Protein 4K3X (pdb70)

Structure (mmCIF, N/CA/C/O backbone):
data_4K3X
#
_entry.id   4K3X
#
_cell.length_a   238.884
_cell.length_b   238.884
_cell.length_c   160.785
_cell.angle_alpha   90.00
_cell.angle_beta   90.00
_cell.angle_gamma   90.00
#
_symmetry.space_group_name_H-M   'I 4 2 2'
#
loop_
_entity.id
_entity.type
_entity.pdbx_description
1 polymer 'Hemagglutinin HA1'
2 polymer 'Hemagglutinin HA2'
3 branched alpha-D-mannopyranose-(1-3)-[alpha-D-mannopyranose-(1-6)]beta-D-mannopyranose-(1-4)-2-acetamido-2-deoxy-beta-D-glucopyranose-(1-4)-[beta-L-fucopyranose-(1-3)][alpha-L-fucopyranose-(1-6)]2-acetamido-2-deoxy-beta-D-glucopyranose
4 branched beta-L-fucopyranose-(1-3)-[2-acetamido-2-deoxy-beta-D-glucopyranose-(1-4)][beta-L-fucopyranose-(1-6)]2-acetamido-2-deoxy-beta-D-glucopyranose
5 branched 2-acetamido-2-deoxy-beta-D-glucopyranose-(1-4)-2-acetamido-2-deoxy-beta-D-glucopyranose
6 branched beta-D-mannopyranose-(1-6)-beta-D-mannopyranose-(1-4)-2-acetamido-2-deoxy-beta-D-glucopyranose-(1-4)-[beta-L-fucopyranose-(1-6)]2-acetamido-2-deoxy-beta-D-glucopyranose
7 branched beta-L-fucopyranose-(1-3)-[2-acetamido-2-deoxy-beta-D-glucopyranose-(1-4)][alpha-L-fucopyranose-(1-6)]2-acetamido-2-deoxy-beta-D-glucopyranose
8 branched beta-L-fucopyranose-(1-3)-[2-acetamido-2-deoxy-beta-D-glucopyranose-(1-4)]2-acetamido-2-deoxy-beta-D-glucopyranose
9 non-polymer 1-ETHOXY-2-(2-ETHOXYETHOXY)ETHANE
10 non-polymer 2-acetamido-2-deoxy-beta-D-glucopyranose
11 water water
#
loop_
_atom_site.group_PDB
_atom_site.id
_atom_site.type_symbol
_atom_site.label_atom_id
_atom_site.label_alt_id
_atom_site.label_comp_id
_atom_site.label_asym_id
_atom_site.label_entity_id
_atom_site.label_seq_id
_atom_site.pdbx_PDB_ins_code
_atom_site.Cartn_x
_atom_site.Cartn_y
_atom_site.Cartn_z
_atom_site.occupancy
_atom_site.B_iso_or_equiv
_atom_site.auth_seq_id
_atom_site.auth_comp_id
_atom_site.auth_asym_id
_atom_site.auth_atom_id
_atom_site.pdbx_PDB_model_num
ATOM 1 N N . ASP A 1 5 ? 117.236 47.009 90.683 1.00 34.62 11 ASP A N 1
ATOM 2 C CA . ASP A 1 5 ? 116.640 45.764 90.179 1.00 38.92 11 ASP A CA 1
ATOM 3 C C . ASP A 1 5 ? 115.113 45.877 90.056 1.00 45.43 11 ASP A C 1
ATOM 4 O O . ASP A 1 5 ? 114.454 46.561 90.854 1.00 38.74 11 ASP A O 1
ATOM 9 N N . GLN A 1 6 ? 114.563 45.199 89.053 1.00 41.21 12 GLN A N 1
ATOM 10 C CA . GLN A 1 6 ? 113.151 45.346 88.699 1.00 40.53 12 GLN A CA 1
ATOM 11 C C . GLN A 1 6 ? 112.534 44.023 88.308 1.00 42.20 12 GLN A C 1
ATOM 12 O O . GLN A 1 6 ? 113.224 43.143 87.778 1.00 42.75 12 GLN A O 1
ATOM 18 N N . ILE A 1 7 ? 111.230 43.893 88.547 1.00 39.28 13 ILE A N 1
ATOM 19 C CA . ILE A 1 7 ? 110.449 42.823 87.950 1.00 34.56 13 ILE A CA 1
ATOM 20 C C . ILE A 1 7 ? 109.098 43.380 87.460 1.00 39.22 13 ILE A C 1
ATOM 21 O O . ILE A 1 7 ? 108.436 44.152 88.170 1.00 38.86 13 ILE A O 1
ATOM 26 N N . CYS A 1 8 ? 108.716 43.008 86.233 1.00 38.38 14 CYS A N 1
ATOM 27 C CA . CYS A 1 8 ? 107.461 43.462 85.616 1.00 38.55 14 CYS A CA 1
ATOM 28 C C . CYS A 1 8 ? 106.595 42.276 85.225 1.00 40.10 14 CYS A C 1
ATOM 29 O O . CYS A 1 8 ? 107.107 41.205 84.879 1.00 36.07 14 CYS A O 1
ATOM 32 N N . ILE A 1 9 ? 105.284 42.496 85.240 1.00 38.68 15 ILE A N 1
ATOM 33 C CA . ILE A 1 9 ? 104.320 41.513 84.774 1.00 37.29 15 ILE A CA 1
ATOM 34 C C . ILE A 1 9 ? 103.809 41.985 83.418 1.00 33.90 15 ILE A C 1
ATOM 35 O O . ILE A 1 9 ? 103.538 43.166 83.231 1.00 32.97 15 ILE A O 1
ATOM 40 N N . GLY A 1 10 ? 103.700 41.081 82.455 1.00 36.52 16 GLY A N 1
ATOM 41 C CA . GLY A 1 10 ? 103.253 41.484 81.130 1.00 34.53 16 GLY A CA 1
ATOM 42 C C . GLY A 1 10 ? 102.517 40.375 80.406 1.00 36.34 16 GLY A C 1
ATOM 43 O O . GLY A 1 10 ? 102.247 39.320 80.995 1.00 35.56 16 GLY A O 1
ATOM 44 N N . TYR A 1 11 ? 102.190 40.609 79.134 1.00 33.32 17 TYR A N 1
ATOM 45 C CA . TYR A 1 11 ? 101.467 39.616 78.344 1.00 30.57 17 TYR A CA 1
ATOM 46 C C . TYR A 1 11 ? 101.874 39.632 76.867 1.00 37.33 17 TYR A C 1
ATOM 47 O O . TYR A 1 11 ? 102.481 40.585 76.375 1.00 33.90 17 TYR A O 1
ATOM 56 N N . HIS A 1 12 ? 101.509 38.563 76.173 1.00 39.56 18 HIS A N 1
ATOM 57 C CA . HIS A 1 12 ? 101.846 38.339 74.768 1.00 38.73 18 HIS A CA 1
ATOM 58 C C . HIS A 1 12 ? 101.206 39.325 73.752 1.00 45.01 18 HIS A C 1
ATOM 59 O O . HIS A 1 12 ? 99.996 39.628 73.842 1.00 36.44 18 HIS A O 1
ATOM 66 N N . SER A 1 13 ? 102.036 39.835 72.825 1.00 33.89 19 SER A N 1
ATOM 67 C CA . SER A 1 13 ? 101.597 40.483 71.562 1.00 35.52 19 SER A CA 1
ATOM 68 C C . SER A 1 13 ? 102.201 39.724 70.358 1.00 41.63 19 SER A C 1
ATOM 69 O O . SER A 1 13 ? 103.155 38.978 70.532 1.00 36.36 19 SER A O 1
ATOM 72 N N . ASN A 1 14 ? 101.658 39.906 69.150 1.00 38.68 20 ASN A N 1
ATOM 73 C CA . ASN A 1 14 ? 102.213 39.280 67.927 1.00 35.98 20 ASN A CA 1
ATOM 74 C C . ASN A 1 14 ? 101.914 40.162 66.701 1.00 37.79 20 ASN A C 1
ATOM 75 O O . ASN A 1 14 ? 101.519 41.314 66.889 1.00 34.27 20 ASN A O 1
ATOM 80 N N . ASN A 1 15 ? 102.096 39.688 65.463 1.00 38.43 21 ASN A N 1
ATOM 81 C CA . ASN A 1 15 ? 101.687 40.561 64.338 1.00 52.36 21 ASN A CA 1
ATOM 82 C C . ASN A 1 15 ? 100.417 40.136 63.607 1.00 50.46 21 ASN A C 1
ATOM 83 O O . ASN A 1 15 ? 100.268 40.360 62.398 1.00 44.62 21 ASN A O 1
ATOM 88 N N . SER A 1 16 ? 99.503 39.534 64.362 1.00 44.69 22 SER A N 1
ATOM 89 C CA . SER A 1 16 ? 98.175 39.209 63.857 1.00 47.84 22 SER A CA 1
ATOM 90 C C . SER A 1 16 ? 97.460 40.471 63.391 1.00 40.84 22 SER A C 1
ATOM 91 O O . SER A 1 16 ? 97.502 41.509 64.064 1.00 44.16 22 SER A O 1
ATOM 94 N N . THR A 1 17 ? 96.809 40.387 62.237 1.00 47.94 23 THR A N 1
ATOM 95 C CA . THR A 1 17 ? 95.948 41.475 61.774 1.00 50.94 23 THR A CA 1
ATOM 96 C C . THR A 1 17 ? 94.465 41.170 62.062 1.00 49.01 23 THR A C 1
ATOM 97 O O . THR A 1 17 ? 93.572 41.860 61.565 1.00 50.45 23 THR A O 1
ATOM 101 N N . GLN A 1 18 ? 94.207 40.141 62.866 1.00 43.67 24 GLN A N 1
ATOM 102 C CA . GLN A 1 18 ? 92.825 39.771 63.207 1.00 47.25 24 GLN A CA 1
ATOM 103 C C . GLN A 1 18 ? 92.148 40.767 64.167 1.00 42.76 24 GLN A C 1
ATOM 104 O O . GLN A 1 18 ? 92.785 41.288 65.094 1.00 36.51 24 GLN A O 1
ATOM 110 N N . THR A 1 19 ? 90.870 41.050 63.913 1.00 34.76 25 THR A N 1
ATOM 111 C CA . THR A 1 19 ? 90.039 41.847 64.819 1.00 35.74 25 THR A CA 1
ATOM 112 C C . THR A 1 19 ? 88.744 41.102 65.185 1.00 37.58 25 THR A C 1
ATOM 113 O O . THR A 1 19 ? 88.311 40.199 64.466 1.00 37.48 25 THR A O 1
ATOM 117 N N . VAL A 1 20 ? 88.143 41.471 66.312 1.00 31.30 26 VAL A N 1
ATOM 118 C CA . VAL A 1 20 ? 86.831 40.948 66.687 1.00 37.13 26 VAL A CA 1
ATOM 119 C C . VAL A 1 20 ? 85.938 42.114 67.090 1.00 37.37 26 VAL A C 1
ATOM 120 O O . VAL A 1 20 ? 86.421 43.234 67.285 1.00 37.48 26 VAL A O 1
ATOM 124 N N . ASN A 1 21 ? 84.638 41.865 67.198 1.00 32.39 27 ASN A N 1
ATOM 125 C CA . ASN A 1 21 ? 83.749 42.845 67.797 1.00 29.75 27 ASN A CA 1
ATOM 126 C C . ASN A 1 21 ? 83.318 42.327 69.152 1.00 32.41 27 ASN A C 1
ATOM 127 O O . ASN A 1 21 ? 83.201 41.107 69.361 1.00 33.06 27 ASN A O 1
ATOM 132 N N . THR A 1 22 ? 83.103 43.242 70.085 1.00 29.61 28 THR A N 1
ATOM 133 C CA . THR A 1 22 ? 82.512 42.870 71.363 1.00 32.96 28 THR A CA 1
ATOM 134 C C . THR A 1 22 ? 81.269 43.723 71.580 1.00 35.84 28 THR A C 1
ATOM 135 O O . THR A 1 22 ? 80.980 44.641 70.797 1.00 32.03 28 THR A O 1
ATOM 139 N N . LEU A 1 23 ? 80.554 43.435 72.660 1.00 28.16 29 LEU A N 1
ATOM 140 C CA . LEU A 1 23 ? 79.367 44.195 73.014 1.00 29.53 29 LEU A CA 1
ATOM 141 C C . LEU A 1 23 ? 79.727 45.661 73.288 1.00 40.86 29 LEU A C 1
ATOM 142 O O . LEU A 1 23 ? 78.917 46.552 73.038 1.00 34.15 29 LEU A O 1
ATOM 147 N N . LEU A 1 24 ? 80.943 45.915 73.779 1.00 35.41 30 LEU A N 1
ATOM 148 C CA . LEU A 1 24 ? 81.339 47.285 74.123 1.00 38.67 30 LEU A CA 1
ATOM 149 C C . LEU A 1 24 ? 82.164 48.002 73.048 1.00 31.90 30 LEU A C 1
ATOM 150 O O . LEU A 1 24 ? 82.201 49.237 73.003 1.00 36.12 30 LEU A O 1
ATOM 155 N N . GLU A 1 25 ? 82.823 47.238 72.185 1.00 37.19 31 GLU A N 1
ATOM 156 C CA . GLU A 1 25 ? 83.812 47.806 71.264 1.00 36.28 31 GLU A CA 1
ATOM 157 C C . GLU A 1 25 ? 83.839 47.064 69.937 1.00 36.17 31 GLU A C 1
ATOM 158 O O . GLU A 1 25 ? 83.630 45.846 69.896 1.00 41.93 31 GLU A O 1
ATOM 164 N N . SER A 1 26 ? 84.169 47.791 68.873 1.00 38.99 32 SER A N 1
ATOM 165 C CA . SER A 1 26 ? 84.244 47.235 67.528 1.00 42.69 32 SER A CA 1
ATOM 166 C C . SER A 1 26 ? 85.675 47.197 66.993 1.00 40.74 32 SER A C 1
ATOM 167 O O . SER A 1 26 ? 86.497 48.052 67.330 1.00 41.98 32 SER A O 1
ATOM 170 N N . ASN A 1 27 ? 85.958 46.204 66.149 1.00 31.57 33 ASN A N 1
ATOM 171 C CA . ASN A 1 27 ? 87.267 46.058 65.499 1.00 41.64 33 ASN A CA 1
ATOM 172 C C . ASN A 1 27 ? 88.463 46.102 66.458 1.00 40.15 33 ASN A C 1
ATOM 173 O O . ASN A 1 27 ? 89.384 46.887 66.278 1.00 39.61 33 ASN A O 1
ATOM 178 N N . VAL A 1 28 ? 88.428 45.260 67.481 1.00 39.68 34 VAL A N 1
ATOM 179 C CA . VAL A 1 28 ? 89.520 45.154 68.435 1.00 39.64 34 VAL A CA 1
ATOM 180 C C . VAL A 1 28 ? 90.575 44.172 67.928 1.00 34.20 34 VAL A C 1
ATOM 181 O O . VAL A 1 28 ? 90.279 42.996 67.685 1.00 31.97 34 VAL A O 1
ATOM 185 N N . PRO A 1 29 ? 91.815 44.651 67.748 1.00 31.76 35 PRO A N 1
ATOM 186 C CA . PRO A 1 29 ? 92.898 43.744 67.339 1.00 31.79 35 PRO A CA 1
ATOM 187 C C . PRO A 1 29 ? 93.153 42.694 68.417 1.00 33.39 35 PRO A C 1
ATOM 188 O O . PRO A 1 29 ? 93.234 43.053 69.596 1.00 31.60 35 PRO A O 1
ATOM 192 N N . VAL A 1 30 ? 93.251 41.423 68.025 1.00 33.04 36 VAL A N 1
ATOM 193 C CA . VAL A 1 30 ? 93.567 40.349 68.966 1.00 35.63 36 VAL A CA 1
ATOM 194 C C . VAL A 1 30 ? 94.653 39.414 68.429 1.00 39.15 36 VAL A C 1
ATOM 195 O O . VAL A 1 30 ? 94.902 39.363 67.221 1.00 39.70 36 VAL A O 1
ATOM 199 N N . THR A 1 31 ? 95.288 38.664 69.327 1.00 36.17 37 THR A N 1
ATOM 200 C CA . THR A 1 31 ? 96.439 37.853 68.943 1.00 34.44 37 THR A CA 1
ATOM 201 C C . THR A 1 31 ? 96.027 36.547 68.271 1.00 36.93 37 THR A C 1
ATOM 202 O O . THR A 1 31 ? 96.811 35.951 67.527 1.00 30.02 37 THR A O 1
ATOM 206 N N . SER A 1 32 ? 94.802 36.101 68.541 1.00 32.75 38 SER A N 1
ATOM 207 C CA . SER A 1 32 ? 94.231 34.936 67.855 1.00 33.99 38 SER A CA 1
ATOM 208 C C . SER A 1 32 ? 92.701 34.952 67.964 1.00 37.59 38 SER A C 1
ATOM 209 O O . SER A 1 32 ? 92.144 35.642 68.827 1.00 36.45 38 SER A O 1
ATOM 212 N N . SER A 1 33 ? 92.031 34.195 67.099 1.00 36.09 39 SER A N 1
ATOM 213 C CA . SER A 1 33 ? 90.567 34.160 67.072 1.00 40.51 39 SER A CA 1
ATOM 214 C C . SER A 1 33 ? 90.128 32.894 66.362 1.00 42.87 39 SER A C 1
ATOM 215 O O . SER A 1 33 ? 90.961 32.188 65.795 1.00 40.08 39 SER A O 1
ATOM 218 N N . HIS A 1 34 ? 88.829 32.605 66.381 1.00 35.02 40 HIS A N 1
ATOM 219 C CA . HIS A 1 34 ? 88.315 31.370 65.786 1.00 34.15 40 HIS A CA 1
ATOM 220 C C . HIS A 1 34 ? 86.875 31.573 65.305 1.00 38.87 40 HIS A C 1
ATOM 221 O O . HIS A 1 34 ? 85.989 31.923 66.090 1.00 36.21 40 HIS A O 1
ATOM 228 N N . SER A 1 35 ? 86.657 31.384 64.007 1.00 37.35 41 SER A N 1
ATOM 229 C CA . SER A 1 35 ? 85.333 31.524 63.407 1.00 38.50 41 SER A CA 1
ATOM 230 C C . SER A 1 35 ? 84.411 30.374 63.813 1.00 35.16 41 SER A C 1
ATOM 231 O O . SER A 1 35 ? 84.830 29.219 63.819 1.00 35.83 41 SER A O 1
ATOM 234 N N . ILE A 1 36 ? 83.165 30.679 64.172 1.00 38.77 42 ILE A N 1
ATOM 235 C CA . ILE A 1 36 ? 82.180 29.618 64.376 1.00 34.42 42 ILE A CA 1
ATOM 236 C C . ILE A 1 36 ? 81.099 29.623 63.295 1.00 36.05 42 ILE A C 1
ATOM 237 O O . ILE A 1 36 ? 80.006 29.085 63.505 1.00 33.04 42 ILE A O 1
ATOM 242 N N . LEU A 1 37 ? 81.408 30.225 62.146 1.00 33.11 43 LEU A N 1
ATOM 243 C CA . LEU A 1 37 ? 80.452 30.337 61.043 1.00 33.96 43 LEU A CA 1
ATOM 244 C C . LEU A 1 37 ? 80.995 29.704 59.760 1.00 37.96 43 LEU A C 1
ATOM 245 O O . LEU A 1 37 ? 81.995 30.167 59.219 1.00 36.09 43 LEU A O 1
ATOM 250 N N . GLU A 1 38 ? 80.333 28.663 59.259 1.00 36.03 44 GLU A N 1
ATOM 251 C CA . GLU A 1 38 ? 80.770 28.016 58.010 1.00 33.47 44 GLU A CA 1
ATOM 252 C C . GLU A 1 38 ? 80.265 28.813 56.793 1.00 37.40 44 GLU A C 1
ATOM 253 O O . GLU A 1 38 ? 79.060 29.049 56.659 1.00 32.20 44 GLU A O 1
ATOM 259 N N . LYS A 1 39 ? 81.176 29.222 55.908 1.00 38.70 45 LYS A N 1
ATOM 260 C CA . LYS A 1 39 ? 80.831 30.129 54.807 1.00 35.23 45 LYS A CA 1
ATOM 261 C C . LYS A 1 39 ? 81.176 29.616 53.403 1.00 43.28 45 LYS A C 1
ATOM 262 O O . LYS A 1 39 ? 80.747 30.201 52.405 1.00 50.29 45 LYS A O 1
ATOM 268 N N . GLU A 1 40 ? 81.962 28.549 53.317 1.00 47.91 46 GLU A N 1
ATOM 269 C CA . GLU A 1 40 ? 82.547 28.142 52.035 1.00 58.80 46 GLU A CA 1
ATOM 270 C C . GLU A 1 40 ? 81.572 27.486 51.052 1.00 59.06 46 GLU A C 1
ATOM 271 O O . GLU A 1 40 ? 80.883 26.514 51.400 1.00 50.93 46 GLU A O 1
ATOM 277 N N . HIS A 1 41 ? 81.523 28.026 49.830 1.00 66.19 47 HIS A N 1
ATOM 278 C CA . HIS A 1 41 ? 80.785 27.412 48.723 1.00 72.36 47 HIS A CA 1
ATOM 279 C C . HIS A 1 41 ? 81.730 26.512 47.917 1.00 72.04 47 HIS A C 1
ATOM 280 O O . HIS A 1 41 ? 82.687 27.003 47.319 1.00 77.58 47 HIS A O 1
ATOM 287 N N . ASN A 1 42 ? 81.456 25.208 47.889 1.00 63.31 48 ASN A N 1
ATOM 288 C CA . ASN A 1 42 ? 82.252 24.268 47.096 1.00 58.24 48 ASN A CA 1
ATOM 289 C C . ASN A 1 42 ? 81.504 23.690 45.884 1.00 60.00 48 ASN A C 1
ATOM 290 O O . ASN A 1 42 ? 82.126 23.191 44.944 1.00 59.12 48 ASN A O 1
ATOM 295 N N . GLY A 1 43 ? 80.175 23.740 45.914 1.00 61.19 49 GLY A N 1
ATOM 296 C CA . GLY A 1 43 ? 79.368 23.335 44.773 1.00 47.79 49 GLY A CA 1
ATOM 297 C C . GLY A 1 43 ? 79.448 21.858 44.432 1.00 45.09 49 GLY A C 1
ATOM 298 O O . GLY A 1 43 ? 79.178 21.456 43.296 1.00 57.90 49 GLY A O 1
ATOM 299 N N . LEU A 1 44 ? 79.818 21.042 45.412 1.00 38.28 50 LEU A N 1
ATOM 300 C CA . LEU A 1 44 ? 79.835 19.592 45.219 1.00 39.76 50 LEU A CA 1
ATOM 301 C C . LEU A 1 44 ? 78.544 18.942 45.729 1.00 45.01 50 LEU A C 1
ATOM 302 O O . LEU A 1 44 ? 78.030 19.320 46.788 1.00 41.62 50 LEU A O 1
ATOM 307 N N . LEU A 1 45 ? 78.030 17.979 44.960 1.00 44.36 51 LEU A N 1
ATOM 308 C CA . LEU A 1 45 ? 76.967 17.074 45.396 1.00 45.17 51 LEU A CA 1
ATOM 309 C C . LEU A 1 45 ? 77.630 15.762 45.825 1.00 48.89 51 LEU A C 1
ATOM 310 O O . LEU A 1 45 ? 78.386 15.174 45.047 1.00 54.20 51 LEU A O 1
ATOM 315 N N . CYS A 1 46 ? 77.358 15.303 47.050 1.00 46.17 52 CYS A N 1
ATOM 316 C CA . CYS A 1 46 ? 78.106 14.179 47.638 1.00 42.74 52 CYS A CA 1
ATOM 317 C C . CYS A 1 46 ? 77.267 13.008 48.160 1.00 50.29 52 CYS A C 1
ATOM 318 O O . CYS A 1 46 ? 76.032 13.054 48.156 1.00 45.80 52 CYS A O 1
ATOM 321 N N . LYS A 1 47 ? 77.956 11.973 48.637 1.00 47.10 53 LYS A N 1
ATOM 322 C CA . LYS A 1 47 ? 77.336 10.977 49.504 1.00 45.97 53 LYS A CA 1
ATOM 323 C C . LYS A 1 47 ? 77.007 11.630 50.853 1.00 50.07 53 LYS A C 1
ATOM 324 O O . LYS A 1 47 ? 77.673 12.591 51.258 1.00 46.20 53 LYS A O 1
ATOM 330 N N . LEU A 1 48 A 75.992 11.119 51.547 1.00 43.88 53 LEU A N 1
ATOM 331 C CA . LEU A 1 48 A 75.608 11.681 52.842 1.00 42.62 53 LEU A CA 1
ATOM 332 C C . LEU A 1 48 A 75.855 10.664 53.944 1.00 41.82 53 LEU A C 1
ATOM 333 O O . LEU A 1 48 A 75.169 9.640 54.012 1.00 40.86 53 LEU A O 1
ATOM 338 N N . LYS A 1 49 ? 76.826 10.962 54.808 1.00 37.59 54 LYS A N 1
ATOM 339 C CA . LYS A 1 49 ? 77.283 10.013 55.818 1.00 46.10 54 LYS A CA 1
ATOM 340 C C . LYS A 1 49 ? 77.530 8.638 55.206 1.00 46.71 54 LYS A C 1
ATOM 341 O O . LYS A 1 49 ? 77.051 7.629 55.728 1.00 49.92 54 LYS A O 1
ATOM 347 N N . GLY A 1 50 ? 78.242 8.614 54.082 1.00 47.43 55 GLY A N 1
ATOM 348 C CA . GLY A 1 50 ? 78.620 7.368 53.434 1.00 45.67 55 GLY A CA 1
ATOM 349 C C . GLY A 1 50 ? 77.568 6.784 52.510 1.00 52.78 55 GLY A C 1
ATOM 350 O O . GLY A 1 50 ? 77.814 5.779 51.836 1.00 52.71 55 GLY A O 1
ATOM 351 N N . LYS A 1 51 ? 76.396 7.409 52.462 1.00 53.70 56 LYS A N 1
ATOM 352 C CA . LYS A 1 51 ? 75.290 6.863 51.680 1.00 46.54 56 LYS A CA 1
ATOM 353 C C . LYS A 1 51 ? 75.055 7.648 50.384 1.00 45.58 56 LYS A C 1
ATOM 354 O O . LYS A 1 51 ? 74.844 8.866 50.400 1.00 47.36 56 LYS A O 1
ATOM 360 N N . ALA A 1 52 ? 75.103 6.935 49.264 1.00 42.49 57 ALA A N 1
ATOM 361 C CA . ALA A 1 52 ? 74.932 7.527 47.937 1.00 43.93 57 ALA A CA 1
ATOM 362 C C . ALA A 1 52 ? 73.535 8.100 47.748 1.00 43.65 57 ALA A C 1
ATOM 363 O O . ALA A 1 52 ? 72.577 7.612 48.340 1.00 44.74 57 ALA A O 1
ATOM 365 N N . PRO A 1 53 ? 73.418 9.151 46.927 1.00 43.90 58 PRO A N 1
ATOM 366 C CA . PRO A 1 53 ? 72.106 9.685 46.550 1.00 40.47 58 PRO A CA 1
ATOM 367 C C . PRO A 1 53 ? 71.565 8.971 45.318 1.00 46.15 58 PRO A C 1
ATOM 368 O O . PRO A 1 53 ? 72.328 8.299 44.623 1.00 38.74 58 PRO A O 1
ATOM 372 N N . LEU A 1 54 ? 70.267 9.101 45.055 1.00 42.88 59 LEU A N 1
ATOM 373 C CA . LEU A 1 54 ? 69.707 8.611 43.801 1.00 43.27 59 LEU A CA 1
ATOM 374 C C . LEU A 1 54 ? 69.811 9.691 42.723 1.00 45.52 59 LEU A C 1
ATOM 375 O O . LEU A 1 54 ? 69.309 10.806 42.899 1.00 44.46 59 LEU A O 1
ATOM 380 N N . ASP A 1 55 ? 70.456 9.361 41.607 1.00 43.00 60 ASP A N 1
ATOM 381 C CA . ASP A 1 55 ? 70.642 10.329 40.531 1.00 44.45 60 ASP A CA 1
ATOM 382 C C . ASP A 1 55 ? 69.661 10.099 39.393 1.00 47.55 60 ASP A C 1
ATOM 383 O O . ASP A 1 55 ? 69.788 9.131 38.642 1.00 54.42 60 ASP A O 1
ATOM 388 N N . LEU A 1 56 ? 68.700 11.009 39.255 1.00 42.39 61 LEU A N 1
ATOM 389 C CA . LEU A 1 56 ? 67.650 10.881 38.248 1.00 43.41 61 LEU A CA 1
ATOM 390 C C . LEU A 1 56 ? 68.096 11.313 36.854 1.00 45.91 61 LEU A C 1
ATOM 391 O O . LEU A 1 56 ? 67.299 11.282 35.909 1.00 49.68 61 LEU A O 1
ATOM 396 N N . ILE A 1 57 ? 69.359 11.710 36.721 1.00 49.88 62 ILE A N 1
ATOM 397 C CA . ILE A 1 57 ? 69.871 12.222 35.450 1.00 51.43 62 ILE A CA 1
ATOM 398 C C . ILE A 1 57 ? 68.965 13.331 34.920 1.00 52.78 62 ILE A C 1
ATOM 399 O O . ILE A 1 57 ? 68.929 14.424 35.473 1.00 52.35 62 ILE A O 1
ATOM 404 N N . ASP A 1 58 ? 68.208 13.043 33.866 1.00 53.86 63 ASP A N 1
ATOM 405 C CA . ASP A 1 58 ? 67.323 14.052 33.277 1.00 59.21 63 ASP A CA 1
ATOM 406 C C . ASP A 1 58 ? 65.857 13.621 33.305 1.00 55.32 63 ASP A C 1
ATOM 407 O O . ASP A 1 58 ? 65.036 14.129 32.569 1.00 54.05 63 ASP A O 1
ATOM 412 N N . CYS A 1 59 ? 65.559 12.664 34.179 1.00 54.66 64 CYS A N 1
ATOM 413 C CA . CYS A 1 59 ? 64.187 12.223 34.438 1.00 46.07 64 CYS A CA 1
ATOM 414 C C . CYS A 1 59 ? 63.639 13.002 35.642 1.00 42.09 64 CYS A C 1
ATOM 415 O O . CYS A 1 59 ? 64.379 13.390 36.572 1.00 50.42 64 CYS A O 1
ATOM 418 N N . SER A 1 60 ? 62.340 13.248 35.630 1.00 42.47 65 SER A N 1
ATOM 419 C CA . SER A 1 60 ? 61.683 13.721 36.839 1.00 45.03 65 SER A CA 1
ATOM 420 C C . SER A 1 60 ? 61.371 12.510 37.732 1.00 46.24 65 SER A C 1
ATOM 421 O O . SER A 1 60 ? 61.327 11.378 37.259 1.00 41.50 65 SER A O 1
ATOM 424 N N . LEU A 1 61 ? 61.174 12.744 39.024 1.00 44.37 66 LEU A N 1
ATOM 425 C CA . LEU A 1 61 ? 60.870 11.644 39.951 1.00 40.21 66 LEU A CA 1
ATOM 426 C C . LEU A 1 61 ? 59.643 10.785 39.556 1.00 38.64 66 LEU A C 1
ATOM 427 O O . LEU A 1 61 ? 59.735 9.557 39.567 1.00 44.17 66 LEU A O 1
ATOM 432 N N . PRO A 1 62 ? 58.512 11.415 39.176 1.00 39.79 67 PRO A N 1
ATOM 433 C CA . PRO A 1 62 ? 57.393 10.571 38.725 1.00 44.30 67 PRO A CA 1
ATOM 434 C C . PRO A 1 62 ? 57.711 9.796 37.441 1.00 50.09 67 PRO A C 1
ATOM 435 O O . PRO A 1 62 ? 57.270 8.652 37.301 1.00 47.53 67 PRO A O 1
ATOM 439 N N . ALA A 1 63 ? 58.462 10.407 36.525 1.00 50.21 68 ALA A N 1
ATOM 440 C CA . ALA A 1 63 ? 58.843 9.740 35.280 1.00 49.65 68 ALA A CA 1
ATOM 441 C C . ALA A 1 63 ? 59.729 8.517 35.551 1.00 43.45 68 ALA A C 1
ATOM 442 O O . ALA A 1 63 ? 59.581 7.478 34.912 1.00 42.48 68 ALA A O 1
ATOM 444 N N . TRP A 1 64 ? 60.626 8.640 36.520 1.00 37.94 69 TRP A N 1
ATOM 445 C CA . TRP A 1 64 ? 61.485 7.531 36.916 1.00 37.08 69 TRP A CA 1
ATOM 446 C C . TRP A 1 64 ? 60.698 6.445 37.659 1.00 41.32 69 TRP A C 1
ATOM 447 O O . TRP A 1 64 ? 60.899 5.247 37.433 1.00 42.10 69 TRP A O 1
ATOM 458 N N . LEU A 1 65 ? 59.819 6.863 38.565 1.00 41.12 70 LEU A N 1
ATOM 459 C CA . LEU A 1 65 ? 59.052 5.912 39.362 1.00 37.95 70 LEU A CA 1
ATOM 460 C C . LEU A 1 65 ? 58.176 5.070 38.447 1.00 37.32 70 LEU A C 1
ATOM 461 O O . LEU A 1 65 ? 58.142 3.844 38.564 1.00 46.32 70 LEU A O 1
ATOM 466 N N . MET A 1 66 ? 57.496 5.735 37.517 1.00 36.29 71 MET A N 1
ATOM 467 C CA . MET A 1 66 ? 56.604 5.057 36.585 1.00 34.11 71 MET A CA 1
ATOM 468 C C . MET A 1 66 ? 57.349 4.292 35.483 1.00 46.16 71 MET A C 1
ATOM 469 O O . MET A 1 66 ? 56.814 3.326 34.923 1.00 51.88 71 MET A O 1
ATOM 474 N N . GLY A 1 67 ? 58.579 4.714 35.189 1.00 43.90 72 GLY A N 1
ATOM 475 C CA . GLY A 1 67 ? 59.371 4.098 34.137 1.00 42.87 72 GLY A CA 1
ATOM 476 C C . GLY A 1 67 ? 59.130 4.643 32.732 1.00 45.94 72 GLY A C 1
ATOM 477 O O . GLY A 1 67 ? 58.881 3.868 31.797 1.00 49.87 72 GLY A O 1
ATOM 478 N N . ASN A 1 68 ? 59.172 5.970 32.589 1.00 45.50 73 ASN A N 1
ATOM 479 C CA . ASN A 1 68 ? 59.262 6.616 31.273 1.00 48.72 73 ASN A CA 1
ATOM 480 C C . ASN A 1 68 ? 60.344 5.895 30.464 1.00 45.28 73 ASN A C 1
ATOM 481 O O . ASN A 1 68 ? 61.443 5.661 30.972 1.00 43.47 73 ASN A O 1
ATOM 486 N N . PRO A 1 69 ? 60.028 5.508 29.213 1.00 44.21 74 PRO A N 1
ATOM 487 C CA . PRO A 1 69 ? 60.972 4.688 28.442 1.00 50.43 74 PRO A CA 1
ATOM 488 C C . PRO A 1 69 ? 62.321 5.371 28.265 1.00 53.19 74 PRO A C 1
ATOM 489 O O . PRO A 1 69 ? 63.306 4.683 28.038 1.00 61.26 74 PRO A O 1
ATOM 493 N N . LYS A 1 70 ? 62.365 6.691 28.402 1.00 53.65 75 LYS A N 1
ATOM 494 C CA . LYS A 1 70 ? 63.594 7.438 28.236 1.00 58.61 75 LYS A CA 1
ATOM 495 C C . LYS A 1 70 ? 64.510 7.550 29.454 1.00 62.33 75 LYS A C 1
ATOM 496 O O . LYS A 1 70 ? 65.581 8.105 29.325 1.00 64.46 75 LYS A O 1
ATOM 502 N N . CYS A 1 71 ? 64.112 7.061 30.621 1.00 57.30 76 CYS A N 1
ATOM 503 C CA . CYS A 1 71 ? 65.074 6.943 31.714 1.00 53.08 76 CYS A CA 1
ATOM 504 C C . CYS A 1 71 ? 65.392 5.490 32.156 1.00 58.24 76 CYS A C 1
ATOM 505 O O . CYS A 1 71 ? 64.646 4.531 31.873 1.00 62.01 76 CYS A O 1
ATOM 508 N N . ASP A 1 72 ? 66.417 5.389 32.987 1.00 56.41 77 ASP A N 1
ATOM 509 C CA . ASP A 1 72 ? 66.991 4.114 33.310 1.00 62.10 77 ASP A CA 1
ATOM 510 C C . ASP A 1 72 ? 66.172 3.287 34.282 1.00 64.61 77 ASP A C 1
ATOM 511 O O . ASP A 1 72 ? 65.771 3.750 35.353 1.00 60.69 77 ASP A O 1
ATOM 516 N N . GLU A 1 73 ? 65.943 2.042 33.885 1.00 66.38 78 GLU A N 1
ATOM 517 C CA . GLU A 1 73 ? 65.242 1.072 34.711 1.00 60.92 78 GLU A CA 1
ATOM 518 C C . GLU A 1 73 ? 66.064 0.733 35.944 1.00 57.31 78 GLU A C 1
ATOM 519 O O . GLU A 1 73 ? 67.271 0.541 35.858 1.00 59.26 78 GLU A O 1
ATOM 525 N N . LEU A 1 74 ? 65.403 0.651 37.092 1.00 60.30 79 LEU A N 1
ATOM 526 C CA . LEU A 1 74 ? 66.032 0.122 38.295 1.00 56.50 79 LEU A CA 1
ATOM 527 C C . LEU A 1 74 ? 66.120 -1.395 38.166 1.00 61.46 79 LEU A C 1
ATOM 528 O O . LEU A 1 74 ? 65.096 -2.064 38.008 1.00 61.24 79 LEU A O 1
ATOM 533 N N . LEU A 1 75 ? 67.333 -1.943 38.220 1.00 66.40 80 LEU A N 1
ATOM 534 C CA . LEU A 1 75 ? 67.521 -3.388 38.048 1.00 66.06 80 LEU A CA 1
ATOM 535 C C . LEU A 1 75 ? 67.790 -4.102 39.361 1.00 71.40 80 LEU A C 1
ATOM 536 O O . LEU A 1 75 ? 67.285 -5.203 39.599 1.00 75.64 80 LEU A O 1
ATOM 541 N N . THR A 1 76 ? 68.606 -3.473 40.199 1.00 67.19 81 THR A N 1
ATOM 542 C CA . THR A 1 76 ? 69.094 -4.096 41.419 1.00 67.25 81 THR A CA 1
ATOM 543 C C . THR A 1 76 ? 68.335 -3.554 42.626 1.00 66.31 81 THR A C 1
ATOM 544 O O . THR A 1 76 ? 67.710 -2.496 42.544 1.00 66.32 81 THR A O 1
ATOM 548 N N . ALA A 1 77 A 68.377 -4.275 43.742 1.00 60.75 81 ALA A N 1
ATOM 549 C CA . ALA A 1 77 A 67.814 -3.734 44.967 1.00 54.38 81 ALA A CA 1
ATOM 550 C C . ALA A 1 77 A 68.764 -2.638 45.458 1.00 55.29 81 ALA A C 1
ATOM 551 O O . ALA A 1 77 A 69.976 -2.848 45.535 1.00 57.92 81 ALA A O 1
ATOM 553 N N . SER A 1 78 ? 68.233 -1.459 45.760 1.00 48.67 82 SER A N 1
ATOM 554 C CA . SER A 1 78 ? 69.102 -0.311 45.974 1.00 44.13 82 SER A CA 1
ATOM 555 C C . SER A 1 78 ? 68.728 0.497 47.227 1.00 49.67 82 SER A C 1
ATOM 556 O O . SER A 1 78 ? 67.748 0.192 47.925 1.00 44.70 82 SER A O 1
ATOM 559 N N . GLU A 1 79 ? 69.527 1.518 47.519 1.00 45.83 83 GLU A N 1
ATOM 560 C CA . GLU A 1 79 ? 69.252 2.405 48.640 1.00 39.32 83 GLU A CA 1
ATOM 561 C C . GLU A 1 79 ? 69.843 3.772 48.335 1.00 43.82 83 GLU A C 1
ATOM 562 O O . GLU A 1 79 ? 70.781 3.881 47.537 1.00 47.92 83 GLU A O 1
ATOM 568 N N . TRP A 1 80 ? 69.306 4.812 48.972 1.00 35.46 84 TRP A N 1
ATOM 569 C CA . TRP A 1 80 ? 69.838 6.162 48.801 1.00 35.18 84 TRP A CA 1
ATOM 570 C C . TRP A 1 80 ? 69.509 7.089 49.978 1.00 43.71 84 TRP A C 1
ATOM 571 O O . TRP A 1 80 ? 68.493 6.913 50.661 1.00 41.22 84 TRP A O 1
ATOM 582 N N . ALA A 1 81 ? 70.368 8.079 50.210 1.00 42.06 85 ALA A N 1
ATOM 583 C CA . ALA A 1 81 ? 70.171 8.995 51.332 1.00 38.98 85 ALA A CA 1
ATOM 584 C C . ALA A 1 81 ? 69.342 10.217 50.936 1.00 36.55 85 ALA A C 1
ATOM 585 O O . ALA A 1 81 ? 68.700 10.832 51.785 1.00 34.31 85 ALA A O 1
ATOM 587 N N . TYR A 1 82 ? 69.377 10.577 49.654 1.00 34.87 86 TYR A N 1
ATOM 588 C CA . TYR A 1 82 ? 68.501 11.621 49.130 1.00 34.38 86 TYR A CA 1
ATOM 589 C C . TYR A 1 82 ? 68.308 11.466 47.624 1.00 37.21 86 TYR A C 1
ATOM 590 O O . TYR A 1 82 ? 68.908 10.590 47.009 1.00 38.36 86 TYR A O 1
ATOM 599 N N . ILE A 1 83 ? 67.459 12.298 47.033 1.00 35.17 87 ILE A N 1
ATOM 600 C CA . ILE A 1 83 ? 67.212 12.213 45.598 1.00 39.18 87 ILE A CA 1
ATOM 601 C C . ILE A 1 83 ? 67.719 13.470 44.897 1.00 41.02 87 ILE A C 1
ATOM 602 O O . ILE A 1 83 ? 67.493 14.583 45.373 1.00 37.45 87 ILE A O 1
ATOM 607 N N . LYS A 1 84 ? 68.411 13.287 43.773 1.00 35.48 88 LYS A N 1
ATOM 608 C CA . LYS A 1 84 ? 68.969 14.408 43.032 1.00 39.86 88 LYS A CA 1
ATOM 609 C C . LYS A 1 84 ? 68.256 14.533 41.692 1.00 42.90 88 LYS A C 1
ATOM 610 O O . LYS A 1 84 ? 68.299 13.618 40.861 1.00 43.22 88 LYS A O 1
ATOM 616 N N . GLU A 1 85 ? 67.588 15.667 41.499 1.00 39.10 89 GLU A N 1
ATOM 617 C CA . GLU A 1 85 ? 66.764 15.894 40.317 1.00 45.14 89 GLU A CA 1
ATOM 618 C C . GLU A 1 85 ? 67.189 17.184 39.616 1.00 48.28 89 GLU A C 1
ATOM 619 O O . GLU A 1 85 ? 67.540 18.165 40.271 1.00 49.04 89 GLU A O 1
ATOM 625 N N . ASP A 1 86 ? 67.166 17.179 38.287 1.00 49.46 90 ASP A N 1
ATOM 626 C CA . ASP A 1 86 ? 67.389 18.404 37.522 1.00 57.45 90 ASP A CA 1
ATOM 627 C C . ASP A 1 86 ? 66.285 19.414 37.795 1.00 59.03 90 ASP A C 1
ATOM 628 O O . ASP A 1 86 ? 65.133 19.032 37.999 1.00 63.53 90 ASP A O 1
ATOM 633 N N . PRO A 1 87 ? 66.635 20.710 37.803 1.00 55.09 91 PRO A N 1
ATOM 634 C CA . PRO A 1 87 ? 65.652 21.790 37.953 1.00 53.43 91 PRO A CA 1
ATOM 635 C C . PRO A 1 87 ? 64.637 21.789 36.818 1.00 50.16 91 PRO A C 1
ATOM 636 O O . PRO A 1 87 ? 63.471 22.123 37.033 1.00 52.28 91 PRO A O 1
ATOM 640 N N . GLU A 1 88 ? 65.085 21.442 35.615 1.00 56.04 92 GLU A N 1
ATOM 641 C CA . GLU A 1 88 ? 64.188 21.333 34.466 1.00 61.43 92 GLU A CA 1
ATOM 642 C C . GLU A 1 88 ? 64.452 20.017 33.748 1.00 55.31 92 GLU A C 1
ATOM 643 O O . GLU A 1 88 ? 65.183 19.982 32.757 1.00 57.80 92 GLU A O 1
ATOM 649 N N . PRO A 1 89 ? 63.869 18.926 34.259 1.00 50.49 93 PRO A N 1
ATOM 650 C CA . PRO A 1 89 ? 64.093 17.606 33.665 1.00 48.60 93 PRO A CA 1
ATOM 651 C C . PRO A 1 89 ? 63.600 17.561 32.227 1.00 50.42 93 PRO A C 1
ATOM 652 O O . PRO A 1 89 ? 62.513 18.068 31.913 1.00 47.68 93 PRO A O 1
ATOM 656 N N . GLU A 1 90 ? 64.417 16.970 31.364 1.00 56.99 94 GLU A N 1
ATOM 657 C CA . GLU A 1 90 ? 64.060 16.740 29.975 1.00 65.29 94 GLU A CA 1
ATOM 658 C C . GLU A 1 90 ? 62.855 15.809 29.898 1.00 58.64 94 GLU A C 1
ATOM 659 O O . GLU A 1 90 ? 61.923 16.042 29.130 1.00 55.18 94 GLU A O 1
ATOM 665 N N . ASN A 1 91 ? 62.874 14.762 30.717 1.00 56.83 95 ASN A N 1
ATOM 666 C CA . ASN A 1 91 ? 61.856 13.720 30.644 1.00 54.70 95 ASN A CA 1
ATOM 667 C C . ASN A 1 91 ? 60.897 13.692 31.844 1.00 50.34 95 ASN A C 1
ATOM 668 O O . ASN A 1 91 ? 61.287 13.394 32.977 1.00 51.17 95 ASN A O 1
ATOM 673 N N . GLY A 1 92 ? 59.634 13.999 31.586 1.00 46.28 96 GLY A N 1
ATOM 674 C CA . GLY A 1 92 ? 58.645 14.038 32.647 1.00 50.62 96 GLY A CA 1
ATOM 675 C C . GLY A 1 92 ? 57.488 13.085 32.402 1.00 49.43 96 GLY A C 1
ATOM 676 O O . GLY A 1 92 ? 57.662 11.971 31.913 1.00 53.04 96 GLY A O 1
ATOM 677 N N . ILE A 1 93 A 56.295 13.540 32.752 1.00 51.62 96 ILE A N 1
ATOM 678 C CA . ILE A 1 93 A 55.078 12.784 32.547 1.00 51.19 96 ILE A CA 1
ATOM 679 C C . ILE A 1 93 A 54.645 12.940 31.094 1.00 53.14 96 ILE A C 1
ATOM 680 O O . ILE A 1 93 A 53.995 13.918 30.735 1.00 62.87 96 ILE A O 1
ATOM 685 N N . CYS A 1 94 ? 55.007 11.977 30.254 1.00 53.51 97 CYS A N 1
ATOM 686 C CA . CYS A 1 94 ? 54.812 12.121 28.807 1.00 58.03 97 CYS A CA 1
ATOM 687 C C . CYS A 1 94 ? 53.347 12.096 28.355 1.00 52.51 97 CYS A C 1
ATOM 688 O O . CYS A 1 94 ? 52.949 12.877 27.485 1.00 49.70 97 CYS A O 1
ATOM 691 N N . PHE A 1 95 ? 52.539 11.214 28.936 1.00 48.22 98 PHE A N 1
ATOM 692 C CA . PHE A 1 95 ? 51.110 11.236 28.631 1.00 43.65 98 PHE A CA 1
ATOM 693 C C . PHE A 1 95 ? 50.410 12.182 29.616 1.00 47.73 98 PHE A C 1
ATOM 694 O O . PHE A 1 95 ? 50.398 11.923 30.820 1.00 46.67 98 PHE A O 1
ATOM 702 N N . PRO A 1 96 ? 49.820 13.281 29.106 1.00 53.63 99 PRO A N 1
ATOM 703 C CA . PRO A 1 96 ? 49.367 14.373 29.979 1.00 49.23 99 PRO A CA 1
ATOM 704 C C . PRO A 1 96 ? 48.349 13.946 31.027 1.00 49.46 99 PRO A C 1
ATOM 705 O O . PRO A 1 96 ? 47.380 13.249 30.715 1.00 44.15 99 PRO A O 1
ATOM 709 N N . GLY A 1 97 ? 48.570 14.387 32.261 1.00 52.69 100 GLY A N 1
ATOM 710 C CA . GLY A 1 97 ? 47.654 14.122 33.355 1.00 42.41 100 GLY A CA 1
ATOM 711 C C . GLY A 1 97 ? 48.313 14.553 34.654 1.00 41.39 100 GLY A C 1
ATOM 712 O O . GLY A 1 97 ? 49.510 14.855 34.664 1.00 43.67 100 GLY A O 1
ATOM 713 N N . ASP A 1 98 ? 47.552 14.596 35.745 1.00 37.35 101 ASP A N 1
ATOM 714 C CA . ASP A 1 98 ? 48.125 14.986 37.032 1.00 41.99 101 ASP A CA 1
ATOM 715 C C . ASP A 1 98 ? 48.652 13.775 37.803 1.00 45.58 101 ASP A C 1
ATOM 716 O O . ASP A 1 98 ? 48.022 12.706 37.804 1.00 37.52 101 ASP A O 1
ATOM 721 N N . PHE A 1 99 ? 49.802 13.945 38.457 1.00 41.22 102 PHE A N 1
ATOM 722 C CA . PHE A 1 99 ? 50.309 12.949 39.393 1.00 43.61 102 PHE A CA 1
ATOM 723 C C . PHE A 1 99 ? 49.867 13.333 40.811 1.00 43.10 102 PHE A C 1
ATOM 724 O O . PHE A 1 99 ? 50.338 14.326 41.373 1.00 47.44 102 PHE A O 1
ATOM 732 N N . ASP A 1 100 ? 48.973 12.535 41.388 1.00 37.40 103 ASP A N 1
ATOM 733 C CA . ASP A 1 100 ? 48.389 12.823 42.700 1.00 36.03 103 ASP A CA 1
ATOM 734 C C . ASP A 1 100 ? 49.387 12.757 43.862 1.00 36.48 103 ASP A C 1
ATOM 735 O O . ASP A 1 100 ? 50.232 11.862 43.917 1.00 36.41 103 ASP A O 1
ATOM 740 N N . SER A 1 101 ? 49.273 13.705 44.791 1.00 35.83 104 SER A N 1
ATOM 741 C CA . SER A 1 101 ? 50.031 13.680 46.049 1.00 30.20 104 SER A CA 1
ATOM 742 C C . SER A 1 101 ? 51.535 13.401 45.916 1.00 32.63 104 SER A C 1
ATOM 743 O O . SER A 1 101 ? 52.069 12.538 46.633 1.00 31.31 104 SER A O 1
ATOM 746 N N . LEU A 1 102 ? 52.215 14.102 45.012 1.00 34.86 105 LEU A N 1
ATOM 747 C CA . LEU A 1 102 ? 53.667 13.947 44.887 1.00 32.73 105 LEU A CA 1
ATOM 748 C C . LEU A 1 102 ? 54.407 14.286 46.192 1.00 35.55 105 LEU A C 1
ATOM 749 O O . LEU A 1 102 ? 55.372 13.603 46.569 1.00 32.52 105 LEU A O 1
ATOM 754 N N . GLU A 1 103 ? 53.951 15.320 46.895 1.00 28.34 106 GLU A N 1
ATOM 755 C CA . GLU A 1 103 ? 54.697 15.812 48.063 1.00 26.56 106 GLU A CA 1
ATOM 756 C C . GLU A 1 103 ? 54.717 14.786 49.197 1.00 29.23 106 GLU A C 1
ATOM 757 O O . GLU A 1 103 ? 55.769 14.537 49.783 1.00 33.05 106 GLU A O 1
ATOM 763 N N . ASP A 1 104 ? 53.561 14.187 49.492 1.00 28.57 107 ASP A N 1
ATOM 764 C CA . ASP A 1 104 ? 53.484 13.084 50.447 1.00 33.83 107 ASP A CA 1
ATOM 765 C C . ASP A 1 104 ? 54.367 11.894 50.011 1.00 31.16 107 ASP A C 1
ATOM 766 O O . ASP A 1 104 ? 55.042 11.278 50.838 1.00 33.91 107 ASP A O 1
ATOM 771 N N . LEU A 1 105 ? 54.397 11.593 48.716 1.00 32.37 108 LEU A N 1
ATOM 772 C CA . LEU A 1 105 ? 55.206 10.470 48.231 1.00 31.06 108 LEU A CA 1
ATOM 773 C C . LEU A 1 105 ? 56.691 10.710 48.475 1.00 36.78 108 LEU A C 1
ATOM 774 O O . LEU A 1 105 ? 57.410 9.812 48.920 1.00 36.41 108 LEU A O 1
ATOM 779 N N . ILE A 1 106 ? 57.143 11.927 48.198 1.00 35.09 109 ILE A N 1
ATOM 780 C CA . ILE A 1 106 ? 58.528 12.310 48.458 1.00 34.76 109 ILE A CA 1
ATOM 781 C C . ILE A 1 106 ? 58.950 12.010 49.896 1.00 32.84 109 ILE A C 1
ATOM 782 O O . ILE A 1 106 ? 60.066 11.541 50.140 1.00 34.18 109 ILE A O 1
ATOM 787 N N . LEU A 1 107 ? 58.058 12.255 50.849 1.00 32.14 110 LEU A N 1
ATOM 788 C CA . LEU A 1 107 ? 58.360 11.954 52.250 1.00 33.86 110 LEU A CA 1
ATOM 789 C C . LEU A 1 107 ? 58.633 10.471 52.478 1.00 36.34 110 LEU A C 1
ATOM 790 O O . LEU A 1 107 ? 59.393 10.115 53.381 1.00 35.47 110 LEU A O 1
ATOM 795 N N . LEU A 1 108 ? 58.017 9.606 51.669 1.00 35.34 111 LEU A N 1
ATOM 796 C CA . LEU A 1 108 ? 58.218 8.159 51.816 1.00 30.69 111 LEU A CA 1
ATOM 797 C C . LEU A 1 108 ? 59.503 7.634 51.152 1.00 36.27 111 LEU A C 1
ATOM 798 O O . LEU A 1 108 ? 60.135 6.702 51.668 1.00 38.54 111 LEU A O 1
ATOM 803 N N . VAL A 1 109 ? 59.887 8.207 50.010 1.00 29.95 112 VAL A N 1
ATOM 804 C CA . VAL A 1 109 ? 60.966 7.607 49.212 1.00 27.85 112 VAL A CA 1
ATOM 805 C C . VAL A 1 109 ? 62.255 8.427 49.091 1.00 39.19 112 VAL A C 1
ATOM 806 O O . VAL A 1 109 ? 63.127 8.102 48.282 1.00 44.96 112 VAL A O 1
ATOM 810 N N . SER A 1 110 ? 62.397 9.471 49.898 1.00 34.76 113 SER A N 1
ATOM 811 C CA . SER A 1 110 ? 63.552 10.352 49.745 1.00 40.58 113 SER A CA 1
ATOM 812 C C . SER A 1 110 ? 64.798 9.694 50.320 1.00 34.31 113 SER A C 1
ATOM 813 O O . SER A 1 110 ? 65.908 9.887 49.818 1.00 40.63 113 SER A O 1
ATOM 816 N N . ASN A 1 111 ? 64.603 8.928 51.385 1.00 32.57 114 ASN A N 1
ATOM 817 C CA . ASN A 1 111 ? 65.686 8.235 52.065 1.00 37.74 114 ASN A CA 1
ATOM 818 C C . ASN A 1 111 ? 65.246 6.794 52.357 1.00 42.25 114 ASN A C 1
ATOM 819 O O . ASN A 1 111 ? 64.353 6.576 53.180 1.00 47.66 114 ASN A O 1
ATOM 824 N N . THR A 1 112 ? 65.847 5.820 51.676 1.00 37.11 115 THR A N 1
ATOM 825 C CA . THR A 1 112 ? 65.424 4.419 51.800 1.00 47.25 115 THR A CA 1
ATOM 826 C C . THR A 1 112 ? 66.597 3.491 52.089 1.00 48.26 115 THR A C 1
ATOM 827 O O . THR A 1 112 ? 67.697 3.714 51.581 1.00 47.03 115 THR A O 1
ATOM 831 N N . ASP A 1 113 ? 66.362 2.440 52.876 1.00 51.06 116 ASP A N 1
ATOM 832 C CA . ASP A 1 113 ? 67.421 1.475 53.197 1.00 57.17 116 ASP A CA 1
ATOM 833 C C . ASP A 1 113 ? 67.396 0.300 52.244 1.00 62.99 116 ASP A C 1
ATOM 834 O O . ASP A 1 113 ? 68.339 -0.493 52.185 1.00 71.72 116 ASP A O 1
ATOM 839 N N . HIS A 1 114 ? 66.308 0.194 51.497 1.00 60.55 117 HIS A N 1
ATOM 840 C CA . HIS A 1 114 ? 66.138 -0.892 50.548 1.00 57.79 117 HIS A CA 1
ATOM 841 C C . HIS A 1 114 ? 65.040 -0.502 49.572 1.00 58.67 117 HIS A C 1
ATOM 842 O O . HIS A 1 114 ? 64.025 0.080 49.976 1.00 58.86 117 HIS A O 1
ATOM 849 N N . PHE A 1 115 ? 65.235 -0.813 48.294 1.00 50.46 118 PHE A N 1
ATOM 850 C CA . PHE A 1 115 ? 64.294 -0.386 47.263 1.00 46.96 118 PHE A CA 1
ATOM 851 C C . PHE A 1 115 ? 64.417 -1.298 46.060 1.00 41.34 118 PHE A C 1
ATOM 852 O O . PHE A 1 115 ? 65.485 -1.406 45.461 1.00 47.12 118 PHE A O 1
ATOM 860 N N . ARG A 1 116 ? 63.316 -1.944 45.697 1.00 35.56 119 ARG A N 1
ATOM 861 C CA . ARG A 1 116 ? 63.388 -3.049 44.761 1.00 46.02 119 ARG A CA 1
ATOM 862 C C . ARG A 1 116 ? 62.106 -3.182 43.934 1.00 44.12 119 ARG A C 1
ATOM 863 O O . ARG A 1 116 ? 60.999 -3.301 44.481 1.00 43.72 119 ARG A O 1
ATOM 871 N N . LYS A 1 117 ? 62.260 -3.130 42.612 1.00 33.03 120 LYS A N 1
ATOM 872 C CA . LYS A 1 117 ? 61.129 -3.292 41.710 1.00 40.81 120 LYS A CA 1
ATOM 873 C C . LYS A 1 117 ? 60.790 -4.771 41.524 1.00 46.07 120 LYS A C 1
ATOM 874 O O . LYS A 1 117 ? 61.688 -5.604 41.371 1.00 47.03 120 LYS A O 1
ATOM 880 N N . GLU A 1 118 ? 59.498 -5.093 41.551 1.00 41.40 121 GLU A N 1
ATOM 881 C CA . GLU A 1 118 ? 59.034 -6.451 41.268 1.00 40.55 121 GLU A CA 1
ATOM 882 C C . GLU A 1 118 ? 57.808 -6.429 40.362 1.00 45.83 121 GLU A C 1
ATOM 883 O O . GLU A 1 118 ? 57.064 -5.449 40.329 1.00 44.87 121 GLU A O 1
ATOM 889 N N . LYS A 1 119 ? 57.595 -7.523 39.637 1.00 46.67 122 LYS A N 1
ATOM 890 C CA . LYS A 1 119 ? 56.345 -7.738 38.917 1.00 47.89 122 LYS A CA 1
ATOM 891 C C . LYS A 1 119 ? 55.249 -8.152 39.914 1.00 43.98 122 LYS A C 1
ATOM 892 O O . LYS A 1 119 ? 55.434 -9.085 40.710 1.00 50.31 122 LYS A O 1
ATOM 898 N N . ILE A 1 120 ? 54.122 -7.443 39.882 1.00 34.52 123 ILE A N 1
ATOM 899 C CA . ILE A 1 120 ? 53.048 -7.661 40.843 1.00 38.31 123 ILE A CA 1
ATOM 900 C C . ILE A 1 120 ? 51.848 -8.348 40.179 1.00 45.30 123 ILE A C 1
ATOM 901 O O . ILE A 1 120 ? 51.171 -9.177 40.792 1.00 45.96 123 ILE A O 1
ATOM 906 N N . ILE A 1 121 ? 51.595 -8.015 38.918 1.00 42.54 124 ILE A N 1
ATOM 907 C CA . ILE A 1 121 ? 50.444 -8.574 38.216 1.00 46.48 124 ILE A CA 1
ATOM 908 C C . ILE A 1 121 ? 50.860 -9.291 36.932 1.00 51.56 124 ILE A C 1
ATOM 909 O O . ILE A 1 121 ? 51.641 -8.759 36.136 1.00 46.30 124 ILE A O 1
ATOM 914 N N . ASP A 1 122 ? 50.350 -10.502 36.731 1.00 51.71 125 ASP A N 1
ATOM 915 C CA . ASP A 1 122 ? 50.527 -11.172 35.449 1.00 52.04 125 ASP A CA 1
ATOM 916 C C . ASP A 1 122 ? 49.393 -10.723 34.530 1.00 51.18 125 ASP A C 1
ATOM 917 O O . ASP A 1 122 ? 48.230 -11.109 34.703 1.00 49.33 125 ASP A O 1
ATOM 922 N N . MET A 1 123 A 49.740 -9.891 33.556 1.00 51.66 125 MET A N 1
ATOM 923 C CA . MET A 1 123 A 48.740 -9.273 32.695 1.00 49.32 125 MET A CA 1
ATOM 924 C C . MET A 1 123 A 48.228 -10.224 31.609 1.00 47.37 125 MET A C 1
ATOM 925 O O . MET A 1 123 A 47.186 -9.961 31.005 1.00 43.98 125 MET A O 1
ATOM 930 N N . THR A 1 124 B 48.951 -11.323 31.367 1.00 45.92 125 THR A N 1
ATOM 931 C CA . THR A 1 124 B 48.514 -12.325 30.386 1.00 52.81 125 THR A CA 1
ATOM 932 C C . THR A 1 124 B 47.283 -13.084 30.874 1.00 47.74 125 THR A C 1
ATOM 933 O O . THR A 1 124 B 46.684 -13.845 30.122 1.00 48.06 125 THR A O 1
ATOM 937 N N . ARG A 1 125 ? 46.916 -12.862 32.134 1.00 43.59 126 ARG A N 1
ATOM 938 C CA . ARG A 1 125 ? 45.790 -13.544 32.762 1.00 51.47 126 ARG A CA 1
ATOM 939 C C . ARG A 1 125 ? 44.437 -13.048 32.219 1.00 58.90 126 ARG A C 1
ATOM 940 O O . ARG A 1 125 ? 43.419 -13.734 32.350 1.00 57.01 126 ARG A O 1
ATOM 948 N N . PHE A 1 126 ? 44.419 -11.866 31.602 1.00 54.34 127 PHE A N 1
ATOM 949 C CA . PHE A 1 126 ? 43.153 -11.307 31.115 1.00 52.66 127 PHE A CA 1
ATOM 950 C C . PHE A 1 126 ? 42.878 -11.604 29.633 1.00 57.26 127 PHE A C 1
ATOM 951 O O . PHE A 1 126 ? 43.737 -11.401 28.771 1.00 60.26 127 PHE A O 1
ATOM 959 N N . SER A 1 127 ? 41.666 -12.078 29.350 1.00 57.11 128 SER A N 1
ATOM 960 C CA . SER A 1 127 ? 41.262 -12.443 27.994 1.00 56.89 128 SER A CA 1
ATOM 961 C C . SER A 1 127 ? 40.323 -11.390 27.397 1.00 54.34 128 SER A C 1
ATOM 962 O O . SER A 1 127 ? 39.734 -10.593 28.139 1.00 52.87 128 SER A O 1
ATOM 965 N N . ASP A 1 128 ? 40.193 -11.398 26.066 1.00 58.04 129 ASP A N 1
ATOM 966 C CA . ASP A 1 128 ? 39.291 -10.498 25.331 1.00 62.33 129 ASP A CA 1
ATOM 967 C C . ASP A 1 128 ? 39.645 -9.030 25.557 1.00 57.83 129 ASP A C 1
ATOM 968 O O . ASP A 1 128 ? 38.767 -8.186 25.764 1.00 53.48 129 ASP A O 1
ATOM 973 N N . VAL A 1 129 ? 40.937 -8.739 25.480 1.00 54.72 130 VAL A N 1
ATOM 974 C CA . VAL A 1 129 ? 41.459 -7.477 25.940 1.00 52.53 130 VAL A CA 1
ATOM 975 C C . VAL A 1 129 ? 42.837 -7.293 25.322 1.00 53.69 130 VAL A C 1
ATOM 976 O O . VAL A 1 129 ? 43.520 -8.282 25.043 1.00 62.76 130 VAL A O 1
ATOM 980 N N . THR A 1 130 ? 43.240 -6.047 25.073 1.00 45.90 131 THR A N 1
ATOM 981 C CA . THR A 1 130 ? 44.615 -5.794 24.651 1.00 47.05 131 THR A CA 1
ATOM 982 C C . THR A 1 130 ? 45.429 -5.226 25.819 1.00 40.03 131 THR A C 1
ATOM 983 O O . THR A 1 130 ? 44.924 -4.411 26.594 1.00 50.18 131 THR A O 1
ATOM 987 N N . THR A 1 131 ? 46.677 -5.672 25.953 1.00 39.71 132 THR A N 1
ATOM 988 C CA . THR A 1 131 ? 47.554 -5.202 27.027 1.00 42.89 132 THR A CA 1
ATOM 989 C C . THR A 1 131 ? 48.813 -4.563 26.439 1.00 48.15 132 THR A C 1
ATOM 990 O O . THR A 1 131 ? 49.034 -4.636 25.223 1.00 52.41 132 THR A O 1
ATOM 994 N N . ASN A 1 132 ? 49.639 -3.966 27.303 1.00 39.94 133 ASN A N 1
ATOM 995 C CA . ASN A 1 132 ? 50.896 -3.345 26.892 1.00 42.97 133 ASN A CA 1
ATOM 996 C C . ASN A 1 132 ? 50.716 -2.387 25.726 1.00 46.13 133 ASN A C 1
ATOM 997 O O . ASN A 1 132 ? 51.538 -2.353 24.802 1.00 43.09 133 ASN A O 1
ATOM 1002 N N . ASN A 1 133 ? 49.639 -1.613 25.770 1.00 43.85 134 ASN A N 1
ATOM 1003 C CA . ASN A 1 133 ? 49.414 -0.621 24.740 1.00 45.44 134 ASN A CA 1
ATOM 1004 C C . ASN A 1 133 ? 50.405 0.541 24.764 1.00 45.74 134 ASN A C 1
ATOM 1005 O O . ASN A 1 133 ? 51.144 0.753 25.745 1.00 43.01 134 ASN A O 1
ATOM 1010 N N . VAL A 1 134 ? 50.390 1.305 23.681 1.00 40.46 135 VAL A N 1
ATOM 1011 C CA . VAL A 1 134 ? 51.518 2.142 23.337 1.00 42.92 135 VAL A CA 1
ATOM 1012 C C . VAL A 1 134 ? 51.028 3.473 22.746 1.00 46.91 135 VAL A C 1
ATOM 1013 O O . VAL A 1 134 ? 49.903 3.540 22.240 1.00 51.77 135 VAL A O 1
ATOM 1017 N N . ASP A 1 135 ? 51.824 4.539 22.859 1.00 46.25 136 ASP A N 1
ATOM 1018 C CA . ASP A 1 135 ? 51.385 5.844 22.359 1.00 44.82 136 ASP A CA 1
ATOM 1019 C C . ASP A 1 135 ? 52.552 6.721 21.895 1.00 44.48 136 ASP A C 1
ATOM 1020 O O . ASP A 1 135 ? 53.639 6.702 22.489 1.00 42.03 136 ASP A O 1
ATOM 1025 N N . SER A 1 136 ? 52.329 7.502 20.840 1.00 44.74 137 SER A N 1
ATOM 1026 C CA . SER A 1 136 ? 53.418 8.288 20.262 1.00 57.44 137 SER A CA 1
ATOM 1027 C C . SER A 1 136 ? 53.881 9.416 21.184 1.00 57.73 137 SER A C 1
ATOM 1028 O O . SER A 1 136 ? 54.943 10.006 20.968 1.00 48.40 137 SER A O 1
ATOM 1031 N N . ALA A 1 137 ? 53.093 9.708 22.217 1.00 58.95 138 ALA A N 1
ATOM 1032 C CA . ALA A 1 137 ? 53.484 10.732 23.182 1.00 61.13 138 ALA A CA 1
ATOM 1033 C C . ALA A 1 137 ? 54.513 10.206 24.181 1.00 57.66 138 ALA A C 1
ATOM 1034 O O . ALA A 1 137 ? 55.187 10.987 24.856 1.00 53.37 138 ALA A O 1
ATOM 1036 N N . CYS A 1 138 ? 54.635 8.884 24.276 1.00 52.95 139 CYS A N 1
ATOM 1037 C CA . CYS A 1 138 ? 55.663 8.284 25.127 1.00 55.70 139 CYS A CA 1
ATOM 1038 C C . CYS A 1 138 ? 56.637 7.452 24.289 1.00 57.25 139 CYS A C 1
ATOM 1039 O O . CYS A 1 138 ? 56.570 6.225 24.292 1.00 52.01 139 CYS A O 1
ATOM 1042 N N . PRO A 1 139 ? 57.547 8.124 23.565 1.00 54.87 140 PRO A N 1
ATOM 1043 C CA . PRO A 1 139 ? 58.457 7.425 22.652 1.00 53.54 140 PRO A CA 1
ATOM 1044 C C . PRO A 1 139 ? 59.776 7.011 23.293 1.00 56.63 140 PRO A C 1
ATOM 1045 O O . PRO A 1 139 ? 60.107 7.463 24.394 1.00 56.62 140 PRO A O 1
ATOM 1049 N N . TYR A 1 140 ? 60.529 6.174 22.585 1.00 61.82 141 TYR A N 1
ATOM 1050 C CA . TYR A 1 140 ? 61.854 5.760 23.024 1.00 66.20 141 TYR A CA 1
ATOM 1051 C C . TYR A 1 140 ? 62.883 6.805 22.669 1.00 73.42 141 TYR A C 1
ATOM 1052 O O . TYR A 1 140 ? 62.545 7.878 22.168 1.00 73.63 141 TYR A O 1
ATOM 1061 N N . ASP A 1 141 ? 64.146 6.463 22.918 1.00 87.06 142 ASP A N 1
ATOM 1062 C CA . ASP A 1 141 ? 65.243 7.088 22.196 1.00 102.20 142 ASP A CA 1
ATOM 1063 C C . ASP A 1 141 ? 64.824 7.063 20.720 1.00 105.73 142 ASP A C 1
ATOM 1064 O O . ASP A 1 141 ? 64.764 6.018 20.058 1.00 102.71 142 ASP A O 1
ATOM 1069 N N . THR A 1 142 A 64.540 8.268 20.250 1.00 109.06 142 THR A N 1
ATOM 1070 C CA . THR A 1 142 A 63.535 8.589 19.240 1.00 111.25 142 THR A CA 1
ATOM 1071 C C . THR A 1 142 A 63.409 7.826 17.911 1.00 109.87 142 THR A C 1
ATOM 1072 O O . THR A 1 142 A 64.349 7.173 17.467 1.00 109.18 142 THR A O 1
ATOM 1076 N N . ASN A 1 143 ? 62.195 7.822 17.349 1.00 109.43 143 ASN A N 1
ATOM 1077 C CA . ASN A 1 143 ? 60.989 8.057 18.130 1.00 105.93 143 ASN A CA 1
ATOM 1078 C C . ASN A 1 143 ? 60.391 6.676 18.276 1.00 99.31 143 ASN A C 1
ATOM 1079 O O . ASN A 1 143 ? 60.996 5.768 18.867 1.00 99.54 143 ASN A O 1
ATOM 1084 N N . GLY A 1 144 ? 59.194 6.516 17.719 1.00 92.18 144 GLY A N 1
ATOM 1085 C CA . GLY A 1 144 ? 58.497 5.249 17.777 1.00 84.80 144 GLY A CA 1
ATOM 1086 C C . GLY A 1 144 ? 57.742 5.168 19.083 1.00 73.52 144 GLY A C 1
ATOM 1087 O O . GLY A 1 144 ? 58.261 5.518 20.141 1.00 74.04 144 GLY A O 1
ATOM 1088 N N . ALA A 1 145 ? 56.514 4.686 19.019 1.00 61.34 145 ALA A N 1
ATOM 1089 C CA . ALA A 1 145 ? 55.643 4.764 20.175 1.00 59.40 145 ALA A CA 1
ATOM 1090 C C . ALA A 1 145 ? 55.937 3.706 21.256 1.00 57.31 145 ALA A C 1
ATOM 1091 O O . ALA A 1 145 ? 56.342 2.583 20.951 1.00 58.89 145 ALA A O 1
ATOM 1093 N N . SER A 1 146 ? 55.773 4.103 22.519 1.00 52.77 146 SER A N 1
ATOM 1094 C CA . SER A 1 146 ? 55.978 3.214 23.667 1.00 53.80 146 SER A CA 1
ATOM 1095 C C . SER A 1 146 ? 55.089 3.618 24.857 1.00 52.42 146 SER A C 1
ATOM 1096 O O . SER A 1 146 ? 54.043 4.240 24.666 1.00 59.90 146 SER A O 1
ATOM 1099 N N . PHE A 1 147 ? 55.499 3.263 26.074 1.00 45.63 147 PHE A N 1
ATOM 1100 C CA . PHE A 1 147 ? 54.724 3.595 27.275 1.00 43.55 147 PHE A CA 1
ATOM 1101 C C . PHE A 1 147 ? 55.541 3.322 28.532 1.00 44.73 147 PHE A C 1
ATOM 1102 O O . PHE A 1 147 ? 56.585 2.668 28.462 1.00 46.94 147 PHE A O 1
ATOM 1110 N N . TYR A 1 148 ? 55.066 3.819 29.675 1.00 45.56 148 TYR A N 1
ATOM 1111 C CA . TYR A 1 148 ? 55.712 3.558 30.964 1.00 46.20 148 TYR A CA 1
ATOM 1112 C C . TYR A 1 148 ? 55.844 2.058 31.199 1.00 47.64 148 TYR A C 1
ATOM 1113 O O . TYR A 1 148 ? 54.882 1.314 31.023 1.00 50.90 148 TYR A O 1
ATOM 1122 N N . ARG A 1 149 ? 57.030 1.618 31.604 1.00 43.34 149 ARG A N 1
ATOM 1123 C CA . ARG A 1 149 ? 57.289 0.196 31.803 1.00 45.10 149 ARG A CA 1
ATOM 1124 C C . ARG A 1 149 ? 56.518 -0.408 32.976 1.00 49.98 149 ARG A C 1
ATOM 1125 O O . ARG A 1 149 ? 56.198 -1.598 32.961 1.00 50.00 149 ARG A O 1
ATOM 1133 N N . ASN A 1 150 ? 56.230 0.393 34.000 1.00 44.50 150 ASN A N 1
ATOM 1134 C CA . ASN A 1 150 ? 55.602 -0.156 35.208 1.00 43.14 150 ASN A CA 1
ATOM 1135 C C . ASN A 1 150 ? 54.093 -0.187 35.137 1.00 41.36 150 ASN A C 1
ATOM 1136 O O . ASN A 1 150 ? 53.432 -0.821 35.971 1.00 41.23 150 ASN A O 1
ATOM 1141 N N . LEU A 1 151 ? 53.556 0.504 34.135 1.00 40.53 151 LEU A N 1
ATOM 1142 C CA . LEU A 1 151 ? 52.130 0.761 34.047 1.00 44.94 151 LEU A CA 1
ATOM 1143 C C . LEU A 1 151 ? 51.582 0.173 32.757 1.00 47.86 151 LEU A C 1
ATOM 1144 O O . LEU A 1 151 ? 52.049 0.518 31.669 1.00 45.86 151 LEU A O 1
ATOM 1149 N N . ASN A 1 152 ? 50.593 -0.710 32.879 1.00 40.65 152 ASN A N 1
ATOM 1150 C CA . ASN A 1 152 ? 50.105 -1.451 31.725 1.00 42.89 152 ASN A CA 1
ATOM 1151 C C . ASN A 1 152 ? 48.750 -0.960 31.241 1.00 42.07 152 ASN A C 1
ATOM 1152 O O . ASN A 1 152 ? 47.723 -1.180 31.888 1.00 37.04 152 ASN A O 1
ATOM 1157 N N . TRP A 1 153 ? 48.749 -0.300 30.089 1.00 44.45 153 TRP A N 1
ATOM 1158 C CA . TRP A 1 153 ? 47.514 0.246 29.531 1.00 41.07 153 TRP A CA 1
ATOM 1159 C C . TRP A 1 153 ? 46.698 -0.836 28.822 1.00 39.73 153 TRP A C 1
ATOM 1160 O O . TRP A 1 153 ? 47.076 -1.308 27.744 1.00 39.98 153 TRP A O 1
ATOM 1171 N N . VAL A 1 154 ? 45.579 -1.203 29.443 1.00 37.84 154 VAL A N 1
ATOM 1172 C CA . VAL A 1 154 ? 44.654 -2.205 28.932 1.00 39.91 154 VAL A CA 1
ATOM 1173 C C . VAL A 1 154 ? 43.521 -1.561 28.133 1.00 44.15 154 VAL A C 1
ATOM 1174 O O . VAL A 1 154 ? 42.930 -0.576 28.580 1.00 46.13 154 VAL A O 1
ATOM 1178 N N . GLN A 1 155 ? 43.206 -2.121 26.963 1.00 39.79 155 GLN A N 1
ATOM 1179 C CA . GLN A 1 155 ? 42.165 -1.559 26.096 1.00 39.07 155 GLN A CA 1
ATOM 1180 C C . GLN A 1 155 ? 41.219 -2.635 25.560 1.00 44.68 155 GLN A C 1
ATOM 1181 O O . GLN A 1 155 ? 41.458 -3.836 25.742 1.00 47.01 155 GLN A O 1
ATOM 1187 N N . GLN A 1 156 ? 40.143 -2.191 24.911 1.00 42.20 156 GLN A N 1
ATOM 1188 C CA . GLN A 1 156 ? 39.137 -3.082 24.323 1.00 48.28 156 GLN A CA 1
ATOM 1189 C C . GLN A 1 156 ? 38.390 -3.931 25.351 1.00 51.92 156 GLN A C 1
ATOM 1190 O O . GLN A 1 156 ? 37.890 -5.012 25.024 1.00 50.06 156 GLN A O 1
ATOM 1196 N N . ASN A 1 157 ? 38.305 -3.428 26.581 1.00 44.76 159 ASN A N 1
ATOM 1197 C CA . ASN A 1 157 ? 37.468 -4.035 27.623 1.00 43.71 159 ASN A CA 1
ATOM 1198 C C . ASN A 1 157 ? 36.062 -4.407 27.168 1.00 47.80 159 ASN A C 1
ATOM 1199 O O . ASN A 1 157 ? 35.532 -5.454 27.553 1.00 50.14 159 ASN A O 1
ATOM 1204 N N . LYS A 1 158 ? 35.456 -3.527 26.371 1.00 50.26 160 LYS A N 1
ATOM 1205 C CA . LYS A 1 158 ? 34.077 -3.700 25.915 1.00 46.48 160 LYS A CA 1
ATOM 1206 C C . LYS A 1 158 ? 33.105 -3.935 27.066 1.00 51.90 160 LYS A C 1
ATOM 1207 O O . LYS A 1 158 ? 32.215 -4.786 26.976 1.00 51.18 160 LYS A O 1
ATOM 1213 N N . GLY A 1 159 ? 33.282 -3.183 28.152 1.00 50.57 161 GLY A N 1
ATOM 1214 C CA . GLY A 1 159 ? 32.363 -3.243 29.283 1.00 48.18 161 GLY A CA 1
ATOM 1215 C C . GLY A 1 159 ? 32.517 -4.478 30.157 1.00 48.25 161 GLY A C 1
ATOM 1216 O O . GLY A 1 159 ? 31.805 -4.634 31.151 1.00 49.42 161 GLY A O 1
ATOM 1217 N N . LYS A 1 160 ? 33.449 -5.352 29.791 1.00 45.02 162 LYS A N 1
ATOM 1218 C CA . LYS A 1 160 ? 33.692 -6.569 30.554 1.00 54.02 162 LYS A CA 1
ATOM 1219 C C . LYS A 1 160 ? 34.471 -6.254 31.837 1.00 51.13 162 LYS A C 1
ATOM 1220 O O . LYS A 1 160 ? 35.464 -5.523 31.804 1.00 50.35 162 LYS A O 1
ATOM 1226 N N . GLN A 1 161 ? 34.013 -6.811 32.956 1.00 43.52 163 GLN A N 1
ATOM 1227 C CA . GLN A 1 161 ? 34.652 -6.618 34.254 1.00 44.71 163 GLN A CA 1
ATOM 1228 C C . GLN A 1 161 ? 35.860 -7.539 34.481 1.00 47.34 163 GLN A C 1
ATOM 1229 O O . GLN A 1 161 ? 35.748 -8.763 34.375 1.00 53.59 163 GLN A O 1
ATOM 1235 N N . LEU A 1 162 ? 37.009 -6.943 34.800 1.00 42.49 164 LEU A N 1
ATOM 1236 C CA . LEU A 1 162 ? 38.209 -7.697 35.177 1.00 43.00 164 LEU A CA 1
ATOM 1237 C C . LEU A 1 162 ? 38.426 -7.624 36.695 1.00 46.43 164 LEU A C 1
ATOM 1238 O O . LEU A 1 162 ? 38.168 -6.586 37.320 1.00 43.80 164 LEU A O 1
ATOM 1243 N N . ILE A 1 163 ? 38.898 -8.718 37.289 1.00 45.35 165 ILE A N 1
ATOM 1244 C CA . ILE A 1 163 ? 39.058 -8.797 38.742 1.00 43.52 165 ILE A CA 1
ATOM 1245 C C . ILE A 1 163 ? 40.431 -9.336 39.125 1.00 45.86 165 ILE A C 1
ATOM 1246 O O . ILE A 1 163 ? 40.860 -10.385 38.636 1.00 48.50 165 ILE A O 1
ATOM 1251 N N . PHE A 1 164 ? 41.109 -8.622 40.016 1.00 34.84 166 PHE A N 1
ATOM 1252 C CA . PHE A 1 164 ? 42.431 -9.023 40.470 1.00 36.10 166 PHE A CA 1
ATOM 1253 C C . PHE A 1 164 ? 42.585 -8.863 41.987 1.00 41.72 166 PHE A C 1
ATOM 1254 O O . PHE A 1 164 ? 42.041 -7.933 42.587 1.00 43.56 166 PHE A O 1
ATOM 1262 N N . HIS A 1 165 ? 43.326 -9.776 42.604 1.00 35.05 167 HIS A N 1
ATOM 1263 C CA . HIS A 1 165 ? 43.583 -9.702 44.037 1.00 30.83 167 HIS A CA 1
ATOM 1264 C C . HIS A 1 165 ? 45.045 -10.012 44.277 1.00 39.86 167 HIS A C 1
ATOM 1265 O O . HIS A 1 165 ? 45.625 -10.859 43.588 1.00 37.29 167 HIS A O 1
ATOM 1272 N N . TYR A 1 166 ? 45.649 -9.329 45.244 1.00 38.97 168 TYR A N 1
ATOM 1273 C CA . TYR A 1 166 ? 47.063 -9.538 45.548 1.00 38.09 168 TYR A CA 1
ATOM 1274 C C . TYR A 1 166 ? 47.322 -9.448 47.048 1.00 42.28 168 TYR A C 1
ATOM 1275 O O . TYR A 1 166 ? 46.803 -8.563 47.725 1.00 44.97 168 TYR A O 1
ATOM 1284 N N . GLN A 1 167 ? 48.143 -10.357 47.561 1.00 40.48 169 GLN A N 1
ATOM 1285 C CA . GLN A 1 167 ? 48.480 -10.367 48.977 1.00 43.59 169 GLN A CA 1
ATOM 1286 C C . GLN A 1 167 ? 49.952 -10.020 49.127 1.00 42.73 169 GLN A C 1
ATOM 1287 O O . GLN A 1 167 ? 50.801 -10.636 48.476 1.00 37.44 169 GLN A O 1
ATOM 1293 N N . ASN A 1 168 ? 50.270 -9.029 49.961 1.00 37.48 170 ASN A N 1
ATOM 1294 C CA . ASN A 1 168 ? 51.675 -8.757 50.254 1.00 37.10 170 ASN A CA 1
ATOM 1295 C C . ASN A 1 168 ? 52.162 -9.689 51.364 1.00 42.22 170 ASN A C 1
ATOM 1296 O O . ASN A 1 168 ? 51.876 -9.471 52.547 1.00 46.36 170 ASN A O 1
ATOM 1301 N N . SER A 1 169 ? 52.906 -10.719 50.986 1.00 46.03 171 SER A N 1
ATOM 1302 C CA . SER A 1 169 ? 53.405 -11.689 51.960 1.00 56.27 171 SER A CA 1
ATOM 1303 C C . SER A 1 169 ? 54.857 -11.411 52.371 1.00 58.34 171 SER A C 1
ATOM 1304 O O . SER A 1 169 ? 55.430 -12.129 53.198 1.00 58.26 171 SER A O 1
ATOM 1307 N N . GLU A 1 170 ? 55.435 -10.356 51.800 1.00 52.07 172 GLU A N 1
ATOM 1308 C CA . GLU A 1 170 ? 56.790 -9.934 52.140 1.00 53.42 172 GLU A CA 1
ATOM 1309 C C . GLU A 1 170 ? 56.793 -9.118 53.423 1.00 53.80 172 GLU A C 1
ATOM 1310 O O . GLU A 1 170 ? 55.737 -8.700 53.903 1.00 57.37 172 GLU A O 1
ATOM 1316 N N . ASN A 1 171 ? 57.979 -8.884 53.978 1.00 54.13 173 ASN A N 1
ATOM 1317 C CA . ASN A 1 171 ? 58.078 -8.137 55.228 1.00 62.12 173 ASN A CA 1
ATOM 1318 C C . ASN A 1 171 ? 58.400 -6.659 55.012 1.00 55.61 173 ASN A C 1
ATOM 1319 O O . ASN A 1 171 ? 58.735 -5.953 55.968 1.00 53.04 173 ASN A O 1
ATOM 1324 N N . ASN A 1 172 ? 58.297 -6.202 53.764 1.00 50.95 174 ASN A N 1
ATOM 1325 C CA . ASN A 1 172 ? 58.425 -4.780 53.453 1.00 45.61 174 ASN A CA 1
ATOM 1326 C C . ASN A 1 172 ? 57.159 -4.239 52.795 1.00 47.04 174 ASN A C 1
ATOM 1327 O O . ASN A 1 172 ? 56.438 -4.980 52.106 1.00 38.12 174 ASN A O 1
ATOM 1332 N N . PRO A 1 173 ? 56.874 -2.941 52.995 1.00 42.62 175 PRO A N 1
ATOM 1333 C CA . PRO A 1 173 ? 55.692 -2.376 52.325 1.00 33.18 175 PRO A CA 1
ATOM 1334 C C . PRO A 1 173 ? 55.917 -2.263 50.812 1.00 40.19 175 PRO A C 1
ATOM 1335 O O . PRO A 1 173 ? 57.071 -2.180 50.359 1.00 35.90 175 PRO A O 1
ATOM 1339 N N . LEU A 1 174 ? 54.825 -2.262 50.049 1.00 38.19 176 LEU A N 1
ATOM 1340 C CA . LEU A 1 174 ? 54.882 -2.198 48.586 1.00 41.04 176 LEU A CA 1
ATOM 1341 C C . LEU A 1 174 ? 54.245 -0.917 48.017 1.00 37.97 176 LEU A C 1
ATOM 1342 O O . LEU A 1 174 ? 53.078 -0.627 48.297 1.00 32.84 176 LEU A O 1
ATOM 1347 N N . LEU A 1 175 ? 55.004 -0.171 47.211 1.00 34.79 177 LEU A N 1
ATOM 1348 C CA . LEU A 1 175 ? 54.476 1.010 46.507 1.00 35.75 177 LEU A CA 1
ATOM 1349 C C . LEU A 1 175 ? 53.951 0.645 45.111 1.00 34.05 177 LEU A C 1
ATOM 1350 O O . LEU A 1 175 ? 54.680 0.082 44.293 1.00 37.88 177 LEU A O 1
ATOM 1355 N N . ILE A 1 176 ? 52.693 0.959 44.836 1.00 29.23 178 ILE A N 1
ATOM 1356 C CA . ILE A 1 176 ? 52.148 0.774 43.492 1.00 29.17 178 ILE A CA 1
ATOM 1357 C C . ILE A 1 176 ? 51.565 2.075 42.948 1.00 35.85 178 ILE A C 1
ATOM 1358 O O . ILE A 1 176 ? 51.021 2.888 43.695 1.00 37.60 178 ILE A O 1
ATOM 1363 N N . ILE A 1 177 ? 51.659 2.241 41.634 1.00 37.74 179 ILE A N 1
ATOM 1364 C CA . ILE A 1 177 ? 51.189 3.432 40.959 1.00 36.73 179 ILE A CA 1
ATOM 1365 C C . ILE A 1 177 ? 50.329 2.987 39.782 1.00 36.29 179 ILE A C 1
ATOM 1366 O O . ILE A 1 177 ? 50.716 2.099 39.017 1.00 33.93 179 ILE A O 1
ATOM 1371 N N . TRP A 1 178 ? 49.159 3.597 39.650 1.00 28.39 180 TRP A N 1
ATOM 1372 C CA . TRP A 1 178 ? 48.234 3.253 38.584 1.00 37.62 180 TRP A CA 1
ATOM 1373 C C . TRP A 1 178 ? 47.750 4.504 37.869 1.00 38.27 180 TRP A C 1
ATOM 1374 O O . TRP A 1 178 ? 48.058 5.635 38.284 1.00 38.59 180 TRP A O 1
ATOM 1385 N N . GLY A 1 179 ? 47.000 4.307 36.790 1.00 36.74 181 GLY A N 1
ATOM 1386 C CA . GLY A 1 179 ? 46.472 5.433 36.041 1.00 34.57 181 GLY A CA 1
ATOM 1387 C C . GLY A 1 179 ? 45.011 5.255 35.685 1.00 36.89 181 GLY A C 1
ATOM 1388 O O . GLY A 1 179 ? 44.534 4.119 35.566 1.00 34.72 181 GLY A O 1
ATOM 1389 N N . VAL A 1 180 ? 44.292 6.369 35.521 1.00 31.79 182 VAL A N 1
ATOM 1390 C CA . VAL A 1 180 ? 42.916 6.296 35.028 1.00 35.09 182 VAL A CA 1
ATOM 1391 C C . VAL A 1 180 ? 42.602 7.244 33.863 1.00 43.66 182 VAL A C 1
ATOM 1392 O O . VAL A 1 180 ? 42.833 8.457 33.935 1.00 46.42 182 VAL A O 1
ATOM 1396 N N . HIS A 1 181 ? 42.108 6.645 32.777 1.00 40.16 183 HIS A N 1
ATOM 1397 C CA . HIS A 1 181 ? 41.949 7.316 31.492 1.00 38.45 183 HIS A CA 1
ATOM 1398 C C . HIS A 1 181 ? 40.658 8.129 31.410 1.00 42.00 183 HIS A C 1
ATOM 1399 O O . HIS A 1 181 ? 39.552 7.584 31.530 1.00 45.54 183 HIS A O 1
ATOM 1406 N N . GLN A 1 182 ? 40.809 9.435 31.212 1.00 39.55 184 GLN A N 1
ATOM 1407 C CA . GLN A 1 182 ? 39.679 10.313 30.916 1.00 41.24 184 GLN A CA 1
ATOM 1408 C C . GLN A 1 182 ? 39.621 10.502 29.394 1.00 34.60 184 GLN A C 1
ATOM 1409 O O . GLN A 1 182 ? 40.543 11.079 28.801 1.00 42.04 184 GLN A O 1
ATOM 1415 N N . THR A 1 183 ? 38.570 9.998 28.748 1.00 36.05 185 THR A N 1
ATOM 1416 C CA . THR A 1 183 ? 38.497 10.099 27.285 1.00 39.83 185 THR A CA 1
ATOM 1417 C C . THR A 1 183 ? 37.877 11.432 26.833 1.00 45.71 185 THR A C 1
ATOM 1418 O O . THR A 1 183 ? 37.169 12.086 27.603 1.00 46.33 185 THR A O 1
ATOM 1422 N N . SER A 1 184 ? 38.141 11.815 25.584 1.00 46.79 186 SER A N 1
ATOM 1423 C CA . SER A 1 184 ? 37.745 13.129 25.062 1.00 56.95 186 SER A CA 1
ATOM 1424 C C . SER A 1 184 ? 36.280 13.200 24.629 1.00 53.59 186 SER A C 1
ATOM 1425 O O . SER A 1 184 ? 35.594 14.191 24.899 1.00 52.32 186 SER A O 1
ATOM 1428 N N . ASN A 1 185 ? 35.819 12.163 23.935 1.00 49.67 187 ASN A N 1
ATOM 1429 C CA . ASN A 1 185 ? 34.434 12.080 23.467 1.00 50.82 187 ASN A CA 1
ATOM 1430 C C . ASN A 1 185 ? 33.994 10.624 23.351 1.00 53.53 187 ASN A C 1
ATOM 1431 O O . ASN A 1 185 ? 34.785 9.715 23.602 1.00 55.50 187 ASN A O 1
ATOM 1436 N N . ALA A 1 186 ? 32.739 10.404 22.970 1.00 50.31 188 ALA A N 1
ATOM 1437 C CA . ALA A 1 186 ? 32.195 9.053 22.886 1.00 55.93 188 ALA A CA 1
ATOM 1438 C C . ALA A 1 186 ? 32.862 8.251 21.773 1.00 57.63 188 ALA A C 1
ATOM 1439 O O . ALA A 1 186 ? 33.033 7.037 21.891 1.00 63.57 188 ALA A O 1
ATOM 1441 N N . ALA A 1 187 ? 33.229 8.933 20.693 1.00 50.19 189 ALA A N 1
ATOM 1442 C CA . ALA A 1 187 ? 33.858 8.275 19.557 1.00 53.03 189 ALA A CA 1
ATOM 1443 C C . ALA A 1 187 ? 35.231 7.745 19.950 1.00 57.98 189 ALA A C 1
ATOM 1444 O O . ALA A 1 187 ? 35.631 6.649 19.544 1.00 55.90 189 ALA A O 1
ATOM 1446 N N . GLU A 1 188 ? 35.950 8.534 20.742 1.00 57.61 190 GLU A N 1
ATOM 1447 C CA . GLU A 1 188 ? 37.244 8.124 21.259 1.00 54.76 190 GLU A CA 1
ATOM 1448 C C . GLU A 1 188 ? 37.083 6.987 22.270 1.00 48.85 190 GLU A C 1
ATOM 1449 O O . GLU A 1 188 ? 37.819 6.004 22.228 1.00 47.46 190 GLU A O 1
ATOM 1455 N N . GLN A 1 189 ? 36.115 7.133 23.172 1.00 46.00 191 GLN A N 1
ATOM 1456 C CA . GLN A 1 189 ? 35.813 6.119 24.180 1.00 46.80 191 GLN A CA 1
ATOM 1457 C C . GLN A 1 189 ? 35.520 4.768 23.521 1.00 54.00 191 GLN A C 1
ATOM 1458 O O . GLN A 1 189 ? 36.043 3.735 23.940 1.00 60.17 191 GLN A O 1
ATOM 1464 N N . ASN A 1 190 ? 34.692 4.787 22.480 1.00 51.24 192 ASN A N 1
ATOM 1465 C CA . ASN A 1 190 ? 34.421 3.597 21.680 1.00 52.33 192 ASN A CA 1
ATOM 1466 C C . ASN A 1 190 ? 35.660 3.042 20.959 1.00 52.18 192 ASN A C 1
ATOM 1467 O O . ASN A 1 190 ? 35.860 1.832 20.873 1.00 55.09 192 ASN A O 1
ATOM 1472 N N . THR A 1 191 ? 36.497 3.932 20.445 1.00 48.84 193 THR A N 1
ATOM 1473 C CA . THR A 1 191 ? 37.683 3.513 19.718 1.00 55.04 193 THR A CA 1
ATOM 1474 C C . THR A 1 191 ? 38.669 2.755 20.622 1.00 59.31 193 THR A C 1
ATOM 1475 O O . THR A 1 191 ? 39.280 1.771 20.195 1.00 51.49 193 THR A O 1
ATOM 1479 N N . TYR A 1 192 ? 38.804 3.203 21.870 1.00 56.00 194 TYR A N 1
ATOM 1480 C CA . TYR A 1 192 ? 39.739 2.589 22.813 1.00 53.62 194 TYR A CA 1
ATOM 1481 C C . TYR A 1 192 ? 39.158 1.386 23.565 1.00 53.62 194 TYR A C 1
ATOM 1482 O O . TYR A 1 192 ? 39.864 0.400 23.801 1.00 51.45 194 TYR A O 1
ATOM 1491 N N . TYR A 1 193 ? 37.886 1.469 23.950 1.00 44.72 195 TYR A N 1
ATOM 1492 C CA . TYR A 1 193 ? 37.301 0.461 24.840 1.00 46.27 195 TYR A CA 1
ATOM 1493 C C . TYR A 1 193 ? 36.117 -0.317 24.240 1.00 52.35 195 TYR A C 1
ATOM 1494 O O . TYR A 1 193 ? 35.721 -1.363 24.759 1.00 51.50 195 TYR A O 1
ATOM 1503 N N . GLY A 1 194 ? 35.574 0.183 23.134 1.00 48.49 196 GLY A N 1
ATOM 1504 C CA . GLY A 1 194 ? 34.511 -0.510 22.429 1.00 56.09 196 GLY A CA 1
ATOM 1505 C C . GLY A 1 194 ? 33.186 -0.468 23.153 1.00 60.33 196 GLY A C 1
ATOM 1506 O O . GLY A 1 194 ? 32.281 -1.243 22.844 1.00 64.29 196 GLY A O 1
ATOM 1507 N N . SER A 1 195 ? 33.068 0.445 24.113 1.00 56.85 197 SER A N 1
ATOM 1508 C CA . SER A 1 195 ? 31.860 0.554 24.927 1.00 48.83 197 SER A CA 1
ATOM 1509 C C . SER A 1 195 ? 31.852 1.860 25.706 1.00 50.81 197 SER A C 1
ATOM 1510 O O . SER A 1 195 ? 32.908 2.438 25.970 1.00 57.75 197 SER A O 1
ATOM 1513 N N . GLN A 1 196 ? 30.663 2.318 26.084 1.00 47.40 198 GLN A N 1
ATOM 1514 C CA . GLN A 1 196 ? 30.536 3.573 26.815 1.00 50.13 198 GLN A CA 1
ATOM 1515 C C . GLN A 1 196 ? 30.479 3.339 28.323 1.00 52.74 198 GLN A C 1
ATOM 1516 O O . GLN A 1 196 ? 29.724 3.996 29.044 1.00 52.90 198 GLN A O 1
ATOM 1522 N N . THR A 1 197 ? 31.277 2.381 28.785 1.00 54.82 199 THR A N 1
ATOM 1523 C CA . THR A 1 197 ? 31.506 2.174 30.209 1.00 46.84 199 THR A CA 1
ATOM 1524 C C . THR A 1 197 ? 33.007 2.021 30.408 1.00 48.41 199 THR A C 1
ATOM 1525 O O . THR A 1 197 ? 33.745 1.786 29.444 1.00 53.35 199 THR A O 1
ATOM 1529 N N . GLY A 1 198 ? 33.466 2.150 31.648 1.00 43.40 200 GLY A N 1
ATOM 1530 C CA . GLY A 1 198 ? 34.883 2.017 31.942 1.00 37.54 200 GLY A CA 1
ATOM 1531 C C . GLY A 1 198 ? 35.184 2.617 33.300 1.00 44.08 200 GLY A C 1
ATOM 1532 O O . GLY A 1 198 ? 35.676 3.744 33.405 1.00 48.98 200 GLY A O 1
ATOM 1533 N N . SER A 1 199 ? 34.876 1.859 34.347 1.00 35.86 201 SER A N 1
ATOM 1534 C CA . SER A 1 199 ? 35.002 2.352 35.711 1.00 43.24 201 SER A CA 1
ATOM 1535 C C . SER A 1 199 ? 35.866 1.401 36.544 1.00 42.34 201 SER A C 1
ATOM 1536 O O . SER A 1 199 ? 35.928 0.202 36.269 1.00 36.39 201 SER A O 1
ATOM 1539 N N . THR A 1 200 ? 36.551 1.932 37.551 1.00 37.55 202 THR A N 1
ATOM 1540 C CA . THR A 1 200 ? 37.487 1.108 38.305 1.00 40.35 202 THR A CA 1
ATOM 1541 C C . THR A 1 200 ? 37.449 1.399 39.801 1.00 40.22 202 THR A C 1
ATOM 1542 O O . THR A 1 200 ? 37.300 2.548 40.223 1.00 40.26 202 THR A O 1
ATOM 1546 N N . THR A 1 201 ? 37.572 0.342 40.595 1.00 35.44 203 THR A N 1
ATOM 1547 C CA . THR A 1 201 ? 37.720 0.467 42.038 1.00 36.67 203 THR A CA 1
ATOM 1548 C C . THR A 1 201 ? 38.966 -0.301 42.470 1.00 38.00 203 THR A C 1
ATOM 1549 O O . THR A 1 201 ? 39.138 -1.480 42.133 1.00 35.63 203 THR A O 1
ATOM 1553 N N . ILE A 1 202 ? 39.860 0.373 43.179 1.00 36.22 204 ILE A N 1
ATOM 1554 C CA . ILE A 1 202 ? 41.019 -0.315 43.717 1.00 38.52 204 ILE A CA 1
ATOM 1555 C C . ILE A 1 202 ? 40.996 -0.171 45.227 1.00 38.25 204 ILE A C 1
ATOM 1556 O O . ILE A 1 202 ? 40.860 0.929 45.757 1.00 35.55 204 ILE A O 1
ATOM 1561 N N . THR A 1 203 ? 41.088 -1.305 45.911 1.00 34.09 205 THR A N 1
ATOM 1562 C CA . THR A 1 203 ? 41.023 -1.332 47.358 1.00 36.90 205 THR A CA 1
ATOM 1563 C C . THR A 1 203 ? 42.401 -1.650 47.892 1.00 39.21 205 THR A C 1
ATOM 1564 O O . THR A 1 203 ? 43.053 -2.563 47.409 1.00 41.18 205 THR A O 1
ATOM 1568 N N . ILE A 1 204 ? 42.850 -0.889 48.881 1.00 39.08 206 ILE A N 1
ATOM 1569 C CA . ILE A 1 204 ? 44.118 -1.175 49.543 1.00 38.81 206 ILE A CA 1
ATOM 1570 C C . ILE A 1 204 ? 43.849 -1.210 51.033 1.00 39.78 206 ILE A C 1
ATOM 1571 O O . ILE A 1 204 ? 43.435 -0.199 51.621 1.00 44.92 206 ILE A O 1
ATOM 1576 N N . GLY A 1 205 ? 44.075 -2.365 51.650 1.00 38.36 207 GLY A N 1
ATOM 1577 C CA . GLY A 1 205 ? 43.692 -2.552 53.037 1.00 38.69 207 GLY A CA 1
ATOM 1578 C C . GLY A 1 205 ? 42.201 -2.309 53.162 1.00 43.68 207 GLY A C 1
ATOM 1579 O O . GLY A 1 205 ? 41.421 -2.902 52.420 1.00 49.64 207 GLY A O 1
ATOM 1580 N N . GLU A 1 206 ? 41.808 -1.413 54.066 1.00 46.65 208 GLU A N 1
ATOM 1581 C CA . GLU A 1 206 ? 40.400 -1.078 54.258 1.00 49.72 208 GLU A CA 1
ATOM 1582 C C . GLU A 1 206 ? 40.006 0.196 53.514 1.00 53.12 208 GLU A C 1
ATOM 1583 O O . GLU A 1 206 ? 38.907 0.728 53.704 1.00 52.49 208 GLU A O 1
ATOM 1589 N N . GLU A 1 207 ? 40.899 0.689 52.666 1.00 44.57 209 GLU A N 1
ATOM 1590 C CA . GLU A 1 207 ? 40.608 1.908 51.927 1.00 39.07 209 GLU A CA 1
ATOM 1591 C C . GLU A 1 207 ? 40.130 1.565 50.520 1.00 35.57 209 GLU A C 1
ATOM 1592 O O . GLU A 1 207 ? 40.728 0.733 49.833 1.00 40.92 209 GLU A O 1
ATOM 1598 N N . THR A 1 208 ? 39.051 2.217 50.104 1.00 35.47 210 THR A N 1
ATOM 1599 C CA . THR A 1 208 ? 38.460 2.006 48.790 1.00 37.24 210 THR A CA 1
ATOM 1600 C C . THR A 1 208 ? 38.696 3.245 47.935 1.00 43.50 210 THR A C 1
ATOM 1601 O O . THR A 1 208 ? 38.456 4.360 48.386 1.00 41.21 210 THR A O 1
ATOM 1605 N N . ASN A 1 209 ? 39.174 3.057 46.709 1.00 41.31 211 ASN A N 1
ATOM 1606 C CA . ASN A 1 209 ? 39.331 4.178 45.783 1.00 38.57 211 ASN A CA 1
ATOM 1607 C C . ASN A 1 209 ? 38.546 3.919 44.505 1.00 38.22 211 ASN A C 1
ATOM 1608 O O . ASN A 1 209 ? 38.834 2.978 43.761 1.00 39.91 211 ASN A O 1
ATOM 1613 N N . THR A 1 210 ? 37.537 4.738 44.251 1.00 34.37 212 THR A N 1
ATOM 1614 C CA . THR A 1 210 ? 36.643 4.487 43.125 1.00 41.23 212 THR A CA 1
ATOM 1615 C C . THR A 1 210 ? 36.762 5.560 42.040 1.00 46.06 212 THR A C 1
ATOM 1616 O O . THR A 1 210 ? 36.673 6.758 42.320 1.00 45.48 212 THR A O 1
ATOM 1620 N N . TYR A 1 211 ? 36.957 5.115 40.804 1.00 38.56 213 TYR A N 1
ATOM 1621 C CA . TYR A 1 211 ? 37.143 6.013 39.677 1.00 39.10 213 TYR A CA 1
ATOM 1622 C C . TYR A 1 211 ? 36.093 5.765 38.598 1.00 44.26 213 TYR A C 1
ATOM 1623 O O . TYR A 1 211 ? 36.315 4.979 37.673 1.00 51.45 213 TYR A O 1
ATOM 1632 N N . PRO A 1 212 ? 34.941 6.442 38.712 1.00 43.07 214 PRO A N 1
ATOM 1633 C CA . PRO A 1 212 ? 33.879 6.322 37.705 1.00 45.25 214 PRO A CA 1
ATOM 1634 C C . PRO A 1 212 ? 34.320 6.915 36.365 1.00 45.91 214 PRO A C 1
ATOM 1635 O O . PRO A 1 212 ? 35.179 7.806 36.331 1.00 41.53 214 PRO A O 1
ATOM 1639 N N . LEU A 1 213 ? 33.739 6.418 35.276 1.00 44.89 215 LEU A N 1
ATOM 1640 C CA . LEU A 1 213 ? 34.104 6.872 33.940 1.00 46.93 215 LEU A CA 1
ATOM 1641 C C . LEU A 1 213 ? 33.864 8.362 33.770 1.00 49.96 215 LEU A C 1
ATOM 1642 O O . LEU A 1 213 ? 32.784 8.863 34.085 1.00 43.50 215 LEU A O 1
ATOM 1647 N N . VAL A 1 214 ? 34.879 9.065 33.278 1.00 46.44 216 VAL A N 1
ATOM 1648 C CA . VAL A 1 214 ? 34.726 10.471 32.939 1.00 46.25 216 VAL A CA 1
ATOM 1649 C C . VAL A 1 214 ? 35.051 10.706 31.468 1.00 48.50 216 VAL A C 1
ATOM 1650 O O . VAL A 1 214 ? 36.176 10.457 31.025 1.00 48.72 216 VAL A O 1
ATOM 1654 N N . ILE A 1 215 ? 34.056 11.166 30.713 1.00 45.46 217 ILE A N 1
ATOM 1655 C CA . ILE A 1 215 ? 34.276 11.594 29.339 1.00 47.67 217 ILE A CA 1
ATOM 1656 C C . ILE A 1 215 ? 34.125 13.116 29.261 1.00 55.69 217 ILE A C 1
ATOM 1657 O O . ILE A 1 215 ? 33.031 13.649 29.476 1.00 57.72 217 ILE A O 1
ATOM 1662 N N . SER A 1 216 ? 35.222 13.807 28.961 1.00 51.28 218 SER A N 1
ATOM 1663 C CA . SER A 1 216 ? 35.219 15.263 28.891 1.00 47.19 218 SER A CA 1
ATOM 1664 C C . SER A 1 216 ? 36.473 15.753 28.184 1.00 50.37 218 SER A C 1
ATOM 1665 O O . SER A 1 216 ? 37.591 15.372 28.538 1.00 55.74 218 SER A O 1
ATOM 1668 N N . GLU A 1 217 ? 36.290 16.610 27.189 1.00 51.42 219 GLU A N 1
ATOM 1669 C CA . GLU A 1 217 ? 37.409 17.071 26.381 1.00 55.94 219 GLU A CA 1
ATOM 1670 C C . GLU A 1 217 ? 38.259 18.085 27.140 1.00 50.81 219 GLU A C 1
ATOM 1671 O O . GLU A 1 217 ? 37.747 18.831 27.978 1.00 54.22 219 GLU A O 1
ATOM 1677 N N . SER A 1 218 ? 39.557 18.097 26.847 1.00 43.06 220 SER A N 1
ATOM 1678 C CA . SER A 1 218 ? 40.463 19.112 27.370 1.00 43.95 220 SER A CA 1
ATOM 1679 C C . SER A 1 218 ? 41.262 19.717 26.223 1.00 52.71 220 SER A C 1
ATOM 1680 O O . SER A 1 218 ? 41.093 19.333 25.065 1.00 61.08 220 SER A O 1
ATOM 1683 N N . SER A 1 219 ? 42.131 20.668 26.547 1.00 60.18 221 SER A N 1
ATOM 1684 C CA . SER A 1 219 ? 43.018 21.264 25.551 1.00 60.75 221 SER A CA 1
ATOM 1685 C C . SER A 1 219 ? 44.011 20.224 25.046 1.00 60.90 221 SER A C 1
ATOM 1686 O O . SER A 1 219 ? 44.377 19.295 25.781 1.00 59.36 221 SER A O 1
ATOM 1689 N N . ILE A 1 220 ? 44.433 20.365 23.793 1.00 57.53 222 ILE A N 1
ATOM 1690 C CA . ILE A 1 220 ? 45.420 19.451 23.238 1.00 56.51 222 ILE A CA 1
ATOM 1691 C C . ILE A 1 220 ? 46.782 19.676 23.903 1.00 56.09 222 ILE A C 1
ATOM 1692 O O . ILE A 1 220 ? 47.293 20.798 23.938 1.00 60.70 222 ILE A O 1
ATOM 1697 N N . LEU A 1 221 ? 47.356 18.600 24.435 1.00 53.93 223 LEU A N 1
ATOM 1698 C CA . LEU A 1 221 ? 48.632 18.665 25.137 1.00 61.56 223 LEU A CA 1
ATOM 1699 C C . LEU A 1 221 ? 49.468 17.463 24.722 1.00 59.59 223 LEU A C 1
ATOM 1700 O O . LEU A 1 221 ? 49.085 16.324 24.989 1.00 58.90 223 LEU A O 1
ATOM 1705 N N . ASN A 1 222 ? 50.600 17.719 24.071 1.00 58.14 224 ASN A N 1
ATOM 1706 C CA . ASN A 1 222 ? 51.395 16.659 23.448 1.00 60.02 224 ASN A CA 1
ATOM 1707 C C . ASN A 1 222 ? 50.556 15.746 22.551 1.00 62.09 224 ASN A C 1
ATOM 1708 O O . ASN A 1 222 ? 50.618 14.521 22.657 1.00 63.38 224 ASN A O 1
ATOM 1713 N N . GLY A 1 223 ? 49.756 16.352 21.681 1.00 59.33 225 GLY A N 1
ATOM 1714 C CA . GLY A 1 223 ? 48.905 15.599 20.776 1.00 58.92 225 GLY A CA 1
ATOM 1715 C C . GLY A 1 223 ? 47.667 14.965 21.390 1.00 59.75 225 GLY A C 1
ATOM 1716 O O . GLY A 1 223 ? 46.959 14.220 20.713 1.00 61.01 225 GLY A O 1
ATOM 1717 N N . HIS A 1 224 ? 47.383 15.264 22.657 1.00 56.12 226 HIS A N 1
ATOM 1718 C CA . HIS A 1 224 ? 46.249 14.632 23.336 1.00 49.32 226 HIS A CA 1
ATOM 1719 C C . HIS A 1 224 ? 45.242 15.607 23.945 1.00 49.13 226 HIS A C 1
ATOM 1720 O O . HIS A 1 224 ? 45.609 16.505 24.713 1.00 52.55 226 HIS A O 1
ATOM 1727 N N . SER A 1 225 ? 43.972 15.425 23.600 1.00 47.33 227 SER A N 1
ATOM 1728 C CA . SER A 1 225 ? 42.898 16.188 24.229 1.00 48.12 227 SER A CA 1
ATOM 1729 C C . SER A 1 225 ? 42.318 15.401 25.400 1.00 47.70 227 SER A C 1
ATOM 1730 O O . SER A 1 225 ? 41.595 15.955 26.240 1.00 47.15 227 SER A O 1
ATOM 1733 N N . ASP A 1 226 ? 42.642 14.109 25.447 1.00 40.10 228 ASP A N 1
ATOM 1734 C CA . ASP A 1 226 ? 42.307 13.261 26.592 1.00 41.37 228 ASP A CA 1
ATOM 1735 C C . ASP A 1 226 ? 43.398 13.335 27.664 1.00 42.83 228 ASP A C 1
ATOM 1736 O O . ASP A 1 226 ? 44.428 13.990 27.467 1.00 41.67 228 ASP A O 1
ATOM 1741 N N . ARG A 1 227 ? 43.163 12.682 28.803 1.00 42.47 229 ARG A N 1
ATOM 1742 C CA . ARG A 1 227 ? 44.133 12.685 29.902 1.00 42.77 229 ARG A CA 1
ATOM 1743 C C . ARG A 1 227 ? 44.234 11.328 30.611 1.00 39.58 229 ARG A C 1
ATOM 1744 O O . ARG A 1 227 ? 43.260 10.572 30.666 1.00 41.69 229 ARG A O 1
ATOM 1752 N N . ILE A 1 228 ? 45.411 11.020 31.150 1.00 40.01 230 ILE A N 1
ATOM 1753 C CA . ILE A 1 228 ? 45.537 9.902 32.080 1.00 41.24 230 ILE A CA 1
ATOM 1754 C C . ILE A 1 228 ? 46.065 10.411 33.419 1.00 36.90 230 ILE A C 1
ATOM 1755 O O . ILE A 1 228 ? 47.177 10.901 33.496 1.00 39.69 230 ILE A O 1
ATOM 1760 N N . ASN A 1 229 ? 45.266 10.298 34.473 1.00 40.96 231 ASN A N 1
ATOM 1761 C CA . ASN A 1 229 ? 45.669 10.818 35.780 1.00 31.31 231 ASN A CA 1
ATOM 1762 C C . ASN A 1 229 ? 46.230 9.704 36.641 1.00 41.49 231 ASN A C 1
ATOM 1763 O O . ASN A 1 229 ? 45.708 8.584 36.632 1.00 44.97 231 ASN A O 1
ATOM 1768 N N . TYR A 1 230 ? 47.303 10.002 37.368 1.00 37.01 232 TYR A N 1
ATOM 1769 C CA . TYR A 1 230 ? 48.053 8.967 38.077 1.00 34.21 232 TYR A CA 1
ATOM 1770 C C . TYR A 1 230 ? 47.835 9.055 39.582 1.00 38.83 232 TYR A C 1
ATOM 1771 O O . TYR A 1 230 ? 47.757 10.154 40.153 1.00 38.25 232 TYR A O 1
ATOM 1780 N N . PHE A 1 231 ? 47.748 7.884 40.210 1.00 34.92 233 PHE A N 1
ATOM 1781 C CA . PHE A 1 231 ? 47.558 7.758 41.649 1.00 28.81 233 PHE A CA 1
ATOM 1782 C C . PHE A 1 231 ? 48.496 6.679 42.199 1.00 34.37 233 PHE A C 1
ATOM 1783 O O . PHE A 1 231 ? 49.041 5.869 41.443 1.00 37.80 233 PHE A O 1
ATOM 1791 N N . TRP A 1 232 ? 48.684 6.657 43.513 1.00 24.85 234 TRP A N 1
ATOM 1792 C CA . TRP A 1 232 ? 49.603 5.691 44.113 1.00 30.26 234 TRP A CA 1
ATOM 1793 C C . TRP A 1 232 ? 49.106 5.321 45.495 1.00 35.45 234 TRP A C 1
ATOM 1794 O O . TRP A 1 232 ? 48.245 6.008 46.058 1.00 32.26 234 TRP A O 1
ATOM 1805 N N . GLY A 1 233 ? 49.636 4.227 46.031 1.00 29.12 235 GLY A N 1
ATOM 1806 C CA . GLY A 1 233 ? 49.243 3.765 47.351 1.00 28.97 235 GLY A CA 1
ATOM 1807 C C . GLY A 1 233 ? 50.252 2.777 47.902 1.00 33.19 235 GLY A C 1
ATOM 1808 O O . GLY A 1 233 ? 51.121 2.288 47.168 1.00 34.82 235 GLY A O 1
ATOM 1809 N N . VAL A 1 234 ? 50.164 2.489 49.197 1.00 31.23 236 VAL A N 1
ATOM 1810 C CA . VAL A 1 234 ? 51.139 1.607 49.823 1.00 31.06 236 VAL A CA 1
ATOM 1811 C C . VAL A 1 234 ? 50.450 0.392 50.436 1.00 40.85 236 VAL A C 1
ATOM 1812 O O . VAL A 1 234 ? 49.501 0.527 51.210 1.00 36.66 236 VAL A O 1
ATOM 1816 N N . VAL A 1 235 ? 50.914 -0.794 50.063 1.00 39.76 237 VAL A N 1
ATOM 1817 C CA . VAL A 1 235 ? 50.358 -2.029 50.603 1.00 36.00 237 VAL A CA 1
ATOM 1818 C C . VAL A 1 235 ? 51.304 -2.587 51.662 1.00 37.40 237 VAL A C 1
ATOM 1819 O O . VAL A 1 235 ? 52.387 -3.094 51.347 1.00 36.54 237 VAL A O 1
ATOM 1823 N N . ASN A 1 236 ? 50.901 -2.457 52.924 1.00 31.81 238 ASN A N 1
ATOM 1824 C CA . ASN A 1 236 ? 51.726 -2.907 54.047 1.00 38.15 238 ASN A CA 1
ATOM 1825 C C . ASN A 1 236 ? 51.952 -4.423 54.057 1.00 42.58 238 ASN A C 1
ATOM 1826 O O . ASN A 1 236 ? 51.234 -5.156 53.367 1.00 40.21 238 ASN A O 1
ATOM 1831 N N . PRO A 1 237 ? 52.975 -4.893 54.803 1.00 41.37 239 PRO A N 1
ATOM 1832 C CA . PRO A 1 237 ? 53.179 -6.337 54.967 1.00 45.43 239 PRO A CA 1
ATOM 1833 C C . PRO A 1 237 ? 51.915 -6.983 55.513 1.00 43.08 239 PRO A C 1
ATOM 1834 O O . PRO A 1 237 ? 51.276 -6.384 56.381 1.00 45.51 239 PRO A O 1
ATOM 1838 N N . ASN A 1 238 ? 51.555 -8.159 55.003 1.00 51.89 240 ASN A N 1
ATOM 1839 C CA . ASN A 1 238 ? 50.378 -8.884 55.477 1.00 52.59 240 ASN A CA 1
ATOM 1840 C C . ASN A 1 238 ? 49.086 -8.126 55.181 1.00 57.72 240 ASN A C 1
ATOM 1841 O O . ASN A 1 238 ? 48.081 -8.298 55.871 1.00 67.45 240 ASN A O 1
ATOM 1846 N N . GLN A 1 239 ? 49.122 -7.268 54.165 1.00 48.01 241 GLN A N 1
ATOM 1847 C CA . GLN A 1 239 ? 47.909 -6.615 53.684 1.00 40.74 241 GLN A CA 1
ATOM 1848 C C . GLN A 1 239 ? 47.665 -6.927 52.223 1.00 35.40 241 GLN A C 1
ATOM 1849 O O . GLN A 1 239 ? 48.581 -7.351 51.503 1.00 35.03 241 GLN A O 1
ATOM 1855 N N . ASN A 1 240 ? 46.428 -6.710 51.789 1.00 34.47 242 ASN A N 1
ATOM 1856 C CA . ASN A 1 240 ? 46.038 -7.020 50.422 1.00 42.00 242 ASN A CA 1
ATOM 1857 C C . ASN A 1 240 ? 45.614 -5.801 49.637 1.00 37.94 242 ASN A C 1
ATOM 1858 O O . ASN A 1 240 ? 45.235 -4.777 50.215 1.00 39.98 242 ASN A O 1
ATOM 1863 N N . PHE A 1 241 ? 45.659 -5.919 48.313 1.00 32.29 243 PHE A N 1
ATOM 1864 C CA . PHE A 1 241 ? 44.942 -4.965 47.469 1.00 36.86 243 PHE A CA 1
ATOM 1865 C C . PHE A 1 241 ? 44.174 -5.694 46.369 1.00 38.11 243 PHE A C 1
ATOM 1866 O O . PHE A 1 241 ? 44.542 -6.806 45.980 1.00 35.58 243 PHE A O 1
ATOM 1874 N N . SER A 1 242 ? 43.094 -5.087 45.888 1.00 34.11 244 SER A N 1
ATOM 1875 C CA . SER A 1 242 ? 42.329 -5.682 44.794 1.00 38.45 244 SER A CA 1
ATOM 1876 C C . SER A 1 242 ? 41.879 -4.628 43.781 1.00 39.81 244 SER A C 1
ATOM 1877 O O . SER A 1 242 ? 41.853 -3.433 44.082 1.00 36.98 244 SER A O 1
ATOM 1880 N N . ILE A 1 243 ? 41.551 -5.075 42.574 1.00 37.84 245 ILE A N 1
ATOM 1881 C CA . ILE A 1 243 ? 41.104 -4.177 41.515 1.00 41.00 245 ILE A CA 1
ATOM 1882 C C . ILE A 1 243 ? 39.897 -4.765 40.789 1.00 45.46 245 ILE A C 1
ATOM 1883 O O . ILE A 1 243 ? 39.919 -5.932 40.393 1.00 44.90 245 ILE A O 1
ATOM 1888 N N . VAL A 1 244 ? 38.843 -3.966 40.633 1.00 41.58 246 VAL A N 1
ATOM 1889 C CA . VAL A 1 244 ? 37.720 -4.319 39.770 1.00 39.43 246 VAL A CA 1
ATOM 1890 C C . VAL A 1 244 ? 37.570 -3.231 38.709 1.00 46.50 246 VAL A C 1
ATOM 1891 O O . VAL A 1 244 ? 37.295 -2.067 39.039 1.00 44.31 246 VAL A O 1
ATOM 1895 N N . SER A 1 245 ? 37.753 -3.590 37.441 1.00 40.85 247 SER A N 1
ATOM 1896 C CA . SER A 1 245 ? 37.708 -2.589 36.377 1.00 41.25 247 SER A CA 1
ATOM 1897 C C . SER A 1 245 ? 36.926 -3.038 35.144 1.00 43.59 247 SER A C 1
ATOM 1898 O O . SER A 1 245 ? 37.100 -4.154 34.652 1.00 43.10 247 SER A O 1
ATOM 1901 N N . THR A 1 246 ? 36.080 -2.149 34.636 1.00 41.55 248 THR A N 1
ATOM 1902 C CA . THR A 1 246 ? 35.362 -2.401 33.393 1.00 43.26 248 THR A CA 1
ATOM 1903 C C . THR A 1 246 ? 35.967 -1.626 32.223 1.00 45.55 248 THR A C 1
ATOM 1904 O O . THR A 1 246 ? 35.415 -1.637 31.121 1.00 47.26 248 THR A O 1
ATOM 1908 N N . GLY A 1 247 ? 37.085 -0.941 32.464 1.00 37.12 249 GLY A N 1
ATOM 1909 C CA . GLY A 1 247 ? 37.770 -0.210 31.408 1.00 41.55 249 GLY A CA 1
ATOM 1910 C C . GLY A 1 247 ? 38.437 1.079 31.868 1.00 42.97 249 GLY A C 1
ATOM 1911 O O . GLY A 1 247 ? 38.340 1.443 33.045 1.00 43.99 249 GLY A O 1
ATOM 1912 N N . ASN A 1 248 ? 39.123 1.754 30.940 1.00 43.17 250 ASN A N 1
ATOM 1913 C CA . ASN A 1 248 ? 39.738 3.063 31.188 1.00 40.46 250 ASN A CA 1
ATOM 1914 C C . ASN A 1 248 ? 40.767 3.023 32.308 1.00 45.78 250 ASN A C 1
ATOM 1915 O O . ASN A 1 248 ? 40.979 4.014 33.017 1.00 41.74 250 ASN A O 1
ATOM 1920 N N . PHE A 1 249 ? 41.414 1.875 32.464 1.00 40.27 251 PHE A N 1
ATOM 1921 C CA . PHE A 1 249 ? 42.378 1.716 33.540 1.00 36.70 251 PHE A CA 1
ATOM 1922 C C . PHE A 1 249 ? 43.777 1.375 33.040 1.00 40.92 251 PHE A C 1
ATOM 1923 O O . PHE A 1 249 ? 43.955 0.577 32.108 1.00 46.04 251 PHE A O 1
ATOM 1931 N N . ILE A 1 250 ? 44.769 2.000 33.666 1.00 41.37 252 ILE A N 1
ATOM 1932 C CA . ILE A 1 250 ? 46.171 1.716 33.398 1.00 39.23 252 ILE A CA 1
ATOM 1933 C C . ILE A 1 250 ? 46.679 1.008 34.651 1.00 45.26 252 ILE A C 1
ATOM 1934 O O . ILE A 1 250 ? 46.716 1.621 35.726 1.00 36.65 252 ILE A O 1
ATOM 1939 N N . TRP A 1 251 ? 47.059 -0.269 34.518 1.00 36.50 253 TRP A N 1
ATOM 1940 C CA . TRP A 1 251 ? 47.285 -1.139 35.684 1.00 33.04 253 TRP A CA 1
ATOM 1941 C C . TRP A 1 251 ? 48.685 -1.051 36.261 1.00 33.48 253 TRP A C 1
ATOM 1942 O O . TRP A 1 251 ? 49.672 -0.899 35.522 1.00 32.81 253 TRP A O 1
ATOM 1953 N N . PRO A 1 252 ? 48.786 -1.219 37.590 1.00 37.07 254 PRO A N 1
ATOM 1954 C CA . PRO A 1 252 ? 50.079 -1.205 38.276 1.00 34.32 254 PRO A CA 1
ATOM 1955 C C . PRO A 1 252 ? 50.777 -2.555 38.147 1.00 40.61 254 PRO A C 1
ATOM 1956 O O . PRO A 1 252 ? 50.890 -3.295 39.132 1.00 37.37 254 PRO A O 1
ATOM 1960 N N . GLU A 1 253 ? 51.244 -2.869 36.941 1.00 40.70 255 GLU A N 1
ATOM 1961 C CA . GLU A 1 253 ? 51.853 -4.168 36.679 1.00 35.68 255 GLU A CA 1
ATOM 1962 C C . GLU A 1 253 ? 53.098 -4.421 37.535 1.00 44.00 255 GLU A C 1
ATOM 1963 O O . GLU A 1 253 ? 53.313 -5.535 38.021 1.00 48.84 255 GLU A O 1
ATOM 1969 N N . TYR A 1 254 ? 53.911 -3.384 37.716 1.00 44.44 256 TYR A N 1
ATOM 1970 C CA . TYR A 1 254 ? 55.107 -3.473 38.548 1.00 40.67 256 TYR A CA 1
ATOM 1971 C C . TYR A 1 254 ? 54.973 -2.544 39.748 1.00 40.96 256 TYR A C 1
ATOM 1972 O O . TYR A 1 254 ? 54.243 -1.559 39.693 1.00 36.89 256 TYR A O 1
ATOM 1981 N N . GLY A 1 255 ? 55.702 -2.846 40.818 1.00 41.70 257 GLY A N 1
ATOM 1982 C CA . GLY A 1 255 ? 55.703 -2.000 41.996 1.00 42.69 257 GLY A CA 1
ATOM 1983 C C . GLY A 1 255 ? 57.074 -1.984 42.631 1.00 43.91 257 GLY A C 1
ATOM 1984 O O . GLY A 1 255 ? 57.999 -2.591 42.104 1.00 42.38 257 GLY A O 1
ATOM 1985 N N . TYR A 1 256 ? 57.214 -1.295 43.758 1.00 34.57 258 TYR A N 1
ATOM 1986 C CA . TYR A 1 256 ? 58.489 -1.282 44.460 1.00 34.28 258 TYR A CA 1
ATOM 1987 C C . TYR A 1 256 ? 58.304 -1.679 45.921 1.00 40.74 258 TYR A C 1
ATOM 1988 O O . TYR A 1 256 ? 57.441 -1.136 46.618 1.00 43.77 258 TYR A O 1
ATOM 1997 N N . PHE A 1 257 ? 59.104 -2.642 46.374 1.00 36.91 259 PHE A N 1
ATOM 1998 C CA . PHE A 1 257 ? 59.172 -2.969 47.790 1.00 38.80 259 PHE A CA 1
ATOM 1999 C C . PHE A 1 257 ? 60.236 -2.051 48.381 1.00 39.48 259 PHE A C 1
ATOM 2000 O O . PHE A 1 257 ? 61.273 -1.825 47.764 1.00 39.78 259 PHE A O 1
ATOM 2008 N N . PHE A 1 258 ? 59.976 -1.490 49.553 1.00 40.82 260 PHE A N 1
ATOM 2009 C CA . PHE A 1 258 ? 60.944 -0.584 50.146 1.00 43.30 260 PHE A CA 1
ATOM 2010 C C . PHE A 1 258 ? 60.976 -0.686 51.661 1.00 47.91 260 PHE A C 1
ATOM 2011 O O . PHE A 1 258 ? 60.080 -1.254 52.279 1.00 50.13 260 PHE A O 1
ATOM 2019 N N . GLN A 1 259 ? 62.031 -0.144 52.254 1.00 46.38 261 GLN A N 1
ATOM 2020 C CA . GLN A 1 259 ? 62.138 -0.096 53.699 1.00 49.12 261 GLN A CA 1
ATOM 2021 C C . GLN A 1 259 ? 62.285 1.356 54.098 1.00 51.09 261 GLN A C 1
ATOM 2022 O O . GLN A 1 259 ? 63.206 2.043 53.647 1.00 54.66 261 GLN A O 1
ATOM 2028 N N . LYS A 1 260 ? 61.367 1.825 54.931 1.00 54.87 262 LYS A N 1
ATOM 2029 C CA . LYS A 1 260 ? 61.388 3.209 55.377 1.00 61.52 262 LYS A CA 1
ATOM 2030 C C . LYS A 1 260 ? 62.521 3.467 56.362 1.00 57.88 262 LYS A C 1
ATOM 2031 O O . LYS A 1 260 ? 62.960 2.557 57.075 1.00 61.52 262 LYS A O 1
ATOM 2037 N N . THR A 1 261 ? 62.992 4.710 56.385 1.00 52.46 263 THR A N 1
ATOM 2038 C CA . THR A 1 261 ? 63.962 5.153 57.379 1.00 56.50 263 THR A CA 1
ATOM 2039 C C . THR A 1 261 ? 63.350 6.252 58.243 1.00 50.05 263 THR A C 1
ATOM 2040 O O . THR A 1 261 ? 62.339 6.861 57.875 1.00 50.00 263 THR A O 1
ATOM 2044 N N . THR A 1 262 A 63.973 6.511 59.386 1.00 46.60 263 THR A N 1
ATOM 2045 C CA . THR A 1 262 A 63.476 7.525 60.304 1.00 53.90 263 THR A CA 1
ATOM 2046 C C . THR A 1 262 A 63.790 8.953 59.850 1.00 51.01 263 THR A C 1
ATOM 2047 O O . THR A 1 262 A 63.073 9.886 60.201 1.00 57.64 263 THR A O 1
ATOM 2051 N N . ASN A 1 263 ? 64.854 9.133 59.073 1.00 42.53 264 ASN A N 1
ATOM 2052 C CA . ASN A 1 263 ? 65.289 10.488 58.720 1.00 46.54 264 ASN A CA 1
ATOM 2053 C C . ASN A 1 263 ? 64.860 10.930 57.324 1.00 45.04 264 ASN A C 1
ATOM 2054 O O . ASN A 1 263 ? 65.415 10.484 56.321 1.00 46.88 264 ASN A O 1
ATOM 2059 N N . ILE A 1 264 A 63.874 11.814 57.266 1.00 39.36 264 ILE A N 1
ATOM 2060 C CA . ILE A 1 264 A 63.363 12.324 55.993 1.00 39.47 264 ILE A CA 1
ATOM 2061 C C . ILE A 1 264 A 64.319 13.370 55.418 1.00 40.11 264 ILE A C 1
ATOM 2062 O O . ILE A 1 264 A 64.675 14.327 56.105 1.00 40.93 264 ILE A O 1
ATOM 2067 N N . SER A 1 265 ? 64.771 13.189 54.179 1.00 37.88 265 SER A N 1
ATOM 2068 C CA . SER A 1 265 ? 65.704 14.167 53.597 1.00 35.97 265 SER A CA 1
ATOM 2069 C C . SER A 1 265 ? 64.997 15.061 52.586 1.00 35.10 265 SER A C 1
ATOM 2070 O O . SER A 1 265 ? 64.519 16.143 52.934 1.00 42.00 265 SER A O 1
ATOM 2073 N N . GLY A 1 266 ? 64.911 14.603 51.342 1.00 38.45 266 GLY A N 1
ATOM 2074 C CA . GLY A 1 266 ? 64.141 15.305 50.331 1.00 33.30 266 GLY A CA 1
ATOM 2075 C C . GLY A 1 266 ? 64.839 15.287 48.985 1.00 37.76 266 GLY A C 1
ATOM 2076 O O . GLY A 1 266 ? 65.707 14.453 48.741 1.00 32.37 266 GLY A O 1
ATOM 2077 N N . ILE A 1 267 ? 64.461 16.210 48.111 1.00 36.06 267 ILE A N 1
ATOM 2078 C CA . ILE A 1 267 ? 65.008 16.255 46.764 1.00 38.09 267 ILE A CA 1
ATOM 2079 C C . ILE A 1 267 ? 65.975 17.416 46.610 1.00 38.57 267 ILE A C 1
ATOM 2080 O O . ILE A 1 267 ? 65.616 18.566 46.841 1.00 41.40 267 ILE A O 1
ATOM 2085 N N . ILE A 1 268 ? 67.202 17.111 46.220 1.00 37.65 268 ILE A N 1
ATOM 2086 C CA . ILE A 1 268 ? 68.185 18.149 45.897 1.00 38.54 268 ILE A CA 1
ATOM 2087 C C . ILE A 1 268 ? 68.054 18.509 44.408 1.00 38.83 268 ILE A C 1
ATOM 2088 O O . ILE A 1 268 ? 68.238 17.655 43.537 1.00 46.87 268 ILE A O 1
ATOM 2093 N N . LYS A 1 269 ? 67.693 19.757 44.117 1.00 39.23 269 LYS A N 1
ATOM 2094 C CA . LYS A 1 269 ? 67.524 20.194 42.730 1.00 41.22 269 LYS A CA 1
ATOM 2095 C C . LYS A 1 269 ? 68.790 20.895 42.209 1.00 45.99 269 LYS A C 1
ATOM 2096 O O . LYS A 1 269 ? 69.162 21.970 42.695 1.00 43.46 269 LYS A O 1
ATOM 2102 N N . SER A 1 270 ? 69.445 20.284 41.224 1.00 43.09 270 SER A N 1
ATOM 2103 C CA . SER A 1 270 ? 70.675 20.834 40.662 1.00 48.93 270 SER A CA 1
ATOM 2104 C C . SER A 1 270 ? 70.969 20.242 39.285 1.00 58.71 270 SER A C 1
ATOM 2105 O O . SER A 1 270 ? 70.530 19.135 38.975 1.00 59.58 270 SER A O 1
ATOM 2108 N N . SER A 1 271 ? 71.713 20.973 38.458 1.00 60.02 271 SER A N 1
ATOM 2109 C CA . SER A 1 271 ? 72.148 20.440 37.165 1.00 63.47 271 SER A CA 1
ATOM 2110 C C . SER A 1 271 ? 73.475 19.684 37.280 1.00 62.36 271 SER A C 1
ATOM 2111 O O . SER A 1 271 ? 73.790 18.840 36.438 1.00 64.22 271 SER A O 1
ATOM 2114 N N . GLU A 1 272 ? 74.232 19.980 38.337 1.00 60.06 272 GLU A N 1
ATOM 2115 C CA . GLU A 1 272 ? 75.506 19.310 38.621 1.00 57.03 272 GLU A CA 1
ATOM 2116 C C . GLU A 1 272 ? 75.366 17.799 38.706 1.00 58.03 272 GLU A C 1
ATOM 2117 O O . GLU A 1 272 ? 74.284 17.288 38.988 1.00 54.44 272 GLU A O 1
ATOM 2123 N N . LYS A 1 273 ? 76.471 17.092 38.473 1.00 56.16 273 LYS A N 1
ATOM 2124 C CA . LYS A 1 273 ? 76.519 15.646 38.655 1.00 57.74 273 LYS A CA 1
ATOM 2125 C C . LYS A 1 273 ? 77.067 15.301 40.041 1.00 57.66 273 LYS A C 1
ATOM 2126 O O . LYS A 1 273 ? 77.663 16.144 40.710 1.00 61.02 273 LYS A O 1
ATOM 2132 N N . ILE A 1 274 ? 76.860 14.063 40.475 1.00 47.15 274 ILE A N 1
ATOM 2133 C CA . ILE A 1 274 ? 77.349 13.636 41.780 1.00 48.30 274 ILE A CA 1
ATOM 2134 C C . ILE A 1 274 ? 78.870 13.417 41.751 1.00 54.60 274 ILE A C 1
ATOM 2135 O O . ILE A 1 274 ? 79.389 12.772 40.841 1.00 60.21 274 ILE A O 1
ATOM 2140 N N . SER A 1 275 ? 79.577 13.957 42.743 1.00 45.18 275 SER A N 1
ATOM 2141 C CA . SER A 1 275 ? 81.025 13.778 42.841 1.00 53.63 275 SER A CA 1
ATOM 2142 C C . SER A 1 275 ? 81.407 12.670 43.816 1.00 57.37 275 SER A C 1
ATOM 2143 O O . SER A 1 275 ? 80.637 12.326 44.709 1.00 59.24 275 SER A O 1
ATOM 2146 N N . ASP A 1 276 ? 82.608 12.127 43.648 1.00 57.88 276 ASP A N 1
ATOM 2147 C CA . ASP A 1 276 ? 83.135 11.117 44.563 1.00 63.69 276 ASP A CA 1
ATOM 2148 C C . ASP A 1 276 ? 83.609 11.776 45.864 1.00 62.02 276 ASP A C 1
ATOM 2149 O O . ASP A 1 276 ? 84.808 11.848 46.142 1.00 63.07 276 ASP A O 1
ATOM 2154 N N . CYS A 1 277 ? 82.652 12.259 46.652 1.00 63.41 277 CYS A N 1
ATOM 2155 C CA . CYS A 1 277 ? 82.940 12.949 47.907 1.00 56.38 277 CYS A CA 1
ATOM 2156 C C . CYS A 1 277 ? 81.905 12.570 48.972 1.00 52.65 277 CYS A C 1
ATOM 2157 O O . CYS A 1 277 ? 80.872 11.956 48.661 1.00 51.81 277 CYS A O 1
ATOM 2160 N N . ASP A 1 278 ? 82.177 12.926 50.223 1.00 44.96 278 ASP A N 1
ATOM 2161 C CA . ASP A 1 278 ? 81.316 12.504 51.312 1.00 46.61 278 ASP A CA 1
ATOM 2162 C C . ASP A 1 278 ? 81.177 13.618 52.338 1.00 47.90 278 ASP A C 1
ATOM 2163 O O . ASP A 1 278 ? 82.171 14.199 52.777 1.00 44.01 278 ASP A O 1
ATOM 2168 N N . THR A 1 279 ? 79.935 13.905 52.719 1.00 43.55 279 THR A N 1
ATOM 2169 C CA . THR A 1 279 ? 79.646 15.012 53.622 1.00 41.59 279 THR A CA 1
ATOM 2170 C C . THR A 1 279 ? 78.604 14.618 54.659 1.00 41.85 279 THR A C 1
ATOM 2171 O O . THR A 1 279 ? 77.852 13.653 54.470 1.00 43.78 279 THR A O 1
ATOM 2175 N N . ILE A 1 280 ? 78.564 15.355 55.762 1.00 37.17 280 ILE A N 1
ATOM 2176 C CA . ILE A 1 280 ? 77.556 15.099 56.780 1.00 40.76 280 ILE A CA 1
ATOM 2177 C C . ILE A 1 280 ? 76.333 15.973 56.551 1.00 35.27 280 ILE A C 1
ATOM 2178 O O . ILE A 1 280 ? 75.283 15.716 57.127 1.00 43.26 280 ILE A O 1
ATOM 2183 N N . CYS A 1 281 ? 76.476 16.999 55.712 1.00 32.71 281 CYS A N 1
ATOM 2184 C CA . CYS A 1 281 ? 75.388 17.944 55.427 1.00 32.86 281 CYS A CA 1
ATOM 2185 C C . CYS A 1 281 ? 75.445 18.397 53.974 1.00 39.77 281 CYS A C 1
ATOM 2186 O O . CYS A 1 281 ? 76.500 18.842 53.500 1.00 41.04 281 CYS A O 1
ATOM 2189 N N . GLN A 1 282 ? 74.318 18.308 53.270 1.00 31.74 282 GLN A N 1
ATOM 2190 C CA . GLN A 1 282 ? 74.286 18.638 51.842 1.00 33.54 282 GLN A CA 1
ATOM 2191 C C . GLN A 1 282 ? 73.253 19.717 51.509 1.00 37.19 282 GLN A C 1
ATOM 2192 O O . GLN A 1 282 ? 72.114 19.650 51.982 1.00 36.85 282 GLN A O 1
ATOM 2198 N N . THR A 1 283 ? 73.640 20.712 50.704 1.00 32.80 283 THR A N 1
ATOM 2199 C CA . THR A 1 283 ? 72.664 21.660 50.157 1.00 35.43 283 THR A CA 1
ATOM 2200 C C . THR A 1 283 ? 72.699 21.569 48.637 1.00 33.20 283 THR A C 1
ATOM 2201 O O . THR A 1 283 ? 73.612 20.977 48.080 1.00 37.53 283 THR A O 1
ATOM 2205 N N . LYS A 1 284 ? 71.733 22.179 47.961 1.00 32.37 284 LYS A N 1
ATOM 2206 C CA . LYS A 1 284 ? 71.699 22.100 46.509 1.00 41.77 284 LYS A CA 1
ATOM 2207 C C . LYS A 1 284 ? 72.756 22.966 45.803 1.00 46.97 284 LYS A C 1
ATOM 2208 O O . LYS A 1 284 ? 72.917 22.868 44.587 1.00 46.63 284 LYS A O 1
ATOM 2214 N N . ILE A 1 285 ? 73.469 23.809 46.548 1.00 43.82 285 ILE A N 1
ATOM 2215 C CA . ILE A 1 285 ? 74.563 24.568 45.947 1.00 49.72 285 ILE A CA 1
ATOM 2216 C C . ILE A 1 285 ? 75.934 24.131 46.458 1.00 49.80 285 ILE A C 1
ATOM 2217 O O . ILE A 1 285 ? 76.932 24.809 46.216 1.00 54.17 285 ILE A O 1
ATOM 2222 N N . GLY A 1 286 ? 75.989 23.006 47.164 1.00 42.86 286 GLY A N 1
ATOM 2223 C CA . GLY A 1 286 ? 77.262 22.503 47.645 1.00 46.99 286 GLY A CA 1
ATOM 2224 C C . GLY A 1 286 ? 77.160 21.844 49.001 1.00 46.22 286 GLY A C 1
ATOM 2225 O O . GLY A 1 286 ? 76.142 21.965 49.684 1.00 48.30 286 GLY A O 1
ATOM 2226 N N . ALA A 1 287 ? 78.214 21.136 49.391 1.00 34.18 287 ALA A N 1
ATOM 2227 C CA . ALA A 1 287 ? 78.232 20.448 50.675 1.00 41.15 287 ALA A CA 1
ATOM 2228 C C . ALA A 1 287 ? 78.676 21.386 51.796 1.00 43.68 287 ALA A C 1
ATOM 2229 O O . ALA A 1 287 ? 79.432 22.326 51.566 1.00 42.89 287 ALA A O 1
ATOM 2231 N N . ILE A 1 288 ? 78.164 21.139 52.998 1.00 45.12 288 ILE A N 1
ATOM 2232 C CA . ILE A 1 288 ? 78.545 21.874 54.197 1.00 40.98 288 ILE A CA 1
ATOM 2233 C C . ILE A 1 288 ? 79.155 20.851 55.150 1.00 46.31 288 ILE A C 1
ATOM 2234 O O . ILE A 1 288 ? 78.526 20.406 56.109 1.00 45.25 288 ILE A O 1
ATOM 2239 N N . ASN A 1 289 ? 80.390 20.467 54.865 1.00 49.36 289 ASN A N 1
ATOM 2240 C CA . ASN A 1 289 ? 81.056 19.402 55.594 1.00 51.26 289 ASN A CA 1
ATOM 2241 C C . ASN A 1 289 ? 81.760 19.932 56.851 1.00 50.61 289 ASN A C 1
ATOM 2242 O O . ASN A 1 289 ? 82.994 19.934 56.929 1.00 51.42 289 ASN A O 1
ATOM 2247 N N . SER A 1 290 ? 80.973 20.372 57.834 1.00 45.43 290 SER A N 1
ATOM 2248 C CA . SER A 1 290 ? 81.510 21.084 58.999 1.00 42.45 290 SER A CA 1
ATOM 2249 C C . SER A 1 290 ? 80.692 20.885 60.275 1.00 42.52 290 SER A C 1
ATOM 2250 O O . SER A 1 290 ? 79.461 20.785 60.224 1.00 43.20 290 SER A O 1
ATOM 2253 N N . THR A 1 291 ? 81.378 20.860 61.420 1.00 35.22 291 THR A N 1
ATOM 2254 C CA . THR A 1 291 ? 80.713 20.775 62.730 1.00 37.70 291 THR A CA 1
ATOM 2255 C C . THR A 1 291 ? 80.568 22.141 63.413 1.00 35.35 291 THR A C 1
ATOM 2256 O O . THR A 1 291 ? 80.136 22.234 64.569 1.00 37.74 291 THR A O 1
ATOM 2260 N N . LEU A 1 292 ? 80.922 23.204 62.706 1.00 30.20 292 LEU A N 1
ATOM 2261 C CA . LEU A 1 292 ? 80.621 24.542 63.213 1.00 33.75 292 LEU A CA 1
ATOM 2262 C C . LEU A 1 292 ? 79.107 24.649 63.491 1.00 30.01 292 LEU A C 1
ATOM 2263 O O . LEU A 1 292 ? 78.294 23.976 62.850 1.00 33.65 292 LEU A O 1
ATOM 2268 N N . PRO A 1 293 ? 78.733 25.443 64.501 1.00 31.13 293 PRO A N 1
ATOM 2269 C CA . PRO A 1 293 ? 77.330 25.596 64.908 1.00 27.79 293 PRO A CA 1
ATOM 2270 C C . PRO A 1 293 ? 76.441 26.367 63.914 1.00 37.21 293 PRO A C 1
ATOM 2271 O O . PRO A 1 293 ? 75.223 26.114 63.871 1.00 30.53 293 PRO A O 1
ATOM 2275 N N . PHE A 1 294 ? 77.019 27.295 63.153 1.00 31.78 294 PHE A N 1
ATOM 2276 C CA . PHE A 1 294 ? 76.216 28.133 62.263 1.00 26.92 294 PHE A CA 1
ATOM 2277 C C . PHE A 1 294 ? 76.745 28.120 60.826 1.00 32.85 294 PHE A C 1
ATOM 2278 O O . PHE A 1 294 ? 77.917 27.842 60.608 1.00 29.91 294 PHE A O 1
ATOM 2286 N N . GLN A 1 295 ? 75.869 28.389 59.855 1.00 32.37 295 GLN A N 1
ATOM 2287 C CA . GLN A 1 295 ? 76.269 28.501 58.447 1.00 30.46 295 GLN A CA 1
ATOM 2288 C C . GLN A 1 295 ? 75.420 29.568 57.765 1.00 34.59 295 GLN A C 1
ATOM 2289 O O . GLN A 1 295 ? 74.283 29.816 58.177 1.00 28.33 295 GLN A O 1
ATOM 2295 N N . ASN A 1 296 ? 75.969 30.223 56.745 1.00 32.82 296 ASN A N 1
ATOM 2296 C CA . ASN A 1 296 ? 75.208 31.251 56.041 1.00 29.19 296 ASN A CA 1
ATOM 2297 C C . ASN A 1 296 ? 75.142 30.948 54.561 1.00 29.70 296 ASN A C 1
ATOM 2298 O O . ASN A 1 296 ? 75.015 31.856 53.749 1.00 33.50 296 ASN A O 1
ATOM 2303 N N . ILE A 1 297 ? 75.237 29.664 54.222 1.00 33.77 297 ILE A N 1
ATOM 2304 C CA . ILE A 1 297 ? 75.341 29.241 52.831 1.00 38.89 297 ILE A CA 1
ATOM 2305 C C . ILE A 1 297 ? 73.970 29.026 52.168 1.00 42.23 297 ILE A C 1
ATOM 2306 O O . ILE A 1 297 ? 73.719 29.528 51.066 1.00 41.67 297 ILE A O 1
ATOM 2311 N N . HIS A 1 298 ? 73.080 28.296 52.833 1.00 36.60 298 HIS A N 1
ATOM 2312 C CA . HIS A 1 298 ? 71.744 28.097 52.268 1.00 38.61 298 HIS A CA 1
ATOM 2313 C C . HIS A 1 298 ? 70.690 27.771 53.327 1.00 36.31 298 HIS A C 1
ATOM 2314 O O . HIS A 1 298 ? 70.963 27.044 54.292 1.00 34.56 298 HIS A O 1
ATOM 2321 N N . GLN A 1 299 ? 69.486 28.307 53.128 1.00 32.46 299 GLN A N 1
ATOM 2322 C CA . GLN A 1 299 ? 68.370 28.105 54.052 1.00 36.74 299 GLN A CA 1
ATOM 2323 C C . GLN A 1 299 ? 67.988 26.635 54.139 1.00 37.54 299 GLN A C 1
ATOM 2324 O O . GLN A 1 299 ? 67.650 26.131 55.213 1.00 39.94 299 GLN A O 1
ATOM 2330 N N . ASN A 1 300 ? 68.032 25.949 53.003 1.00 29.98 300 ASN A N 1
ATOM 2331 C CA . ASN A 1 300 ? 67.570 24.562 52.946 1.00 33.27 300 ASN A CA 1
ATOM 2332 C C . ASN A 1 300 ? 68.710 23.568 52.891 1.00 34.95 300 ASN A C 1
ATOM 2333 O O . ASN A 1 300 ? 69.591 23.668 52.040 1.00 40.22 300 ASN A O 1
ATOM 2338 N N . ALA A 1 301 ? 68.692 22.605 53.799 1.00 34.20 301 ALA A N 1
ATOM 2339 C CA . ALA A 1 301 ? 69.748 21.606 53.832 1.00 35.24 301 ALA A CA 1
ATOM 2340 C C . ALA A 1 301 ? 69.235 20.236 54.270 1.00 33.63 301 ALA A C 1
ATOM 2341 O O . ALA A 1 301 ? 68.073 20.078 54.676 1.00 33.93 301 ALA A O 1
ATOM 2343 N N . ILE A 1 302 ? 70.126 19.256 54.199 1.00 31.45 302 ILE A N 1
ATOM 2344 C CA . ILE A 1 302 ? 69.814 17.883 54.557 1.00 35.82 302 ILE A CA 1
ATOM 2345 C C . ILE A 1 302 ? 70.933 17.305 55.407 1.00 37.42 302 ILE A C 1
ATOM 2346 O O . ILE A 1 302 ? 72.109 17.468 55.076 1.00 31.69 302 ILE A O 1
ATOM 2351 N N . GLY A 1 303 ? 70.582 16.625 56.495 1.00 34.85 303 GLY A N 1
ATOM 2352 C CA . GLY A 1 303 ? 71.573 15.867 57.244 1.00 33.49 303 GLY A CA 1
ATOM 2353 C C . GLY A 1 303 ? 71.832 16.430 58.629 1.00 40.15 303 GLY A C 1
ATOM 2354 O O . GLY A 1 303 ? 70.911 16.930 59.278 1.00 37.54 303 GLY A O 1
ATOM 2355 N N . ASP A 1 304 ? 73.084 16.346 59.078 1.00 38.66 304 ASP A N 1
ATOM 2356 C CA . ASP A 1 304 ? 73.499 16.869 60.376 1.00 37.72 304 ASP A CA 1
ATOM 2357 C C . ASP A 1 304 ? 74.147 18.239 60.160 1.00 38.22 304 ASP A C 1
ATOM 2358 O O . ASP A 1 304 ? 75.351 18.343 59.912 1.00 36.35 304 ASP A O 1
ATOM 2363 N N . CYS A 1 305 ? 73.348 19.290 60.275 1.00 35.39 305 CYS A N 1
ATOM 2364 C CA . CYS A 1 305 ? 73.721 20.586 59.724 1.00 36.03 305 CYS A CA 1
ATOM 2365 C C . CYS A 1 305 ? 73.885 21.678 60.785 1.00 36.36 305 CYS A C 1
ATOM 2366 O O . CYS A 1 305 ? 73.290 21.599 61.857 1.00 39.45 305 CYS A O 1
ATOM 2369 N N . PRO A 1 306 ? 74.713 22.701 60.496 1.00 36.03 306 PRO A N 1
ATOM 2370 C CA . PRO A 1 306 ? 74.745 23.875 61.384 1.00 29.18 306 PRO A CA 1
ATOM 2371 C C . PRO A 1 306 ? 73.457 24.659 61.176 1.00 35.96 306 PRO A C 1
ATOM 2372 O O . PRO A 1 306 ? 72.779 24.407 60.186 1.00 33.56 306 PRO A O 1
ATOM 2376 N N . LYS A 1 307 ? 73.136 25.596 62.062 1.00 32.00 307 LYS A N 1
ATOM 2377 C CA . LYS A 1 307 ? 71.936 26.402 61.889 1.00 33.30 307 LYS A CA 1
ATOM 2378 C C . LYS A 1 307 ? 72.153 27.502 60.856 1.00 37.86 307 LYS A C 1
ATOM 2379 O O . LYS A 1 307 ? 73.227 28.106 60.801 1.00 37.01 307 LYS A O 1
ATOM 2385 N N . TYR A 1 308 ? 71.142 27.747 60.025 1.00 34.95 308 TYR A N 1
ATOM 2386 C CA . TYR A 1 308 ? 71.222 28.819 59.038 1.00 28.10 308 TYR A CA 1
ATOM 2387 C C . TYR A 1 308 ? 71.077 30.176 59.720 1.00 29.89 308 TYR A C 1
ATOM 2388 O O . TYR A 1 308 ? 70.149 30.374 60.512 1.00 26.01 308 TYR A O 1
ATOM 2397 N N . VAL A 1 309 ? 72.022 31.085 59.460 1.00 26.64 309 VAL A N 1
ATOM 2398 C CA . VAL A 1 309 ? 71.940 32.468 59.950 1.00 29.99 309 VAL A CA 1
ATOM 2399 C C . VAL A 1 309 ? 72.254 33.471 58.830 1.00 30.50 309 VAL A C 1
ATOM 2400 O O . VAL A 1 309 ? 72.776 33.093 57.785 1.00 35.73 309 VAL A O 1
ATOM 2404 N N . LYS A 1 310 ? 71.930 34.740 59.060 1.00 32.25 310 LYS A N 1
ATOM 2405 C CA . LYS A 1 310 ? 72.124 35.807 58.072 1.00 37.40 310 LYS A CA 1
ATOM 2406 C C . LYS A 1 310 ? 73.466 36.544 58.236 1.00 37.52 310 LYS A C 1
ATOM 2407 O O . LYS A 1 310 ? 73.844 37.363 57.390 1.00 43.10 310 LYS A O 1
ATOM 2413 N N . ALA A 1 311 ? 74.168 36.280 59.335 1.00 33.53 311 ALA A N 1
ATOM 2414 C CA . ALA A 1 311 ? 75.457 36.934 59.609 1.00 41.83 311 ALA A CA 1
ATOM 2415 C C . ALA A 1 311 ? 76.492 36.745 58.489 1.00 34.82 311 ALA A C 1
ATOM 2416 O O . ALA A 1 311 ? 76.522 35.713 57.808 1.00 34.62 311 ALA A O 1
ATOM 2418 N N . GLN A 1 312 ? 77.344 37.745 58.306 1.00 38.65 312 GLN A N 1
ATOM 2419 C CA . GLN A 1 312 ? 78.460 37.628 57.375 1.00 40.50 312 GLN A CA 1
ATOM 2420 C C . GLN A 1 312 ? 79.666 37.029 58.072 1.00 34.08 312 GLN A C 1
ATOM 2421 O O . GLN A 1 312 ? 80.556 36.478 57.421 1.00 37.35 312 GLN A O 1
ATOM 2427 N N . GLU A 1 313 ? 79.684 37.145 59.397 1.00 35.46 313 GLU A N 1
ATOM 2428 C CA . GLU A 1 313 ? 80.816 36.712 60.210 1.00 38.82 313 GLU A CA 1
ATOM 2429 C C . GLU A 1 313 ? 80.404 36.398 61.646 1.00 35.59 313 GLU A C 1
ATOM 2430 O O . GLU A 1 313 ? 79.586 37.112 62.233 1.00 45.85 313 GLU A O 1
ATOM 2436 N N . LEU A 1 314 ? 80.995 35.353 62.220 1.00 36.70 314 LEU A N 1
ATOM 2437 C CA . LEU A 1 314 ? 80.882 35.084 63.656 1.00 32.14 314 LEU A CA 1
ATOM 2438 C C . LEU A 1 314 ? 82.260 34.619 64.169 1.00 37.40 314 LEU A C 1
ATOM 2439 O O . LEU A 1 314 ? 82.608 33.429 64.078 1.00 34.30 314 LEU A O 1
ATOM 2444 N N . VAL A 1 315 ? 83.044 35.559 64.695 1.00 30.63 315 VAL A N 1
ATOM 2445 C CA . VAL A 1 315 ? 84.424 35.270 65.088 1.00 36.83 315 VAL A CA 1
ATOM 2446 C C . VAL A 1 315 ? 84.620 35.452 66.593 1.00 31.38 315 VAL A C 1
ATOM 2447 O O . VAL A 1 315 ? 84.467 36.561 67.110 1.00 35.92 315 VAL A O 1
ATOM 2451 N N . LEU A 1 316 ? 84.946 34.360 67.285 1.00 29.48 316 LEU A N 1
ATOM 2452 C CA . LEU A 1 316 ? 85.197 34.399 68.725 1.00 29.19 316 LEU A CA 1
ATOM 2453 C C . LEU A 1 316 ? 86.648 34.803 68.994 1.00 37.84 316 LEU A C 1
ATOM 2454 O O . LEU A 1 316 ? 87.570 34.290 68.354 1.00 34.04 316 LEU A O 1
ATOM 2459 N N . ALA A 1 317 ? 86.863 35.719 69.931 1.00 32.85 317 ALA A N 1
ATOM 2460 C CA . ALA A 1 317 ? 88.224 35.991 70.365 1.00 34.61 317 ALA A CA 1
ATOM 2461 C C . ALA A 1 317 ? 88.701 34.807 71.188 1.00 36.47 317 ALA A C 1
ATOM 2462 O O . ALA A 1 317 ? 87.941 34.252 71.988 1.00 33.37 317 ALA A O 1
ATOM 2464 N N . THR A 1 318 ? 89.947 34.400 70.979 1.00 32.82 318 THR A N 1
ATOM 2465 C CA . THR A 1 318 ? 90.568 33.414 71.859 1.00 32.60 318 THR A CA 1
ATOM 2466 C C . THR A 1 318 ? 91.765 34.046 72.567 1.00 38.52 318 THR A C 1
ATOM 2467 O O . THR A 1 318 ? 91.989 33.826 73.763 1.00 40.87 318 THR A O 1
ATOM 2471 N N . GLY A 1 319 ? 92.516 34.856 71.827 1.00 36.27 319 GLY A N 1
ATOM 2472 C CA . GLY A 1 319 ? 93.735 35.453 72.350 1.00 39.40 319 GLY A CA 1
ATOM 2473 C C . GLY A 1 319 ? 93.506 36.760 73.091 1.00 43.10 319 GLY A C 1
ATOM 2474 O O . GLY A 1 319 ? 92.388 37.061 73.537 1.00 37.13 319 GLY A O 1
ATOM 2475 N N . LEU A 1 320 ? 94.572 37.543 73.208 1.00 40.40 320 LEU A N 1
ATOM 2476 C CA . LEU A 1 320 ? 94.543 38.793 73.954 1.00 36.32 320 LEU A CA 1
ATOM 2477 C C . LEU A 1 320 ? 94.376 40.013 73.048 1.00 35.85 320 LEU A C 1
ATOM 2478 O O . LEU A 1 320 ? 94.643 39.946 71.838 1.00 31.85 320 LEU A O 1
ATOM 2483 N N . ARG A 1 321 ? 93.952 41.130 73.643 1.00 29.50 321 ARG A N 1
ATOM 2484 C CA . ARG A 1 321 ? 94.040 42.432 72.995 1.00 35.04 321 ARG A CA 1
ATOM 2485 C C . ARG A 1 321 ? 95.433 42.617 72.430 1.00 35.93 321 ARG A C 1
ATOM 2486 O O . ARG A 1 321 ? 96.416 42.558 73.180 1.00 38.31 321 ARG A O 1
ATOM 2494 N N . ASN A 1 322 ? 95.529 42.851 71.125 1.00 39.79 322 ASN A N 1
ATOM 2495 C CA . ASN A 1 322 ? 96.840 42.943 70.488 1.00 38.76 322 ASN A CA 1
ATOM 2496 C C . ASN A 1 322 ? 97.312 44.385 70.398 1.00 42.83 322 ASN A C 1
ATOM 2497 O O . ASN A 1 322 ? 97.268 45.005 69.329 1.00 36.70 322 ASN A O 1
ATOM 2502 N N . ASN A 1 323 ? 97.757 44.910 71.537 1.00 39.92 323 ASN A N 1
ATOM 2503 C CA . ASN A 1 323 ? 98.190 46.297 71.647 1.00 40.53 323 ASN A CA 1
ATOM 2504 C C . ASN A 1 323 ? 99.633 46.402 72.172 1.00 40.04 323 ASN A C 1
ATOM 2505 O O . ASN A 1 323 ? 99.866 46.820 73.305 1.00 38.25 323 ASN A O 1
ATOM 2510 N N . PRO A 1 324 ? 100.610 46.025 71.339 1.00 41.33 324 PRO A N 1
ATOM 2511 C CA . PRO A 1 324 ? 101.999 46.026 71.802 1.00 46.26 324 PRO A CA 1
ATOM 2512 C C . PRO A 1 324 ? 102.470 47.422 72.194 1.00 50.31 324 PRO A C 1
ATOM 2513 O O . PRO A 1 324 ? 102.071 48.423 71.588 1.00 53.08 324 PRO A O 1
ATOM 2517 N N . ILE A 1 325 ? 103.298 47.475 73.228 1.00 46.65 325 ILE A N 1
ATOM 2518 C CA . ILE A 1 325 ? 103.989 48.700 73.606 1.00 55.18 325 ILE A CA 1
ATOM 2519 C C . ILE A 1 325 ? 104.858 49.172 72.435 1.00 56.97 325 ILE A C 1
ATOM 2520 O O . ILE A 1 325 ? 105.629 48.387 71.875 1.00 59.65 325 ILE A O 1
ATOM 2525 N N . LYS A 1 326 ? 104.712 50.446 72.068 1.00 72.95 326 LYS A N 1
ATOM 2526 C CA . LYS A 1 326 ? 105.492 51.084 70.995 1.00 92.54 326 LYS A CA 1
ATOM 2527 C C . LYS A 1 326 ? 107.004 50.811 71.053 1.00 100.92 326 LYS A C 1
ATOM 2528 O O . LYS A 1 326 ? 107.631 50.866 72.114 1.00 102.60 326 LYS A O 1
ATOM 2534 N N . ASP B 1 5 ? 99.237 38.017 117.161 1.00 53.77 11 ASP C N 1
ATOM 2535 C CA . ASP B 1 5 ? 97.824 38.305 116.888 1.00 49.54 11 ASP C CA 1
ATOM 2536 C C . ASP B 1 5 ? 97.531 38.297 115.388 1.00 47.08 11 ASP C C 1
ATOM 2537 O O . ASP B 1 5 ? 98.241 38.946 114.602 1.00 39.18 11 ASP C O 1
ATOM 2542 N N . GLN B 1 6 ? 96.490 37.558 115.003 1.00 40.76 12 GLN C N 1
ATOM 2543 C CA . GLN B 1 6 ? 96.158 37.353 113.591 1.00 46.27 12 GLN C CA 1
ATOM 2544 C C . GLN B 1 6 ? 94.663 37.432 113.275 1.00 45.36 12 GLN C C 1
ATOM 2545 O O . GLN B 1 6 ? 93.830 37.027 114.082 1.00 50.94 12 GLN C O 1
ATOM 2551 N N . ILE B 1 7 ? 94.335 37.935 112.087 1.00 41.37 13 ILE C N 1
ATOM 2552 C CA . ILE B 1 7 ? 92.980 37.849 111.567 1.00 37.89 13 ILE C CA 1
ATOM 2553 C C . ILE B 1 7 ? 93.010 37.427 110.094 1.00 40.33 13 ILE C C 1
ATOM 2554 O O . ILE B 1 7 ? 93.828 37.923 109.315 1.00 41.77 13 ILE C O 1
ATOM 2559 N N . CYS B 1 8 ? 92.135 36.488 109.732 1.00 39.61 14 CYS C N 1
ATOM 2560 C CA . CYS B 1 8 ? 92.116 35.895 108.390 1.00 38.87 14 CYS C CA 1
ATOM 2561 C C . CYS B 1 8 ? 90.753 36.061 107.737 1.00 40.28 14 CYS C C 1
ATOM 2562 O O . CYS B 1 8 ? 89.733 36.057 108.422 1.00 44.38 14 CYS C O 1
ATOM 2565 N N . ILE B 1 9 ? 90.733 36.174 106.412 1.00 33.12 15 ILE C N 1
ATOM 2566 C CA . ILE B 1 9 ? 89.470 36.185 105.670 1.00 39.17 15 ILE C CA 1
ATOM 2567 C C . ILE B 1 9 ? 89.376 34.836 104.986 1.00 35.52 15 ILE C C 1
ATOM 2568 O O . ILE B 1 9 ? 90.388 34.306 104.512 1.00 36.82 15 ILE C O 1
ATOM 2573 N N . GLY B 1 10 ? 88.184 34.255 104.964 1.00 39.35 16 GLY C N 1
ATOM 2574 C CA . GLY B 1 10 ? 88.017 32.929 104.402 1.00 40.15 16 GLY C CA 1
ATOM 2575 C C . GLY B 1 10 ? 86.579 32.622 104.032 1.00 38.84 16 GLY C C 1
ATOM 2576 O O . GLY B 1 10 ? 85.692 33.480 104.144 1.00 36.55 16 GLY C O 1
ATOM 2577 N N . TYR B 1 11 ? 86.347 31.394 103.581 1.00 34.32 17 TYR C N 1
ATOM 2578 C CA . TYR B 1 11 ? 85.020 31.006 103.137 1.00 33.02 17 TYR C CA 1
ATOM 2579 C C . TYR B 1 11 ? 84.702 29.543 103.443 1.00 35.56 17 TYR C C 1
ATOM 2580 O O . TYR B 1 11 ? 85.578 28.755 103.833 1.00 40.62 17 TYR C O 1
ATOM 2589 N N . HIS B 1 12 ? 83.434 29.202 103.238 1.00 37.84 18 HIS C N 1
ATOM 2590 C CA . HIS B 1 12 ? 82.832 27.955 103.695 1.00 39.89 18 HIS C CA 1
ATOM 2591 C C . HIS B 1 12 ? 83.145 26.752 102.802 1.00 40.25 18 HIS C C 1
ATOM 2592 O O . HIS B 1 12 ? 83.006 26.834 101.575 1.00 38.32 18 HIS C O 1
ATOM 2599 N N . SER B 1 13 ? 83.581 25.651 103.418 1.00 35.63 19 SER C N 1
ATOM 2600 C CA . SER B 1 13 ? 83.650 24.347 102.744 1.00 38.90 19 SER C CA 1
ATOM 2601 C C . SER B 1 13 ? 82.769 23.348 103.483 1.00 43.83 19 SER C C 1
ATOM 2602 O O . SER B 1 13 ? 82.489 23.524 104.670 1.00 40.37 19 SER C O 1
ATOM 2605 N N . ASN B 1 14 ? 82.344 22.290 102.794 1.00 42.80 20 ASN C N 1
ATOM 2606 C CA . ASN B 1 14 ? 81.594 21.221 103.448 1.00 36.17 20 ASN C CA 1
ATOM 2607 C C . ASN B 1 14 ? 81.889 19.849 102.828 1.00 42.02 20 ASN C C 1
ATOM 2608 O O . ASN B 1 14 ? 82.846 19.703 102.064 1.00 46.03 20 ASN C O 1
ATOM 2613 N N . ASN B 1 15 ? 81.070 18.849 103.138 1.00 48.01 21 ASN C N 1
ATOM 2614 C CA . ASN B 1 15 ? 81.331 17.491 102.644 1.00 60.15 21 ASN C CA 1
ATOM 2615 C C . ASN B 1 15 ? 80.561 17.131 101.364 1.00 53.65 21 ASN C C 1
ATOM 2616 O O . ASN B 1 15 ? 80.532 15.971 100.950 1.00 51.49 21 ASN C O 1
ATOM 2621 N N . SER B 1 16 ? 79.951 18.132 100.736 1.00 53.09 22 SER C N 1
ATOM 2622 C CA . SER B 1 16 ? 79.188 17.919 99.508 1.00 50.65 22 SER C CA 1
ATOM 2623 C C . SER B 1 16 ? 80.016 17.295 98.386 1.00 49.91 22 SER C C 1
ATOM 2624 O O . SER B 1 16 ? 81.183 17.630 98.207 1.00 46.42 22 SER C O 1
ATOM 2627 N N . THR B 1 17 ? 79.390 16.399 97.624 1.00 52.49 23 THR C N 1
ATOM 2628 C CA . THR B 1 17 ? 80.038 15.763 96.480 1.00 47.48 23 THR C CA 1
ATOM 2629 C C . THR B 1 17 ? 79.494 16.283 95.145 1.00 45.10 23 THR C C 1
ATOM 2630 O O . THR B 1 17 ? 79.889 15.815 94.078 1.00 44.92 23 THR C O 1
ATOM 2634 N N . GLN B 1 18 ? 78.580 17.245 95.206 1.00 44.01 24 GLN C N 1
ATOM 2635 C CA . GLN B 1 18 ? 78.004 17.825 93.993 1.00 49.14 24 GLN C CA 1
ATOM 2636 C C . GLN B 1 18 ? 79.064 18.527 93.148 1.00 42.09 24 GLN C C 1
ATOM 2637 O O . GLN B 1 18 ? 79.994 19.143 93.694 1.00 39.92 24 GLN C O 1
ATOM 2643 N N . THR B 1 19 ? 78.926 18.428 91.824 1.00 33.85 25 THR C N 1
ATOM 2644 C CA . THR B 1 19 ? 79.790 19.173 90.901 1.00 43.35 25 THR C CA 1
ATOM 2645 C C . THR B 1 19 ? 78.929 19.913 89.890 1.00 45.05 25 THR C C 1
ATOM 2646 O O . THR B 1 19 ? 77.766 19.554 89.681 1.00 38.40 25 THR C O 1
ATOM 2650 N N . VAL B 1 20 ? 79.499 20.939 89.261 1.00 33.50 26 VAL C N 1
ATOM 2651 C CA . VAL B 1 20 ? 78.816 21.619 88.165 1.00 30.89 26 VAL C CA 1
ATOM 2652 C C . VAL B 1 20 ? 79.771 21.796 87.002 1.00 34.70 26 VAL C C 1
ATOM 2653 O O . VAL B 1 20 ? 80.996 21.666 87.158 1.00 29.77 26 VAL C O 1
ATOM 2657 N N . ASN B 1 21 ? 79.211 22.096 85.838 1.00 27.85 27 ASN C N 1
ATOM 2658 C CA . ASN B 1 21 ? 80.015 22.487 84.690 1.00 28.39 27 ASN C CA 1
ATOM 2659 C C . ASN B 1 21 ? 79.893 23.971 84.484 1.00 27.33 27 ASN C C 1
ATOM 2660 O O . ASN B 1 21 ? 78.814 24.536 84.690 1.00 32.62 27 ASN C O 1
ATOM 2665 N N . THR B 1 22 ? 80.987 24.606 84.075 1.00 31.32 28 THR C N 1
ATOM 2666 C CA . THR B 1 22 ? 80.931 25.996 83.637 1.00 32.33 28 THR C CA 1
ATOM 2667 C C . THR B 1 22 ? 81.438 26.095 82.209 1.00 26.29 28 THR C C 1
ATOM 2668 O O . THR B 1 22 ? 81.947 25.126 81.644 1.00 31.45 28 THR C O 1
ATOM 2672 N N . LEU B 1 23 ? 81.321 27.284 81.635 1.00 28.81 29 LEU C N 1
ATOM 2673 C CA . LEU B 1 23 ? 81.767 27.519 80.272 1.00 34.46 29 LEU C CA 1
ATOM 2674 C C . LEU B 1 23 ? 83.268 27.254 80.164 1.00 35.48 29 LEU C C 1
ATOM 2675 O O . LEU B 1 23 ? 83.743 26.819 79.114 1.00 33.87 29 LEU C O 1
ATOM 2680 N N . LEU B 1 24 ? 83.994 27.485 81.266 1.00 28.60 30 LEU C N 1
ATOM 2681 C CA . LEU B 1 24 ? 85.463 27.417 81.294 1.00 29.41 30 LEU C CA 1
ATOM 2682 C C . LEU B 1 24 ? 86.021 26.127 81.896 1.00 33.98 30 LEU C C 1
ATOM 2683 O O . LEU B 1 24 ? 87.130 25.720 81.552 1.00 36.54 30 LEU C O 1
ATOM 2688 N N . GLU B 1 25 ? 85.272 25.508 82.812 1.00 34.97 31 GLU C N 1
ATOM 2689 C CA . GLU B 1 25 ? 85.739 24.307 83.511 1.00 38.37 31 GLU C CA 1
ATOM 2690 C C . GLU B 1 25 ? 84.648 23.232 83.568 1.00 37.56 31 GLU C C 1
ATOM 2691 O O . GLU B 1 25 ? 83.456 23.533 83.555 1.00 36.60 31 GLU C O 1
ATOM 2697 N N . SER B 1 26 ? 85.058 21.976 83.658 1.00 32.79 32 SER C N 1
ATOM 2698 C CA . SER B 1 26 ? 84.110 20.886 83.787 1.00 41.55 32 SER C CA 1
ATOM 2699 C C . SER B 1 26 ? 84.237 20.210 85.150 1.00 40.04 32 SER C C 1
ATOM 2700 O O . SER B 1 26 ? 85.331 20.122 85.705 1.00 41.65 32 SER C O 1
ATOM 2703 N N . ASN B 1 27 ? 83.114 19.737 85.681 1.00 38.15 33 ASN C N 1
ATOM 2704 C CA . ASN B 1 27 ? 83.123 18.916 86.894 1.00 41.15 33 ASN C CA 1
ATOM 2705 C C . ASN B 1 27 ? 83.760 19.621 88.087 1.00 38.19 33 ASN C C 1
ATOM 2706 O O . ASN B 1 27 ? 84.679 19.094 88.698 1.00 40.02 33 ASN C O 1
ATOM 2711 N N . VAL B 1 28 ? 83.282 20.821 88.398 1.00 37.90 34 VAL C N 1
ATOM 2712 C CA . VAL B 1 28 ? 83.813 21.599 89.513 1.00 36.06 34 VAL C CA 1
ATOM 2713 C C . VAL B 1 28 ? 83.002 21.340 90.779 1.00 33.03 34 VAL C C 1
ATOM 2714 O O . VAL B 1 28 ? 81.789 21.537 90.786 1.00 38.66 34 VAL C O 1
ATOM 2718 N N . PRO B 1 29 ? 83.675 20.908 91.860 1.00 33.83 35 PRO C N 1
ATOM 2719 C CA . PRO B 1 29 ? 82.963 20.610 93.111 1.00 36.94 35 PRO C CA 1
ATOM 2720 C C . PRO B 1 29 ? 82.435 21.889 93.747 1.00 38.11 35 PRO C C 1
ATOM 2721 O O . PRO B 1 29 ? 83.164 22.891 93.787 1.00 34.07 35 PRO C O 1
ATOM 2725 N N . VAL B 1 30 ? 81.188 21.864 94.219 1.00 33.43 36 VAL C N 1
ATOM 2726 C CA . VAL B 1 30 ? 80.597 23.024 94.877 1.00 34.88 36 VAL C CA 1
ATOM 2727 C C . VAL B 1 30 ? 79.895 22.630 96.173 1.00 38.51 36 VAL C C 1
ATOM 2728 O O . VAL B 1 30 ? 79.592 21.455 96.390 1.00 34.98 36 VAL C O 1
ATOM 2732 N N . THR B 1 31 ? 79.625 23.618 97.024 1.00 37.44 37 THR C N 1
ATOM 2733 C CA . THR B 1 31 ? 79.076 23.354 98.357 1.00 30.17 37 THR C CA 1
ATOM 2734 C C . THR B 1 31 ? 77.568 23.126 98.332 1.00 40.04 37 THR C C 1
ATOM 2735 O O . THR B 1 31 ? 77.020 22.496 99.236 1.00 46.56 37 THR C O 1
ATOM 2739 N N . SER B 1 32 ? 76.908 23.659 97.305 1.00 32.01 38 SER C N 1
ATOM 2740 C CA . SER B 1 32 ? 75.494 23.404 97.059 1.00 35.27 38 SER C CA 1
ATOM 2741 C C . SER B 1 32 ? 75.171 23.777 95.611 1.00 36.63 38 SER C C 1
ATOM 2742 O O . SER B 1 32 ? 75.903 24.550 94.982 1.00 32.26 38 SER C O 1
ATOM 2745 N N . SER B 1 33 ? 74.080 23.231 95.089 1.00 34.18 39 SER C N 1
ATOM 2746 C CA . SER B 1 33 ? 73.666 23.501 93.718 1.00 32.87 39 SER C CA 1
ATOM 2747 C C . SER B 1 33 ? 72.185 23.182 93.568 1.00 37.62 39 SER C C 1
ATOM 2748 O O . SER B 1 33 ? 71.570 22.611 94.481 1.00 38.58 39 SER C O 1
ATOM 2751 N N . HIS B 1 34 ? 71.617 23.531 92.415 1.00 32.85 40 HIS C N 1
ATOM 2752 C CA . HIS B 1 34 ? 70.175 23.450 92.237 1.00 34.33 40 HIS C CA 1
ATOM 2753 C C . HIS B 1 34 ? 69.810 23.112 90.792 1.00 40.47 40 HIS C C 1
ATOM 2754 O O . HIS B 1 34 ? 70.187 23.834 89.866 1.00 36.51 40 HIS C O 1
ATOM 2761 N N . SER B 1 35 ? 69.067 22.026 90.590 1.00 36.61 41 SER C N 1
ATOM 2762 C CA . SER B 1 35 ? 68.688 21.634 89.233 1.00 34.02 41 SER C CA 1
ATOM 2763 C C . SER B 1 35 ? 67.518 22.461 88.724 1.00 32.86 41 SER C C 1
ATOM 2764 O O . SER B 1 35 ? 66.586 22.774 89.484 1.00 29.22 41 SER C O 1
ATOM 2767 N N . ILE B 1 36 ? 67.565 22.832 87.444 1.00 33.00 42 ILE C N 1
ATOM 2768 C CA . ILE B 1 36 ? 66.423 23.512 86.822 1.00 32.88 42 ILE C CA 1
ATOM 2769 C C . ILE B 1 36 ? 65.826 22.666 85.703 1.00 37.68 42 ILE C C 1
ATOM 2770 O O . ILE B 1 36 ? 65.155 23.188 84.806 1.00 32.48 42 ILE C O 1
ATOM 2775 N N . LEU B 1 37 ? 66.085 21.361 85.756 1.00 35.36 43 LEU C N 1
ATOM 2776 C CA . LEU B 1 37 ? 65.584 20.437 84.750 1.00 36.20 43 LEU C CA 1
ATOM 2777 C C . LEU B 1 37 ? 64.721 19.382 85.418 1.00 38.86 43 LEU C C 1
ATOM 2778 O O . LEU B 1 37 ? 65.225 18.597 86.229 1.00 34.88 43 LEU C O 1
ATOM 2783 N N . GLU B 1 38 ? 63.432 19.350 85.084 1.00 29.67 44 GLU C N 1
ATOM 2784 C CA . GLU B 1 38 ? 62.549 18.313 85.614 1.00 31.73 44 GLU C CA 1
ATOM 2785 C C . GLU B 1 38 ? 62.779 16.988 84.889 1.00 31.84 44 GLU C C 1
ATOM 2786 O O . GLU B 1 38 ? 62.656 16.922 83.660 1.00 34.97 44 GLU C O 1
ATOM 2792 N N . LYS B 1 39 ? 63.088 15.932 85.644 1.00 32.52 45 LYS C N 1
ATOM 2793 C CA . LYS B 1 39 ? 63.493 14.655 85.047 1.00 41.25 45 LYS C CA 1
ATOM 2794 C C . LYS B 1 39 ? 62.624 13.463 85.451 1.00 42.09 45 LYS C C 1
ATOM 2795 O O . LYS B 1 39 ? 62.737 12.385 84.861 1.00 38.42 45 LYS C O 1
ATOM 2801 N N . GLU B 1 40 ? 61.771 13.646 86.456 1.00 45.38 46 GLU C N 1
ATOM 2802 C CA . GLU B 1 40 ? 61.129 12.510 87.125 1.00 46.95 46 GLU C CA 1
ATOM 2803 C C . GLU B 1 40 ? 59.988 11.858 86.350 1.00 53.52 46 GLU C C 1
ATOM 2804 O O . GLU B 1 40 ? 59.077 12.547 85.863 1.00 44.80 46 GLU C O 1
ATOM 2810 N N . HIS B 1 41 ? 60.040 10.526 86.264 1.00 53.82 47 HIS C N 1
ATOM 2811 C CA . HIS B 1 41 ? 58.951 9.738 85.696 1.00 64.73 47 HIS C CA 1
ATOM 2812 C C . HIS B 1 41 ? 58.049 9.146 86.791 1.00 65.09 47 HIS C C 1
ATOM 2813 O O . HIS B 1 41 ? 58.515 8.394 87.658 1.00 65.64 47 HIS C O 1
ATOM 2820 N N . ASN B 1 42 ? 56.756 9.461 86.739 1.00 54.04 48 ASN C N 1
ATOM 2821 C CA . ASN B 1 42 ? 55.808 8.905 87.708 1.00 53.76 48 ASN C CA 1
ATOM 2822 C C . ASN B 1 42 ? 54.701 8.049 87.077 1.00 48.91 48 ASN C C 1
ATOM 2823 O O . ASN B 1 42 ? 54.040 7.266 87.769 1.00 52.02 48 ASN C O 1
ATOM 2828 N N . GLY B 1 43 ? 54.494 8.208 85.772 1.00 46.81 49 GLY C N 1
ATOM 2829 C CA . GLY B 1 43 ? 53.512 7.414 85.054 1.00 42.82 49 GLY C CA 1
ATOM 2830 C C . GLY B 1 43 ? 52.065 7.621 85.477 1.00 41.59 49 GLY C C 1
ATOM 2831 O O . GLY B 1 43 ? 51.214 6.788 85.171 1.00 46.61 49 GLY C O 1
ATOM 2832 N N . LEU B 1 44 ? 51.769 8.721 86.168 1.00 35.05 50 LEU C N 1
ATOM 2833 C CA . LEU B 1 44 ? 50.390 8.970 86.593 1.00 37.75 50 LEU C CA 1
ATOM 2834 C C . LEU B 1 44 ? 49.621 9.844 85.598 1.00 40.40 50 LEU C C 1
ATOM 2835 O O . LEU B 1 44 ? 50.178 10.783 85.025 1.00 33.89 50 LEU C O 1
ATOM 2840 N N . LEU B 1 45 ? 48.340 9.537 85.402 1.00 33.10 51 LEU C N 1
ATOM 2841 C CA . LEU B 1 45 ? 47.452 10.417 84.660 1.00 33.34 51 LEU C CA 1
ATOM 2842 C C . LEU B 1 45 ? 46.587 11.121 85.699 1.00 41.81 51 LEU C C 1
ATOM 2843 O O . LEU B 1 45 ? 45.940 10.463 86.527 1.00 40.58 51 LEU C O 1
ATOM 2848 N N . CYS B 1 46 ? 46.596 12.452 85.676 1.00 32.46 52 CYS C N 1
ATOM 2849 C CA . CYS B 1 46 ? 45.980 13.239 86.743 1.00 32.52 52 CYS C CA 1
ATOM 2850 C C . CYS B 1 46 ? 44.943 14.257 86.254 1.00 35.72 52 CYS C C 1
ATOM 2851 O O . CYS B 1 46 ? 44.800 14.505 85.046 1.00 29.31 52 CYS C O 1
ATOM 2854 N N . LYS B 1 47 ? 44.216 14.831 87.210 1.00 29.90 53 LYS C N 1
ATOM 2855 C CA . LYS B 1 47 ? 43.418 16.020 86.952 1.00 33.46 53 LYS C CA 1
ATOM 2856 C C . LYS B 1 47 ? 44.401 17.104 86.528 1.00 27.12 53 LYS C C 1
ATOM 2857 O O . LYS B 1 47 ? 45.529 17.142 87.021 1.00 29.01 53 LYS C O 1
ATOM 2863 N N . LEU B 1 48 A 43.986 17.972 85.614 1.00 28.52 53 LEU C N 1
ATOM 2864 C CA . LEU B 1 48 A 44.828 19.096 85.207 1.00 30.90 53 LEU C CA 1
ATOM 2865 C C . LEU B 1 48 A 44.291 20.348 85.881 1.00 36.43 53 LEU C C 1
ATOM 2866 O O . LEU B 1 48 A 43.199 20.808 85.551 1.00 33.06 53 LEU C O 1
ATOM 2871 N N . LYS B 1 49 ? 45.049 20.873 86.840 1.00 40.86 54 LYS C N 1
ATOM 2872 C CA . LYS B 1 49 ? 44.683 22.103 87.531 1.00 46.93 54 LYS C CA 1
ATOM 2873 C C . LYS B 1 49 ? 43.326 21.947 88.186 1.00 45.44 54 LYS C C 1
ATOM 2874 O O . LYS B 1 49 ? 42.457 22.815 88.032 1.00 36.99 54 LYS C O 1
ATOM 2880 N N . GLY B 1 50 ? 43.135 20.827 88.881 1.00 34.96 55 GLY C N 1
ATOM 2881 C CA . GLY B 1 50 ? 41.898 20.582 89.604 1.00 38.36 55 GLY C CA 1
ATOM 2882 C C . GLY B 1 50 ? 40.745 20.079 88.751 1.00 46.02 55 GLY C C 1
ATOM 2883 O O . GLY B 1 50 ? 39.659 19.791 89.265 1.00 50.53 55 GLY C O 1
ATOM 2884 N N . LYS B 1 51 ? 40.977 19.956 87.448 1.00 41.84 56 LYS C N 1
ATOM 2885 C CA . LYS B 1 51 ? 39.918 19.565 86.525 1.00 40.13 56 LYS C CA 1
ATOM 2886 C C . LYS B 1 51 ? 40.188 18.187 85.930 1.00 34.72 56 LYS C C 1
ATOM 2887 O O . LYS B 1 51 ? 41.225 17.965 85.301 1.00 32.72 56 LYS C O 1
ATOM 2893 N N . ALA B 1 52 ? 39.240 17.274 86.123 1.00 33.34 57 ALA C N 1
ATOM 2894 C CA . ALA B 1 52 ? 39.374 15.886 85.691 1.00 30.99 57 ALA C CA 1
ATOM 2895 C C . ALA B 1 52 ? 39.281 15.723 84.177 1.00 30.71 57 ALA C C 1
ATOM 2896 O O . ALA B 1 52 ? 38.567 16.465 83.509 1.00 34.39 57 ALA C O 1
ATOM 2898 N N . PRO B 1 53 ? 39.982 14.719 83.631 1.00 35.82 58 PRO C N 1
ATOM 2899 C CA . PRO B 1 53 ? 39.853 14.401 82.202 1.00 28.55 58 PRO C CA 1
ATOM 2900 C C . PRO B 1 53 ? 38.593 13.580 81.925 1.00 26.40 58 PRO C C 1
ATOM 2901 O O . PRO B 1 53 ? 37.970 13.086 82.855 1.00 24.64 58 PRO C O 1
ATOM 2905 N N . LEU B 1 54 ? 38.222 13.460 80.653 1.00 25.95 59 LEU C N 1
ATOM 2906 C CA . LEU B 1 54 ? 37.141 12.587 80.229 1.00 33.91 59 LEU C CA 1
ATOM 2907 C C . LEU B 1 54 ? 37.741 11.208 80.010 1.00 31.78 59 LEU C C 1
ATOM 2908 O O . LEU B 1 54 ? 38.617 11.048 79.164 1.00 25.46 59 LEU C O 1
ATOM 2913 N N . ASP B 1 55 ? 37.287 10.212 80.759 1.00 29.77 60 ASP C N 1
ATOM 2914 C CA . ASP B 1 55 ? 37.814 8.863 80.561 1.00 30.82 60 ASP C CA 1
ATOM 2915 C C . ASP B 1 55 ? 36.954 8.136 79.546 1.00 25.30 60 ASP C C 1
ATOM 2916 O O . ASP B 1 55 ? 35.811 7.802 79.843 1.00 27.09 60 ASP C O 1
ATOM 2921 N N . LEU B 1 56 ? 37.490 7.858 78.360 1.00 26.92 61 LEU C N 1
ATOM 2922 C CA . LEU B 1 56 ? 36.691 7.142 77.359 1.00 28.80 61 LEU C CA 1
ATOM 2923 C C . LEU B 1 56 ? 36.616 5.625 77.608 1.00 34.96 61 LEU C C 1
ATOM 2924 O O . LEU B 1 56 ? 36.027 4.885 76.803 1.00 31.59 61 LEU C O 1
ATOM 2929 N N . ILE B 1 57 ? 37.191 5.171 78.722 1.00 34.41 62 ILE C N 1
ATOM 2930 C CA . ILE B 1 57 ? 37.226 3.736 79.042 1.00 37.81 62 ILE C CA 1
ATOM 2931 C C . ILE B 1 57 ? 37.908 2.994 77.883 1.00 28.19 62 ILE C C 1
ATOM 2932 O O . ILE B 1 57 ? 39.086 3.220 77.625 1.00 30.79 62 ILE C O 1
ATOM 2937 N N . ASP B 1 58 ? 37.157 2.158 77.155 1.00 29.02 63 ASP C N 1
ATOM 2938 C CA . ASP B 1 58 ? 37.709 1.406 76.022 1.00 34.54 63 ASP C CA 1
ATOM 2939 C C . ASP B 1 58 ? 37.077 1.777 74.675 1.00 30.63 63 ASP C C 1
ATOM 2940 O O . ASP B 1 58 ? 37.104 0.987 73.723 1.00 29.24 63 ASP C O 1
ATOM 2945 N N . CYS B 1 59 ? 36.542 2.996 74.585 1.00 23.29 64 CYS C N 1
ATOM 2946 C CA . CYS B 1 59 ? 35.943 3.480 73.337 1.00 28.23 64 CYS C CA 1
ATOM 2947 C C . CYS B 1 59 ? 36.791 4.552 72.667 1.00 24.66 64 CYS C C 1
ATOM 2948 O O . CYS B 1 59 ? 37.552 5.273 73.335 1.00 27.82 64 CYS C O 1
ATOM 2951 N N . SER B 1 60 ? 36.658 4.679 71.350 1.00 26.22 65 SER C N 1
ATOM 2952 C CA . SER B 1 60 ? 37.264 5.829 70.660 1.00 29.08 65 SER C CA 1
ATOM 2953 C C . SER B 1 60 ? 36.338 7.055 70.790 1.00 32.90 65 SER C C 1
ATOM 2954 O O . SER B 1 60 ? 35.141 6.911 71.088 1.00 28.09 65 SER C O 1
ATOM 2957 N N . LEU B 1 61 ? 36.890 8.251 70.578 1.00 27.89 66 LEU C N 1
ATOM 2958 C CA . LEU B 1 61 ? 36.110 9.482 70.659 1.00 24.64 66 LEU C CA 1
ATOM 2959 C C . LEU B 1 61 ? 34.883 9.475 69.737 1.00 22.97 66 LEU C C 1
ATOM 2960 O O . LEU B 1 61 ? 33.774 9.785 70.186 1.00 27.22 66 LEU C O 1
ATOM 2965 N N . PRO B 1 62 ? 35.060 9.117 68.455 1.00 28.43 67 PRO C N 1
ATOM 2966 C CA . PRO B 1 62 ? 33.839 9.055 67.637 1.00 30.44 67 PRO C CA 1
ATOM 2967 C C . PRO B 1 62 ? 32.817 8.029 68.134 1.00 34.70 67 PRO C C 1
ATOM 2968 O O . PRO B 1 62 ? 31.613 8.295 68.073 1.00 32.73 67 PRO C O 1
ATOM 2972 N N . ALA B 1 63 ? 33.266 6.880 68.620 1.00 28.09 68 ALA C N 1
ATOM 2973 C CA . ALA B 1 63 ? 32.303 5.892 69.125 1.00 28.33 68 ALA C CA 1
ATOM 2974 C C . ALA B 1 63 ? 31.559 6.450 70.341 1.00 32.78 68 ALA C C 1
ATOM 2975 O O . ALA B 1 63 ? 30.342 6.295 70.470 1.00 26.99 68 ALA C O 1
ATOM 2977 N N . TRP B 1 64 ? 32.284 7.118 71.230 1.00 28.69 69 TRP C N 1
ATOM 2978 C CA . TRP B 1 64 ? 31.633 7.672 72.415 1.00 32.65 69 TRP C CA 1
ATOM 2979 C C . TRP B 1 64 ? 30.656 8.810 72.045 1.00 34.50 69 TRP C C 1
ATOM 2980 O O . TRP B 1 64 ? 29.521 8.833 72.527 1.00 28.33 69 TRP C O 1
ATOM 2991 N N . LEU B 1 65 ? 31.085 9.726 71.174 1.00 28.09 70 LEU C N 1
ATOM 2992 C CA . LEU B 1 65 ? 30.236 10.846 70.755 1.00 31.81 70 LEU C CA 1
ATOM 2993 C C . LEU B 1 65 ? 28.953 10.353 70.094 1.00 36.62 70 LEU C C 1
ATOM 2994 O O . LEU B 1 65 ? 27.862 10.810 70.424 1.00 31.28 70 LEU C O 1
ATOM 2999 N N . MET B 1 66 ? 29.085 9.411 69.167 1.00 27.68 71 MET C N 1
ATOM 3000 C CA . MET B 1 66 ? 27.933 8.938 68.407 1.00 24.16 71 MET C CA 1
ATOM 3001 C C . MET B 1 66 ? 27.065 7.968 69.192 1.00 28.87 71 MET C C 1
ATOM 3002 O O . MET B 1 66 ? 25.914 7.739 68.832 1.00 30.52 71 MET C O 1
ATOM 3007 N N . GLY B 1 67 ? 27.611 7.394 70.258 1.00 24.89 72 GLY C N 1
ATOM 3008 C CA . GLY B 1 67 ? 26.820 6.560 71.142 1.00 29.36 72 GLY C CA 1
ATOM 3009 C C . GLY B 1 67 ? 26.774 5.081 70.776 1.00 32.89 72 GLY C C 1
ATOM 3010 O O . GLY B 1 67 ? 25.730 4.439 70.911 1.00 32.09 72 GLY C O 1
ATOM 3011 N N . ASN B 1 68 ? 27.896 4.549 70.292 1.00 36.42 73 ASN C N 1
ATOM 3012 C CA . ASN B 1 68 ? 28.075 3.102 70.151 1.00 32.79 73 ASN C CA 1
ATOM 3013 C C . ASN B 1 68 ? 27.523 2.437 71.406 1.00 30.16 73 ASN C C 1
ATOM 3014 O O . ASN B 1 68 ? 27.873 2.815 72.530 1.00 29.52 73 ASN C O 1
ATOM 3019 N N . PRO B 1 69 ? 26.628 1.459 71.220 1.00 26.95 74 PRO C N 1
ATOM 3020 C CA . PRO B 1 69 ? 25.888 0.897 72.356 1.00 35.29 74 PRO C CA 1
ATOM 3021 C C . PRO B 1 69 ? 26.771 0.218 73.392 1.00 36.46 74 PRO C C 1
ATOM 3022 O O . PRO B 1 69 ? 26.343 0.062 74.540 1.00 37.44 74 PRO C O 1
ATOM 3026 N N . LYS B 1 70 ? 27.987 -0.155 73.008 1.00 33.03 75 LYS C N 1
ATOM 3027 C CA . LYS B 1 70 ? 28.928 -0.720 73.965 1.00 34.56 75 LYS C CA 1
ATOM 3028 C C . LYS B 1 70 ? 29.658 0.332 74.809 1.00 41.29 75 LYS C C 1
ATOM 3029 O O . LYS B 1 70 ? 30.337 -0.016 75.777 1.00 46.49 75 LYS C O 1
ATOM 3035 N N . CYS B 1 71 ? 29.513 1.613 74.457 1.00 32.06 76 CYS C N 1
ATOM 3036 C CA . CYS B 1 71 ? 30.125 2.694 75.246 1.00 30.57 76 CYS C CA 1
ATOM 3037 C C . CYS B 1 71 ? 29.126 3.329 76.217 1.00 35.31 76 CYS C C 1
ATOM 3038 O O . CYS B 1 71 ? 27.936 3.409 75.929 1.00 37.92 76 CYS C O 1
ATOM 3041 N N . ASP B 1 72 ? 29.626 3.794 77.358 1.00 38.10 77 ASP C N 1
ATOM 3042 C CA . ASP B 1 72 ? 28.798 4.462 78.355 1.00 47.60 77 ASP C CA 1
ATOM 3043 C C . ASP B 1 72 ? 28.153 5.742 77.824 1.00 45.76 77 ASP C C 1
ATOM 3044 O O . ASP B 1 72 ? 28.777 6.516 77.104 1.00 43.40 77 ASP C O 1
ATOM 3049 N N . GLU B 1 73 ? 26.898 5.958 78.191 1.00 42.41 78 GLU C N 1
ATOM 3050 C CA . GLU B 1 73 ? 26.170 7.149 77.777 1.00 41.11 78 GLU C CA 1
ATOM 3051 C C . GLU B 1 73 ? 26.459 8.299 78.732 1.00 42.11 78 GLU C C 1
ATOM 3052 O O . GLU B 1 73 ? 26.613 8.087 79.938 1.00 39.02 78 GLU C O 1
ATOM 3058 N N . LEU B 1 74 ? 26.539 9.516 78.202 1.00 36.78 79 LEU C N 1
ATOM 3059 C CA . LEU B 1 74 ? 26.663 10.694 79.057 1.00 39.31 79 LEU C CA 1
ATOM 3060 C C . LEU B 1 74 ? 25.290 11.063 79.643 1.00 42.12 79 LEU C C 1
ATOM 3061 O O . LEU B 1 74 ? 24.454 11.648 78.953 1.00 39.36 79 LEU C O 1
ATOM 3066 N N . LEU B 1 75 ? 25.062 10.730 80.912 1.00 37.10 80 LEU C N 1
ATOM 3067 C CA . LEU B 1 75 ? 23.743 10.925 81.519 1.00 43.44 80 LEU C CA 1
ATOM 3068 C C . LEU B 1 75 ? 23.511 12.345 82.053 1.00 51.35 80 LEU C C 1
ATOM 3069 O O . LEU B 1 75 ? 22.392 12.862 82.012 1.00 54.29 80 LEU C O 1
ATOM 3074 N N . THR B 1 76 ? 24.568 12.972 82.549 1.00 45.16 81 THR C N 1
ATOM 3075 C CA . THR B 1 76 ? 24.442 14.295 83.137 1.00 49.62 81 THR C CA 1
ATOM 3076 C C . THR B 1 76 ? 25.431 15.261 82.490 1.00 44.14 81 THR C C 1
ATOM 3077 O O . THR B 1 76 ? 26.416 14.830 81.888 1.00 41.00 81 THR C O 1
ATOM 3081 N N . ALA B 1 77 A 25.159 16.560 82.604 1.00 38.34 81 ALA C N 1
ATOM 3082 C CA . ALA B 1 77 A 26.067 17.579 82.087 1.00 34.67 81 ALA C CA 1
ATOM 3083 C C . ALA B 1 77 A 27.414 17.432 82.769 1.00 37.69 81 ALA C C 1
ATOM 3084 O O . ALA B 1 77 A 27.484 17.123 83.964 1.00 42.69 81 ALA C O 1
ATOM 3086 N N . SER B 1 78 ? 28.486 17.646 82.019 1.00 41.63 82 SER C N 1
ATOM 3087 C CA . SER B 1 78 ? 29.819 17.490 82.586 1.00 38.38 82 SER C CA 1
ATOM 3088 C C . SER B 1 78 ? 30.789 18.485 81.976 1.00 38.16 82 SER C C 1
ATOM 3089 O O . SER B 1 78 ? 30.375 19.461 81.335 1.00 33.69 82 SER C O 1
ATOM 3092 N N . GLU B 1 79 ? 32.078 18.229 82.195 1.00 34.24 83 GLU C N 1
ATOM 3093 C CA . GLU B 1 79 ? 33.145 19.055 81.666 1.00 33.93 83 GLU C CA 1
ATOM 3094 C C . GLU B 1 79 ? 34.442 18.284 81.838 1.00 33.50 83 GLU C C 1
ATOM 3095 O O . GLU B 1 79 ? 34.487 17.303 82.586 1.00 32.44 83 GLU C O 1
ATOM 3101 N N . TRP B 1 80 ? 35.500 18.727 81.167 1.00 29.35 84 TRP C N 1
ATOM 3102 C CA . TRP B 1 80 ? 36.788 18.059 81.305 1.00 31.09 84 TRP C CA 1
ATOM 3103 C C . TRP B 1 80 ? 37.952 18.885 80.752 1.00 32.95 84 TRP C C 1
ATOM 3104 O O . TRP B 1 80 ? 37.762 19.781 79.911 1.00 28.98 84 TRP C O 1
ATOM 3115 N N . ALA B 1 81 ? 39.158 18.565 81.215 1.00 32.76 85 ALA C N 1
ATOM 3116 C CA . ALA B 1 81 ? 40.344 19.335 80.854 1.00 31.98 85 ALA C CA 1
ATOM 3117 C C . ALA B 1 81 ? 41.054 18.715 79.661 1.00 31.42 85 ALA C C 1
ATOM 3118 O O . ALA B 1 81 ? 41.727 19.412 78.903 1.00 27.37 85 ALA C O 1
ATOM 3120 N N . TYR B 1 82 ? 40.922 17.399 79.506 1.00 23.96 86 TYR C N 1
ATOM 3121 C CA . TYR B 1 82 ? 41.486 16.713 78.348 1.00 23.14 86 TYR C CA 1
ATOM 3122 C C . TYR B 1 82 ? 40.770 15.389 78.167 1.00 23.34 86 TYR C C 1
ATOM 3123 O O . TYR B 1 82 ? 39.932 15.006 78.996 1.00 28.03 86 TYR C O 1
ATOM 3132 N N . ILE B 1 83 ? 41.074 14.701 77.073 1.00 26.27 87 ILE C N 1
ATOM 3133 C CA . ILE B 1 83 ? 40.414 13.427 76.776 1.00 27.07 87 ILE C CA 1
ATOM 3134 C C . ILE B 1 83 ? 41.443 12.306 76.898 1.00 35.50 87 ILE C C 1
ATOM 3135 O O . ILE B 1 83 ? 42.571 12.431 76.381 1.00 33.79 87 ILE C O 1
ATOM 3140 N N . LYS B 1 84 ? 41.085 11.237 77.615 1.00 31.50 88 LYS C N 1
ATOM 3141 C CA . LYS B 1 84 ? 41.993 10.092 77.761 1.00 27.34 88 LYS C CA 1
ATOM 3142 C C . LYS B 1 84 ? 41.441 8.914 76.948 1.00 27.93 88 LYS C C 1
ATOM 3143 O O . LYS B 1 84 ? 40.335 8.425 77.214 1.00 28.24 88 LYS C O 1
ATOM 3149 N N . GLU B 1 85 ? 42.202 8.475 75.952 1.00 21.85 89 GLU C N 1
ATOM 3150 C CA . GLU B 1 85 ? 41.778 7.403 75.053 1.00 27.55 89 GLU C CA 1
ATOM 3151 C C . GLU B 1 85 ? 42.836 6.295 75.080 1.00 31.30 89 GLU C C 1
ATOM 3152 O O . GLU B 1 85 ? 44.031 6.597 75.175 1.00 29.04 89 GLU C O 1
ATOM 3158 N N . ASP B 1 86 ? 42.405 5.031 75.035 1.00 30.85 90 ASP C N 1
ATOM 3159 C CA . ASP B 1 86 ? 43.329 3.901 74.902 1.00 32.25 90 ASP C CA 1
ATOM 3160 C C . ASP B 1 86 ? 44.064 4.020 73.560 1.00 31.56 90 ASP C C 1
ATOM 3161 O O . ASP B 1 86 ? 43.523 4.597 72.606 1.00 31.81 90 ASP C O 1
ATOM 3166 N N . PRO B 1 87 ? 45.282 3.455 73.461 1.00 33.01 91 PRO C N 1
ATOM 3167 C CA . PRO B 1 87 ? 46.032 3.596 72.201 1.00 31.88 91 PRO C CA 1
ATOM 3168 C C . PRO B 1 87 ? 45.318 2.924 71.040 1.00 28.10 91 PRO C C 1
ATOM 3169 O O . PRO B 1 87 ? 45.349 3.431 69.914 1.00 31.93 91 PRO C O 1
ATOM 3173 N N . GLU B 1 88 ? 44.657 1.805 71.319 1.00 25.16 92 GLU C N 1
ATOM 3174 C CA . GLU B 1 88 ? 43.884 1.086 70.300 1.00 36.09 92 GLU C CA 1
ATOM 3175 C C . GLU B 1 88 ? 42.533 0.660 70.849 1.00 41.59 92 GLU C C 1
ATOM 3176 O O . GLU B 1 88 ? 42.377 -0.476 71.317 1.00 40.60 92 GLU C O 1
ATOM 3182 N N . PRO B 1 89 ? 41.545 1.571 70.795 1.00 34.76 93 PRO C N 1
ATOM 3183 C CA . PRO B 1 89 ? 40.280 1.308 71.493 1.00 30.97 93 PRO C CA 1
ATOM 3184 C C . PRO B 1 89 ? 39.573 0.046 70.999 1.00 29.26 93 PRO C C 1
ATOM 3185 O O . PRO B 1 89 ? 39.482 -0.191 69.802 1.00 35.73 93 PRO C O 1
ATOM 3189 N N . GLU B 1 90 ? 39.066 -0.744 71.938 1.00 30.92 94 GLU C N 1
ATOM 3190 C CA . GLU B 1 90 ? 38.278 -1.925 71.627 1.00 34.05 94 GLU C CA 1
ATOM 3191 C C . GLU B 1 90 ? 37.033 -1.544 70.821 1.00 40.51 94 GLU C C 1
ATOM 3192 O O . GLU B 1 90 ? 36.682 -2.225 69.849 1.00 36.02 94 GLU C O 1
ATOM 3198 N N . ASN B 1 91 ? 36.374 -0.452 71.224 1.00 30.29 95 ASN C N 1
ATOM 3199 C CA . ASN B 1 91 ? 35.121 -0.042 70.591 1.00 33.73 95 ASN C CA 1
ATOM 3200 C C . ASN B 1 91 ? 35.262 1.229 69.766 1.00 29.97 95 ASN C C 1
ATOM 3201 O O . ASN B 1 91 ? 35.451 2.323 70.305 1.00 31.42 95 ASN C O 1
ATOM 3206 N N . GLY B 1 92 ? 35.158 1.088 68.455 1.00 32.45 96 GLY C N 1
ATOM 3207 C CA . GLY B 1 92 ? 35.261 2.237 67.575 1.00 34.64 96 GLY C CA 1
ATOM 3208 C C . GLY B 1 92 ? 34.031 2.320 66.692 1.00 35.95 96 GLY C C 1
ATOM 3209 O O . GLY B 1 92 ? 32.929 1.990 67.116 1.00 33.37 96 GLY C O 1
ATOM 3210 N N . ILE B 1 93 A 34.227 2.764 65.457 1.00 34.09 96 ILE C N 1
ATOM 3211 C CA . ILE B 1 93 A 33.136 2.895 64.509 1.00 38.99 96 ILE C CA 1
ATOM 3212 C C . ILE B 1 93 A 32.648 1.505 64.116 1.00 40.30 96 ILE C C 1
ATOM 3213 O O . ILE B 1 93 A 33.418 0.717 63.565 1.00 41.31 96 ILE C O 1
ATOM 3218 N N . CYS B 1 94 ? 31.385 1.186 64.399 1.00 34.71 97 CYS C N 1
ATOM 3219 C CA . CYS B 1 94 ? 30.907 -0.181 64.137 1.00 39.22 97 CYS C CA 1
ATOM 3220 C C . CYS B 1 94 ? 30.305 -0.377 62.734 1.00 36.67 97 CYS C C 1
ATOM 3221 O O . CYS B 1 94 ? 30.639 -1.334 62.043 1.00 37.86 97 CYS C O 1
ATOM 3224 N N . PHE B 1 95 ? 29.443 0.528 62.291 1.00 35.95 98 PHE C N 1
ATOM 3225 C CA . PHE B 1 95 ? 29.027 0.477 60.893 1.00 31.58 98 PHE C CA 1
ATOM 3226 C C . PHE B 1 95 ? 30.115 1.156 60.054 1.00 36.64 98 PHE C C 1
ATOM 3227 O O . PHE B 1 95 ? 30.360 2.358 60.206 1.00 31.16 98 PHE C O 1
ATOM 3235 N N . PRO B 1 96 ? 30.783 0.391 59.173 1.00 34.93 99 PRO C N 1
ATOM 3236 C CA . PRO B 1 96 ? 31.939 0.921 58.439 1.00 31.99 99 PRO C CA 1
ATOM 3237 C C . PRO B 1 96 ? 31.626 2.160 57.612 1.00 28.47 99 PRO C C 1
ATOM 3238 O O . PRO B 1 96 ? 30.560 2.257 56.980 1.00 32.61 99 PRO C O 1
ATOM 3242 N N . GLY B 1 97 ? 32.578 3.090 57.633 1.00 27.00 100 GLY C N 1
ATOM 3243 C CA . GLY B 1 97 ? 32.504 4.347 56.917 1.00 31.20 100 GLY C CA 1
ATOM 3244 C C . GLY B 1 97 ? 33.543 5.264 57.538 1.00 37.90 100 GLY C C 1
ATOM 3245 O O . GL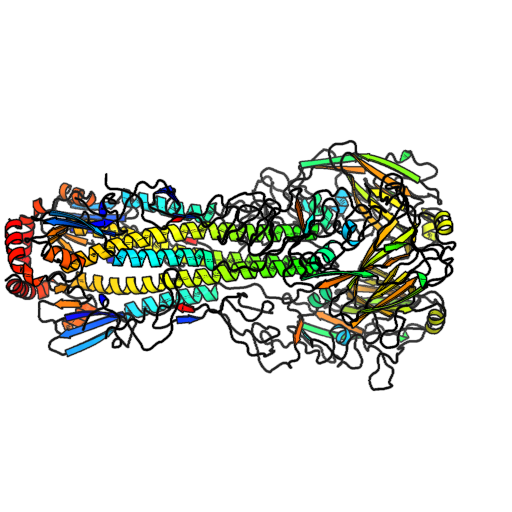Y B 1 97 ? 34.122 4.923 58.578 1.00 37.38 100 GLY C O 1
ATOM 3246 N N . ASP B 1 98 ? 33.788 6.416 56.920 1.00 25.53 101 ASP C N 1
ATOM 3247 C CA . ASP B 1 98 ? 34.791 7.352 57.431 1.00 29.51 101 ASP C CA 1
ATOM 3248 C C . ASP B 1 98 ? 34.120 8.397 58.306 1.00 32.54 101 ASP C C 1
ATOM 3249 O O . ASP B 1 98 ? 32.987 8.815 58.031 1.00 32.95 101 ASP C O 1
ATOM 3254 N N . PHE B 1 99 ? 34.816 8.811 59.357 1.00 29.50 102 PHE C N 1
ATOM 3255 C CA . PHE B 1 99 ? 34.333 9.892 60.195 1.00 30.57 102 PHE C CA 1
ATOM 3256 C C . PHE B 1 99 ? 35.055 11.147 59.731 1.00 34.53 102 PHE C C 1
ATOM 3257 O O . PHE B 1 99 ? 36.271 11.248 59.869 1.00 35.87 102 PHE C O 1
ATOM 3265 N N . ASP B 1 100 ? 34.309 12.091 59.164 1.00 31.87 103 ASP C N 1
ATOM 3266 C CA . ASP B 1 100 ? 34.909 13.263 58.518 1.00 33.82 103 ASP C CA 1
ATOM 3267 C C . ASP B 1 100 ? 35.520 14.266 59.518 1.00 33.20 103 ASP C C 1
ATOM 3268 O O . ASP B 1 100 ? 34.918 14.580 60.550 1.00 29.72 103 ASP C O 1
ATOM 3273 N N . SER B 1 101 ? 36.714 14.757 59.202 1.00 36.19 104 SER C N 1
ATOM 3274 C CA . SER B 1 101 ? 37.346 15.858 59.942 1.00 34.92 104 SER C CA 1
ATOM 3275 C C . SER B 1 101 ? 37.471 15.657 61.444 1.00 29.14 104 SER C C 1
ATOM 3276 O O . SER B 1 101 ? 37.117 16.556 62.208 1.00 29.62 104 SER C O 1
ATOM 3279 N N . LEU B 1 102 ? 37.950 14.496 61.876 1.00 27.95 105 LEU C N 1
ATOM 3280 C CA . LEU B 1 102 ? 38.084 14.231 63.308 1.00 28.83 105 LEU C CA 1
ATOM 3281 C C . LEU B 1 102 ? 39.102 15.180 63.960 1.00 30.44 105 LEU C C 1
ATOM 3282 O O . LEU B 1 102 ? 38.921 15.615 65.111 1.00 24.71 105 LEU C O 1
ATOM 3287 N N . GLU B 1 103 ? 40.162 15.513 63.226 1.00 18.14 106 GLU C N 1
ATOM 3288 C CA . GLU B 1 103 ? 41.192 16.390 63.783 1.00 23.39 106 GLU C CA 1
ATOM 3289 C C . GLU B 1 103 ? 40.638 17.782 64.128 1.00 30.37 106 GLU C C 1
ATOM 3290 O O . GLU B 1 103 ? 40.951 18.329 65.194 1.00 26.61 106 GLU C O 1
ATOM 3296 N N . ASP B 1 104 ? 39.818 18.354 63.247 1.00 26.31 107 ASP C N 1
ATOM 3297 C CA . ASP B 1 104 ? 39.201 19.641 63.559 1.00 27.70 107 ASP C CA 1
ATOM 3298 C C . ASP B 1 104 ? 38.243 19.514 64.748 1.00 26.68 107 ASP C C 1
ATOM 3299 O O . ASP B 1 104 ? 38.102 20.448 65.526 1.00 26.73 107 ASP C O 1
ATOM 3304 N N . LEU B 1 105 ? 37.587 18.367 64.910 1.00 27.81 108 LEU C N 1
ATOM 3305 C CA . LEU B 1 105 ? 36.612 18.229 66.016 1.00 27.94 108 LEU C CA 1
ATOM 3306 C C . LEU B 1 105 ? 37.309 18.207 67.379 1.00 29.63 108 LEU C C 1
ATOM 3307 O O . LEU B 1 105 ? 36.811 18.773 68.353 1.00 28.14 108 LEU C O 1
ATOM 3312 N N . ILE B 1 106 ? 38.484 17.584 67.430 1.00 31.10 109 ILE C N 1
ATOM 3313 C CA . ILE B 1 106 ? 39.256 17.497 68.666 1.00 26.46 109 ILE C CA 1
ATOM 3314 C C . ILE B 1 106 ? 39.617 18.879 69.219 1.00 25.26 109 ILE C C 1
ATOM 3315 O O . ILE B 1 106 ? 39.583 19.098 70.436 1.00 30.02 109 ILE C O 1
ATOM 3320 N N . LEU B 1 107 ? 39.954 19.812 68.332 1.00 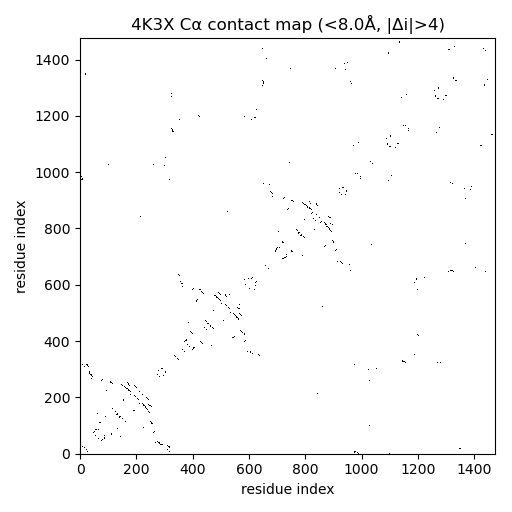24.20 110 LEU C N 1
ATOM 3321 C CA . LEU B 1 107 ? 40.273 21.173 68.760 1.00 32.65 110 LEU C CA 1
ATOM 3322 C C . LEU B 1 107 ? 39.088 21.786 69.506 1.00 31.04 110 LEU C C 1
ATOM 3323 O O . LEU B 1 107 ? 39.272 22.542 70.454 1.00 30.45 110 LEU C O 1
ATOM 3328 N N . LEU B 1 108 ? 37.872 21.431 69.099 1.00 29.10 111 LEU C N 1
ATOM 3329 C CA . LEU B 1 108 ? 36.662 22.007 69.708 1.00 36.20 111 LEU C CA 1
ATOM 3330 C C . LEU B 1 108 ? 36.261 21.371 71.038 1.00 34.04 111 LEU C C 1
ATOM 3331 O O . LEU B 1 108 ? 35.758 22.063 71.920 1.00 31.63 111 LEU C O 1
ATOM 3336 N N . VAL B 1 109 ? 36.460 20.058 71.183 1.00 28.53 112 VAL C N 1
ATOM 3337 C CA . VAL B 1 109 ? 35.917 19.365 72.358 1.00 32.87 112 VAL C CA 1
ATOM 3338 C C . VAL B 1 109 ? 36.931 18.772 73.345 1.00 31.88 112 VAL C C 1
ATOM 3339 O O . VAL B 1 109 ? 36.536 18.084 74.275 1.00 30.50 112 VAL C O 1
ATOM 3343 N N . SER B 1 110 ? 38.218 19.060 73.186 1.00 32.54 113 SER C N 1
ATOM 3344 C CA . SER B 1 110 ? 39.214 18.420 74.047 1.00 32.99 113 SER C CA 1
ATOM 3345 C C . SER B 1 110 ? 39.257 19.044 75.451 1.00 28.40 113 SER C C 1
ATOM 3346 O O . SER B 1 110 ? 39.627 18.385 76.428 1.00 33.66 113 SER C O 1
ATOM 3349 N N . ASN B 1 111 ? 38.894 20.322 75.544 1.00 24.70 114 ASN C N 1
ATOM 3350 C CA . ASN B 1 111 ? 38.850 21.026 76.828 1.00 23.87 114 ASN C CA 1
ATOM 3351 C C . ASN B 1 111 ? 37.546 21.828 76.889 1.00 34.77 114 ASN C C 1
ATOM 3352 O O . ASN B 1 111 ? 37.403 22.845 76.203 1.00 37.88 114 ASN C O 1
ATOM 3357 N N . THR B 1 112 ? 36.595 21.365 77.696 1.00 30.07 115 THR C N 1
ATOM 3358 C CA . THR B 1 112 ? 35.268 21.979 77.746 1.00 29.73 115 THR C CA 1
ATOM 3359 C C . THR B 1 112 ? 34.871 22.383 79.160 1.00 32.19 115 THR C C 1
ATOM 3360 O O . THR B 1 112 ? 35.225 21.707 80.131 1.00 32.89 115 THR C O 1
ATOM 3364 N N . ASP B 1 113 ? 34.118 23.475 79.269 1.00 36.96 116 ASP C N 1
ATOM 3365 C CA . ASP B 1 113 ? 33.560 23.897 80.553 1.00 41.85 116 ASP C CA 1
ATOM 3366 C C . ASP B 1 113 ? 32.143 23.384 80.728 1.00 38.19 116 ASP C C 1
ATOM 3367 O O . ASP B 1 113 ? 31.582 23.471 81.820 1.00 36.39 116 ASP C O 1
ATOM 3372 N N . HIS B 1 114 ? 31.558 22.857 79.659 1.00 28.77 117 HIS C N 1
ATOM 3373 C CA . HIS B 1 114 ? 30.221 22.287 79.757 1.00 30.47 117 HIS C CA 1
ATOM 3374 C C . HIS B 1 114 ? 29.992 21.335 78.596 1.00 31.40 117 HIS C C 1
ATOM 3375 O O . HIS B 1 114 ? 30.441 21.601 77.478 1.00 36.97 117 HIS C O 1
ATOM 3382 N N . PHE B 1 115 ? 29.304 20.228 78.860 1.00 26.20 118 PHE C N 1
ATOM 3383 C CA . PHE B 1 115 ? 29.009 19.251 77.817 1.00 31.98 118 PHE C CA 1
ATOM 3384 C C . PHE B 1 115 ? 27.772 18.485 78.261 1.00 31.39 118 PHE C C 1
ATOM 3385 O O . PHE B 1 115 ? 27.775 17.834 79.314 1.00 35.66 118 PHE C O 1
ATOM 3393 N N . ARG B 1 116 ? 26.713 18.572 77.460 1.00 29.92 119 ARG C N 1
ATOM 3394 C CA . ARG B 1 116 ? 25.418 18.042 77.848 1.00 26.65 119 ARG C CA 1
ATOM 3395 C C . ARG B 1 116 ? 24.675 17.517 76.622 1.00 31.39 119 ARG C C 1
ATOM 3396 O O . ARG B 1 116 ? 24.489 18.238 75.628 1.00 33.56 119 ARG C O 1
ATOM 3404 N N . LYS B 1 117 ? 24.244 16.265 76.701 1.00 26.67 120 LYS C N 1
ATOM 3405 C CA . LYS B 1 117 ? 23.500 15.639 75.624 1.00 33.12 120 LYS C CA 1
ATOM 3406 C C . LYS B 1 117 ? 22.029 16.023 75.749 1.00 37.75 120 LYS C C 1
ATOM 3407 O O . LYS B 1 117 ? 21.504 16.108 76.860 1.00 38.74 120 LYS C O 1
ATOM 3413 N N . GLU B 1 118 ? 21.377 16.277 74.616 1.00 33.11 121 GLU C N 1
ATOM 3414 C CA . GLU B 1 118 ? 19.953 16.598 74.591 1.00 33.28 121 GLU C CA 1
ATOM 3415 C C . GLU B 1 118 ? 19.366 16.079 73.300 1.00 37.11 121 GLU C C 1
ATOM 3416 O O . GLU B 1 118 ? 20.033 16.088 72.251 1.00 34.03 121 GLU C O 1
ATOM 3422 N N . LYS B 1 119 ? 18.120 15.620 73.381 1.00 31.10 122 LYS C N 1
ATOM 3423 C CA . LYS B 1 119 ? 17.376 15.177 72.208 1.00 39.31 122 LYS C CA 1
ATOM 3424 C C . LYS B 1 119 ? 16.996 16.391 71.352 1.00 39.52 122 LYS C C 1
ATOM 3425 O O . LYS B 1 119 ? 16.379 17.331 71.847 1.00 41.79 122 LYS C O 1
ATOM 3431 N N . ILE B 1 120 ? 17.380 16.366 70.077 1.00 39.89 123 ILE C N 1
ATOM 3432 C CA . ILE B 1 120 ? 17.197 17.508 69.188 1.00 42.95 123 ILE C CA 1
ATOM 3433 C C . ILE B 1 120 ? 15.971 17.333 68.287 1.00 45.33 123 ILE C C 1
ATOM 3434 O O . ILE B 1 120 ? 15.252 18.295 68.002 1.00 44.20 123 ILE C O 1
ATOM 3439 N N . ILE B 1 121 ? 15.728 16.098 67.857 1.00 39.64 124 ILE C N 1
ATOM 3440 C CA . ILE B 1 121 ? 14.668 15.815 66.892 1.00 35.52 124 ILE C CA 1
ATOM 3441 C C . ILE B 1 121 ? 13.657 14.774 67.384 1.00 39.61 124 ILE C C 1
ATOM 3442 O O . ILE B 1 121 ? 14.030 13.663 67.794 1.00 35.54 124 ILE C O 1
ATOM 3447 N N . ASP B 1 122 ? 12.376 15.121 67.317 1.00 38.08 125 ASP C N 1
ATOM 3448 C CA . ASP B 1 122 ? 11.307 14.154 67.571 1.00 39.66 125 ASP C CA 1
ATOM 3449 C C . ASP B 1 122 ? 11.050 13.352 66.293 1.00 41.54 125 ASP C C 1
ATOM 3450 O O . ASP B 1 122 ? 10.313 13.802 65.402 1.00 45.24 125 ASP C O 1
ATOM 3455 N N . MET B 1 123 A 11.648 12.164 66.214 1.00 39.73 125 MET C N 1
ATOM 3456 C CA . MET B 1 123 A 11.549 11.309 65.028 1.00 43.19 125 MET C CA 1
ATOM 3457 C C . MET B 1 123 A 10.130 10.744 64.763 1.00 44.79 125 MET C C 1
ATOM 3458 O O . MET B 1 123 A 9.895 10.127 63.719 1.00 43.31 125 MET C O 1
ATOM 3463 N N . THR B 1 124 B 9.195 10.948 65.691 1.00 51.07 125 THR C N 1
ATOM 3464 C CA . THR B 1 124 B 7.792 10.556 65.455 1.00 52.00 125 THR C CA 1
ATOM 3465 C C . THR B 1 124 B 7.081 11.517 64.496 1.00 55.57 125 THR C C 1
ATOM 3466 O O . THR B 1 124 B 6.048 11.189 63.920 1.00 61.51 125 THR C O 1
ATOM 3470 N N . ARG B 1 125 ? 7.643 12.707 64.333 1.00 58.88 126 ARG C N 1
ATOM 3471 C CA . ARG B 1 125 ? 7.107 13.706 63.415 1.00 60.74 126 ARG C CA 1
ATOM 3472 C C . ARG B 1 125 ? 7.087 13.271 61.942 1.00 58.90 126 ARG C C 1
ATOM 3473 O O . ARG B 1 125 ? 6.466 13.927 61.110 1.00 63.45 126 ARG C O 1
ATOM 3481 N N . PHE B 1 126 ? 7.796 12.202 61.604 1.00 52.28 127 PHE C N 1
ATOM 3482 C CA . PHE B 1 126 ? 7.872 11.784 60.210 1.00 49.73 127 PHE C CA 1
ATOM 3483 C C . PHE B 1 126 ? 6.892 10.648 59.961 1.00 48.72 127 PHE C C 1
ATOM 3484 O O . PHE B 1 126 ? 6.681 9.810 60.836 1.00 55.87 127 PHE C O 1
ATOM 3492 N N . SER B 1 127 ? 6.276 10.631 58.783 1.00 43.60 128 SER C N 1
ATOM 3493 C CA . SER B 1 127 ? 5.309 9.578 58.458 1.00 55.01 128 SER C CA 1
ATOM 3494 C C . SER B 1 127 ? 5.705 8.808 57.205 1.00 51.65 128 SER C C 1
ATOM 3495 O O . SER B 1 127 ? 6.479 9.310 56.377 1.00 50.95 128 SER C O 1
ATOM 3498 N N . ASP B 1 128 ? 5.165 7.596 57.078 1.00 50.40 129 ASP C N 1
ATOM 3499 C CA . ASP B 1 128 ? 5.404 6.737 55.919 1.00 52.13 129 ASP C CA 1
ATOM 3500 C C . ASP B 1 128 ? 6.867 6.347 55.829 1.00 52.26 129 ASP C C 1
ATOM 3501 O O . ASP B 1 128 ? 7.438 6.289 54.741 1.00 48.49 129 ASP C O 1
ATOM 3506 N N . VAL B 1 129 ? 7.460 6.058 56.979 1.00 50.05 130 VAL C N 1
ATOM 3507 C CA . VAL B 1 129 ? 8.890 5.860 57.064 1.00 48.63 130 VAL C CA 1
ATOM 3508 C C . VAL B 1 129 ? 9.170 5.058 58.331 1.00 50.02 130 VAL C C 1
ATOM 3509 O O . VAL B 1 129 ? 8.378 5.114 59.280 1.00 48.96 130 VAL C O 1
ATOM 3513 N N . THR B 1 130 ? 10.254 4.282 58.346 1.00 46.36 131 THR C N 1
ATOM 3514 C CA . THR B 1 130 ? 10.656 3.604 59.580 1.00 41.69 131 THR C CA 1
ATOM 3515 C C . THR B 1 130 ? 11.857 4.302 60.232 1.00 41.31 131 THR C C 1
ATOM 3516 O O . THR B 1 130 ? 12.729 4.839 59.536 1.00 40.88 131 THR C O 1
ATOM 3520 N N . THR B 1 131 ? 11.889 4.297 61.565 1.00 38.61 132 THR C N 1
ATOM 3521 C CA . THR B 1 131 ? 12.956 4.958 62.322 1.00 41.61 132 THR C CA 1
ATOM 3522 C C . THR B 1 131 ? 13.569 3.992 63.323 1.00 41.72 132 THR C C 1
ATOM 3523 O O . THR B 1 131 ? 13.039 2.902 63.528 1.00 42.10 132 THR C O 1
ATOM 3527 N N . ASN B 1 132 ? 14.665 4.406 63.960 1.00 33.04 133 ASN C N 1
ATOM 3528 C CA . ASN B 1 132 ? 15.328 3.588 64.968 1.00 30.68 133 ASN C CA 1
ATOM 3529 C C . ASN B 1 132 ? 15.786 2.259 64.395 1.00 36.76 133 ASN C C 1
ATOM 3530 O O . ASN B 1 132 ? 15.782 1.236 65.091 1.00 39.20 133 ASN C O 1
ATOM 3535 N N . ASN B 1 133 ? 16.159 2.269 63.120 1.00 31.43 134 ASN C N 1
ATOM 3536 C CA . ASN B 1 133 ? 16.634 1.047 62.484 1.00 37.93 134 ASN C CA 1
ATOM 3537 C C . ASN B 1 133 ? 17.950 0.561 63.059 1.00 44.56 134 ASN C C 1
ATOM 3538 O O . ASN B 1 133 ? 18.699 1.318 63.695 1.00 40.79 134 ASN C O 1
ATOM 3543 N N . VAL B 1 134 ? 18.243 -0.702 62.800 1.00 39.28 135 VAL C N 1
ATOM 3544 C CA . VAL B 1 134 ? 19.209 -1.413 63.604 1.00 36.01 135 VAL C CA 1
ATOM 3545 C C . VAL B 1 134 ? 20.100 -2.293 62.710 1.00 38.47 135 VAL C C 1
ATOM 3546 O O . VAL B 1 134 ? 19.735 -2.555 61.559 1.00 35.29 135 VAL C O 1
ATOM 3550 N N . ASP B 1 135 ? 21.277 -2.698 63.199 1.00 33.57 136 ASP C N 1
ATOM 3551 C CA . ASP B 1 135 ? 22.176 -3.506 62.374 1.00 31.52 136 ASP C CA 1
ATOM 3552 C C . ASP B 1 135 ? 23.062 -4.436 63.187 1.00 33.94 136 ASP C C 1
ATOM 3553 O O . ASP B 1 135 ? 23.535 -4.082 64.274 1.00 32.61 136 ASP C O 1
ATOM 3558 N N . SER B 1 136 ? 23.322 -5.618 62.637 1.00 28.27 137 SER C N 1
ATOM 3559 C CA . SER B 1 136 ? 24.067 -6.629 63.375 1.00 37.72 137 SER C CA 1
ATOM 3560 C C . SER B 1 136 ? 25.527 -6.247 63.579 1.00 35.33 137 SER C C 1
ATOM 3561 O O . SER B 1 136 ? 26.203 -6.820 64.438 1.00 39.83 137 SER C O 1
ATOM 3564 N N . ALA B 1 137 ? 26.015 -5.271 62.810 1.00 32.56 138 ALA C N 1
ATOM 3565 C CA . ALA B 1 137 ? 27.386 -4.804 62.990 1.00 39.63 138 ALA C CA 1
ATOM 3566 C C . ALA B 1 137 ? 27.538 -3.862 64.190 1.00 39.70 138 ALA C C 1
ATOM 3567 O O . ALA B 1 137 ? 28.656 -3.540 64.586 1.00 43.62 138 ALA C O 1
ATOM 3569 N N . CYS B 1 138 ? 26.425 -3.420 64.770 1.00 31.28 139 CYS C N 1
ATOM 3570 C CA . CYS B 1 138 ? 26.475 -2.559 65.960 1.00 32.19 139 CYS C CA 1
ATOM 3571 C C . CYS B 1 138 ? 25.687 -3.163 67.121 1.00 31.72 139 CYS C C 1
ATOM 3572 O O . CYS B 1 138 ? 24.648 -2.629 67.511 1.00 39.03 139 CYS C O 1
ATOM 3575 N N . PRO B 1 139 ? 26.187 -4.267 67.694 1.00 37.85 140 PRO C N 1
ATOM 3576 C CA . PRO B 1 139 ? 25.397 -4.943 68.729 1.00 39.92 140 PRO C CA 1
ATOM 3577 C C . PRO B 1 139 ? 25.543 -4.298 70.104 1.00 33.47 140 PRO C C 1
ATOM 3578 O O . PRO B 1 139 ? 26.543 -3.629 70.364 1.00 32.63 140 PRO C O 1
ATOM 3582 N N . TYR B 1 140 ? 24.559 -4.492 70.978 1.00 31.60 141 TYR C N 1
ATOM 3583 C CA . TYR B 1 140 ? 24.741 -4.106 72.370 1.00 42.52 141 TYR C CA 1
ATOM 3584 C C . TYR B 1 140 ? 25.408 -5.270 73.096 1.00 52.65 141 TYR C C 1
ATOM 3585 O O . TYR B 1 140 ? 26.082 -5.083 74.112 1.00 59.17 141 TYR C O 1
ATOM 3594 N N . ASP B 1 141 ? 25.209 -6.470 72.561 1.00 51.79 142 ASP C N 1
ATOM 3595 C CA . ASP B 1 141 ? 26.015 -7.636 72.925 1.00 59.30 142 ASP C CA 1
ATOM 3596 C C . ASP B 1 141 ? 25.816 -8.708 71.863 1.00 55.14 142 ASP C C 1
ATOM 3597 O O . ASP B 1 141 ? 25.025 -8.514 70.938 1.00 52.18 142 ASP C O 1
ATOM 3602 N N . THR B 1 142 A 26.538 -9.821 71.989 1.00 55.28 142 THR C N 1
ATOM 3603 C CA . THR B 1 142 A 26.644 -10.811 70.919 1.00 51.58 142 THR C CA 1
ATOM 3604 C C . THR B 1 142 A 25.262 -11.202 70.406 1.00 46.68 142 THR C C 1
ATOM 3605 O O . THR B 1 142 A 24.397 -11.601 71.193 1.00 52.71 142 THR C O 1
ATOM 3609 N N . ASN B 1 143 ? 25.059 -11.051 69.098 1.00 35.82 143 ASN C N 1
ATOM 3610 C CA . ASN B 1 143 ? 23.782 -11.371 68.442 1.00 44.97 143 ASN C CA 1
ATOM 3611 C C . ASN B 1 143 ? 22.669 -10.362 68.682 1.00 48.09 143 ASN C C 1
ATOM 3612 O O . ASN B 1 143 ? 21.573 -10.504 68.149 1.00 59.16 143 ASN C O 1
ATOM 3617 N N . GLY B 1 144 ? 22.943 -9.348 69.488 1.00 45.23 144 GLY C N 1
ATOM 3618 C CA . GLY B 1 144 ? 21.927 -8.359 69.789 1.00 44.58 144 GLY C CA 1
ATOM 3619 C C . GLY B 1 144 ? 22.047 -7.114 68.933 1.00 45.13 144 GLY C C 1
ATOM 3620 O O . GLY B 1 144 ? 22.679 -6.148 69.351 1.00 43.40 144 GLY C O 1
ATOM 3621 N N . ALA B 1 145 ? 21.433 -7.138 67.749 1.00 37.87 145 ALA C N 1
ATOM 3622 C CA . ALA B 1 145 ? 21.470 -6.014 66.804 1.00 43.06 145 ALA C CA 1
ATOM 3623 C C . ALA B 1 145 ? 20.975 -4.689 67.393 1.00 45.72 145 ALA C C 1
ATOM 3624 O O . ALA B 1 145 ? 19.905 -4.636 68.014 1.00 43.82 145 ALA C O 1
ATOM 3626 N N . SER B 1 146 ? 21.742 -3.618 67.181 1.00 43.60 146 SER C N 1
ATOM 3627 C CA . SER B 1 146 ? 21.378 -2.300 67.703 1.00 27.57 146 SER C CA 1
ATOM 3628 C C . SER B 1 146 ? 21.963 -1.189 66.811 1.00 36.38 146 SER C C 1
ATOM 3629 O O . SER B 1 146 ? 22.234 -1.428 65.630 1.00 40.28 146 SER C O 1
ATOM 3632 N N . PHE B 1 147 ? 22.142 0.016 67.357 1.00 24.49 147 PHE C N 1
ATOM 3633 C CA . PHE B 1 147 ? 22.665 1.144 66.577 1.00 29.74 147 PHE C CA 1
ATOM 3634 C C . PHE B 1 147 ? 23.145 2.259 67.496 1.00 35.57 147 PHE C C 1
ATOM 3635 O O . PHE B 1 147 ? 22.870 2.235 68.702 1.00 35.78 147 PHE C O 1
ATOM 3643 N N . TYR B 1 148 ? 23.866 3.227 66.928 1.00 29.56 148 TYR C N 1
ATOM 3644 C CA . TYR B 1 148 ? 24.342 4.376 67.694 1.00 33.64 148 TYR C CA 1
ATOM 3645 C C . TYR B 1 148 ? 23.166 5.012 68.427 1.00 32.59 148 TYR C C 1
ATOM 3646 O O . TYR B 1 148 ? 22.108 5.210 67.830 1.00 39.49 148 TYR C O 1
ATOM 3655 N N . ARG B 1 149 ? 23.341 5.327 69.710 1.00 31.63 149 ARG C N 1
ATOM 3656 C CA . ARG B 1 149 ? 22.251 5.915 70.486 1.00 37.26 149 ARG C CA 1
ATOM 3657 C C . ARG B 1 149 ? 21.840 7.274 69.940 1.00 36.90 149 ARG C C 1
ATOM 3658 O O . ARG B 1 149 ? 20.664 7.621 69.982 1.00 35.55 149 ARG C O 1
ATOM 3666 N N . ASN B 1 150 ? 22.800 8.048 69.433 1.00 32.84 150 ASN C N 1
ATOM 3667 C CA . ASN B 1 150 ? 22.527 9.451 69.079 1.00 31.51 150 ASN C CA 1
ATOM 3668 C C . ASN B 1 150 ? 22.061 9.658 67.644 1.00 36.71 150 ASN C C 1
ATOM 3669 O O . ASN B 1 150 ? 21.536 10.717 67.294 1.00 39.88 150 ASN C O 1
ATOM 3674 N N . LEU B 1 151 ? 22.284 8.653 66.810 1.00 35.74 151 LEU C N 1
ATOM 3675 C CA . LEU B 1 151 ? 22.038 8.773 65.379 1.00 32.98 151 LEU C CA 1
ATOM 3676 C C . LEU B 1 151 ? 20.875 7.863 64.989 1.00 39.64 151 LEU C C 1
ATOM 3677 O O . LEU B 1 151 ? 20.882 6.678 65.313 1.00 45.05 151 LEU C O 1
ATOM 3682 N N . ASN B 1 152 ? 19.876 8.412 64.297 1.00 35.37 152 ASN C N 1
ATOM 3683 C CA . ASN B 1 152 ? 18.665 7.652 63.998 1.00 33.98 152 ASN C CA 1
ATOM 3684 C C . ASN B 1 152 ? 18.567 7.289 62.515 1.00 28.87 152 ASN C C 1
ATOM 3685 O O . ASN B 1 152 ? 18.410 8.170 61.650 1.00 32.97 152 ASN C O 1
ATOM 3690 N N . TRP B 1 153 ? 18.671 5.992 62.230 1.00 27.43 153 TRP C N 1
ATOM 3691 C CA . TRP B 1 153 ? 18.687 5.496 60.852 1.00 32.69 153 TRP C CA 1
ATOM 3692 C C . TRP B 1 153 ? 17.259 5.379 60.301 1.00 36.21 153 TRP C C 1
ATOM 3693 O O . TRP B 1 153 ? 16.473 4.548 60.765 1.00 37.82 153 TRP C O 1
ATOM 3704 N N . VAL B 1 154 ? 16.940 6.214 59.312 1.00 35.13 154 VAL C N 1
ATOM 3705 C CA . VAL B 1 154 ? 15.607 6.250 58.704 1.00 35.84 154 VAL C CA 1
ATOM 3706 C C . VAL B 1 154 ? 15.596 5.496 57.375 1.00 39.73 154 VAL C C 1
ATOM 3707 O O . VAL B 1 154 ? 16.454 5.724 56.515 1.00 38.05 154 VAL C O 1
ATOM 3711 N N . GLN B 1 155 ? 14.619 4.606 57.206 1.00 38.78 155 GLN C N 1
ATOM 3712 C CA . GLN B 1 155 ? 14.523 3.794 55.989 1.00 41.54 155 GLN C CA 1
ATOM 3713 C C . GLN B 1 155 ? 13.123 3.869 55.373 1.00 42.55 155 GLN C C 1
ATOM 3714 O O . GLN B 1 155 ? 12.209 4.430 55.974 1.00 33.96 155 GLN C O 1
ATOM 3720 N N . GLN B 1 156 ? 12.972 3.298 54.179 1.00 42.26 156 GLN C N 1
ATOM 3721 C CA . GLN B 1 156 ? 11.690 3.253 53.471 1.00 45.83 156 GLN C CA 1
ATOM 3722 C C . GLN B 1 156 ? 11.116 4.617 53.084 1.00 48.23 156 GLN C C 1
ATOM 3723 O O . GLN B 1 156 ? 9.899 4.807 53.097 1.00 43.56 156 GLN C O 1
ATOM 3729 N N . ASN B 1 157 ? 11.989 5.558 52.730 1.00 43.74 159 ASN C N 1
ATOM 3730 C CA . ASN B 1 157 ? 11.550 6.862 52.238 1.00 42.01 159 ASN C CA 1
ATOM 3731 C C . ASN B 1 157 ? 10.677 6.771 50.982 1.00 47.69 159 ASN C C 1
ATOM 3732 O O . ASN B 1 157 ? 9.742 7.564 50.810 1.00 46.31 159 ASN C O 1
ATOM 3737 N N . LYS B 1 158 ? 11.005 5.819 50.105 1.00 44.02 160 LYS C N 1
ATOM 3738 C CA . LYS B 1 158 ? 10.328 5.675 48.815 1.00 53.00 160 LYS C CA 1
ATOM 3739 C C . LYS B 1 158 ? 10.376 6.966 47.987 1.00 53.61 160 LYS C C 1
ATOM 3740 O O . LYS B 1 158 ? 9.478 7.248 47.185 1.00 49.96 160 LYS C O 1
ATOM 3746 N N . GLY B 1 159 ? 11.437 7.743 48.186 1.00 49.85 161 GLY C N 1
ATOM 3747 C CA . GLY B 1 159 ? 11.646 8.960 47.422 1.00 46.61 161 GLY C CA 1
ATOM 3748 C C . GLY B 1 159 ? 10.977 10.171 48.037 1.00 47.99 161 GLY C C 1
ATOM 3749 O O . GLY B 1 159 ? 11.119 11.282 47.530 1.00 50.46 161 GLY C O 1
ATOM 3750 N N . LYS B 1 160 ? 10.243 9.958 49.126 1.00 45.87 162 LYS C N 1
ATOM 3751 C CA . LYS B 1 160 ? 9.540 11.048 49.787 1.00 46.34 162 LYS C CA 1
ATOM 3752 C C . LYS B 1 160 ? 10.516 11.991 50.483 1.00 49.62 162 LYS C C 1
ATOM 3753 O O . LYS B 1 160 ? 11.488 11.563 51.104 1.00 49.05 162 LYS C O 1
ATOM 3759 N N . GLN B 1 161 ? 10.242 13.282 50.379 1.00 52.60 163 GLN C N 1
ATOM 3760 C CA . GLN B 1 161 ? 11.108 14.301 50.947 1.00 52.21 163 GLN C CA 1
ATOM 3761 C C . GLN B 1 161 ? 10.735 14.627 52.396 1.00 50.80 163 GLN C C 1
ATOM 3762 O O . GLN B 1 161 ? 9.623 15.065 52.665 1.00 46.17 163 GLN C O 1
ATOM 3768 N N . LEU B 1 162 ? 11.662 14.398 53.324 1.00 43.21 164 LEU C N 1
ATOM 3769 C CA . LEU B 1 162 ? 11.443 14.756 54.723 1.00 40.41 164 LEU C CA 1
ATOM 3770 C C . LEU B 1 162 ? 12.064 16.123 54.995 1.00 44.45 164 LEU C C 1
ATOM 3771 O O . LEU B 1 162 ? 13.133 16.445 54.452 1.00 43.34 164 LEU C O 1
ATOM 3776 N N . ILE B 1 163 ? 11.397 16.930 55.821 1.00 45.02 165 ILE C N 1
ATOM 3777 C CA . ILE B 1 163 ? 11.841 18.300 56.087 1.00 43.58 165 ILE C CA 1
ATOM 3778 C C . ILE B 1 163 ? 11.896 18.592 57.583 1.00 47.56 165 ILE C C 1
ATOM 3779 O O . ILE B 1 163 ? 10.968 18.250 58.313 1.00 52.57 165 ILE C O 1
ATOM 3784 N N . PHE B 1 164 ? 12.983 19.212 58.043 1.00 44.19 166 PHE C N 1
ATOM 3785 C CA . PHE B 1 164 ? 13.133 19.505 59.474 1.00 39.86 166 PHE C CA 1
ATOM 3786 C C . PHE B 1 164 ? 13.867 20.818 59.718 1.00 39.36 166 PHE C C 1
ATOM 3787 O O . PHE B 1 164 ? 14.784 21.167 58.978 1.00 38.42 166 PHE C O 1
ATOM 3795 N N . HIS B 1 165 ? 13.468 21.537 60.765 1.00 39.98 167 HIS C N 1
ATOM 3796 C CA . HIS B 1 165 ? 14.113 22.798 61.113 1.00 43.12 167 HIS C CA 1
ATOM 3797 C C . HIS B 1 165 ? 14.312 22.909 62.625 1.00 45.06 167 HIS C C 1
ATOM 3798 O O . HIS B 1 165 ? 13.473 22.433 63.405 1.00 38.45 167 HIS C O 1
ATOM 3805 N N . TYR B 1 166 ? 15.419 23.537 63.031 1.00 37.85 168 TYR C N 1
ATOM 3806 C CA . TYR B 1 166 ? 15.749 23.667 64.447 1.00 31.82 168 TYR C CA 1
ATOM 3807 C C . TYR B 1 166 ? 16.425 24.997 64.727 1.00 37.16 168 TYR C C 1
ATOM 3808 O O .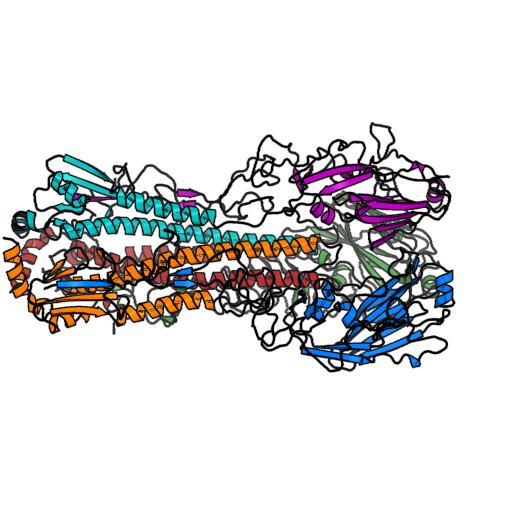 TYR B 1 166 ? 17.232 25.477 63.935 1.00 36.33 168 TYR C O 1
ATOM 3817 N N . GLN B 1 167 ? 16.109 25.586 65.870 1.00 39.71 169 GLN C N 1
ATOM 3818 C CA . GLN B 1 167 ? 16.693 26.860 66.228 1.00 39.33 169 GLN C CA 1
ATOM 3819 C C . GLN B 1 167 ? 17.458 26.734 67.537 1.00 40.09 169 GLN C C 1
ATOM 3820 O O . GLN B 1 167 ? 16.885 26.344 68.561 1.00 42.28 169 GLN C O 1
ATOM 3826 N N . ASN B 1 168 ? 18.743 27.072 67.521 1.00 32.42 170 ASN C N 1
ATOM 3827 C CA . ASN B 1 168 ? 19.511 26.989 68.751 1.00 36.98 170 ASN C CA 1
ATOM 3828 C C . ASN B 1 168 ? 19.233 28.193 69.641 1.00 34.92 170 ASN C C 1
ATOM 3829 O O . ASN B 1 168 ? 19.786 29.272 69.430 1.00 37.67 170 ASN C O 1
ATOM 3834 N N . SER B 1 169 ? 18.395 27.989 70.653 1.00 37.81 171 SER C N 1
ATOM 3835 C CA . SER B 1 169 ? 18.002 29.077 71.541 1.00 49.17 171 SER C CA 1
ATOM 3836 C C . SER B 1 169 ? 18.826 29.159 72.837 1.00 51.94 171 SER C C 1
ATOM 3837 O O . SER B 1 169 ? 18.512 29.950 73.730 1.00 42.15 171 SER C O 1
ATOM 3840 N N . GLU B 1 170 ? 19.881 28.353 72.944 1.00 48.37 172 GLU C N 1
ATOM 3841 C CA . GLU B 1 170 ? 20.760 28.442 74.107 1.00 44.59 172 GLU C CA 1
ATOM 3842 C C . GLU B 1 170 ? 21.911 29.400 73.851 1.00 44.97 172 GLU C C 1
ATOM 3843 O O . GLU B 1 170 ? 22.131 29.853 72.723 1.00 53.98 172 GLU C O 1
ATOM 3849 N N . ASN B 1 171 ? 22.671 29.678 74.902 1.00 36.82 173 ASN C N 1
ATOM 3850 C CA . ASN B 1 171 ? 23.898 30.442 74.759 1.00 44.09 173 ASN C CA 1
ATOM 3851 C C . ASN B 1 171 ? 25.122 29.562 74.479 1.00 37.26 173 ASN C C 1
ATOM 3852 O O . ASN B 1 171 ? 26.246 30.065 74.420 1.00 38.48 173 ASN C O 1
ATOM 3857 N N . ASN B 1 172 ? 24.899 28.261 74.285 1.00 36.82 174 ASN C N 1
ATOM 3858 C CA . ASN B 1 172 ? 25.981 27.308 73.995 1.00 40.28 174 ASN C CA 1
ATOM 3859 C C . ASN B 1 172 ? 25.907 26.778 72.570 1.00 33.14 174 ASN C C 1
ATOM 3860 O O . ASN B 1 172 ? 24.827 26.475 72.066 1.00 29.16 174 ASN C O 1
ATOM 3865 N N . PRO B 1 173 ? 27.055 26.668 71.902 1.00 27.28 175 PRO C N 1
ATOM 3866 C CA . PRO B 1 173 ? 27.023 26.006 70.592 1.00 25.73 175 PRO C CA 1
ATOM 3867 C C . PRO B 1 173 ? 26.509 24.574 70.705 1.00 30.29 175 PRO C C 1
ATOM 3868 O O . PRO B 1 173 ? 26.609 23.944 71.768 1.00 33.77 175 PRO C O 1
ATOM 3872 N N . LEU B 1 174 ? 25.937 24.071 69.618 1.00 29.54 176 LEU C N 1
ATOM 3873 C CA . LEU B 1 174 ? 25.361 22.736 69.592 1.00 29.59 176 LEU C CA 1
ATOM 3874 C C . LEU B 1 174 ? 26.106 21.876 68.574 1.00 29.61 176 LEU C C 1
ATOM 3875 O O . LEU B 1 174 ? 26.157 22.216 67.381 1.00 27.24 176 LEU C O 1
ATOM 3880 N N . LEU B 1 175 ? 26.713 20.783 69.038 1.00 29.17 177 LEU C N 1
ATOM 3881 C CA . LEU B 1 175 ? 27.345 19.820 68.121 1.00 28.51 177 LEU C CA 1
ATOM 3882 C C . LEU B 1 175 ? 26.345 18.759 67.647 1.00 28.32 177 LEU C C 1
ATOM 3883 O O . LEU B 1 175 ? 25.723 18.078 68.467 1.00 27.18 177 LEU C O 1
ATOM 3888 N N . ILE B 1 176 ? 26.190 18.630 66.328 1.00 28.54 178 ILE C N 1
ATOM 3889 C CA . ILE B 1 176 ? 25.408 17.531 65.751 1.00 32.88 178 ILE C CA 1
ATOM 3890 C C . ILE B 1 176 ? 26.219 16.673 64.781 1.00 29.45 178 ILE C C 1
ATOM 3891 O O . ILE B 1 176 ? 27.054 17.184 64.029 1.00 31.97 178 ILE C O 1
ATOM 3896 N N . ILE B 1 177 ? 25.937 15.373 64.786 1.00 26.30 179 ILE C N 1
ATOM 3897 C CA . ILE B 1 177 ? 26.658 14.393 63.964 1.00 25.04 179 ILE C CA 1
ATOM 3898 C C . ILE B 1 177 ? 25.626 13.564 63.223 1.00 33.21 179 ILE C C 1
ATOM 3899 O O . ILE B 1 177 ? 24.649 13.089 63.834 1.00 27.00 179 ILE C O 1
ATOM 3904 N N . TRP B 1 178 ? 25.827 13.399 61.916 1.00 27.71 180 TRP C N 1
ATOM 3905 C CA . TRP B 1 178 ? 24.890 12.634 61.085 1.00 27.89 180 TRP C CA 1
ATOM 3906 C C . TRP B 1 178 ? 25.622 11.645 60.174 1.00 25.46 180 TRP C C 1
ATOM 3907 O O . TRP B 1 178 ? 26.863 11.635 60.124 1.00 28.59 180 TRP C O 1
ATOM 3918 N N . GLY B 1 179 ? 24.864 10.835 59.435 1.00 28.81 181 GLY C N 1
ATOM 3919 C CA . GLY B 1 179 ? 25.458 9.835 58.554 1.00 26.46 181 GLY C CA 1
ATOM 3920 C C . GLY B 1 179 ? 24.802 9.786 57.181 1.00 33.37 181 GLY C C 1
ATOM 3921 O O . GLY B 1 179 ? 23.602 10.060 57.054 1.00 30.20 181 GLY C O 1
ATOM 3922 N N . VAL B 1 180 ? 25.574 9.466 56.140 1.00 29.93 182 VAL C N 1
ATOM 3923 C CA . VAL B 1 180 ? 24.956 9.227 54.839 1.00 35.02 182 VAL C CA 1
ATOM 3924 C C . VAL B 1 180 ? 25.295 7.873 54.202 1.00 33.83 182 VAL C C 1
ATOM 3925 O O . VAL B 1 180 ? 26.455 7.467 54.105 1.00 31.17 182 VAL C O 1
ATOM 3929 N N . HIS B 1 181 ? 24.238 7.173 53.811 1.00 35.99 183 HIS C N 1
ATOM 3930 C CA . HIS B 1 181 ? 24.334 5.787 53.377 1.00 32.40 183 HIS C CA 1
ATOM 3931 C C . HIS B 1 181 ? 24.689 5.699 51.898 1.00 32.24 183 HIS C C 1
ATOM 3932 O O . HIS B 1 181 ? 23.928 6.166 51.037 1.00 39.27 183 HIS C O 1
ATOM 3939 N N . GLN B 1 182 ? 25.868 5.146 51.624 1.00 30.44 184 GLN C N 1
ATOM 3940 C CA . GLN B 1 182 ? 26.262 4.742 50.275 1.00 33.80 184 GLN C CA 1
ATOM 3941 C C . GLN B 1 182 ? 25.921 3.251 50.077 1.00 31.53 184 GLN C C 1
ATOM 3942 O O . GLN B 1 182 ? 26.594 2.364 50.615 1.00 35.62 184 GLN C O 1
ATOM 3948 N N . THR B 1 183 ? 24.866 2.973 49.323 1.00 35.45 185 THR C N 1
ATOM 3949 C CA . THR B 1 183 ? 24.468 1.591 49.075 1.00 34.26 185 THR C CA 1
ATOM 3950 C C . THR B 1 183 ? 25.352 0.912 48.015 1.00 41.13 185 THR C C 1
ATOM 3951 O O . THR B 1 183 ? 26.011 1.586 47.217 1.00 39.40 185 THR C O 1
ATOM 3955 N N . SER B 1 184 ? 25.355 -0.421 48.015 1.00 44.77 186 SER C N 1
ATOM 3956 C CA . SER B 1 184 ? 26.251 -1.210 47.163 1.00 50.27 186 SER C CA 1
ATOM 3957 C C . SER B 1 184 ? 25.778 -1.346 45.711 1.00 46.99 186 SER C C 1
ATOM 3958 O O . SER B 1 184 ? 26.589 -1.357 44.779 1.00 42.71 186 SER C O 1
ATOM 3961 N N . ASN B 1 185 ? 24.468 -1.481 45.534 1.00 46.75 187 ASN C N 1
ATOM 3962 C CA . ASN B 1 185 ? 23.866 -1.719 44.221 1.00 43.70 187 ASN C CA 1
ATOM 3963 C C . ASN B 1 185 ? 22.388 -1.359 44.256 1.00 44.43 187 ASN C C 1
ATOM 3964 O O . ASN B 1 185 ? 21.827 -1.156 45.335 1.00 44.67 187 ASN C O 1
ATOM 3969 N N . ALA B 1 186 ? 21.762 -1.288 43.081 1.00 46.27 188 ALA C N 1
ATOM 3970 C CA . ALA B 1 186 ? 20.355 -0.896 42.964 1.00 44.84 188 ALA C CA 1
ATOM 3971 C C . ALA B 1 186 ? 19.424 -1.769 43.795 1.00 46.29 188 ALA C C 1
ATOM 3972 O O . ALA B 1 186 ? 18.453 -1.279 44.367 1.00 54.78 188 ALA C O 1
ATOM 3974 N N . ALA B 1 187 ? 19.718 -3.062 43.857 1.00 40.89 189 ALA C N 1
ATOM 3975 C CA . ALA B 1 187 ? 18.894 -3.988 44.622 1.00 47.99 189 ALA C CA 1
ATOM 3976 C C . ALA B 1 187 ? 18.920 -3.644 46.111 1.00 48.12 189 ALA C C 1
ATOM 3977 O O . ALA B 1 187 ? 17.867 -3.598 46.746 1.00 42.61 189 ALA C O 1
ATOM 3979 N N . GLU B 1 188 ? 20.114 -3.398 46.660 1.00 39.06 190 GLU C N 1
ATOM 3980 C CA . GLU B 1 188 ? 20.238 -2.949 48.054 1.00 42.69 190 GLU C CA 1
ATOM 3981 C C . GLU B 1 188 ? 19.543 -1.609 48.275 1.00 44.76 190 GLU C C 1
ATOM 3982 O O . GLU B 1 188 ? 18.891 -1.393 49.306 1.00 43.27 190 GLU C O 1
ATOM 3988 N N . GLN B 1 189 ? 19.685 -0.708 47.305 1.00 38.56 191 GLN C N 1
ATOM 3989 C CA . GLN B 1 189 ? 19.012 0.587 47.376 1.00 42.09 191 GLN C CA 1
ATOM 3990 C C . GLN B 1 189 ? 17.496 0.393 47.471 1.00 49.63 191 GLN C C 1
ATOM 3991 O O . GLN B 1 189 ? 16.790 1.148 48.152 1.00 44.50 191 GLN C O 1
ATOM 3997 N N . ASN B 1 190 ? 17.011 -0.644 46.800 1.00 51.56 192 ASN C N 1
ATOM 3998 C CA . ASN B 1 190 ? 15.595 -0.954 46.801 1.00 43.96 192 ASN C CA 1
ATOM 3999 C C . ASN B 1 190 ? 15.084 -1.469 48.143 1.00 46.86 192 ASN C C 1
ATOM 4000 O O . ASN B 1 190 ? 14.090 -0.945 48.667 1.00 41.13 192 ASN C O 1
ATOM 4005 N N . THR B 1 191 ? 15.759 -2.470 48.715 1.00 43.21 193 THR C N 1
ATOM 4006 C CA . THR B 1 191 ? 15.263 -3.060 49.965 1.00 46.43 193 THR C CA 1
ATOM 4007 C C . THR B 1 191 ? 15.312 -2.084 51.140 1.00 43.84 193 THR C C 1
ATOM 4008 O O . THR B 1 191 ? 14.458 -2.143 52.031 1.00 52.23 193 THR C O 1
ATOM 4012 N N . TYR B 1 192 ? 16.291 -1.185 51.141 1.00 43.86 194 TYR C N 1
ATOM 4013 C CA . TYR B 1 192 ? 16.376 -0.202 52.214 1.00 38.11 194 TYR C CA 1
ATOM 4014 C C . TYR B 1 192 ? 15.438 0.997 52.025 1.00 40.05 194 TYR C C 1
ATOM 4015 O O . TYR B 1 192 ? 14.837 1.477 52.984 1.00 44.79 194 TYR C O 1
ATOM 4024 N N . TYR B 1 193 ? 15.314 1.498 50.801 1.00 42.70 195 TYR C N 1
ATOM 4025 C CA . TYR B 1 193 ? 14.626 2.781 50.607 1.00 42.19 195 TYR C CA 1
ATOM 4026 C C . TYR B 1 193 ? 13.383 2.734 49.697 1.00 43.33 195 TYR C C 1
ATOM 4027 O O . TYR B 1 193 ? 12.482 3.574 49.821 1.00 46.71 195 TYR C O 1
ATOM 4036 N N . GLY B 1 194 ? 13.319 1.737 48.816 1.00 44.96 196 GLY C N 1
ATOM 4037 C CA . GLY B 1 194 ? 12.149 1.539 47.975 1.00 46.19 196 GLY C CA 1
ATOM 4038 C C . GLY B 1 194 ? 12.112 2.487 46.793 1.00 53.15 196 GLY C C 1
ATOM 4039 O O . GLY B 1 194 ? 11.068 2.671 46.161 1.00 58.56 196 GLY C O 1
ATOM 4040 N N . SER B 1 195 ? 13.258 3.092 46.495 1.00 48.98 197 SER C N 1
ATOM 4041 C CA . SER B 1 195 ? 13.366 4.039 45.389 1.00 47.46 197 SER C CA 1
ATOM 4042 C C . SER B 1 195 ? 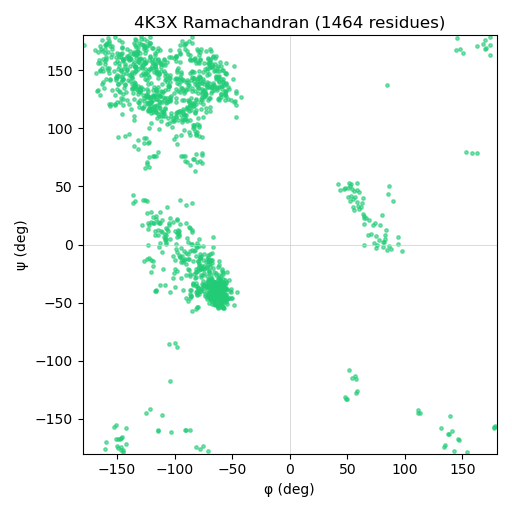14.823 4.265 44.996 1.00 52.80 197 SER C C 1
ATOM 4043 O O . SER B 1 195 ? 15.721 4.154 45.834 1.00 57.12 197 SER C O 1
ATOM 4046 N N . GLN B 1 196 ? 15.056 4.592 43.726 1.00 48.10 198 GLN C N 1
ATOM 4047 C CA . GLN B 1 196 ? 16.416 4.823 43.245 1.00 46.84 198 GLN C CA 1
ATOM 4048 C C . GLN B 1 196 ? 16.820 6.286 43.390 1.00 43.06 198 GLN C C 1
ATOM 4049 O O . GLN B 1 196 ? 17.558 6.841 42.571 1.00 47.10 198 GLN C O 1
ATOM 4055 N N . THR B 1 197 ? 16.313 6.899 44.450 1.00 40.11 199 THR C N 1
ATOM 4056 C CA . THR B 1 197 ? 16.689 8.241 44.833 1.00 43.31 199 THR C CA 1
ATOM 4057 C C . THR B 1 197 ? 16.978 8.187 46.322 1.00 43.68 199 THR C C 1
ATOM 4058 O O . THR B 1 197 ? 16.618 7.221 46.980 1.00 42.62 199 THR C O 1
ATOM 4062 N N . GLY B 1 198 ? 17.612 9.222 46.860 1.00 39.21 200 GLY C N 1
ATOM 4063 C CA . GLY B 1 198 ? 17.982 9.223 48.263 1.00 42.26 200 GLY C CA 1
ATOM 4064 C C . GLY B 1 198 ? 19.114 10.207 48.480 1.00 44.42 200 GLY C C 1
ATOM 4065 O O . GLY B 1 198 ? 20.289 9.832 48.588 1.00 41.21 200 GLY C O 1
ATOM 4066 N N . SER B 1 199 ? 18.749 11.481 48.536 1.00 41.95 201 SER C N 1
ATOM 4067 C CA . SER B 1 199 ? 19.727 12.547 48.610 1.00 41.95 201 SER C CA 1
ATOM 4068 C C . SER B 1 199 ? 19.365 13.458 49.781 1.00 44.39 201 SER C C 1
ATOM 4069 O O . SER B 1 199 ? 18.189 13.550 50.158 1.00 42.09 201 SER C O 1
ATOM 4072 N N . THR B 1 200 ? 20.366 14.106 50.376 1.00 40.26 202 THR C N 1
ATOM 4073 C CA . THR B 1 200 ? 20.115 14.955 51.543 1.00 37.33 202 THR C CA 1
ATOM 4074 C C . THR B 1 200 ? 20.885 16.270 51.479 1.00 39.92 202 THR C C 1
ATOM 4075 O O . THR B 1 200 ? 22.043 16.305 51.059 1.00 39.37 202 THR C O 1
ATOM 4079 N N . THR B 1 201 ? 20.216 17.355 51.865 1.00 39.00 203 THR C N 1
ATOM 4080 C CA . THR B 1 201 ? 20.869 18.642 52.023 1.00 36.31 203 THR C CA 1
ATOM 4081 C C . THR B 1 201 ? 20.722 19.070 53.473 1.00 32.47 203 THR C C 1
ATOM 4082 O O . THR B 1 201 ? 19.623 19.073 54.023 1.00 34.90 203 THR C O 1
ATOM 4086 N N . ILE B 1 202 ? 21.832 19.406 54.108 1.00 34.39 204 ILE C N 1
ATOM 4087 C CA . ILE B 1 202 ? 21.751 19.898 55.464 1.00 33.20 204 ILE C CA 1
ATOM 4088 C C . ILE B 1 202 ? 22.404 21.263 55.552 1.00 40.01 204 ILE C C 1
ATOM 4089 O O . ILE B 1 202 ? 23.535 21.482 55.097 1.00 44.53 204 ILE C O 1
ATOM 4094 N N . THR B 1 203 ? 21.652 22.197 56.111 1.00 34.05 205 THR C N 1
ATOM 4095 C CA . THR B 1 203 ? 22.076 23.576 56.122 1.00 40.64 205 THR C CA 1
ATOM 4096 C C . THR B 1 203 ? 22.291 23.998 57.559 1.00 45.32 205 THR C C 1
ATOM 4097 O O . THR B 1 203 ? 21.463 23.724 58.421 1.00 39.88 205 THR C O 1
ATOM 4101 N N . ILE B 1 204 ? 23.426 24.632 57.819 1.00 43.73 206 ILE C N 1
ATOM 4102 C CA . ILE B 1 204 ? 23.720 25.120 59.148 1.00 46.41 206 ILE C CA 1
ATOM 4103 C C . ILE B 1 204 ? 24.156 26.555 58.991 1.00 46.33 206 ILE C C 1
ATOM 4104 O O . ILE B 1 204 ? 25.163 26.834 58.334 1.00 41.01 206 ILE C O 1
ATOM 4109 N N . GLY B 1 205 ? 23.403 27.470 59.588 1.00 44.99 207 GLY C N 1
ATOM 4110 C CA . GLY B 1 205 ? 23.636 28.885 59.357 1.00 41.43 207 GLY C CA 1
ATOM 4111 C C . GLY B 1 205 ? 23.525 29.200 57.870 1.00 44.26 207 GLY C C 1
ATOM 4112 O O . GLY B 1 205 ? 22.541 28.834 57.222 1.00 42.03 207 GLY C O 1
ATOM 4113 N N . GLU B 1 206 ? 24.546 29.862 57.336 1.00 42.56 208 GLU C N 1
ATOM 4114 C CA . GLU B 1 206 ? 24.630 30.201 55.916 1.00 51.42 208 GLU C CA 1
ATOM 4115 C C . GLU B 1 206 ? 25.176 29.052 55.064 1.00 43.23 208 GLU C C 1
ATOM 4116 O O . GLU B 1 206 ? 25.227 29.164 53.838 1.00 49.56 208 GLU C O 1
ATOM 4122 N N . GLU B 1 207 ? 25.598 27.962 55.701 1.00 38.76 209 GLU C N 1
ATOM 4123 C CA . GLU B 1 207 ? 26.336 26.904 55.001 1.00 38.63 209 GLU C CA 1
ATOM 4124 C C . GLU B 1 207 ? 25.467 25.726 54.560 1.00 41.07 209 GLU C C 1
ATOM 4125 O O . GLU B 1 207 ? 24.698 25.166 55.359 1.00 41.73 209 GLU C O 1
ATOM 4131 N N . THR B 1 208 ? 25.635 25.325 53.302 1.00 34.78 210 THR C N 1
ATOM 4132 C CA . THR B 1 208 ? 24.868 24.224 52.721 1.00 37.62 210 THR C CA 1
ATOM 4133 C C . THR B 1 208 ? 25.734 22.987 52.477 1.00 34.73 210 THR C C 1
ATOM 4134 O O . THR B 1 208 ? 26.761 23.073 51.809 1.00 42.12 210 THR C O 1
ATOM 4138 N N . ASN B 1 209 ? 25.314 21.833 52.992 1.00 40.36 211 ASN C N 1
ATOM 4139 C CA . ASN B 1 209 ? 26.003 20.584 52.668 1.00 43.31 211 ASN C CA 1
ATOM 4140 C C . ASN B 1 209 ? 25.074 19.623 51.934 1.00 43.55 211 ASN C C 1
ATOM 4141 O O . ASN B 1 209 ? 24.044 19.207 52.472 1.00 41.94 211 ASN C O 1
ATOM 4146 N N . THR B 1 210 ? 25.442 19.266 50.708 1.00 38.82 212 THR C N 1
ATOM 4147 C CA . THR B 1 210 ? 24.598 18.398 49.892 1.00 45.77 212 THR C CA 1
ATOM 4148 C C . THR B 1 210 ? 25.222 17.021 49.685 1.00 38.32 212 THR C C 1
ATOM 4149 O O . THR B 1 210 ? 26.396 16.907 49.337 1.00 38.82 212 THR C O 1
ATOM 4153 N N . TYR B 1 211 ? 24.424 15.982 49.914 1.00 38.03 213 TYR C N 1
ATOM 4154 C CA . TYR B 1 211 ? 24.887 14.610 49.789 1.00 38.84 213 TYR C CA 1
ATOM 4155 C C . TYR B 1 211 ? 24.007 13.856 48.793 1.00 39.42 213 TYR C C 1
ATOM 4156 O O . TYR B 1 211 ? 23.013 13.228 49.177 1.00 40.53 213 TYR C O 1
ATOM 4165 N N . PRO B 1 212 ? 24.360 13.931 47.499 1.00 39.65 214 PRO C N 1
ATOM 4166 C CA . PRO B 1 212 ? 23.623 13.187 46.471 1.00 44.39 214 PRO C CA 1
ATOM 4167 C C . PRO B 1 212 ? 23.745 11.676 46.636 1.00 40.60 214 PRO C C 1
ATOM 4168 O O . PRO B 1 212 ? 24.724 11.178 47.210 1.00 38.80 214 PRO C O 1
ATOM 4172 N N . LEU B 1 213 ? 22.753 10.959 46.119 1.00 38.46 215 LEU C N 1
ATOM 4173 C CA . LEU B 1 213 ? 22.778 9.497 46.106 1.00 45.15 215 LEU C CA 1
ATOM 4174 C C . LEU B 1 213 ? 24.013 8.933 45.409 1.00 42.99 215 LEU C C 1
ATOM 4175 O O . LEU B 1 213 ? 24.293 9.249 44.249 1.00 48.71 215 LEU C O 1
ATOM 4180 N N . VAL B 1 214 ? 24.746 8.095 46.132 1.00 38.03 216 VAL C N 1
ATOM 4181 C CA . VAL B 1 214 ? 25.879 7.367 45.577 1.00 34.46 216 VAL C CA 1
ATOM 4182 C C . VAL B 1 214 ? 25.659 5.867 45.756 1.00 43.70 216 VAL C C 1
ATOM 4183 O O . VAL B 1 214 ? 25.570 5.367 46.882 1.00 44.09 216 VAL C O 1
ATOM 4187 N N . ILE B 1 215 ? 25.539 5.166 44.634 1.00 46.56 217 ILE C N 1
ATOM 4188 C CA . ILE B 1 215 ? 25.403 3.719 44.625 1.00 38.89 217 ILE C CA 1
ATOM 4189 C C . ILE B 1 215 ? 26.669 3.130 44.019 1.00 44.13 217 ILE C C 1
ATOM 4190 O O . ILE B 1 215 ? 26.954 3.339 42.832 1.00 49.15 217 ILE C O 1
ATOM 4195 N N . SER B 1 216 ? 27.435 2.410 44.835 1.00 44.14 218 SER C N 1
ATOM 4196 C CA . SER B 1 216 ? 28.741 1.902 44.410 1.00 48.61 218 SER C CA 1
ATOM 4197 C C . SER B 1 216 ? 29.261 0.863 45.398 1.00 45.51 218 SER C C 1
ATOM 4198 O O . SER B 1 216 ? 29.255 1.089 46.612 1.00 45.46 218 SER C O 1
ATOM 4201 N N . GLU B 1 217 ? 29.724 -0.263 44.865 1.00 38.13 219 GLU C N 1
ATOM 4202 C CA . GLU B 1 217 ? 30.182 -1.386 45.670 1.00 44.71 219 GLU C CA 1
ATOM 4203 C C . GLU B 1 217 ? 31.563 -1.118 46.285 1.00 43.16 219 GLU C C 1
ATOM 4204 O O . GLU B 1 217 ? 32.437 -0.537 45.638 1.00 37.13 219 GLU C O 1
ATOM 4210 N N . SER B 1 218 ? 31.757 -1.540 47.532 1.00 39.26 220 SER C N 1
ATOM 4211 C CA . SER B 1 218 ? 33.079 -1.497 48.146 1.00 41.61 220 SER C CA 1
ATOM 4212 C C . SER B 1 218 ? 33.415 -2.884 48.680 1.00 45.31 220 SER C C 1
ATOM 4213 O O . SER B 1 218 ? 32.547 -3.757 48.733 1.00 45.76 220 SER C O 1
ATOM 4216 N N . SER B 1 219 ? 34.668 -3.079 49.080 1.00 39.71 221 SER C N 1
ATOM 4217 C CA . SER B 1 219 ? 35.084 -4.321 49.728 1.00 43.27 221 SER C CA 1
ATOM 4218 C C . SER B 1 219 ? 34.258 -4.551 50.990 1.00 45.77 221 SER C C 1
ATOM 4219 O O . SER B 1 219 ? 33.812 -3.594 51.636 1.00 38.00 221 SER C O 1
ATOM 4222 N N . ILE B 1 220 ? 34.047 -5.815 51.338 1.00 46.05 222 ILE C N 1
ATOM 4223 C CA . ILE B 1 220 ? 33.284 -6.152 52.533 1.00 49.02 222 ILE C CA 1
ATOM 4224 C C . ILE B 1 220 ? 34.110 -5.867 53.783 1.00 45.15 222 ILE C C 1
ATOM 4225 O O . ILE B 1 220 ? 35.256 -6.292 53.886 1.00 49.39 222 ILE C O 1
ATOM 4230 N N . LEU B 1 221 ? 33.530 -5.121 54.719 1.00 38.24 223 LEU C N 1
ATOM 4231 C CA . LEU B 1 221 ? 34.165 -4.841 56.007 1.00 42.48 223 LEU C CA 1
ATOM 4232 C C . LEU B 1 221 ? 33.140 -5.137 57.096 1.00 43.36 223 LEU C C 1
ATOM 4233 O O . LEU B 1 221 ? 32.064 -4.545 57.103 1.00 34.73 223 LEU C O 1
ATOM 4238 N N . ASN B 1 222 ? 33.478 -6.051 58.003 1.00 50.11 224 ASN C N 1
ATOM 4239 C CA . ASN B 1 222 ? 32.540 -6.536 59.017 1.00 47.07 224 ASN C CA 1
ATOM 4240 C C . ASN B 1 222 ? 31.131 -6.778 58.466 1.00 38.12 224 ASN C C 1
ATOM 4241 O O . ASN B 1 222 ? 30.150 -6.243 58.985 1.00 43.65 224 ASN C O 1
ATOM 4246 N N . GLY B 1 223 ? 31.043 -7.548 57.385 1.00 34.12 225 GLY C N 1
ATOM 4247 C CA . GLY B 1 223 ? 29.757 -7.953 56.841 1.00 34.24 225 GLY C CA 1
ATOM 4248 C C . GLY B 1 223 ? 29.140 -6.962 55.874 1.00 38.37 225 GLY C C 1
ATOM 4249 O O . GLY B 1 223 ? 28.074 -7.221 55.316 1.00 41.32 2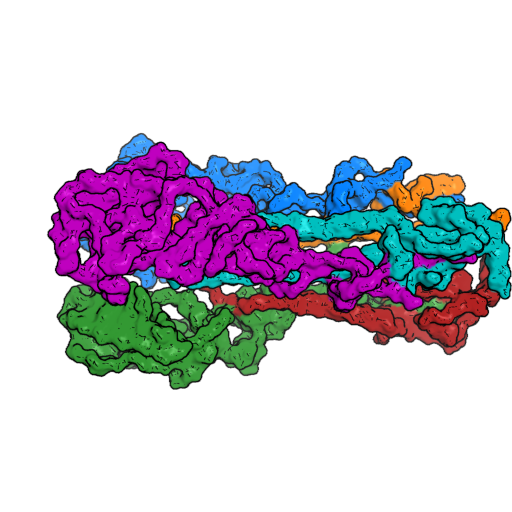25 GLY C O 1
ATOM 4250 N N . HIS B 1 224 ? 29.805 -5.830 55.651 1.00 34.17 226 HIS C N 1
ATOM 4251 C CA . HIS B 1 224 ? 29.201 -4.770 54.857 1.00 37.20 226 HIS C CA 1
ATOM 4252 C C . HIS B 1 224 ? 30.004 -4.355 53.618 1.00 40.38 226 HIS C C 1
ATOM 4253 O O . HIS B 1 224 ? 31.191 -4.024 53.710 1.00 40.54 226 HIS C O 1
ATOM 4260 N N . SER B 1 225 ? 29.344 -4.359 52.464 1.00 36.56 227 SER C N 1
ATOM 4261 C CA . SER B 1 225 ? 29.947 -3.830 51.245 1.00 40.25 227 SER C CA 1
ATOM 4262 C C . SER B 1 225 ? 29.437 -2.413 51.001 1.00 37.97 227 SER C C 1
ATOM 4263 O O . SER B 1 225 ? 29.987 -1.669 50.170 1.00 37.86 227 SER C O 1
ATOM 4266 N N . ASP B 1 226 ? 28.379 -2.045 51.727 1.00 31.71 228 ASP C N 1
ATOM 4267 C CA . ASP B 1 226 ? 27.920 -0.652 51.777 1.00 28.57 228 ASP C CA 1
ATOM 4268 C C . ASP B 1 226 ? 28.680 0.159 52.838 1.00 33.52 228 ASP C C 1
ATOM 4269 O O . ASP B 1 226 ? 29.482 -0.395 53.584 1.00 39.68 228 ASP C O 1
ATOM 4274 N N . ARG B 1 227 ? 28.444 1.472 52.885 1.00 30.65 229 ARG C N 1
ATOM 4275 C CA . ARG B 1 227 ? 29.091 2.348 53.865 1.00 30.92 229 ARG C CA 1
ATOM 4276 C C . ARG B 1 227 ? 28.112 3.398 54.423 1.00 33.70 229 ARG C C 1
ATOM 4277 O O . ARG B 1 227 ? 27.217 3.879 53.719 1.00 32.99 229 ARG C O 1
ATOM 4285 N N . ILE B 1 228 ? 28.281 3.746 55.693 1.00 30.52 230 ILE C N 1
ATOM 4286 C CA . ILE B 1 228 ? 27.657 4.948 56.225 1.00 27.47 230 ILE C CA 1
ATOM 4287 C C . ILE B 1 228 ? 28.796 5.877 56.608 1.00 33.53 230 ILE C C 1
ATOM 4288 O O . ILE B 1 228 ? 29.533 5.606 57.552 1.00 35.83 230 ILE C O 1
ATOM 4293 N N . ASN B 1 229 ? 28.967 6.948 55.840 1.00 31.32 231 ASN C N 1
ATOM 4294 C CA . ASN B 1 229 ? 29.989 7.940 56.136 1.00 29.66 231 ASN C CA 1
ATOM 4295 C C . ASN B 1 229 ? 29.447 9.009 57.073 1.00 35.33 231 ASN C C 1
ATOM 4296 O O . ASN B 1 229 ? 28.288 9.418 56.956 1.00 31.27 231 ASN C O 1
ATOM 4301 N N . TYR B 1 230 ? 30.273 9.434 58.023 1.00 29.55 232 TYR C N 1
ATOM 4302 C CA . TYR B 1 230 ? 29.806 10.336 59.072 1.00 34.88 232 TYR C CA 1
ATOM 4303 C C . TYR B 1 230 ? 30.322 11.751 58.891 1.00 35.96 232 TYR C C 1
ATOM 4304 O O . TYR B 1 230 ? 31.443 11.961 58.410 1.00 27.44 232 TYR C O 1
ATOM 4313 N N . PHE B 1 231 ? 29.493 12.714 59.280 1.00 35.48 233 PHE C N 1
ATOM 4314 C CA . PHE B 1 231 ? 29.837 14.131 59.179 1.00 34.14 233 PHE C CA 1
ATOM 4315 C C . PHE B 1 231 ? 29.319 14.865 60.412 1.00 27.11 233 PHE C C 1
ATOM 4316 O O . PHE B 1 231 ? 28.461 14.358 61.130 1.00 32.59 233 PHE C O 1
ATOM 4324 N N . TRP B 1 232 ? 29.846 16.055 60.667 1.00 31.03 234 TRP C N 1
ATOM 4325 C CA . TRP B 1 232 ? 29.430 16.804 61.844 1.00 34.53 234 TRP C CA 1
ATOM 4326 C C . TRP B 1 232 ? 29.420 18.302 61.559 1.00 35.05 234 TRP C C 1
ATOM 4327 O O . TRP B 1 232 ? 30.059 18.759 60.610 1.00 30.10 234 TRP C O 1
ATOM 4338 N N . GLY B 1 233 ? 28.679 19.055 62.372 1.00 27.78 235 GLY C N 1
ATOM 4339 C CA . GLY B 1 233 ? 28.671 20.500 62.279 1.00 29.85 235 GLY C CA 1
ATOM 4340 C C . GLY B 1 233 ? 28.301 21.129 63.615 1.00 29.00 235 GLY C C 1
ATOM 4341 O O . GLY B 1 233 ? 27.845 20.450 64.540 1.00 29.62 235 GLY C O 1
ATOM 4342 N N . VAL B 1 234 ? 28.493 22.437 63.709 1.00 28.67 236 VAL C N 1
ATOM 4343 C CA . VAL B 1 234 ? 28.233 23.166 64.935 1.00 32.63 236 VAL C CA 1
ATOM 4344 C C . VAL B 1 234 ? 27.220 24.276 64.656 1.00 35.12 236 VAL C C 1
ATOM 4345 O O . VAL B 1 234 ? 27.459 25.163 63.812 1.00 27.80 236 VAL C O 1
ATOM 4349 N N . VAL B 1 235 ? 26.092 24.215 65.357 1.00 31.82 237 VAL C N 1
ATOM 4350 C CA . VAL B 1 235 ? 25.073 25.245 65.262 1.00 32.53 237 VAL C CA 1
ATOM 4351 C C . VAL B 1 235 ? 25.325 26.296 66.362 1.00 33.96 237 VAL C C 1
ATOM 4352 O O . VAL B 1 235 ? 25.110 26.037 67.556 1.00 27.50 237 VAL C O 1
ATOM 4356 N N . ASN B 1 236 ? 25.800 27.476 65.974 1.00 26.99 238 ASN C N 1
ATOM 4357 C CA . ASN B 1 236 ? 26.111 28.511 66.971 1.00 35.78 238 ASN C CA 1
ATOM 4358 C C . ASN B 1 236 ? 24.863 29.001 67.705 1.00 32.70 238 ASN C C 1
ATOM 4359 O O . ASN B 1 236 ? 23.754 28.754 67.241 1.00 32.64 238 ASN C O 1
ATOM 4364 N N . PRO B 1 237 ? 25.038 29.628 68.886 1.00 37.59 239 PRO C N 1
ATOM 4365 C CA . PRO B 1 237 ? 23.909 30.248 69.590 1.00 40.19 239 PRO C CA 1
ATOM 4366 C C . PRO B 1 237 ? 23.179 31.211 68.658 1.00 39.12 239 PRO C C 1
ATOM 4367 O O . PRO B 1 237 ? 23.852 31.966 67.947 1.00 38.53 239 PRO C O 1
ATOM 4371 N N . ASN B 1 238 ? 21.847 31.160 68.657 1.00 44.09 240 ASN C N 1
ATOM 4372 C CA . ASN B 1 238 ? 21.004 31.970 67.768 1.00 56.43 240 ASN C CA 1
ATOM 4373 C C . ASN B 1 238 ? 21.147 31.671 66.276 1.00 53.09 240 ASN C C 1
ATOM 4374 O O . ASN B 1 238 ? 20.832 32.515 65.441 1.00 61.68 240 ASN C O 1
ATOM 4379 N N . GLN B 1 239 ? 21.607 30.462 65.958 1.00 46.06 241 GLN C N 1
ATOM 4380 C CA . GLN B 1 239 ? 21.711 29.985 64.580 1.00 33.64 241 GLN C CA 1
ATOM 4381 C C . GLN B 1 239 ? 20.743 28.829 64.394 1.00 30.31 241 GLN C C 1
ATOM 4382 O O . GLN B 1 239 ? 20.329 28.201 65.373 1.00 32.89 241 GLN C O 1
ATOM 4388 N N . ASN B 1 240 ? 20.379 28.540 63.144 1.00 28.92 242 ASN C N 1
ATOM 4389 C CA . ASN B 1 240 ? 19.452 27.455 62.859 1.00 34.20 242 ASN C CA 1
ATOM 4390 C C . ASN B 1 240 ? 20.118 26.415 61.978 1.00 40.17 242 ASN C C 1
ATOM 4391 O O . ASN B 1 240 ? 21.107 26.702 61.280 1.00 33.81 242 ASN C O 1
ATOM 4396 N N . PHE B 1 241 ? 19.565 25.211 61.995 1.00 33.82 243 PHE C N 1
ATOM 4397 C CA . PHE B 1 241 ? 19.928 24.231 60.992 1.00 36.55 243 PHE C CA 1
ATOM 4398 C C . PHE B 1 241 ? 18.669 23.621 60.408 1.00 35.49 243 PHE C C 1
ATOM 4399 O O . PHE B 1 241 ? 17.596 23.686 61.023 1.00 34.90 243 PHE C O 1
ATOM 4407 N N . SER B 1 242 ? 18.782 23.068 59.204 1.00 31.61 244 SER C N 1
ATOM 4408 C CA . SER B 1 242 ? 17.636 22.424 58.587 1.00 38.00 244 SER C CA 1
ATOM 4409 C C . SER B 1 242 ? 18.097 21.281 57.706 1.00 41.31 244 SER C C 1
ATOM 4410 O O . SER B 1 242 ? 19.238 21.259 57.235 1.00 38.46 244 SER C O 1
ATOM 4413 N N . ILE B 1 243 ? 17.193 20.339 57.484 1.00 41.73 245 ILE C N 1
ATOM 4414 C CA . ILE B 1 243 ? 17.503 19.127 56.756 1.00 36.92 245 ILE C CA 1
ATOM 4415 C C . ILE B 1 243 ? 16.408 18.874 55.732 1.00 37.80 245 ILE C C 1
ATOM 4416 O O . ILE B 1 243 ? 15.218 18.988 56.041 1.00 36.12 245 ILE C O 1
ATOM 4421 N N . VAL B 1 244 ? 16.808 18.560 54.506 1.00 40.01 246 VAL C N 1
ATOM 4422 C CA . VAL B 1 244 ? 15.862 18.088 53.505 1.00 38.28 246 VAL C CA 1
ATOM 4423 C C . VAL B 1 244 ? 16.407 16.782 52.933 1.00 36.52 246 VAL C C 1
ATOM 4424 O O . VAL B 1 244 ? 17.493 16.750 52.345 1.00 42.30 246 VAL C O 1
ATOM 4428 N N . SER B 1 245 ? 15.666 15.698 53.127 1.00 39.62 247 SER C N 1
ATOM 4429 C CA . SER B 1 245 ? 16.148 14.379 52.733 1.00 39.10 247 SER C CA 1
ATOM 4430 C C . SER B 1 245 ? 15.103 13.569 51.989 1.00 43.52 247 SER C C 1
ATOM 4431 O O . SER B 1 245 ? 13.937 13.527 52.393 1.00 46.52 247 SER C O 1
ATOM 4434 N N . THR B 1 246 ? 15.526 12.908 50.915 1.00 39.22 248 THR C N 1
ATOM 4435 C CA . THR B 1 246 ? 14.658 11.967 50.213 1.00 41.38 248 THR C CA 1
ATOM 4436 C C . THR B 1 246 ? 15.074 10.520 50.461 1.00 44.51 248 THR C C 1
ATOM 4437 O O . THR B 1 246 ? 14.460 9.600 49.917 1.00 48.86 248 THR C O 1
ATOM 4441 N N . GLY B 1 247 ? 16.123 10.322 51.262 1.00 40.40 249 GLY C N 1
ATOM 4442 C CA . GLY B 1 247 ? 16.553 8.982 51.626 1.00 44.20 249 GLY C CA 1
ATOM 4443 C C . GLY B 1 247 ? 18.028 8.871 51.978 1.00 44.17 249 GLY C C 1
ATOM 4444 O O . GLY B 1 247 ? 18.757 9.873 51.980 1.00 36.67 249 GLY C O 1
ATOM 4445 N N . ASN B 1 248 ? 18.459 7.647 52.291 1.00 41.34 250 ASN C N 1
ATOM 4446 C CA . ASN B 1 248 ? 19.869 7.344 52.541 1.00 39.59 250 ASN C CA 1
ATOM 4447 C C . ASN B 1 248 ? 20.484 8.221 53.629 1.00 37.96 250 ASN C C 1
ATOM 4448 O O . ASN B 1 248 ? 21.636 8.645 53.516 1.00 36.13 250 ASN C O 1
ATOM 4453 N N . PHE B 1 249 ? 19.720 8.496 54.682 1.00 35.18 251 PHE C N 1
ATOM 4454 C CA . PHE B 1 249 ? 20.184 9.438 55.697 1.00 35.57 251 PHE C CA 1
ATOM 4455 C C . PHE B 1 249 ? 19.992 8.970 57.139 1.00 39.34 251 PHE C C 1
ATOM 4456 O O . PHE B 1 249 ? 18.945 8.412 57.503 1.00 39.46 251 PHE C O 1
ATOM 4464 N N . ILE B 1 250 ? 21.028 9.208 57.944 1.00 31.99 252 ILE C N 1
ATOM 4465 C CA . ILE B 1 250 ? 2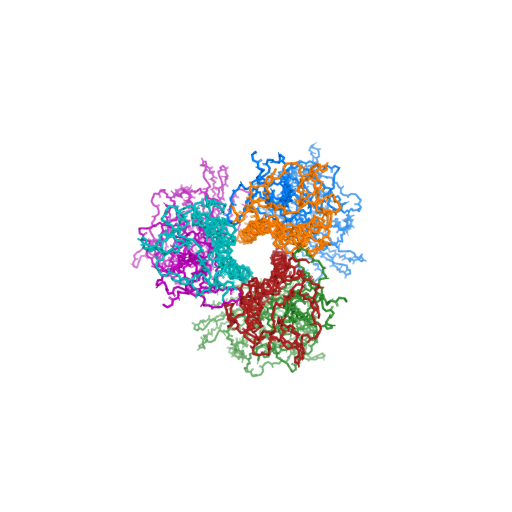1.061 8.817 59.345 1.00 32.59 252 ILE C CA 1
ATOM 4466 C C . ILE B 1 250 ? 21.026 10.133 60.122 1.00 34.02 252 ILE C C 1
ATOM 4467 O O . ILE B 1 250 ? 21.986 10.908 60.078 1.00 29.42 252 ILE C O 1
ATOM 4472 N N . TRP B 1 251 ? 19.908 10.389 60.805 1.00 33.52 253 TRP C N 1
ATOM 4473 C CA . TRP B 1 251 ? 19.592 11.708 61.364 1.00 34.71 253 TRP C CA 1
ATOM 4474 C C . TRP B 1 251 ? 20.206 11.982 62.733 1.00 31.78 253 TRP C C 1
ATOM 4475 O O . TRP B 1 251 ? 20.347 11.068 63.549 1.00 34.22 253 TRP C O 1
ATOM 4486 N N . PRO B 1 252 ? 20.532 13.260 63.008 1.00 28.28 254 PRO C N 1
ATOM 4487 C CA . PRO B 1 252 ? 21.117 13.644 64.301 1.00 30.44 254 PRO C CA 1
ATOM 4488 C C . PRO B 1 252 ? 20.049 13.850 65.388 1.00 34.05 254 PRO C C 1
ATOM 4489 O O . PRO B 1 252 ? 19.780 14.993 65.787 1.00 36.66 254 PRO C O 1
ATOM 4493 N N . GLU B 1 253 ? 19.477 12.752 65.881 1.00 31.62 255 GLU C N 1
ATOM 4494 C CA . GLU B 1 253 ? 18.366 12.814 66.836 1.00 35.84 255 GLU C CA 1
ATOM 4495 C C . GLU B 1 253 ? 18.763 13.446 68.164 1.00 36.50 255 GLU C C 1
ATOM 4496 O O . GLU B 1 253 ? 17.964 14.164 68.793 1.00 32.34 255 GLU C O 1
ATOM 4502 N N . TYR B 1 254 ? 19.995 13.172 68.583 1.00 27.22 256 TYR C N 1
ATOM 4503 C CA . TYR B 1 254 ? 20.547 13.747 69.798 1.00 28.33 256 TYR C CA 1
ATOM 4504 C C . TYR B 1 254 ? 21.795 14.538 69.414 1.00 31.47 256 TYR C C 1
ATOM 4505 O O . TYR B 1 254 ? 22.454 14.227 68.413 1.00 34.65 256 TYR C O 1
ATOM 4514 N N . GLY B 1 255 ? 22.113 15.561 70.204 1.00 31.58 257 GLY C N 1
ATOM 4515 C CA . GLY B 1 255 ? 23.349 16.314 70.040 1.00 33.59 257 GLY C CA 1
ATOM 4516 C C . GLY B 1 255 ? 23.914 16.760 71.383 1.00 32.41 257 GLY C C 1
ATOM 4517 O O . GLY B 1 255 ? 23.341 16.456 72.434 1.00 32.13 257 GLY C O 1
ATOM 4518 N N . TYR B 1 256 ? 25.030 17.487 71.353 1.00 28.22 258 TYR C N 1
ATOM 4519 C CA . TYR B 1 256 ? 25.633 17.990 72.580 1.00 27.32 258 TYR C CA 1
ATOM 4520 C C . TYR B 1 256 ? 25.762 19.516 72.591 1.00 32.46 258 TYR C C 1
ATOM 4521 O O . TYR B 1 256 ? 26.418 20.101 71.725 1.00 27.63 258 TYR C O 1
ATOM 4530 N N . PHE B 1 257 ? 25.163 20.160 73.587 1.00 29.53 259 PHE C N 1
ATOM 4531 C CA . PHE B 1 257 ? 25.485 21.550 73.846 1.00 28.93 259 PHE C CA 1
ATOM 4532 C C . PHE B 1 257 ? 26.793 21.577 74.607 1.00 27.85 259 PHE C C 1
ATOM 4533 O O . PHE B 1 257 ? 26.987 20.817 75.566 1.00 30.48 259 PHE C O 1
ATOM 4541 N N . PHE B 1 258 ? 27.693 22.458 74.193 1.00 26.44 260 PHE C N 1
ATOM 4542 C CA . PHE B 1 258 ? 28.999 22.509 74.819 1.00 29.07 260 PHE C CA 1
ATOM 4543 C C . PHE B 1 258 ? 29.505 23.932 74.934 1.00 40.10 260 PHE C C 1
ATOM 4544 O O . PHE B 1 258 ? 29.096 24.827 74.179 1.00 40.46 260 PHE C O 1
ATOM 4552 N N . GLN B 1 259 ? 30.388 24.140 75.898 1.00 29.64 261 GLN C N 1
ATOM 4553 C CA . GLN B 1 259 ? 30.957 25.453 76.092 1.00 38.40 261 GLN C CA 1
ATOM 4554 C C . GLN B 1 259 ? 32.430 25.334 75.804 1.00 39.65 261 GLN C C 1
ATOM 4555 O O . GLN B 1 259 ? 33.132 24.553 76.455 1.00 43.74 261 GLN C O 1
ATOM 4561 N N . LYS B 1 260 ? 32.893 26.087 74.813 1.00 43.49 262 LYS C N 1
ATOM 4562 C CA . LYS B 1 260 ? 34.302 26.060 74.436 1.00 49.05 262 LYS C CA 1
ATOM 4563 C C . LYS B 1 260 ? 35.162 26.728 75.504 1.00 51.95 262 LYS C C 1
ATOM 4564 O O . LYS B 1 260 ? 34.661 27.499 76.327 1.00 48.71 262 LYS C O 1
ATOM 4570 N N . THR B 1 261 ? 36.453 26.418 75.496 1.00 55.25 263 THR C N 1
ATOM 4571 C CA . THR B 1 261 ? 37.412 27.125 76.331 1.00 45.93 263 THR C CA 1
ATOM 4572 C C . THR B 1 261 ? 38.475 27.706 75.416 1.00 44.48 263 THR C C 1
ATOM 4573 O O . THR B 1 261 ? 38.510 27.400 74.216 1.00 39.65 263 THR C O 1
ATOM 4577 N N . THR B 1 262 A 39.351 28.528 75.980 1.00 35.78 263 THR C N 1
ATOM 4578 C CA . THR B 1 262 A 40.420 29.136 75.194 1.00 41.84 263 THR C CA 1
ATOM 4579 C C . THR B 1 262 A 41.603 28.195 75.035 1.00 43.75 263 THR C C 1
ATOM 4580 O O . THR B 1 262 A 42.343 28.280 74.049 1.00 50.78 263 THR C O 1
ATOM 4584 N N . ASN B 1 263 ? 41.792 27.310 76.013 1.00 33.90 264 ASN C N 1
ATOM 4585 C CA . ASN B 1 263 ? 43.006 26.490 76.065 1.00 33.72 264 ASN C CA 1
ATOM 4586 C C . ASN B 1 263 ? 42.808 25.103 75.460 1.00 40.78 264 ASN C C 1
ATOM 4587 O O . ASN B 1 263 ? 42.143 24.244 76.042 1.00 41.06 264 ASN C O 1
ATOM 4592 N N . ILE B 1 264 A 43.387 24.889 74.286 1.00 31.01 264 ILE C N 1
ATOM 4593 C CA . ILE B 1 264 A 43.224 23.623 73.591 1.00 23.96 264 ILE C CA 1
ATOM 4594 C C . ILE B 1 264 A 44.218 22.602 74.133 1.00 31.37 264 ILE C C 1
ATOM 4595 O O . ILE B 1 264 A 45.428 22.829 74.133 1.00 29.53 264 ILE C O 1
ATOM 4600 N N . SER B 1 265 ? 43.712 21.483 74.630 1.00 27.52 265 SER C N 1
ATOM 4601 C CA . SER B 1 265 ? 44.604 20.481 75.199 1.00 29.00 265 SER C CA 1
ATOM 4602 C C . SER B 1 265 ? 44.831 19.376 74.173 1.00 29.68 265 SER C C 1
ATOM 4603 O O . SER B 1 265 ? 45.806 19.413 73.431 1.00 30.25 265 SER C O 1
ATOM 4606 N N . GLY B 1 266 ? 43.921 18.400 74.127 1.00 28.15 266 GLY C N 1
ATOM 4607 C CA . GLY B 1 266 ? 43.997 17.347 73.132 1.00 28.56 266 GLY C CA 1
ATOM 4608 C C . GLY B 1 266 ? 43.690 15.986 73.724 1.00 31.19 266 GLY C C 1
ATOM 4609 O O . GLY B 1 266 ? 43.124 15.876 74.819 1.00 28.13 266 GLY C O 1
ATOM 4610 N N . ILE B 1 267 ? 44.075 14.939 73.005 1.00 26.06 267 ILE C N 1
ATOM 4611 C CA . ILE B 1 267 ? 43.838 13.581 73.477 1.00 24.43 267 ILE C CA 1
ATOM 4612 C C . ILE B 1 267 ? 45.128 12.954 74.003 1.00 31.04 267 ILE C C 1
ATOM 4613 O O . ILE B 1 267 ? 46.156 12.912 73.309 1.00 26.78 267 ILE C O 1
ATOM 4618 N N . ILE B 1 268 ? 45.077 12.478 75.241 1.00 28.38 268 ILE C N 1
ATOM 4619 C CA . ILE B 1 268 ? 46.202 11.755 75.824 1.00 25.91 268 ILE C CA 1
ATOM 4620 C C . ILE B 1 268 ? 45.998 10.247 75.573 1.00 34.69 268 ILE C C 1
ATOM 4621 O O . ILE B 1 268 ? 45.042 9.659 76.092 1.00 32.85 268 ILE C O 1
ATOM 4626 N N . LYS B 1 269 ? 46.872 9.623 74.777 1.00 29.07 269 LYS C N 1
ATOM 4627 C CA . LYS B 1 269 ? 46.711 8.203 74.425 1.00 32.93 269 LYS C CA 1
ATOM 4628 C C . LYS B 1 269 ? 47.493 7.322 75.404 1.00 36.48 269 LYS C C 1
ATOM 4629 O O . LYS B 1 269 ? 48.725 7.359 75.436 1.00 35.81 269 LYS C O 1
ATOM 4635 N N . SER B 1 270 ? 46.773 6.535 76.201 1.00 32.84 270 SER C N 1
ATOM 4636 C CA . SER B 1 270 ? 47.390 5.706 77.243 1.00 33.02 270 SER C CA 1
ATOM 4637 C C . SER B 1 270 ? 46.431 4.630 77.769 1.00 34.99 270 SER C C 1
ATOM 4638 O O . SER B 1 270 ? 45.219 4.854 77.805 1.00 32.34 270 SER C O 1
ATOM 4641 N N . SER B 1 271 ? 46.973 3.486 78.201 1.00 28.97 271 SER C N 1
ATOM 4642 C CA . SER B 1 271 ? 46.155 2.422 78.807 1.00 31.08 271 SER C CA 1
ATOM 4643 C C . SER B 1 271 ? 45.978 2.584 80.308 1.00 33.19 271 SER C C 1
ATOM 4644 O O . SER B 1 271 ? 45.196 1.843 80.921 1.00 35.88 271 SER C O 1
ATOM 4647 N N . GLU B 1 272 ? 46.697 3.533 80.907 1.00 34.21 272 GLU C N 1
ATOM 4648 C CA . GLU B 1 272 ? 46.637 3.713 82.360 1.00 30.85 272 GLU C CA 1
ATOM 4649 C C . GLU B 1 272 ? 45.288 4.263 82.840 1.00 35.21 272 GLU C C 1
ATOM 4650 O O . GLU B 1 272 ? 44.535 4.860 82.063 1.00 36.17 272 GLU C O 1
ATOM 4656 N N . LYS B 1 273 ? 44.973 4.012 84.111 1.00 26.89 273 LYS C N 1
ATOM 4657 C CA . LYS B 1 273 ? 43.771 4.548 84.731 1.00 36.45 273 LYS C CA 1
ATOM 4658 C C . LYS B 1 273 ? 44.052 6.002 85.099 1.00 41.34 273 LYS C C 1
ATOM 4659 O O . LYS B 1 273 ? 45.206 6.418 85.161 1.00 36.12 273 LYS C O 1
ATOM 4665 N N . ILE B 1 274 ? 43.000 6.771 85.353 1.00 31.24 274 ILE C N 1
ATOM 4666 C CA . ILE B 1 274 ? 43.164 8.098 85.923 1.00 34.12 274 ILE C CA 1
ATOM 4667 C C . ILE B 1 274 ? 43.278 7.996 87.442 1.00 35.53 274 ILE C C 1
ATOM 4668 O O . ILE B 1 274 ? 42.378 7.478 88.095 1.00 40.29 274 ILE C O 1
ATOM 4673 N N . SER B 1 275 ? 44.394 8.476 87.994 1.00 36.57 275 SER C N 1
ATOM 4674 C CA . SER B 1 275 ? 44.664 8.369 89.432 1.00 37.43 275 SER C CA 1
ATOM 4675 C C . SER B 1 275 ? 44.127 9.562 90.218 1.00 45.26 275 SER C C 1
ATOM 4676 O O . SER B 1 275 ? 43.768 10.597 89.636 1.00 42.81 275 SER C O 1
ATOM 4679 N N . ASP B 1 276 ? 44.082 9.407 91.540 1.00 43.67 276 ASP C N 1
ATOM 4680 C CA . ASP B 1 276 ? 43.652 10.472 92.441 1.00 52.43 276 ASP C CA 1
ATOM 4681 C C . ASP B 1 276 ? 44.813 11.426 92.686 1.00 49.42 276 ASP C C 1
ATOM 4682 O O . ASP B 1 276 ? 45.467 11.380 93.733 1.00 44.63 276 ASP C O 1
ATOM 4687 N N . CYS B 1 277 ? 45.066 12.286 91.707 1.00 46.11 277 CYS C N 1
ATOM 4688 C CA . CYS B 1 277 ? 46.171 13.233 91.774 1.00 42.09 277 CYS C CA 1
ATOM 4689 C C . CYS B 1 277 ? 45.866 14.459 90.902 1.00 38.17 277 CYS C C 1
ATOM 4690 O O . CYS B 1 277 ? 44.977 14.417 90.043 1.00 39.69 277 CYS C O 1
ATOM 4693 N N . ASP B 1 278 ? 46.619 15.534 91.128 1.00 39.78 278 ASP C N 1
ATOM 4694 C CA . ASP B 1 278 ? 46.425 16.818 90.463 1.00 36.15 278 ASP C CA 1
ATOM 4695 C C . ASP B 1 278 ? 47.794 17.336 90.001 1.00 37.66 278 ASP C C 1
ATOM 4696 O O . ASP B 1 278 ? 48.791 17.207 90.721 1.00 38.41 278 ASP C O 1
ATOM 4701 N N . THR B 1 279 ? 47.848 17.909 88.800 1.00 33.42 279 THR C N 1
ATOM 4702 C CA . THR B 1 279 ? 49.111 18.378 88.219 1.00 38.08 279 THR C CA 1
ATOM 4703 C C . THR B 1 279 ? 48.890 19.648 87.385 1.00 33.98 279 THR C C 1
ATOM 4704 O O . THR B 1 279 ? 47.769 19.912 86.950 1.00 34.84 279 THR C O 1
ATOM 4708 N N . ILE B 1 280 ? 49.936 20.441 87.165 1.00 30.78 280 ILE C N 1
ATOM 4709 C CA . ILE B 1 280 ? 49.785 21.626 86.314 1.00 26.62 280 ILE C CA 1
ATOM 4710 C C . ILE B 1 280 ? 50.117 21.311 84.849 1.00 31.74 280 ILE C C 1
ATOM 4711 O O . ILE B 1 280 ? 49.836 22.106 83.949 1.00 26.23 280 ILE C O 1
ATOM 4716 N N . CYS B 1 281 ? 50.735 20.159 84.615 1.00 26.34 281 CYS C N 1
ATOM 4717 C CA . CYS B 1 281 ? 51.176 19.769 83.272 1.00 26.40 281 CYS C CA 1
ATOM 4718 C C . CYS B 1 281 ? 51.082 18.240 83.152 1.00 26.90 281 CYS C C 1
ATOM 4719 O O . CYS B 1 281 ? 51.546 17.516 84.041 1.00 32.42 281 CYS C O 1
ATOM 4722 N N . GLN B 1 282 ? 50.465 17.752 82.077 1.00 27.84 282 GLN C N 1
ATOM 4723 C CA . GLN B 1 282 ? 50.270 16.302 81.878 1.00 26.11 282 GLN C CA 1
ATOM 4724 C C . GLN B 1 282 ? 50.872 15.793 80.556 1.00 28.70 282 GLN C C 1
ATOM 4725 O O . GLN B 1 282 ? 50.729 16.448 79.523 1.00 26.23 282 GLN C O 1
ATOM 4731 N N . THR B 1 283 ? 51.532 14.632 80.582 1.00 28.80 283 THR C N 1
ATOM 4732 C CA . THR B 1 283 ? 51.931 13.953 79.341 1.00 28.99 283 THR C CA 1
ATOM 4733 C C . THR B 1 283 ? 51.378 12.527 79.335 1.00 29.13 283 THR C C 1
ATOM 4734 O O . THR B 1 283 ? 50.925 12.015 80.360 1.00 29.42 283 THR C O 1
ATOM 4738 N N . LYS B 1 284 ? 51.434 11.882 78.180 1.00 21.95 284 LYS C N 1
ATOM 4739 C CA . LYS B 1 284 ? 50.867 10.548 78.039 1.00 32.32 284 LYS C CA 1
ATOM 4740 C C . LYS B 1 284 ? 51.694 9.480 78.766 1.00 33.51 284 LYS C C 1
ATOM 4741 O O . LYS B 1 284 ? 51.233 8.357 78.951 1.00 33.53 284 LYS C O 1
ATOM 4747 N N . ILE B 1 285 ? 52.907 9.828 79.189 1.00 28.75 285 ILE C N 1
ATOM 4748 C CA . ILE B 1 285 ? 53.685 8.911 80.023 1.00 35.16 285 ILE C CA 1
ATOM 4749 C C . ILE B 1 285 ? 53.797 9.362 81.484 1.00 42.71 285 ILE C C 1
ATOM 4750 O O . ILE B 1 285 ? 54.495 8.730 82.284 1.00 38.31 285 ILE C O 1
ATOM 4755 N N . GLY B 1 286 ? 53.128 10.456 81.839 1.00 34.96 286 GLY C N 1
ATOM 4756 C CA . GLY B 1 286 ? 53.110 10.863 83.231 1.00 31.84 286 GLY C CA 1
ATOM 4757 C C . GLY B 1 286 ? 53.043 12.356 83.465 1.00 29.75 286 GLY C C 1
ATOM 4758 O O . GLY B 1 286 ? 53.215 13.160 82.545 1.00 32.02 286 GLY C O 1
ATOM 4759 N N . ALA B 1 287 ? 52.782 12.726 84.711 1.00 30.98 287 ALA C N 1
ATOM 4760 C CA . ALA B 1 287 ? 52.589 14.123 85.060 1.00 34.44 287 ALA C CA 1
ATOM 4761 C C . ALA B 1 287 ? 53.935 14.787 85.272 1.00 40.21 287 ALA C C 1
ATOM 4762 O O . ALA B 1 287 ? 54.862 14.162 85.788 1.00 33.32 287 ALA C O 1
ATOM 4764 N N . ILE B 1 288 ? 54.028 16.049 84.857 1.00 38.18 288 ILE C N 1
ATOM 4765 C CA . ILE B 1 288 ? 55.191 16.892 85.111 1.00 31.75 288 ILE C CA 1
ATOM 4766 C C . ILE B 1 288 ? 54.672 17.996 86.028 1.00 34.20 288 ILE C C 1
ATOM 4767 O O . ILE B 1 288 ? 54.324 19.093 85.589 1.00 32.82 288 ILE C O 1
ATOM 4772 N N . ASN B 1 289 ? 54.553 17.677 87.307 1.00 37.08 289 ASN C N 1
ATOM 4773 C CA . ASN B 1 289 ? 54.002 18.620 88.261 1.00 34.99 289 ASN C CA 1
ATOM 4774 C C . ASN B 1 289 ? 55.144 19.469 88.807 1.00 37.71 289 ASN C C 1
ATOM 4775 O O . ASN B 1 289 ? 55.524 19.341 89.969 1.00 37.92 289 ASN C O 1
ATOM 4780 N N . SER B 1 290 ? 55.674 20.345 87.954 1.00 33.67 290 SER C N 1
ATOM 4781 C CA . SER B 1 290 ? 56.877 21.106 88.264 1.00 40.87 290 SER C CA 1
ATOM 4782 C C . SER B 1 290 ? 56.832 22.506 87.663 1.00 37.85 290 SER C C 1
ATOM 4783 O O . SER B 1 290 ? 56.363 22.682 86.532 1.00 35.29 290 SER C O 1
ATOM 4786 N N . THR B 1 291 ? 57.337 23.488 88.407 1.00 36.46 291 THR C N 1
ATOM 4787 C CA . THR B 1 291 ? 57.541 24.831 87.854 1.00 37.52 291 THR C CA 1
ATOM 4788 C C . THR B 1 291 ? 58.970 25.075 87.374 1.00 37.41 291 THR C C 1
ATOM 4789 O O . THR B 1 291 ? 59.330 26.217 87.069 1.00 36.71 291 THR C O 1
ATOM 4793 N N . LEU B 1 292 ? 59.792 24.030 87.313 1.00 31.60 292 LEU C N 1
ATOM 4794 C CA . LEU B 1 292 ? 61.119 24.182 86.715 1.00 30.18 292 LEU C CA 1
ATOM 4795 C C . LEU B 1 292 ? 60.951 24.557 85.242 1.00 31.41 292 LEU C C 1
ATOM 4796 O O . LEU B 1 292 ? 59.965 24.174 84.604 1.00 32.06 292 LEU C O 1
ATOM 4801 N N . PRO B 1 293 ? 61.901 25.329 84.699 1.00 29.55 293 PRO C N 1
ATOM 4802 C CA . PRO B 1 293 ? 61.694 25.903 83.360 1.00 28.50 293 PRO C CA 1
ATOM 4803 C C . PRO B 1 293 ? 61.880 24.911 82.206 1.00 30.53 293 PRO C C 1
ATOM 4804 O O . PRO B 1 293 ? 61.357 25.162 81.103 1.00 28.03 293 PRO C O 1
ATOM 4808 N N . PHE B 1 294 ? 62.593 23.810 82.450 1.00 22.12 294 PHE C N 1
ATOM 4809 C CA . PHE B 1 294 ? 62.822 22.800 81.410 1.00 28.12 294 PHE C CA 1
ATOM 4810 C C . PHE B 1 294 ? 62.505 21.368 81.866 1.00 27.48 294 PHE C C 1
ATOM 4811 O O . PHE B 1 294 ? 62.533 21.073 83.067 1.00 28.84 294 PHE C O 1
ATOM 4819 N N . GLN B 1 295 ? 62.211 20.490 80.901 1.00 30.00 295 GLN C N 1
ATOM 4820 C CA . GLN B 1 295 ? 61.942 19.078 81.179 1.00 28.65 295 GLN C CA 1
ATOM 4821 C C . GLN B 1 295 ? 62.482 18.236 80.023 1.00 29.58 295 GLN C C 1
ATOM 4822 O O . GLN B 1 295 ? 62.477 18.682 78.873 1.00 26.41 295 GLN C O 1
ATOM 4828 N N . ASN B 1 296 ? 62.959 17.029 80.312 1.00 28.05 296 ASN C N 1
ATOM 4829 C CA . ASN B 1 296 ? 63.450 16.174 79.235 1.00 32.68 296 ASN C CA 1
ATOM 4830 C C . ASN B 1 296 ? 62.646 14.884 79.144 1.00 33.78 296 ASN C C 1
ATOM 4831 O O . ASN B 1 296 ? 63.127 13.872 78.636 1.00 34.65 296 ASN C O 1
ATOM 4836 N N . ILE B 1 297 ? 61.421 14.938 79.647 1.00 31.67 297 ILE C N 1
ATOM 4837 C CA . ILE B 1 297 ? 60.572 13.764 79.778 1.00 31.78 297 ILE C CA 1
ATOM 4838 C C . ILE B 1 297 ? 59.774 13.431 78.507 1.00 31.31 297 ILE C C 1
ATOM 4839 O O . ILE B 1 297 ? 59.708 12.271 78.105 1.00 32.89 297 ILE C O 1
ATOM 4844 N N . HIS B 1 298 ? 59.172 14.433 77.867 1.00 30.99 298 HIS C N 1
ATOM 4845 C CA . HIS B 1 298 ? 58.376 14.147 76.671 1.00 30.67 298 HIS C CA 1
ATOM 4846 C C . HIS B 1 298 ? 58.112 15.361 75.766 1.00 30.23 298 HIS C C 1
ATOM 4847 O O . HIS B 1 298 ? 57.742 16.439 76.243 1.00 30.44 298 HIS C O 1
ATOM 4854 N N . GLN B 1 299 ? 58.291 15.169 74.458 1.00 29.71 299 GLN C N 1
ATOM 4855 C CA . GLN B 1 299 ? 58.060 16.228 73.465 1.00 32.27 299 GLN C CA 1
ATOM 4856 C C . GLN B 1 299 ? 56.637 16.814 73.505 1.00 37.71 299 GLN C C 1
ATOM 4857 O O . GLN B 1 299 ? 56.467 18.021 73.371 1.00 34.95 299 GLN C O 1
ATOM 4863 N N . ASN B 1 300 ? 55.619 15.968 73.681 1.00 30.51 300 ASN C N 1
ATOM 4864 C CA . ASN B 1 300 ? 54.231 16.444 73.688 1.00 25.92 300 ASN C CA 1
ATOM 4865 C C . ASN B 1 300 ? 53.628 16.497 75.084 1.00 27.65 300 ASN C C 1
ATOM 4866 O O . ASN B 1 300 ? 53.767 15.560 75.865 1.00 32.15 300 ASN C O 1
ATOM 4871 N N . ALA B 1 301 ? 52.924 17.580 75.389 1.00 22.40 301 ALA C N 1
ATOM 4872 C CA . ALA B 1 301 ? 52.379 17.764 76.737 1.00 26.78 301 ALA C CA 1
ATOM 4873 C C . ALA B 1 301 ? 51.208 18.704 76.686 1.00 28.34 301 ALA C C 1
ATOM 4874 O O . ALA B 1 301 ? 50.905 19.288 75.641 1.00 29.09 301 ALA C O 1
ATOM 4876 N N . ILE B 1 302 ? 50.539 18.848 77.824 1.00 25.79 302 ILE C N 1
ATOM 4877 C CA . ILE B 1 302 ? 49.431 19.777 77.916 1.00 24.42 302 ILE C CA 1
ATOM 4878 C C . ILE B 1 302 ? 49.455 20.532 79.235 1.00 28.06 302 ILE C C 1
ATOM 4879 O O . ILE B 1 302 ? 49.781 19.963 80.298 1.00 25.86 302 ILE C O 1
ATOM 4884 N N . GLY B 1 303 ? 49.120 21.819 79.154 1.00 26.07 303 GLY C N 1
ATOM 4885 C CA . GLY B 1 303 ? 48.968 22.643 80.337 1.00 33.73 303 GLY C CA 1
ATOM 4886 C C . GLY B 1 303 ? 50.034 23.717 80.477 1.00 31.42 303 GLY C C 1
ATOM 4887 O O . GLY B 1 303 ? 50.453 24.336 79.484 1.00 31.36 303 GLY C O 1
ATOM 4888 N N . ASP B 1 304 ? 50.455 23.948 81.720 1.00 35.49 304 ASP C N 1
ATOM 4889 C CA . ASP B 1 304 ? 51.452 24.970 82.053 1.00 31.70 304 ASP C CA 1
ATOM 4890 C C . ASP B 1 304 ? 52.777 24.241 82.244 1.00 30.84 304 ASP C C 1
ATOM 4891 O O . ASP B 1 304 ? 53.106 23.768 83.347 1.00 31.30 304 ASP C O 1
ATOM 4896 N N . CYS B 1 305 ? 53.531 24.115 81.161 1.00 27.09 305 CYS C N 1
ATOM 4897 C CA . CYS B 1 305 ? 54.615 23.138 81.124 1.00 29.62 305 CYS C CA 1
ATOM 4898 C C . CYS B 1 305 ? 55.997 23.774 80.970 1.00 28.23 305 CYS C C 1
ATOM 4899 O O . CYS B 1 305 ? 56.121 24.860 80.419 1.00 30.17 305 CYS C O 1
ATOM 4902 N N . PRO B 1 306 ? 57.040 23.087 81.463 1.00 27.05 306 PRO C N 1
ATOM 4903 C CA . PRO B 1 306 ? 58.423 23.496 81.181 1.00 26.31 306 PRO C CA 1
ATOM 4904 C C . PRO B 1 306 ? 58.704 23.244 79.706 1.00 36.20 306 PRO C C 1
ATOM 4905 O O . PRO B 1 306 ? 57.994 22.445 79.112 1.00 32.98 306 PRO C O 1
ATOM 4909 N N . LYS B 1 307 ? 59.709 23.886 79.121 1.00 29.22 307 LYS C N 1
ATOM 4910 C CA . LYS B 1 307 ? 60.043 23.625 77.723 1.00 26.43 307 LYS C CA 1
ATOM 4911 C C . LYS B 1 307 ? 60.795 22.292 77.566 1.00 29.22 307 LYS C C 1
ATOM 4912 O O . LYS B 1 307 ? 61.666 21.954 78.386 1.00 28.33 307 LYS C O 1
ATOM 4918 N N . TYR B 1 308 ? 60.460 21.538 76.519 1.00 29.64 308 TYR C N 1
ATOM 4919 C CA . TYR B 1 308 ? 61.121 20.255 76.281 1.00 32.47 308 TYR C CA 1
ATOM 4920 C C . TYR B 1 308 ? 62.536 20.480 75.758 1.00 34.04 308 TYR C C 1
ATOM 4921 O O . TYR B 1 308 ? 62.729 21.266 74.818 1.00 30.12 308 TYR C O 1
ATOM 4930 N N . VAL B 1 309 ? 63.524 19.813 76.360 1.00 25.88 309 VAL C N 1
ATOM 4931 C CA . VAL B 1 309 ? 64.898 19.908 75.874 1.00 24.73 309 VAL C CA 1
ATOM 4932 C C . VAL B 1 309 ? 65.560 18.531 75.830 1.00 28.62 309 VAL C C 1
ATOM 4933 O O . VAL B 1 309 ? 65.057 17.584 76.431 1.00 31.28 309 VAL C O 1
ATOM 4937 N N . LYS B 1 310 ? 66.697 18.426 75.147 1.00 30.38 310 LYS C N 1
ATOM 4938 C CA . LYS B 1 310 ? 67.408 17.147 75.030 1.00 35.18 310 LYS C CA 1
ATOM 4939 C C . LYS B 1 310 ? 68.435 16.927 76.145 1.00 40.10 310 LYS C C 1
ATOM 4940 O O . LYS B 1 310 ? 69.025 15.852 76.228 1.00 39.27 310 LYS C O 1
ATOM 4946 N N . ALA B 1 311 ? 68.673 17.940 76.979 1.00 34.97 311 ALA C N 1
ATOM 4947 C CA . ALA B 1 311 ? 69.688 17.836 78.042 1.00 34.93 311 ALA C CA 1
ATOM 4948 C C . ALA B 1 311 ? 69.492 16.644 79.001 1.00 34.19 311 ALA C C 1
ATOM 4949 O O . ALA B 1 311 ? 68.367 16.259 79.304 1.00 36.84 311 ALA C O 1
ATOM 4951 N N . GLN B 1 312 ? 70.599 16.083 79.480 1.00 31.29 312 GLN C N 1
ATOM 4952 C CA . GLN B 1 312 ? 70.589 15.033 80.496 1.00 34.41 312 GLN C CA 1
ATOM 4953 C C . GLN B 1 312 ? 70.566 15.642 81.883 1.00 32.74 312 GLN C C 1
ATOM 4954 O O . GLN B 1 312 ? 70.125 15.010 82.846 1.00 37.72 312 GLN C O 1
ATOM 4960 N N . GLU B 1 313 ? 71.097 16.853 81.998 1.00 35.19 313 GLU C N 1
ATOM 4961 C CA . GLU B 1 313 ? 71.031 17.586 83.258 1.00 39.12 313 GLU C CA 1
ATOM 4962 C C . GLU B 1 313 ? 71.256 19.063 83.015 1.00 34.45 313 GLU C C 1
ATOM 4963 O O . GLU B 1 313 ? 71.845 19.459 82.008 1.00 36.58 313 GLU C O 1
ATOM 4969 N N . LEU B 1 314 ? 70.781 19.873 83.951 1.00 34.52 314 LEU C N 1
ATOM 4970 C CA . LEU B 1 314 ? 70.979 21.314 83.916 1.00 33.43 314 LEU C CA 1
ATOM 4971 C C . LEU B 1 314 ? 71.033 21.761 85.372 1.00 34.24 314 LEU C C 1
ATOM 4972 O O . LEU B 1 314 ? 69.999 22.013 86.002 1.00 37.14 314 LEU C O 1
ATOM 4977 N N . VAL B 1 315 ? 72.242 21.823 85.915 1.00 30.18 315 VAL C N 1
ATOM 4978 C CA . VAL B 1 315 ? 72.432 22.151 87.319 1.00 33.17 315 VAL C CA 1
ATOM 4979 C C . VAL B 1 315 ? 73.174 23.484 87.513 1.00 36.46 315 VAL C C 1
ATOM 4980 O O . VAL B 1 315 ? 74.278 23.697 86.971 1.00 31.28 315 VAL C O 1
ATOM 4984 N N . LEU B 1 316 ? 72.554 24.373 88.284 1.00 31.79 316 LEU C N 1
ATOM 4985 C CA . LEU B 1 316 ? 73.147 25.665 88.611 1.00 35.49 316 LEU C CA 1
ATOM 4986 C C . LEU B 1 316 ? 73.924 25.569 89.921 1.00 38.02 316 LEU C C 1
ATOM 4987 O O . LEU B 1 316 ? 73.423 25.025 90.906 1.00 35.97 316 LEU C O 1
ATOM 4992 N N . ALA B 1 317 ? 75.147 26.096 89.933 1.00 35.94 317 ALA C N 1
ATOM 4993 C CA . ALA B 1 317 ? 75.861 26.315 91.186 1.00 33.51 317 ALA C CA 1
ATOM 4994 C C . ALA B 1 317 ? 75.107 27.366 91.977 1.00 40.16 317 ALA C C 1
ATOM 4995 O O . ALA B 1 317 ? 74.646 28.362 91.404 1.00 38.60 317 ALA C O 1
ATOM 4997 N N . THR B 1 318 ? 74.961 27.145 93.282 1.00 32.61 318 THR C N 1
ATOM 4998 C CA . THR B 1 318 ? 74.481 28.208 94.153 1.00 32.20 318 THR C CA 1
ATOM 4999 C C . THR B 1 318 ? 75.587 28.547 95.147 1.00 37.82 318 THR C C 1
ATOM 5000 O O . THR B 1 318 ? 75.823 29.716 95.454 1.00 34.71 318 THR C O 1
ATOM 5004 N N . GLY B 1 319 ? 76.282 27.520 95.624 1.00 34.06 319 GLY C N 1
ATOM 5005 C CA . GLY B 1 319 ? 77.331 27.718 96.608 1.00 38.24 319 GLY C CA 1
ATOM 5006 C C . GLY B 1 319 ? 78.729 27.937 96.048 1.00 43.72 319 GLY C C 1
ATOM 5007 O O . GLY B 1 319 ? 78.908 28.307 94.878 1.00 37.60 319 GLY C O 1
ATOM 5008 N N . LEU B 1 320 ? 79.726 27.698 96.898 1.00 42.52 320 LEU C N 1
ATOM 5009 C CA . LEU B 1 320 ? 81.116 27.974 96.575 1.00 43.43 320 LEU C CA 1
ATOM 5010 C C . LEU B 1 320 ? 81.840 26.751 96.037 1.00 42.88 320 LEU C C 1
ATOM 5011 O O . LEU B 1 320 ? 81.436 25.610 96.297 1.00 38.09 320 LEU C O 1
ATOM 5016 N N . ARG B 1 321 ? 82.910 27.004 95.289 1.00 41.76 321 ARG C N 1
ATOM 5017 C CA . ARG B 1 321 ? 83.916 25.988 95.018 1.00 43.73 321 ARG C CA 1
ATOM 5018 C C . ARG B 1 321 ? 84.263 25.294 96.324 1.00 40.81 321 ARG C C 1
ATOM 5019 O O . ARG B 1 321 ? 84.733 25.945 97.270 1.00 35.74 321 ARG C O 1
ATOM 5027 N N . ASN B 1 322 ? 84.041 23.983 96.370 1.00 35.45 322 ASN C N 1
ATOM 5028 C CA . ASN B 1 322 ? 84.309 23.201 97.563 1.00 38.28 322 ASN C CA 1
ATOM 5029 C C . ASN B 1 322 ? 85.727 22.675 97.512 1.00 42.48 322 ASN C C 1
ATOM 5030 O O . ASN B 1 322 ? 85.956 21.503 97.222 1.00 49.23 322 ASN C O 1
ATOM 5035 N N . ASN B 1 323 ? 86.679 23.560 97.782 1.00 43.67 323 ASN C N 1
ATOM 5036 C CA . ASN B 1 323 ? 88.096 23.204 97.760 1.00 47.46 323 ASN C CA 1
ATOM 5037 C C . ASN B 1 323 ? 88.747 23.494 99.115 1.00 43.15 323 ASN C C 1
ATOM 5038 O O . ASN B 1 323 ? 89.486 24.460 99.267 1.00 48.22 323 ASN C O 1
ATOM 5043 N N . PRO B 1 324 ? 88.474 22.637 100.106 1.00 49.56 324 PRO C N 1
ATOM 5044 C CA . PRO B 1 324 ? 88.970 22.829 101.473 1.00 51.96 324 PRO C CA 1
ATOM 5045 C C . PRO B 1 324 ? 90.492 22.815 101.545 1.00 50.73 324 PRO C C 1
ATOM 5046 O O . PRO B 1 324 ? 91.139 22.071 100.798 1.00 49.79 324 PRO C O 1
ATOM 5050 N N . ILE B 1 325 ? 91.045 23.638 102.435 1.00 50.45 325 ILE C N 1
ATOM 5051 C CA . ILE B 1 325 ? 92.485 23.685 102.682 1.00 50.82 325 ILE C CA 1
ATOM 5052 C C . ILE B 1 325 ? 93.034 22.306 103.051 1.00 56.85 325 ILE C C 1
ATOM 5053 O O . ILE B 1 325 ? 92.509 21.650 103.953 1.00 57.10 325 ILE C O 1
ATOM 5058 N N . LYS B 1 326 ? 94.079 21.869 102.349 1.00 70.41 326 LYS C N 1
ATOM 5059 C CA . LYS B 1 326 ? 94.691 20.568 102.616 1.00 87.20 326 LYS C CA 1
ATOM 5060 C C . LYS B 1 326 ? 95.356 20.539 103.997 1.00 92.61 326 LYS C C 1
ATOM 5061 O O . LYS B 1 326 ? 96.399 21.168 104.208 1.00 91.15 326 LYS C O 1
ATOM 5067 N N . ASP C 1 5 ? 95.250 68.231 103.158 1.00 45.68 11 ASP E N 1
ATOM 5068 C CA . ASP C 1 5 ? 94.753 68.172 101.783 1.00 44.91 11 ASP E CA 1
ATOM 5069 C C . ASP C 1 5 ? 94.253 66.771 101.410 1.00 47.07 11 ASP E C 1
ATOM 5070 O O . ASP C 1 5 ? 94.858 65.756 101.789 1.00 42.64 11 ASP E O 1
ATOM 5075 N N . GLN C 1 6 ? 93.143 66.719 100.676 1.00 39.12 12 GLN E N 1
ATOM 5076 C CA . GLN C 1 6 ? 92.560 65.450 100.266 1.00 41.91 12 GLN E CA 1
ATOM 5077 C C . GLN C 1 6 ? 92.171 65.417 98.794 1.00 42.83 12 GLN E C 1
ATOM 5078 O O . GLN C 1 6 ? 91.795 66.449 98.207 1.00 38.25 12 GLN E O 1
ATOM 5084 N N . ILE C 1 7 ? 92.245 64.218 98.212 1.00 36.20 13 ILE E N 1
ATOM 5085 C CA . ILE C 1 7 ? 91.612 63.952 96.923 1.00 42.41 13 ILE E CA 1
ATOM 5086 C C . ILE C 1 7 ? 90.758 62.680 96.995 1.00 42.84 13 ILE E C 1
ATOM 5087 O O . ILE C 1 7 ? 91.201 61.656 97.526 1.00 41.24 13 ILE E O 1
ATOM 5092 N N . CYS C 1 8 ? 89.532 62.765 96.475 1.00 35.82 14 CYS E N 1
ATOM 5093 C CA . CYS C 1 8 ? 88.572 61.664 96.522 1.00 37.53 14 CYS E CA 1
ATOM 5094 C C . CYS C 1 8 ? 88.193 61.175 95.127 1.00 41.05 14 CYS E C 1
ATOM 5095 O O . CYS C 1 8 ? 88.148 61.957 94.172 1.00 43.96 14 CYS E O 1
ATOM 5098 N N . ILE C 1 9 ? 87.904 59.882 95.016 1.00 37.99 15 ILE E N 1
ATOM 5099 C CA . ILE C 1 9 ? 87.400 59.316 93.770 1.00 29.79 15 ILE E CA 1
ATOM 5100 C C . ILE C 1 9 ? 85.907 59.030 93.936 1.00 35.23 15 ILE E C 1
ATOM 5101 O O . ILE C 1 9 ? 85.474 58.514 94.973 1.00 37.31 15 ILE E O 1
ATOM 5106 N N . GLY C 1 10 ? 85.107 59.375 92.931 1.00 36.43 16 GLY E N 1
ATOM 5107 C CA . GLY C 1 10 ? 83.667 59.230 93.061 1.00 30.80 16 GLY E CA 1
ATOM 5108 C C . GLY C 1 10 ? 82.930 59.190 91.740 1.00 36.26 16 GLY E C 1
ATOM 5109 O O . GLY C 1 10 ? 83.558 59.088 90.680 1.00 40.14 16 GLY E O 1
ATOM 5110 N N . TYR C 1 11 ? 81.598 59.260 91.802 1.00 33.98 17 TYR E N 1
ATOM 5111 C CA . TYR C 1 11 ? 80.776 59.079 90.610 1.00 31.78 17 TYR E CA 1
ATOM 5112 C C . TYR C 1 11 ? 79.456 59.848 90.656 1.00 38.94 17 TYR E C 1
ATOM 5113 O O . TYR C 1 11 ? 79.010 60.311 91.714 1.00 37.58 17 TYR E O 1
ATOM 5122 N N . HIS C 1 12 ? 78.833 59.967 89.490 1.00 33.24 18 HIS E N 1
ATOM 5123 C CA . HIS C 1 12 ? 77.670 60.834 89.305 1.00 36.11 18 HIS E CA 1
ATOM 5124 C C . HIS C 1 12 ? 76.396 60.324 89.994 1.00 39.96 18 HIS E C 1
ATOM 5125 O O . HIS C 1 12 ? 76.092 59.130 89.941 1.00 37.00 18 HIS E O 1
ATOM 5132 N N . SER C 1 13 ? 75.684 61.231 90.669 1.00 42.73 19 SER E N 1
ATOM 5133 C CA . SER C 1 13 ? 74.310 60.985 91.119 1.00 44.09 19 SER E CA 1
ATOM 5134 C C . SER C 1 13 ? 73.410 62.092 90.599 1.00 45.24 19 SER E C 1
ATOM 5135 O O . SER C 1 13 ? 73.877 63.203 90.313 1.00 40.79 19 SER E O 1
ATOM 5138 N N . ASN C 1 14 ? 72.117 61.795 90.489 1.00 41.05 20 ASN E N 1
ATOM 5139 C CA . ASN C 1 14 ? 71.139 62.810 90.104 1.00 45.18 20 ASN E CA 1
ATOM 5140 C C . ASN C 1 14 ? 69.791 62.564 90.774 1.00 45.08 20 ASN E C 1
ATOM 5141 O O . ASN C 1 14 ? 69.692 61.739 91.694 1.00 44.35 20 ASN E O 1
ATOM 5146 N N . ASN C 1 15 ? 68.760 63.261 90.295 1.00 41.77 21 ASN E N 1
ATOM 5147 C CA . ASN C 1 15 ? 67.417 63.164 90.870 1.00 42.98 21 ASN E CA 1
ATOM 5148 C C . ASN C 1 15 ? 66.498 62.215 90.103 1.00 50.25 21 ASN E C 1
ATOM 5149 O O . ASN C 1 15 ? 65.275 62.314 90.192 1.00 52.03 21 ASN E O 1
ATOM 5154 N N . SER C 1 16 ? 67.080 61.307 89.336 1.00 49.34 22 SER E N 1
ATOM 5155 C CA . SER C 1 16 ? 66.288 60.331 88.607 1.00 42.96 22 SER E CA 1
ATOM 5156 C C . SER C 1 16 ? 65.542 59.432 89.590 1.00 39.82 22 SER E C 1
ATOM 5157 O O . SER C 1 16 ? 66.055 59.121 90.671 1.00 41.20 22 SER E O 1
ATOM 5160 N N . THR C 1 17 ? 64.322 59.045 89.222 1.00 41.00 23 THR E N 1
ATOM 5161 C CA . THR C 1 17 ? 63.549 58.057 89.975 1.00 46.76 23 THR E CA 1
ATOM 5162 C C . THR C 1 17 ? 63.479 56.729 89.214 1.00 46.51 23 THR E C 1
ATOM 5163 O O . THR C 1 17 ? 62.764 55.799 89.622 1.00 43.20 23 THR E O 1
ATOM 5167 N N . GLN C 1 18 ? 64.187 56.644 88.091 1.00 43.48 24 GLN E N 1
ATOM 5168 C CA . GLN C 1 18 ? 64.188 55.407 87.306 1.00 40.91 24 GLN E CA 1
ATOM 5169 C C . GLN C 1 18 ? 64.807 54.254 88.102 1.00 41.29 24 GLN E C 1
ATOM 5170 O O . GLN C 1 18 ? 65.776 54.455 88.844 1.00 35.73 24 GLN E O 1
ATOM 5176 N N . THR C 1 19 ? 64.243 53.055 87.951 1.00 36.52 25 THR E N 1
ATOM 5177 C CA . THR C 1 19 ? 64.829 51.847 88.524 1.00 37.71 25 THR E CA 1
ATOM 5178 C C . THR C 1 19 ? 64.912 50.756 87.458 1.00 43.72 25 THR E C 1
ATOM 5179 O O . THR C 1 19 ? 64.209 50.816 86.443 1.00 42.05 25 THR E O 1
ATOM 5183 N N . VAL C 1 20 ? 65.784 49.774 87.682 1.00 33.57 26 VAL E N 1
ATOM 5184 C CA . VAL C 1 20 ? 65.902 48.627 86.785 1.00 29.40 26 VAL E CA 1
ATOM 5185 C C . VAL C 1 20 ? 65.990 47.336 87.597 1.00 37.87 26 VAL E C 1
ATOM 5186 O O . VAL C 1 20 ? 66.242 47.377 88.805 1.00 32.27 26 VAL E O 1
ATOM 5190 N N . ASN C 1 21 ? 65.769 46.191 86.952 1.00 31.28 27 ASN E N 1
ATOM 5191 C CA . ASN C 1 21 ? 65.947 44.925 87.636 1.00 31.62 27 ASN E CA 1
ATOM 5192 C C . ASN C 1 21 ? 67.194 44.275 87.084 1.00 37.09 27 ASN E C 1
ATOM 5193 O O . ASN C 1 21 ? 67.511 44.433 85.898 1.00 37.87 27 ASN E O 1
ATOM 5198 N N . THR C 1 22 ? 67.933 43.575 87.934 1.00 33.15 28 THR E N 1
ATOM 5199 C CA . THR C 1 22 ? 69.054 42.786 87.425 1.00 30.49 28 THR E CA 1
ATOM 5200 C C . THR C 1 22 ? 68.854 41.354 87.873 1.00 33.50 28 THR E C 1
ATOM 5201 O O . THR C 1 22 ? 67.963 41.066 88.672 1.00 32.80 28 THR E O 1
ATOM 5205 N N . LEU C 1 23 ? 69.679 40.461 87.350 1.00 33.58 29 LEU E N 1
ATOM 5206 C CA . LEU C 1 23 ? 69.622 39.048 87.706 1.00 33.45 29 LEU E CA 1
ATOM 5207 C C . LEU C 1 23 ? 69.770 38.851 89.224 1.00 35.95 29 LEU E C 1
ATOM 5208 O O . LEU C 1 23 ? 69.197 37.929 89.787 1.00 41.23 29 LEU E O 1
ATOM 5213 N N . LEU C 1 24 ? 70.501 39.748 89.888 1.00 32.42 30 LEU E N 1
ATOM 5214 C CA . LEU C 1 24 ? 70.804 39.596 91.315 1.00 31.23 30 LEU E CA 1
ATOM 5215 C C . LEU C 1 24 ? 69.930 40.448 92.230 1.00 37.22 30 LEU E C 1
ATOM 5216 O O . LEU C 1 24 ? 69.770 40.119 93.415 1.00 36.90 30 LEU E O 1
ATOM 5221 N N . GLU C 1 25 ? 69.390 41.546 91.693 1.00 35.18 31 GLU E N 1
ATOM 5222 C CA . GLU C 1 25 ? 68.694 42.549 92.508 1.00 36.45 31 GLU E CA 1
ATOM 5223 C C . GLU C 1 25 ? 67.486 43.111 91.790 1.00 36.93 31 GLU E C 1
ATOM 5224 O O . GLU C 1 25 ? 67.483 43.245 90.554 1.00 39.31 31 GLU E O 1
ATOM 5230 N N . SER C 1 26 ? 66.467 43.465 92.563 1.00 34.43 32 SER E N 1
ATOM 5231 C CA . SER C 1 26 ? 65.279 44.080 91.992 1.00 36.96 32 SER E CA 1
ATOM 5232 C C . SER C 1 26 ? 65.176 45.553 92.368 1.00 35.31 32 SER E C 1
ATOM 5233 O O . SER C 1 26 ? 65.638 45.962 93.438 1.00 41.21 32 SER E O 1
ATOM 5236 N N . ASN C 1 27 ? 64.571 46.332 91.469 1.00 37.16 33 ASN E N 1
ATOM 5237 C CA . ASN C 1 27 ? 64.246 47.740 91.701 1.00 40.33 33 ASN E CA 1
ATOM 5238 C C . ASN C 1 27 ? 65.449 48.571 92.146 1.00 44.26 33 ASN E C 1
ATOM 5239 O O . ASN C 1 27 ? 65.383 49.281 93.157 1.00 38.13 33 ASN E O 1
ATOM 5244 N N . VAL C 1 28 ? 66.538 48.485 91.386 1.00 38.63 34 VAL E N 1
ATOM 5245 C CA . VAL C 1 28 ? 67.732 49.269 91.674 1.00 38.20 34 VAL E CA 1
ATOM 5246 C C . VAL C 1 28 ? 67.627 50.662 91.047 1.00 32.18 34 VAL E C 1
ATOM 5247 O O . VAL C 1 28 ? 67.459 50.787 89.836 1.00 31.11 34 VAL E O 1
ATOM 5251 N N . PRO C 1 29 ? 67.724 51.714 91.870 1.00 34.79 35 PRO E N 1
ATOM 5252 C CA . PRO C 1 29 ? 67.685 53.083 91.326 1.00 36.91 35 PRO E CA 1
ATOM 5253 C C . PRO C 1 29 ? 68.939 53.373 90.495 1.00 31.36 35 PRO E C 1
ATOM 5254 O O . PRO C 1 29 ? 70.047 53.022 90.908 1.00 36.51 35 PRO E O 1
ATOM 5258 N N . VAL C 1 30 ? 68.756 53.982 89.327 1.00 33.26 36 VAL E N 1
ATOM 5259 C CA . VAL C 1 30 ? 69.858 54.259 88.408 1.00 33.25 36 VAL E CA 1
ATOM 5260 C C . VAL C 1 30 ? 69.749 55.692 87.874 1.00 38.76 36 VAL E C 1
ATOM 5261 O O . VAL C 1 30 ? 68.654 56.278 87.880 1.00 31.96 36 VAL E O 1
ATOM 5265 N N . THR C 1 31 ? 70.868 56.261 87.419 1.00 29.45 37 THR E N 1
ATOM 5266 C CA . THR C 1 31 ? 70.871 57.667 87.004 1.00 35.19 37 THR E CA 1
ATOM 5267 C C . THR C 1 31 ? 70.296 57.835 85.600 1.00 37.41 37 THR E C 1
ATOM 5268 O O . THR C 1 31 ? 69.904 58.934 85.210 1.00 36.29 37 THR E O 1
ATOM 5272 N N . SER C 1 32 ? 70.278 56.751 84.834 1.00 34.26 38 SER E N 1
ATOM 5273 C CA . SER C 1 32 ? 69.670 56.770 83.503 1.00 35.83 38 SER E CA 1
ATOM 5274 C C . SER C 1 32 ? 69.455 55.345 83.003 1.00 34.87 38 SER E C 1
ATOM 5275 O O . SER C 1 32 ? 70.133 54.411 83.441 1.00 33.08 38 SER E O 1
ATOM 5278 N N . SER C 1 33 ? 68.506 55.183 82.090 1.00 31.28 39 SER E N 1
ATOM 5279 C CA . SER C 1 33 ? 68.188 53.877 81.544 1.00 27.64 39 SER E CA 1
ATOM 5280 C C . SER C 1 33 ? 67.536 54.079 80.182 1.00 35.67 39 SER E C 1
ATOM 5281 O O . SER C 1 33 ? 67.206 55.206 79.810 1.00 34.57 39 SER E O 1
ATOM 5284 N N . HIS C 1 34 ? 67.352 52.992 79.440 1.00 37.88 40 HIS E N 1
ATOM 5285 C CA . HIS C 1 34 ? 66.840 53.077 78.078 1.00 35.58 40 HIS E CA 1
ATOM 5286 C C . HIS C 1 34 ? 65.943 51.876 77.780 1.00 36.71 40 HIS E C 1
ATOM 5287 O O . HIS C 1 34 ? 66.361 50.722 77.930 1.00 33.71 40 HIS E O 1
ATOM 5294 N N . SER C 1 35 ? 64.712 52.141 77.353 1.00 30.13 41 SER E N 1
ATOM 5295 C CA . SER C 1 35 ? 63.768 51.062 77.092 1.00 34.54 41 SER E CA 1
ATOM 5296 C C . SER C 1 35 ? 64.051 50.415 75.741 1.00 33.98 41 SER E C 1
ATOM 5297 O O . SER C 1 35 ? 64.326 51.116 74.775 1.00 32.44 41 SER E O 1
ATOM 5300 N N . ILE C 1 36 ? 63.983 49.086 75.661 1.00 31.74 42 ILE E N 1
ATOM 5301 C CA . ILE C 1 36 ? 64.089 48.427 74.351 1.00 34.15 42 ILE E CA 1
ATOM 5302 C C . ILE C 1 36 ? 62.787 47.732 73.935 1.00 33.33 42 ILE E C 1
ATOM 5303 O O . ILE C 1 36 ? 62.785 46.848 73.066 1.00 30.17 42 ILE E O 1
ATOM 5308 N N . LEU C 1 37 ? 61.692 48.129 74.575 1.00 31.15 43 LEU E N 1
ATOM 5309 C CA . LEU C 1 37 ? 60.377 47.569 74.296 1.00 29.61 43 LEU E CA 1
ATOM 5310 C C . LEU C 1 37 ? 59.457 48.676 73.808 1.00 33.22 43 LEU E C 1
ATOM 5311 O O . LEU C 1 37 ? 59.168 49.611 74.545 1.00 28.10 43 LEU E O 1
ATOM 5316 N N . GLU C 1 38 ? 58.988 48.571 72.572 1.00 31.21 44 GLU E N 1
ATOM 5317 C CA . GLU C 1 38 ? 57.996 49.508 72.075 1.00 29.93 44 GLU E CA 1
ATOM 5318 C C . GLU C 1 38 ? 56.615 49.121 72.629 1.00 38.88 44 GLU E C 1
ATOM 5319 O O . GLU C 1 38 ? 56.157 47.989 72.423 1.00 37.52 44 GLU E O 1
ATOM 5325 N N . LYS C 1 39 ? 55.964 50.045 73.336 1.00 36.13 45 LYS E N 1
ATOM 5326 C CA . LYS C 1 39 ? 54.702 49.755 74.030 1.00 39.21 45 LYS E CA 1
ATOM 5327 C C . LYS C 1 39 ? 53.540 50.672 73.626 1.00 46.38 45 LYS E C 1
ATOM 5328 O O . LYS C 1 39 ? 52.416 50.527 74.127 1.00 44.00 45 LYS E O 1
ATOM 5334 N N . GLU C 1 40 ? 53.799 51.612 72.726 1.00 45.53 46 GLU E N 1
ATOM 5335 C CA . GLU C 1 40 ? 52.844 52.688 72.462 1.00 49.02 46 GLU E CA 1
ATOM 5336 C C . GLU C 1 40 ? 51.698 52.311 71.507 1.00 50.33 46 GLU E C 1
ATOM 5337 O O . GLU C 1 40 ? 51.931 51.902 70.370 1.00 43.89 46 GLU E O 1
ATOM 5343 N N . HIS C 1 41 ? 50.458 52.417 71.979 1.00 57.45 47 HIS E N 1
ATOM 5344 C CA . HIS C 1 41 ? 49.310 52.289 71.081 1.00 68.97 47 HIS E CA 1
ATOM 5345 C C . HIS C 1 41 ? 48.945 53.685 70.595 1.00 64.65 47 HIS E C 1
ATOM 5346 O O . HIS C 1 41 ? 48.829 54.612 71.406 1.00 73.29 47 HIS E O 1
ATOM 5353 N N . ASN C 1 42 ? 48.782 53.840 69.284 1.00 57.08 48 ASN E N 1
ATOM 5354 C CA . ASN C 1 42 ? 48.383 55.120 68.710 1.00 53.58 48 ASN E CA 1
ATOM 5355 C C . ASN C 1 42 ? 47.148 54.971 67.819 1.00 57.02 48 ASN E C 1
ATOM 5356 O O . ASN C 1 42 ? 46.524 55.965 67.446 1.00 62.85 48 ASN E O 1
ATOM 5361 N N . GLY C 1 43 ? 46.815 53.729 67.463 1.00 45.37 49 GLY E N 1
ATOM 5362 C CA . GLY C 1 43 ? 45.619 53.446 66.684 1.00 42.77 49 GLY E CA 1
ATOM 5363 C C . GLY C 1 43 ? 45.610 53.944 65.240 1.00 45.41 49 GLY E C 1
ATOM 5364 O O . GLY C 1 43 ? 44.594 53.855 64.564 1.00 45.19 49 GLY E O 1
ATOM 5365 N N . LEU C 1 44 ? 46.739 54.444 64.754 1.00 39.34 50 LEU E N 1
ATOM 5366 C CA . LEU C 1 44 ? 46.814 54.988 63.404 1.00 39.33 50 LEU E CA 1
ATOM 5367 C C . LEU C 1 44 ? 47.045 53.923 62.334 1.00 35.27 50 LEU E C 1
ATOM 5368 O O . LEU C 1 44 ? 47.776 52.964 62.549 1.00 36.33 50 LEU E O 1
ATOM 5373 N N . LEU C 1 45 ? 46.415 54.104 61.178 1.00 39.30 51 LEU E N 1
ATOM 5374 C CA . LEU C 1 45 ? 46.696 53.294 59.999 1.00 35.43 51 LEU E CA 1
ATOM 5375 C C . LEU C 1 45 ? 47.469 54.177 59.015 1.00 44.11 51 LEU E C 1
ATOM 5376 O O . LEU C 1 45 ? 46.984 55.234 58.611 1.00 41.11 51 LEU E O 1
ATOM 5381 N N . CYS C 1 46 ? 48.672 53.760 58.637 1.00 43.56 52 CYS E N 1
ATOM 5382 C CA . CYS C 1 46 ? 49.545 54.619 57.840 1.00 35.32 52 CYS E CA 1
ATOM 5383 C C . CYS C 1 46 ? 49.946 53.991 56.508 1.00 41.38 52 CYS E C 1
ATOM 5384 O O . CYS C 1 46 ? 49.573 52.855 56.199 1.00 40.73 52 CYS E O 1
ATOM 5387 N N . LYS C 1 47 ? 50.722 54.739 55.728 1.00 38.93 53 LYS E N 1
ATOM 5388 C CA . LYS C 1 47 ? 51.465 54.161 54.612 1.00 42.69 53 LYS E CA 1
ATOM 5389 C C . LYS C 1 47 ? 52.591 53.289 55.175 1.00 41.16 53 LYS E C 1
ATOM 5390 O O . LYS C 1 47 ? 53.036 53.494 56.312 1.00 36.90 53 LYS E O 1
ATOM 5396 N N . LEU C 1 48 A 53.052 52.325 54.383 1.00 39.04 53 LEU E N 1
ATOM 5397 C CA . LEU C 1 48 A 54.128 51.436 54.807 1.00 40.54 53 LEU E CA 1
ATOM 5398 C C . LEU C 1 48 A 55.344 51.693 53.944 1.00 40.58 53 LEU E C 1
ATOM 5399 O O . LEU C 1 48 A 55.338 51.371 52.751 1.00 46.56 53 LEU E O 1
ATOM 5404 N N . LYS C 1 49 ? 56.381 52.270 54.550 1.00 48.14 54 LYS E N 1
ATOM 5405 C CA . LYS C 1 49 ? 57.581 52.689 53.824 1.00 52.18 54 LYS E CA 1
ATOM 5406 C C . LYS C 1 49 ? 57.244 53.574 52.624 1.00 49.22 54 LYS E C 1
ATOM 5407 O O . LYS C 1 49 ? 57.700 53.314 51.508 1.00 47.47 54 LYS E O 1
ATOM 5413 N N . GLY C 1 50 ? 56.438 54.608 52.859 1.00 48.23 55 GLY E N 1
ATOM 5414 C CA . GLY C 1 50 ? 56.044 55.534 51.804 1.00 46.53 55 GLY E CA 1
ATOM 5415 C C . GLY C 1 50 ? 55.034 54.994 50.796 1.00 48.55 55 GLY E C 1
ATOM 5416 O O . GLY C 1 50 ? 54.662 55.695 49.858 1.00 53.80 55 GLY E O 1
ATOM 5417 N N . LYS C 1 51 ? 54.576 53.757 50.977 1.00 47.93 56 LYS E N 1
ATOM 5418 C CA . LYS C 1 51 ? 53.630 53.168 50.024 1.00 47.22 56 LYS E CA 1
ATOM 5419 C C . LYS C 1 51 ? 52.222 53.053 50.623 1.00 43.70 56 LYS E C 1
ATOM 5420 O O . LYS C 1 51 ? 52.029 52.477 51.698 1.00 40.80 56 LYS E O 1
ATOM 5426 N N . ALA C 1 52 ? 51.235 53.606 49.927 1.00 39.47 57 ALA E N 1
ATOM 5427 C CA . ALA C 1 52 ? 49.886 53.670 50.473 1.00 41.06 57 ALA E CA 1
ATOM 5428 C C . ALA C 1 52 ? 49.196 52.304 50.463 1.00 36.89 57 ALA E C 1
ATOM 5429 O O . ALA C 1 52 ? 49.479 51.458 49.614 1.00 38.87 57 ALA E O 1
ATOM 5431 N N . PRO C 1 53 ? 48.285 52.079 51.415 1.00 38.39 58 PRO E N 1
ATOM 5432 C CA . PRO C 1 53 ? 47.502 50.840 51.360 1.00 44.41 58 PRO E CA 1
ATOM 5433 C C . PRO C 1 53 ? 46.264 51.001 50.479 1.00 40.13 58 PRO E C 1
ATOM 5434 O O . PRO C 1 53 ? 45.866 52.125 50.160 1.00 35.84 58 PRO E O 1
ATOM 5438 N N . LEU C 1 54 ? 45.676 49.878 50.078 1.00 35.73 59 LEU E N 1
ATOM 5439 C CA . LEU C 1 54 ? 44.388 49.887 49.401 1.00 39.80 59 LEU E CA 1
ATOM 5440 C C . LEU C 1 54 ? 43.266 49.940 50.450 1.00 42.83 59 LEU E C 1
ATOM 5441 O O . LEU C 1 54 ? 43.144 49.042 51.297 1.00 39.28 59 LEU E O 1
ATOM 5446 N N . ASP C 1 55 ? 42.457 50.994 50.401 1.00 38.09 60 ASP E N 1
ATOM 5447 C CA . ASP C 1 55 ? 41.338 51.154 51.335 1.00 40.31 60 ASP E CA 1
ATOM 5448 C C . ASP C 1 55 ? 40.036 50.711 50.678 1.00 40.06 60 ASP E C 1
ATOM 5449 O O . ASP C 1 55 ? 39.519 51.400 49.792 1.00 38.42 60 ASP E O 1
ATOM 5454 N N . LEU C 1 56 ? 39.495 49.579 51.134 1.00 38.45 61 LEU E N 1
ATOM 5455 C CA . LEU C 1 56 ? 38.292 49.013 50.544 1.00 37.30 61 LEU E CA 1
ATOM 5456 C C . LEU C 1 56 ? 37.028 49.733 51.026 1.00 37.70 61 LEU E C 1
ATOM 5457 O O . LEU C 1 56 ? 35.911 49.397 50.602 1.00 44.38 61 LEU E O 1
ATOM 5462 N N . ILE C 1 57 ? 37.208 50.723 51.899 1.00 41.73 62 ILE E N 1
ATOM 5463 C CA . ILE C 1 57 ? 36.092 51.440 52.526 1.00 41.45 62 ILE E CA 1
ATOM 5464 C C . ILE C 1 57 ? 35.139 50.442 53.194 1.00 45.28 62 ILE E C 1
ATOM 5465 O O . ILE C 1 57 ? 35.525 49.741 54.137 1.00 49.59 62 ILE E O 1
ATOM 5470 N N . ASP C 1 58 ? 33.911 50.350 52.683 1.00 42.95 63 ASP E N 1
ATOM 5471 C CA . ASP C 1 58 ? 32.915 49.442 53.249 1.00 45.10 63 ASP E CA 1
ATOM 5472 C C . ASP C 1 58 ? 32.696 48.168 52.417 1.00 39.89 63 ASP E C 1
ATOM 5473 O O . ASP C 1 58 ? 31.648 47.520 52.517 1.00 42.47 63 ASP E O 1
ATOM 5478 N N . CYS C 1 59 ? 33.689 47.801 51.610 1.00 36.55 64 CYS E N 1
ATOM 5479 C CA . CYS C 1 59 ? 33.570 46.627 50.748 1.00 36.24 64 CYS E CA 1
ATOM 5480 C C . CYS C 1 59 ? 34.508 45.517 51.206 1.00 40.25 64 CYS E C 1
ATOM 5481 O O . CYS C 1 59 ? 35.541 45.795 51.823 1.00 41.50 64 CYS E O 1
ATOM 5484 N N . SER C 1 60 ? 34.143 44.265 50.924 1.00 36.69 65 SER E N 1
ATOM 5485 C CA . SER C 1 60 ? 35.064 43.147 51.121 1.00 40.60 65 SER E CA 1
ATOM 5486 C C . SER C 1 60 ? 35.972 43.057 49.895 1.00 39.87 65 SER E C 1
ATOM 5487 O O . SER C 1 60 ? 35.620 43.581 48.837 1.00 33.92 65 SER E O 1
ATOM 5490 N N . LEU C 1 61 ? 37.126 42.400 50.030 1.00 35.70 66 LEU E N 1
ATOM 5491 C CA . LEU C 1 61 ? 38.041 42.214 48.896 1.00 28.21 66 LEU E CA 1
ATOM 5492 C C . LEU C 1 61 ? 37.401 41.514 47.669 1.00 27.63 66 LEU E C 1
ATOM 5493 O O . LEU C 1 61 ? 37.582 41.967 46.534 1.00 35.59 66 LEU E O 1
ATOM 5498 N N . PRO C 1 62 ? 36.660 40.412 47.879 1.00 30.58 67 PRO E N 1
ATOM 5499 C CA . PRO C 1 62 ? 35.997 39.837 46.703 1.00 41.25 67 PRO E CA 1
ATOM 5500 C C . PRO C 1 62 ? 35.004 40.796 46.038 1.00 38.59 67 PRO E C 1
ATOM 5501 O O . PRO C 1 62 ? 34.949 40.853 44.804 1.00 40.18 67 PRO E O 1
ATOM 5505 N N . ALA C 1 63 ? 34.234 41.535 46.833 1.00 44.60 68 ALA E N 1
ATOM 5506 C CA . ALA C 1 63 ? 33.293 42.508 46.269 1.00 43.37 68 ALA E CA 1
ATOM 5507 C C . ALA C 1 63 ? 34.008 43.589 45.446 1.00 36.47 68 ALA E C 1
ATOM 5508 O O . ALA C 1 63 ? 33.545 43.994 44.372 1.00 38.86 68 ALA E O 1
ATOM 5510 N N . TRP C 1 64 ? 35.137 44.060 45.952 1.00 39.95 69 TRP E N 1
ATOM 5511 C CA . TRP C 1 64 ? 35.900 45.079 45.244 1.00 33.78 69 TRP E CA 1
ATOM 5512 C C . TRP C 1 64 ? 36.470 44.512 43.943 1.00 39.10 69 TRP E C 1
ATOM 5513 O O . TRP C 1 64 ? 36.379 45.145 42.892 1.00 40.65 69 TRP E O 1
ATOM 5524 N N . LEU C 1 65 ? 37.036 43.309 44.011 1.00 34.90 70 LEU E N 1
ATOM 5525 C CA . LEU C 1 65 ? 37.661 42.695 42.836 1.00 36.37 70 LEU E CA 1
ATOM 5526 C C . LEU C 1 65 ? 36.659 42.414 41.718 1.00 38.31 70 LEU E C 1
ATOM 5527 O O . LEU C 1 65 ? 36.919 42.740 40.558 1.00 42.57 70 LEU E O 1
ATOM 5532 N N . MET C 1 66 ? 35.510 41.831 42.060 1.00 34.66 71 MET E N 1
ATOM 5533 C CA . MET C 1 66 ? 34.524 41.479 41.040 1.00 31.44 71 MET E CA 1
ATOM 5534 C C . MET C 1 66 ? 33.685 42.682 40.578 1.00 37.77 71 MET E C 1
ATOM 5535 O O . MET C 1 66 ? 32.979 42.610 39.555 1.00 38.34 71 MET E O 1
ATOM 5540 N N . GLY C 1 67 ? 33.751 43.778 41.332 1.00 35.50 72 GLY E N 1
ATOM 5541 C CA . GLY C 1 67 ? 33.026 44.987 40.971 1.00 42.13 72 GLY E CA 1
ATOM 5542 C C . GLY C 1 67 ? 31.568 45.082 41.419 1.00 46.50 72 GLY E C 1
ATOM 5543 O O . GLY C 1 67 ? 30.709 45.489 40.628 1.00 43.16 72 GLY E O 1
ATOM 5544 N N . ASN C 1 68 ? 31.282 44.695 42.667 1.00 44.68 73 ASN E N 1
ATOM 5545 C CA . ASN C 1 68 ? 29.980 44.975 43.286 1.00 40.66 73 ASN E CA 1
ATOM 5546 C C . ASN C 1 68 ? 29.636 46.440 43.038 1.00 39.80 73 ASN E C 1
ATOM 5547 O O . ASN C 1 68 ? 30.425 47.332 43.393 1.00 42.34 73 ASN E O 1
ATOM 5552 N N . PRO C 1 69 ? 28.470 46.697 42.407 1.00 38.51 74 PRO E N 1
ATOM 5553 C CA . PRO C 1 69 ? 28.131 48.050 41.936 1.00 35.69 74 PRO E CA 1
ATOM 5554 C C . PRO C 1 69 ? 28.205 49.099 43.035 1.00 42.80 74 PRO E C 1
ATOM 5555 O O . PRO C 1 69 ? 28.384 50.289 42.739 1.00 49.16 74 PRO E O 1
ATOM 5559 N N . LYS C 1 70 ? 28.066 48.670 44.285 1.00 39.68 75 LYS E N 1
ATOM 5560 C CA . LYS C 1 70 ? 28.131 49.602 45.411 1.00 46.97 75 LYS E CA 1
ATOM 5561 C C . LYS C 1 70 ? 29.575 49.931 45.834 1.00 49.82 75 LYS E C 1
ATOM 5562 O O . LYS C 1 70 ? 29.801 50.777 46.706 1.00 51.89 75 LYS E O 1
ATOM 5568 N N . CYS C 1 71 ? 30.545 49.268 45.204 1.00 39.04 76 CYS E N 1
ATOM 5569 C CA . CYS C 1 71 ? 31.957 49.529 45.470 1.00 39.82 76 CYS E CA 1
ATOM 5570 C C . CYS C 1 71 ? 32.516 50.466 44.407 1.00 45.50 76 CYS E C 1
ATOM 5571 O O . CYS C 1 71 ? 32.047 50.466 43.264 1.00 43.89 76 CYS E O 1
ATOM 5574 N N . ASP C 1 72 ? 33.506 51.272 44.782 1.00 52.30 77 ASP E N 1
ATOM 5575 C CA . ASP C 1 72 ? 34.168 52.148 43.813 1.00 62.33 77 ASP E CA 1
ATOM 5576 C C . ASP C 1 72 ? 34.994 51.344 42.804 1.00 54.52 77 ASP E C 1
ATOM 5577 O O . ASP C 1 72 ? 35.773 50.462 43.185 1.00 46.53 77 ASP E O 1
ATOM 5582 N N . GLU C 1 73 ? 34.801 51.642 41.522 1.00 53.05 78 GLU E N 1
ATOM 5583 C CA . GLU C 1 73 ? 35.543 50.992 40.449 1.00 51.80 78 GLU E CA 1
ATOM 5584 C C . GLU C 1 73 ? 36.986 51.475 40.497 1.00 55.27 78 GLU E C 1
ATOM 5585 O O . GLU C 1 73 ? 37.256 52.574 40.975 1.00 57.33 78 GLU E O 1
ATOM 5591 N N . LEU C 1 74 ? 37.919 50.652 40.034 1.00 55.31 79 LEU E N 1
ATOM 5592 C CA . LEU C 1 74 ? 39.303 51.097 39.902 1.00 53.27 79 LEU E CA 1
ATOM 5593 C C . LEU C 1 74 ? 39.500 51.704 38.511 1.00 53.44 79 LEU E C 1
ATOM 5594 O O . LEU C 1 74 ? 39.463 50.989 37.503 1.00 54.36 79 LEU E O 1
ATOM 5599 N N . LEU C 1 75 ? 39.710 53.016 38.453 1.00 55.86 80 LEU E N 1
ATOM 5600 C CA . LEU C 1 75 ? 39.792 53.707 37.164 1.00 60.04 80 LEU E CA 1
ATOM 5601 C C . LEU C 1 75 ? 41.220 53.832 36.646 1.00 65.46 80 LEU E C 1
ATOM 5602 O O . LEU C 1 75 ? 41.473 53.691 35.449 1.00 74.91 80 LEU E O 1
ATOM 5607 N N . THR C 1 76 ? 42.152 54.098 37.551 1.00 57.65 81 THR E N 1
ATOM 5608 C CA . THR C 1 76 ? 43.538 54.295 37.157 1.00 70.97 81 THR E CA 1
ATOM 5609 C C . THR C 1 76 ? 44.427 53.142 37.610 1.00 66.86 81 THR E C 1
ATOM 5610 O O . THR C 1 76 ? 44.098 52.434 38.565 1.00 66.83 81 THR E O 1
ATOM 5614 N N . ALA C 1 77 A 45.538 52.951 36.903 1.00 63.87 81 ALA E N 1
ATOM 5615 C CA . ALA C 1 77 A 46.573 52.016 37.327 1.00 65.46 81 ALA E CA 1
ATOM 5616 C C . ALA C 1 77 A 47.061 52.424 38.717 1.00 57.65 81 ALA E C 1
ATOM 5617 O O . ALA C 1 77 A 47.215 53.613 39.004 1.00 51.69 81 ALA E O 1
ATOM 5619 N N . SER C 1 78 ? 47.297 51.452 39.588 1.00 52.56 82 SER E N 1
ATOM 5620 C CA . SER C 1 78 ? 47.633 51.797 40.960 1.00 50.39 82 SER E CA 1
ATOM 5621 C C . SER C 1 78 ? 48.566 50.782 41.617 1.00 48.02 82 SER E C 1
ATOM 5622 O O . SER C 1 78 ? 49.041 49.840 40.973 1.00 45.01 82 SER E O 1
ATOM 5625 N N . GLU C 1 79 ? 48.824 50.986 42.905 1.00 38.30 83 GLU E N 1
ATOM 5626 C CA . GLU C 1 79 ? 49.678 50.087 43.668 1.00 42.25 83 GLU E CA 1
ATOM 5627 C C . GLU C 1 79 ? 49.364 50.240 45.148 1.00 38.51 83 GLU E C 1
ATOM 5628 O O . GLU C 1 79 ? 48.708 51.208 45.545 1.00 43.54 83 GLU E O 1
ATOM 5634 N N . TRP C 1 80 ? 49.835 49.296 45.964 1.00 34.51 84 TRP E N 1
ATOM 5635 C CA . TRP C 1 80 ? 49.572 49.348 47.405 1.00 35.10 84 TRP E CA 1
ATOM 5636 C C . TRP C 1 80 ? 50.469 48.414 48.237 1.00 35.73 84 TRP E C 1
ATOM 5637 O O . TRP C 1 80 ? 50.912 47.365 47.753 1.00 38.98 84 TRP E O 1
ATOM 5648 N N . ALA C 1 81 ? 50.743 48.809 49.482 1.00 37.42 85 ALA E N 1
ATOM 5649 C CA . ALA C 1 81 ? 51.629 48.039 50.360 1.00 35.85 85 ALA E CA 1
ATOM 5650 C C . ALA C 1 81 ? 50.879 46.909 51.079 1.00 38.42 85 ALA E C 1
ATOM 5651 O O . ALA C 1 81 ? 51.431 45.824 51.325 1.00 38.27 85 ALA E O 1
ATOM 5653 N N . TYR C 1 82 ? 49.619 47.176 51.409 1.00 36.69 86 TYR E N 1
ATOM 5654 C CA . TYR C 1 82 ? 48.767 46.192 52.055 1.00 34.39 86 TYR E CA 1
ATOM 5655 C C . TYR C 1 82 ? 47.306 46.556 51.809 1.00 37.94 86 TYR E C 1
ATOM 5656 O O . TYR C 1 82 ? 47.012 47.575 51.179 1.00 37.98 86 TYR E O 1
ATOM 5665 N N . ILE C 1 83 ? 46.392 45.721 52.290 1.00 34.25 87 ILE E N 1
ATOM 5666 C CA . ILE C 1 83 ? 44.960 45.971 52.090 1.00 30.50 87 ILE E CA 1
ATOM 5667 C C . ILE C 1 83 ? 44.268 46.241 53.429 1.00 33.82 87 ILE E C 1
ATOM 5668 O O . ILE C 1 83 ? 44.420 45.470 54.397 1.00 34.63 87 ILE E O 1
ATOM 5673 N N . LYS C 1 84 ? 43.518 47.337 53.493 1.00 31.75 88 LYS E N 1
ATOM 5674 C CA . LYS C 1 84 ? 42.724 47.628 54.679 1.00 35.86 88 LYS E CA 1
ATOM 5675 C C . LYS C 1 84 ? 41.251 47.319 54.416 1.00 40.83 88 LYS E C 1
ATOM 5676 O O . LYS C 1 84 ? 40.646 47.863 53.481 1.00 36.96 88 LYS E O 1
ATOM 5682 N N . GLU C 1 85 ? 40.675 46.458 55.252 1.00 33.93 89 GLU E N 1
ATOM 5683 C CA . GLU C 1 85 ? 39.293 46.019 55.089 1.00 34.00 89 GLU E CA 1
ATOM 5684 C C . GLU C 1 85 ? 38.569 46.239 56.414 1.00 41.24 89 GLU E C 1
ATOM 5685 O O . GLU C 1 85 ? 39.181 46.142 57.487 1.00 43.65 89 GLU E O 1
ATOM 5691 N N . ASP C 1 86 ? 37.275 46.548 56.351 1.00 41.06 90 ASP E N 1
ATOM 5692 C CA . ASP C 1 86 ? 36.466 46.653 57.560 1.00 33.81 90 ASP E CA 1
ATOM 5693 C C . ASP C 1 86 ? 36.246 45.281 58.187 1.00 35.08 90 ASP E C 1
ATOM 5694 O O . ASP C 1 86 ? 36.166 44.278 57.472 1.00 37.19 90 ASP E O 1
ATOM 5699 N N . PRO C 1 87 ? 36.165 45.233 59.527 1.00 37.36 91 PRO E N 1
ATOM 5700 C CA . PRO C 1 87 ? 35.912 43.985 60.255 1.00 45.54 91 PRO E CA 1
ATOM 5701 C C . PRO C 1 87 ? 34.641 43.308 59.756 1.00 48.44 91 PRO E C 1
ATOM 5702 O O . PRO C 1 87 ? 34.659 42.104 59.507 1.00 43.56 91 PRO E O 1
ATOM 5706 N N . GLU C 1 88 ? 33.561 44.070 59.611 1.00 47.23 92 GLU E N 1
ATOM 5707 C CA . GLU C 1 88 ? 32.327 43.545 59.014 1.00 50.78 92 GLU E CA 1
ATOM 5708 C C . GLU C 1 88 ? 31.886 44.450 57.861 1.00 45.61 92 GLU E C 1
ATOM 5709 O O . GLU C 1 88 ? 31.098 45.378 58.060 1.00 46.15 92 GLU E O 1
ATOM 5715 N N . PRO C 1 89 ? 32.396 44.184 56.648 1.00 45.28 93 PRO E N 1
ATOM 5716 C CA . PRO C 1 89 ? 32.107 45.046 55.494 1.00 40.84 93 PRO E CA 1
ATOM 5717 C C . PRO C 1 89 ? 30.614 45.085 55.172 1.00 46.71 93 PRO E C 1
ATOM 5718 O O . PRO C 1 89 ? 29.936 44.059 55.242 1.00 47.23 93 PRO E O 1
ATOM 5722 N N . GLU C 1 90 ? 30.113 46.261 54.809 1.00 47.32 94 GLU E N 1
ATOM 5723 C CA . GLU C 1 90 ? 28.703 46.417 54.482 1.00 51.10 94 GLU E CA 1
ATOM 5724 C C . GLU C 1 90 ? 28.395 45.789 53.127 1.00 48.55 94 GLU E C 1
ATOM 5725 O O . GLU C 1 90 ? 27.314 45.242 52.921 1.00 54.68 94 GLU E O 1
ATOM 5731 N N . ASN C 1 91 ? 29.354 45.870 52.210 1.00 43.17 95 ASN E N 1
ATOM 5732 C CA . ASN C 1 91 ? 29.164 45.380 50.849 1.00 43.05 95 ASN E CA 1
ATOM 5733 C C . ASN C 1 91 ? 30.046 44.185 50.515 1.00 46.82 95 ASN E C 1
ATOM 5734 O O . ASN C 1 91 ? 31.235 44.334 50.193 1.00 47.04 95 ASN E O 1
ATOM 5739 N N . GLY C 1 92 ? 29.457 42.999 50.586 1.00 39.29 96 GLY E N 1
ATOM 5740 C CA . GLY C 1 92 ? 30.183 41.773 50.301 1.00 36.67 96 GLY E CA 1
ATOM 5741 C C . GLY C 1 92 ? 29.687 41.147 49.013 1.00 36.54 96 GLY E C 1
ATOM 5742 O O . GLY C 1 92 ? 29.284 41.846 48.078 1.00 39.80 96 GLY E O 1
ATOM 5743 N N . ILE C 1 93 A 29.700 39.822 48.971 1.00 31.01 96 ILE E N 1
ATOM 5744 C CA . ILE C 1 93 A 29.226 39.094 47.811 1.00 38.22 96 ILE E CA 1
ATOM 5745 C C . ILE C 1 93 A 27.700 39.182 47.767 1.00 46.08 96 ILE E C 1
ATOM 5746 O O . ILE C 1 93 A 27.015 38.719 48.685 1.00 46.94 96 ILE E O 1
ATOM 5751 N N . CYS C 1 94 ? 27.170 39.788 46.706 1.00 44.03 97 CYS E N 1
ATOM 5752 C CA . CYS C 1 94 ? 25.736 40.088 46.635 1.00 41.93 97 CYS E CA 1
ATOM 5753 C C . CYS C 1 94 ? 24.881 38.941 46.073 1.00 40.93 97 CYS E C 1
ATOM 5754 O O . CYS C 1 94 ? 23.811 38.642 46.612 1.00 42.27 97 CYS E O 1
ATOM 5757 N N . PHE C 1 95 ? 25.337 38.279 45.014 1.00 33.61 98 PHE E N 1
ATOM 5758 C CA . PHE C 1 95 ? 24.669 37.042 44.612 1.00 32.10 98 PHE E CA 1
ATOM 5759 C C . PHE C 1 95 ? 25.304 35.869 45.379 1.00 38.39 98 PHE E C 1
ATOM 5760 O O . PHE C 1 95 ? 26.491 35.561 45.180 1.00 35.10 98 PHE E O 1
ATOM 5768 N N . PRO C 1 96 ? 24.523 35.206 46.251 1.00 42.26 99 PRO E N 1
ATOM 5769 C CA . PRO C 1 96 ? 25.092 34.219 47.179 1.00 37.53 99 PRO E CA 1
ATOM 5770 C C . PRO C 1 96 ? 25.846 33.088 46.481 1.00 38.79 99 PRO E C 1
ATOM 5771 O O . PRO C 1 96 ? 25.385 32.565 45.452 1.00 34.85 99 PRO E O 1
ATOM 5775 N N . GLY C 1 97 ? 27.002 32.743 47.042 1.00 35.59 100 GLY E N 1
ATOM 5776 C CA . GLY C 1 97 ? 27.829 31.654 46.557 1.00 41.49 100 GLY E CA 1
ATOM 5777 C C . GLY C 1 97 ? 29.166 31.743 47.286 1.00 39.74 100 GLY E C 1
ATOM 5778 O O . GLY C 1 97 ? 29.375 32.686 48.060 1.00 45.21 100 GLY E O 1
ATOM 5779 N N . ASP C 1 98 ? 30.066 30.789 47.057 1.00 32.93 101 ASP E N 1
ATOM 5780 C CA . ASP C 1 98 ? 31.384 30.835 47.694 1.00 38.31 101 ASP E CA 1
ATOM 5781 C C . ASP C 1 98 ? 32.443 31.429 46.766 1.00 34.63 101 ASP E C 1
ATOM 5782 O O . ASP C 1 98 ? 32.431 31.199 45.552 1.00 38.84 101 ASP E O 1
ATOM 5787 N N . PHE C 1 99 ? 33.355 32.205 47.338 1.00 36.74 102 PHE E N 1
ATOM 5788 C CA . PHE C 1 99 ? 34.501 32.686 46.581 1.00 38.57 102 PHE E CA 1
ATOM 5789 C C . PHE C 1 99 ? 35.676 31.764 46.892 1.00 39.75 102 PHE E C 1
ATOM 5790 O O . PHE C 1 99 ? 36.161 31.718 48.028 1.00 42.31 102 PHE E O 1
ATOM 5798 N N . ASP C 1 100 ? 36.122 31.033 45.876 1.00 40.30 103 ASP E N 1
ATOM 5799 C CA . ASP C 1 100 ? 37.100 29.964 46.051 1.00 32.90 103 ASP E CA 1
ATOM 5800 C C . ASP C 1 100 ? 38.524 30.462 46.302 1.00 30.59 103 ASP E C 1
ATOM 5801 O O . ASP C 1 100 ? 38.972 31.417 45.668 1.00 32.37 103 ASP E O 1
ATOM 5806 N N . SER C 1 101 ? 39.219 29.805 47.234 1.00 31.63 104 SER E N 1
ATOM 5807 C CA . SER C 1 101 ? 40.649 30.022 47.498 1.00 34.89 104 SER E CA 1
ATOM 5808 C C . SER C 1 101 ? 41.014 31.461 47.807 1.00 33.80 104 SER E C 1
ATOM 5809 O O . SER C 1 101 ? 41.992 31.982 47.277 1.00 31.23 104 SER E O 1
ATOM 5812 N N . LEU C 1 102 ? 40.230 32.098 48.668 1.00 35.84 105 LEU E N 1
ATOM 5813 C CA . LEU C 1 102 ? 40.460 33.493 49.009 1.00 33.09 105 LEU E CA 1
ATOM 5814 C C . LEU C 1 102 ? 41.808 33.711 49.712 1.00 37.13 105 LEU E C 1
ATOM 5815 O O . LEU C 1 102 ? 42.458 34.740 49.524 1.00 33.17 105 LEU E O 1
ATOM 5820 N N . GLU C 1 103 ? 42.224 32.734 50.513 1.00 34.35 106 GLU E N 1
ATOM 5821 C CA . GLU C 1 103 ? 43.470 32.837 51.269 1.00 32.87 106 GLU E CA 1
ATOM 5822 C C . GLU C 1 103 ? 44.694 32.880 50.353 1.00 30.43 106 GLU E C 1
ATOM 5823 O O . GLU C 1 103 ? 45.543 33.754 50.517 1.00 28.54 106 GLU E O 1
ATOM 5829 N N . ASP C 1 104 ? 44.782 31.966 49.384 1.00 30.78 107 ASP E N 1
ATOM 5830 C CA . ASP C 1 104 ? 45.887 32.004 48.407 1.00 31.80 107 ASP E CA 1
ATOM 5831 C C . ASP C 1 104 ? 45.881 33.286 47.545 1.00 34.04 107 ASP E C 1
ATOM 5832 O O . ASP C 1 104 ? 46.942 33.792 47.159 1.00 31.92 107 ASP E O 1
ATOM 5837 N N . LEU C 1 105 ? 44.696 33.811 47.238 1.00 38.43 108 LEU E N 1
ATOM 5838 C CA . LEU C 1 105 ? 44.610 35.008 46.398 1.00 36.18 108 LEU E CA 1
ATOM 5839 C C . LEU C 1 105 ? 45.174 36.213 47.130 1.00 37.16 108 LEU E C 1
ATOM 5840 O O . LEU C 1 105 ? 45.834 37.062 46.529 1.00 36.73 108 LEU E O 1
ATOM 5845 N N . ILE C 1 106 ? 44.923 36.282 48.435 1.00 34.16 109 ILE E N 1
ATOM 5846 C CA . ILE C 1 106 ? 45.492 37.348 49.257 1.00 33.70 109 ILE E CA 1
ATOM 5847 C C . ILE C 1 106 ? 47.028 37.377 49.200 1.00 37.63 109 ILE E C 1
ATOM 5848 O O . ILE C 1 106 ? 47.626 38.459 49.168 1.00 40.29 109 ILE E O 1
ATOM 5853 N N . LEU C 1 107 ? 47.663 36.203 49.145 1.00 35.27 110 LEU E N 1
ATOM 5854 C CA . LEU C 1 107 ? 49.125 36.142 49.060 1.00 38.62 110 LEU E CA 1
ATOM 5855 C C . LEU C 1 107 ? 49.614 36.800 47.774 1.00 36.38 110 LEU E C 1
ATOM 5856 O O . LEU C 1 107 ? 50.718 37.353 47.731 1.00 38.52 110 LEU E O 1
ATOM 5861 N N . LEU C 1 108 ? 48.780 36.758 46.739 1.00 32.41 111 LEU E N 1
ATOM 5862 C CA . LEU C 1 108 ? 49.160 37.277 45.424 1.00 39.48 111 LEU E CA 1
ATOM 5863 C C . LEU C 1 108 ? 48.947 38.783 45.264 1.00 36.06 111 LEU E C 1
ATOM 5864 O O . LEU C 1 108 ? 49.695 39.448 44.545 1.00 40.42 111 LEU E O 1
ATOM 5869 N N . VAL C 1 109 ? 47.922 39.326 45.913 1.00 32.70 112 VAL E N 1
ATOM 5870 C CA . VAL C 1 109 ? 47.544 40.707 45.629 1.00 37.91 112 VAL E CA 1
ATOM 5871 C C . VAL C 1 109 ? 47.539 41.628 46.845 1.00 38.10 112 VAL E C 1
ATOM 5872 O O . VAL C 1 109 ? 47.024 42.731 46.772 1.00 39.40 112 VAL E O 1
ATOM 5876 N N . SER C 1 110 ? 48.120 41.191 47.956 1.00 38.92 113 SER E N 1
ATOM 5877 C CA . SER C 1 110 ? 48.145 42.030 49.153 1.00 42.10 113 SER E CA 1
ATOM 5878 C C . SER C 1 110 ? 49.191 43.159 49.053 1.00 39.73 113 SER E C 1
ATOM 5879 O O . SER C 1 110 ? 49.104 44.169 49.766 1.00 38.20 113 SER E O 1
ATOM 5882 N N . ASN C 1 111 ? 50.171 42.992 48.166 1.00 28.95 114 ASN E N 1
ATOM 5883 C CA . ASN C 1 111 ? 51.208 44.006 47.973 1.00 34.75 114 ASN E CA 1
ATOM 5884 C C . ASN C 1 111 ? 51.594 43.994 46.495 1.00 43.94 114 ASN E C 1
ATOM 5885 O O . ASN C 1 111 ? 52.139 43.003 46.002 1.00 48.26 114 ASN E O 1
ATOM 5890 N N . THR C 1 112 ? 51.274 45.075 45.779 1.00 35.59 115 THR E N 1
ATOM 5891 C CA . THR C 1 112 ? 51.485 45.119 44.326 1.00 37.03 115 THR E CA 1
ATOM 5892 C C . THR C 1 112 ? 52.120 46.427 43.908 1.00 36.86 115 THR E C 1
ATOM 5893 O O . THR C 1 112 ? 51.865 47.470 44.523 1.00 44.28 115 THR E O 1
ATOM 5897 N N . ASP C 1 113 ? 52.914 46.378 42.841 1.00 44.56 116 ASP E N 1
ATOM 5898 C CA . ASP C 1 113 ? 53.589 47.573 42.325 1.00 53.58 116 ASP E CA 1
ATOM 5899 C C . ASP C 1 113 ? 52.853 48.165 41.142 1.00 60.67 116 ASP E C 1
ATOM 5900 O O . ASP C 1 113 ? 53.026 49.338 40.810 1.00 71.40 116 ASP E O 1
ATOM 5905 N N . HIS C 1 114 ? 52.032 47.341 40.507 1.00 55.72 117 HIS E N 1
ATOM 5906 C CA . HIS C 1 114 ? 51.213 47.792 39.399 1.00 63.91 117 HIS E CA 1
ATOM 5907 C C . HIS C 1 114 ? 49.941 46.965 39.412 1.00 64.07 117 HIS E C 1
ATOM 5908 O O . HIS C 1 114 ? 49.983 45.754 39.646 1.00 67.97 117 HIS E O 1
ATOM 5915 N N . PHE C 1 115 ? 48.812 47.622 39.179 1.00 40.89 118 PHE E N 1
ATOM 5916 C CA . PHE C 1 115 ? 47.516 46.950 39.216 1.00 42.62 118 PHE E CA 1
ATOM 5917 C C . PHE C 1 115 ? 46.548 47.744 38.353 1.00 41.49 118 PHE E C 1
ATOM 5918 O O . PHE C 1 115 ? 46.308 48.926 38.607 1.00 48.04 118 PHE E O 1
ATOM 5926 N N . ARG C 1 116 ? 45.997 47.102 37.329 1.00 41.83 119 ARG E N 1
ATOM 5927 C CA . ARG C 1 116 ? 45.245 47.821 36.308 1.00 45.19 119 ARG E CA 1
ATOM 5928 C C . ARG C 1 116 ? 44.117 46.972 35.720 1.00 43.60 119 ARG E C 1
ATOM 5929 O O . ARG C 1 116 ? 44.340 45.819 35.350 1.00 41.75 119 ARG E O 1
ATOM 5937 N N . LYS C 1 117 ? 42.911 47.539 35.633 1.00 42.98 120 LYS E N 1
ATOM 5938 C CA . LYS C 1 117 ? 41.776 46.827 35.041 1.00 43.92 120 LYS E CA 1
ATOM 5939 C C . LYS C 1 117 ? 41.758 46.995 33.526 1.00 46.84 120 LYS E C 1
ATOM 5940 O O . LYS C 1 117 ? 42.073 48.069 33.013 1.00 42.75 120 LYS E O 1
ATOM 5946 N N . GLU C 1 118 ? 41.395 45.928 32.817 1.00 43.39 121 GLU E N 1
ATOM 5947 C CA . GLU C 1 118 ? 41.286 45.967 31.365 1.00 46.18 121 GLU E CA 1
ATOM 5948 C C . GLU C 1 118 ? 40.171 45.054 30.873 1.00 44.35 121 GLU E C 1
ATOM 5949 O O . GLU C 1 118 ? 39.869 44.020 31.483 1.00 41.68 121 GLU E O 1
ATOM 5955 N N . LYS C 1 119 ? 39.566 45.430 29.755 1.00 38.07 122 LYS E N 1
ATOM 5956 C CA . LYS C 1 119 ? 38.612 44.555 29.101 1.00 43.74 122 LYS E CA 1
ATOM 5957 C C . LYS C 1 119 ? 39.373 43.437 28.383 1.00 46.42 122 LYS E C 1
ATOM 5958 O O . LYS C 1 119 ? 40.339 43.693 27.662 1.00 50.42 122 LYS E O 1
ATOM 5964 N N . ILE C 1 120 ? 38.939 42.197 28.584 1.00 46.35 123 ILE E N 1
ATOM 5965 C CA . ILE C 1 120 ? 39.637 41.045 28.024 1.00 41.90 123 ILE E CA 1
ATOM 5966 C C . ILE C 1 120 ? 38.814 40.326 26.951 1.00 47.22 123 ILE E C 1
ATOM 5967 O O . ILE C 1 120 ? 39.363 39.830 25.960 1.00 47.30 123 ILE E O 1
ATOM 5972 N N . ILE C 1 121 ? 37.497 40.298 27.134 1.00 39.49 124 ILE E N 1
ATOM 5973 C CA . ILE C 1 121 ? 36.626 39.583 26.211 1.00 41.88 124 ILE E CA 1
ATOM 5974 C C . ILE C 1 121 ? 35.563 40.508 25.613 1.00 42.52 124 ILE E C 1
ATOM 5975 O O . ILE C 1 121 ? 34.850 41.201 26.342 1.00 43.22 124 ILE E O 1
ATOM 5980 N N . ASP C 1 122 ? 35.469 40.531 24.287 1.00 51.99 125 ASP E N 1
ATOM 5981 C CA . ASP C 1 122 ? 34.366 41.222 23.622 1.00 51.00 125 ASP E CA 1
ATOM 5982 C C . ASP C 1 122 ? 33.143 40.300 23.570 1.00 44.68 125 ASP E C 1
ATOM 5983 O O . ASP C 1 122 ? 33.073 39.379 22.748 1.00 44.50 125 ASP E O 1
ATOM 5988 N N . MET C 1 123 A 32.172 40.554 24.444 1.00 45.39 125 MET E N 1
ATOM 5989 C CA . MET C 1 123 A 31.035 39.648 24.583 1.00 48.63 125 MET E CA 1
ATOM 5990 C C . MET C 1 123 A 30.083 39.661 23.379 1.00 52.74 125 MET E C 1
ATOM 5991 O O . MET C 1 123 A 29.246 38.760 23.244 1.00 48.35 125 MET E O 1
ATOM 5996 N N . THR C 1 124 B 30.213 40.658 22.500 1.00 45.31 125 THR E N 1
ATOM 5997 C CA . THR C 1 124 B 29.349 40.719 21.319 1.00 52.52 125 THR E CA 1
ATOM 5998 C C . THR C 1 124 B 29.667 39.635 20.287 1.00 58.01 125 THR E C 1
ATOM 5999 O O . THR C 1 124 B 28.905 39.426 19.349 1.00 66.10 125 THR E O 1
ATOM 6003 N N . ARG C 1 125 ? 30.788 38.946 20.466 1.00 59.44 126 ARG E N 1
ATOM 6004 C CA . ARG C 1 125 ? 31.227 37.941 19.505 1.00 62.99 126 ARG E CA 1
ATOM 6005 C C . ARG C 1 125 ? 30.358 36.688 19.502 1.00 63.44 126 ARG E C 1
ATOM 6006 O O . ARG C 1 125 ? 30.318 35.962 18.511 1.00 67.70 126 ARG E O 1
ATOM 6014 N N . PHE C 1 126 ? 29.663 36.435 20.607 1.00 57.40 127 PHE E N 1
ATOM 6015 C CA . PHE C 1 126 ? 28.798 35.262 20.704 1.00 58.65 127 PHE E CA 1
ATOM 6016 C C . PHE C 1 126 ? 27.395 35.596 20.215 1.00 57.51 127 PHE E C 1
ATOM 6017 O O . PHE C 1 126 ? 26.888 36.690 20.463 1.00 58.26 127 PHE E O 1
ATOM 6025 N N . SER C 1 127 ? 26.772 34.655 19.516 1.00 53.40 128 SER E N 1
ATOM 6026 C CA . SER C 1 127 ? 25.470 34.907 18.918 1.00 61.13 128 SER E CA 1
ATOM 6027 C C . SER C 1 127 ? 24.403 33.989 19.511 1.00 52.13 128 SER E C 1
ATOM 6028 O O . SER C 1 127 ? 24.724 33.006 20.179 1.00 45.21 128 SER E O 1
ATOM 6031 N N . ASP C 1 128 ? 23.141 34.337 19.278 1.00 51.98 129 ASP E N 1
ATOM 6032 C CA . ASP C 1 128 ? 22.001 33.544 19.737 1.00 60.69 129 ASP E CA 1
ATOM 6033 C C . ASP C 1 128 ? 21.999 33.374 21.253 1.00 54.36 129 ASP E C 1
ATOM 6034 O O . ASP C 1 128 ? 21.615 32.326 21.776 1.00 55.84 129 ASP E O 1
ATOM 6039 N N . VAL C 1 129 ? 22.418 34.416 21.955 1.00 48.06 130 VAL E N 1
ATOM 6040 C CA . VAL C 1 129 ? 22.569 34.340 23.398 1.00 50.19 130 VAL E CA 1
ATOM 6041 C C . VAL C 1 129 ? 22.330 35.726 24.003 1.00 49.98 130 VAL E C 1
ATOM 6042 O O . VAL C 1 129 ? 22.440 36.736 23.290 1.00 54.31 130 VAL E O 1
ATOM 6046 N N . THR C 1 130 ? 21.976 35.786 25.291 1.00 46.31 131 THR E N 1
ATOM 6047 C CA . THR C 1 130 ? 21.826 37.092 25.947 1.00 43.25 131 THR E CA 1
A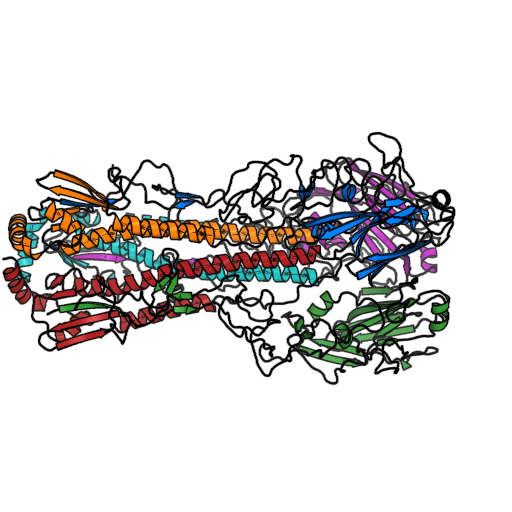TOM 6048 C C . THR C 1 130 ? 22.983 37.350 26.898 1.00 40.34 131 THR E C 1
ATOM 6049 O O . THR C 1 130 ? 23.608 36.428 27.419 1.00 47.25 131 THR E O 1
ATOM 6053 N N . THR C 1 131 ? 23.212 38.620 27.170 1.00 42.07 132 THR E N 1
ATOM 6054 C CA . THR C 1 131 ? 24.485 39.053 27.683 1.00 47.52 132 THR E CA 1
ATOM 6055 C C . THR C 1 131 ? 24.218 40.205 28.660 1.00 47.35 132 THR E C 1
ATOM 6056 O O . THR C 1 131 ? 23.138 40.811 28.618 1.00 39.27 132 THR E O 1
ATOM 6060 N N . ASN C 1 132 ? 25.162 40.475 29.559 1.00 45.66 133 ASN E N 1
ATOM 6061 C CA . ASN C 1 132 ? 24.992 41.537 30.559 1.00 43.38 133 ASN E CA 1
ATOM 6062 C C . ASN C 1 132 ? 23.738 41.359 31.414 1.00 41.84 133 ASN E C 1
ATOM 6063 O O . ASN C 1 132 ? 23.035 42.328 31.719 1.00 44.20 133 ASN E O 1
ATOM 6068 N N . ASN C 1 133 ? 23.464 40.124 31.807 1.00 38.68 134 ASN E N 1
ATOM 6069 C CA . ASN C 1 133 ? 22.286 39.867 32.623 1.00 40.16 134 ASN E CA 1
ATOM 6070 C C . ASN C 1 133 ? 22.461 40.413 34.036 1.00 48.02 134 ASN E C 1
ATOM 6071 O O . ASN C 1 133 ? 23.597 40.649 34.498 1.00 44.69 134 ASN E O 1
ATOM 6076 N N . VAL C 1 134 ? 21.333 40.594 34.714 1.00 40.55 135 VAL E N 1
ATOM 6077 C CA . VAL C 1 134 ? 21.243 41.475 35.864 1.00 33.21 135 VAL E CA 1
ATOM 6078 C C . VAL C 1 134 ? 20.380 40.807 36.961 1.00 40.38 135 VAL E C 1
ATOM 6079 O O . VAL C 1 134 ? 19.625 39.863 36.676 1.00 39.51 135 VAL E O 1
ATOM 6083 N N . ASP C 1 135 ? 20.501 41.263 38.209 1.00 41.51 136 ASP E N 1
ATOM 6084 C CA . ASP C 1 135 ? 19.729 40.660 39.300 1.00 36.44 136 ASP E CA 1
ATOM 6085 C C . ASP C 1 135 ? 19.415 41.637 40.442 1.00 43.36 136 ASP E C 1
ATOM 6086 O O . ASP C 1 135 ? 20.245 42.488 40.806 1.00 38.51 136 ASP E O 1
ATOM 6091 N N . SER C 1 136 ? 18.222 41.503 41.021 1.00 36.52 137 SER E N 1
ATOM 6092 C CA . SER C 1 136 ? 17.771 42.445 42.052 1.00 42.44 137 SER E CA 1
ATOM 6093 C C . SER C 1 136 ? 18.543 42.293 43.369 1.00 43.06 137 SER E C 1
ATOM 6094 O O . SER C 1 136 ? 18.478 43.168 44.227 1.00 39.84 137 SER E O 1
ATOM 6097 N N . ALA C 1 137 ? 19.298 41.204 43.512 1.00 40.93 138 ALA E N 1
ATOM 6098 C CA . ALA C 1 137 ? 20.158 41.033 44.684 1.00 46.47 138 ALA E CA 1
ATOM 6099 C C . ALA C 1 137 ? 21.444 41.851 44.588 1.00 46.24 138 ALA E C 1
ATOM 6100 O O . ALA C 1 137 ? 22.178 41.976 45.575 1.00 46.65 138 ALA E O 1
ATOM 6102 N N . CYS C 1 138 ? 21.733 42.399 43.409 1.00 43.97 139 CYS E N 1
ATOM 6103 C CA . CYS C 1 138 ? 22.954 43.197 43.248 1.00 44.19 139 CYS E CA 1
ATOM 6104 C C . CYS C 1 138 ? 22.657 44.581 42.695 1.00 41.50 139 CYS E C 1
ATOM 6105 O O . CYS C 1 138 ? 23.080 44.909 41.589 1.00 38.48 139 CYS E O 1
ATOM 6108 N N . PRO C 1 139 ? 21.942 45.407 43.471 1.00 48.07 140 PRO E N 1
ATOM 6109 C CA . PRO C 1 139 ? 21.503 46.703 42.942 1.00 49.28 140 PRO E CA 1
ATOM 6110 C C . PRO C 1 139 ? 22.566 47.773 43.139 1.00 51.06 140 PRO E C 1
ATOM 6111 O O . PRO C 1 139 ? 23.440 47.621 44.001 1.00 50.42 140 PRO E O 1
ATOM 6115 N N . TYR C 1 140 ? 22.485 48.841 42.351 1.00 48.10 141 TYR E N 1
ATOM 6116 C CA . TYR C 1 140 ? 23.305 50.021 42.578 1.00 44.45 141 TYR E CA 1
ATOM 6117 C C . TYR C 1 140 ? 22.592 50.903 43.601 1.00 56.76 141 TYR E C 1
ATOM 6118 O O . TYR C 1 140 ? 23.156 51.253 44.644 1.00 55.71 141 TYR E O 1
ATOM 6127 N N . ASP C 1 141 ? 21.356 51.273 43.277 1.00 62.59 142 ASP E N 1
ATOM 6128 C CA . ASP C 1 141 ? 20.500 52.023 44.190 1.00 74.68 142 ASP E CA 1
ATOM 6129 C C . ASP C 1 141 ? 19.285 51.172 44.566 1.00 69.36 142 ASP E C 1
ATOM 6130 O O . ASP C 1 141 ? 19.017 50.146 43.928 1.00 52.39 142 ASP E O 1
ATOM 6135 N N . THR C 1 142 A 18.558 51.595 45.599 1.00 72.64 142 THR E N 1
ATOM 6136 C CA . THR C 1 142 A 17.421 50.827 46.105 1.00 70.54 142 THR E CA 1
ATOM 6137 C C . THR C 1 142 A 16.402 50.536 45.004 1.00 58.51 142 THR E C 1
ATOM 6138 O O . THR C 1 142 A 16.107 51.404 44.174 1.00 51.92 142 THR E O 1
ATOM 6142 N N . ASN C 1 143 ? 15.895 49.305 45.004 1.00 50.09 143 ASN E N 1
ATOM 6143 C CA . ASN C 1 143 ? 14.920 48.826 44.020 1.00 56.18 143 ASN E CA 1
ATOM 6144 C C . ASN C 1 143 ? 15.511 48.642 42.622 1.00 58.18 143 ASN E C 1
ATOM 6145 O O . ASN C 1 143 ? 14.783 48.394 41.657 1.00 61.07 143 ASN E O 1
ATOM 6150 N N . GLY C 1 144 ? 16.832 48.750 42.517 1.00 52.91 144 GLY E N 1
ATOM 6151 C CA . GLY C 1 144 ? 17.492 48.537 41.242 1.00 57.24 144 GLY E CA 1
ATOM 6152 C C . GLY C 1 144 ? 17.797 47.076 40.939 1.00 61.00 144 GLY E C 1
ATOM 6153 O O . GLY C 1 144 ? 17.511 46.173 41.744 1.00 57.94 144 GLY E O 1
ATOM 6154 N N . ALA C 1 145 ? 18.367 46.837 39.762 1.00 56.72 145 ALA E N 1
ATOM 6155 C CA . ALA C 1 145 ? 18.890 45.520 39.423 1.00 53.70 145 ALA E CA 1
ATOM 6156 C C . ALA C 1 145 ? 20.139 45.658 38.556 1.00 52.65 145 ALA E C 1
ATOM 6157 O O . ALA C 1 145 ? 20.098 46.238 37.468 1.00 46.97 145 ALA E O 1
ATOM 6159 N N . SER C 1 146 ? 21.253 45.134 39.058 1.00 48.05 146 SER E N 1
ATOM 6160 C CA . SER C 1 146 ? 22.523 45.260 38.362 1.00 36.87 146 SER E CA 1
ATOM 6161 C C . SER C 1 146 ? 23.343 43.975 38.507 1.00 36.33 146 SER E C 1
ATOM 6162 O O . SER C 1 146 ? 22.782 42.901 38.754 1.00 42.07 146 SER E O 1
ATOM 6165 N N . PHE C 1 147 ? 24.659 44.076 38.342 1.00 37.95 147 PHE E N 1
ATOM 6166 C CA . PHE C 1 147 ? 25.526 42.909 38.481 1.00 36.98 147 PHE E CA 1
ATOM 6167 C C . PHE C 1 147 ? 26.971 43.370 38.605 1.00 38.95 147 PHE E C 1
ATOM 6168 O O . PHE C 1 147 ? 27.270 44.545 38.420 1.00 39.81 147 PHE E O 1
ATOM 6176 N N . TYR C 1 148 ? 27.864 42.441 38.923 1.00 42.70 148 TYR E N 1
ATOM 6177 C CA . TYR C 1 148 ? 29.283 42.758 39.028 1.00 45.34 148 TYR E CA 1
ATOM 6178 C C . TYR C 1 148 ? 29.784 43.372 37.727 1.00 40.23 148 TYR E C 1
ATOM 6179 O O . TYR C 1 148 ? 29.512 42.844 36.646 1.00 41.42 148 TYR E O 1
ATOM 6188 N N . ARG C 1 149 ? 30.491 44.494 37.835 1.00 37.62 149 ARG E N 1
ATOM 6189 C CA . ARG C 1 149 ? 31.035 45.181 36.661 1.00 46.50 149 ARG E CA 1
ATOM 6190 C C . ARG C 1 149 ? 31.984 44.292 35.854 1.00 41.12 149 ARG E C 1
ATOM 6191 O O . ARG C 1 149 ? 31.916 44.277 34.630 1.00 39.05 149 ARG E O 1
ATOM 6199 N N . ASN C 1 150 ? 32.864 43.554 36.537 1.00 33.64 150 ASN E N 1
ATOM 6200 C CA . ASN C 1 150 ? 33.916 42.801 35.844 1.00 39.00 150 ASN E CA 1
ATOM 6201 C C . ASN C 1 150 ? 33.443 41.482 35.228 1.00 44.35 150 ASN E C 1
ATOM 6202 O O . ASN C 1 150 ? 34.146 40.872 34.418 1.00 48.17 150 ASN E O 1
ATOM 6207 N N . LEU C 1 151 ? 32.259 41.031 35.629 1.00 42.30 151 LEU E N 1
ATOM 6208 C CA . LEU C 1 151 ? 31.775 39.707 35.238 1.00 36.35 151 LEU E CA 1
ATOM 6209 C C . LEU C 1 151 ? 30.545 39.827 34.335 1.00 45.46 151 LEU E C 1
ATOM 6210 O O . LEU C 1 151 ? 29.712 40.720 34.523 1.00 46.05 151 LEU E O 1
ATOM 6215 N N . ASN C 1 152 ? 30.433 38.944 33.347 1.00 38.06 152 ASN E N 1
ATOM 6216 C CA . ASN C 1 152 ? 29.328 39.034 32.396 1.00 37.80 152 ASN E CA 1
ATOM 6217 C C . ASN C 1 152 ? 28.473 37.782 32.393 1.00 41.70 152 ASN E C 1
ATOM 6218 O O . ASN C 1 152 ? 28.875 36.748 31.847 1.00 41.58 152 ASN E O 1
ATOM 6223 N N . TRP C 1 153 ? 27.294 37.874 33.006 1.00 43.59 153 TRP E N 1
ATOM 6224 C CA . TRP C 1 153 ? 26.385 36.729 33.086 1.00 36.80 153 TRP E CA 1
ATOM 6225 C C . TRP C 1 153 ? 25.695 36.490 31.744 1.00 39.50 153 TRP E C 1
ATOM 6226 O O . TRP C 1 153 ? 24.842 37.276 31.317 1.00 39.72 153 TRP E O 1
ATOM 6237 N N . VAL C 1 154 ? 26.066 35.396 31.083 1.00 42.32 154 VAL E N 1
ATOM 6238 C CA . VAL C 1 154 ? 25.434 35.002 29.818 1.00 36.10 154 VAL E CA 1
ATOM 6239 C C . VAL C 1 154 ? 24.292 34.017 30.054 1.00 38.13 154 VAL E C 1
ATOM 6240 O O . VAL C 1 154 ? 24.437 33.071 30.836 1.00 40.87 154 VAL E O 1
ATOM 6244 N N . GLN C 1 155 ? 23.157 34.244 29.388 1.00 41.28 155 GLN E N 1
ATOM 6245 C CA . GLN C 1 155 ? 21.991 33.367 29.522 1.00 41.17 155 GLN E CA 1
ATOM 6246 C C . GLN C 1 155 ? 21.447 32.936 28.158 1.00 44.37 155 GLN E C 1
ATOM 6247 O O . GLN C 1 155 ? 21.948 33.372 27.124 1.00 43.99 155 GLN E O 1
ATOM 6253 N N . GLN C 1 156 ? 20.421 32.082 28.169 1.00 44.61 156 GLN E N 1
ATOM 6254 C CA . GLN C 1 156 ? 19.737 31.644 26.946 1.00 40.96 156 GLN E CA 1
ATOM 6255 C C . GLN C 1 156 ? 20.631 30.889 25.954 1.00 49.54 156 GLN E C 1
ATOM 6256 O O . GLN C 1 156 ? 20.423 30.971 24.742 1.00 50.80 156 GLN E O 1
ATOM 6262 N N . ASN C 1 157 ? 21.608 30.146 26.469 1.00 45.97 159 ASN E N 1
ATOM 6263 C CA . ASN C 1 157 ? 22.497 29.354 25.623 1.00 43.30 159 ASN E CA 1
ATOM 6264 C C . ASN C 1 157 ? 21.746 28.373 24.726 1.00 50.18 159 ASN E C 1
ATOM 6265 O O . ASN C 1 157 ? 22.163 28.113 23.593 1.00 48.66 159 ASN E O 1
ATOM 6270 N N . LYS C 1 158 ? 20.648 27.825 25.248 1.00 47.00 160 LYS E N 1
ATOM 6271 C CA . LYS C 1 158 ? 19.886 26.784 24.560 1.00 50.39 160 LYS E CA 1
ATOM 6272 C C . LYS C 1 158 ? 20.763 25.577 24.174 1.00 48.83 160 LYS E C 1
ATOM 6273 O O . LYS C 1 158 ? 20.524 24.920 23.159 1.00 53.64 160 LYS E O 1
ATOM 6279 N N . GLY C 1 159 ? 21.777 25.295 24.991 1.00 50.10 161 GLY E N 1
ATOM 6280 C CA . GLY C 1 159 ? 22.653 24.158 24.768 1.00 46.34 161 GLY E CA 1
ATOM 6281 C C . GLY C 1 159 ? 23.774 24.406 23.772 1.00 48.62 161 GLY E C 1
ATOM 6282 O O . GLY C 1 159 ? 24.535 23.492 23.441 1.00 53.57 161 GLY E O 1
ATOM 6283 N N . LYS C 1 160 ? 23.887 25.643 23.300 1.00 51.45 162 LYS E N 1
ATOM 6284 C CA . LYS C 1 160 ? 24.849 25.972 22.254 1.00 52.36 162 LYS E CA 1
ATOM 6285 C C . LYS C 1 160 ? 26.278 26.172 22.787 1.00 54.33 162 LYS E C 1
ATOM 6286 O O . LYS C 1 160 ? 26.485 26.741 23.863 1.00 48.17 162 LYS E O 1
ATOM 6292 N N . GLN C 1 161 ? 27.258 25.715 22.016 1.00 57.19 163 GLN E N 1
ATOM 6293 C CA . GLN C 1 161 ? 28.659 25.784 22.420 1.00 56.39 163 GLN E CA 1
ATOM 6294 C C . GLN C 1 161 ? 29.298 27.123 22.047 1.00 52.69 163 GLN E C 1
ATOM 6295 O O . GLN C 1 161 ? 29.346 27.492 20.867 1.00 56.73 163 GLN E O 1
ATOM 6301 N N . LEU C 1 162 ? 29.780 27.845 23.061 1.00 43.26 164 LEU E N 1
ATOM 6302 C CA . LEU C 1 162 ? 30.507 29.090 22.858 1.00 43.01 164 LEU E CA 1
ATOM 6303 C C . LEU C 1 162 ? 31.988 28.827 23.095 1.00 49.81 164 LEU E C 1
ATOM 6304 O O . LEU C 1 162 ? 32.347 28.144 24.058 1.00 50.69 164 LEU E O 1
ATOM 6309 N N . ILE C 1 163 ? 32.837 29.366 22.218 1.00 54.26 165 ILE E N 1
ATOM 6310 C CA . ILE C 1 163 ? 34.279 29.092 22.237 1.00 56.96 165 ILE E CA 1
ATOM 6311 C C . ILE C 1 163 ? 35.090 30.383 22.187 1.00 49.63 165 ILE E C 1
ATOM 6312 O O . ILE C 1 163 ? 34.830 31.251 21.352 1.00 52.35 165 ILE E O 1
ATOM 6317 N N . PHE C 1 164 ? 36.068 30.507 23.082 1.00 45.85 166 PHE E N 1
ATOM 6318 C CA . PHE C 1 164 ? 36.871 31.724 23.175 1.00 45.05 166 PHE E CA 1
ATOM 6319 C C . PHE C 1 164 ? 38.329 31.430 23.506 1.00 46.16 166 PHE E C 1
ATOM 6320 O O . PHE C 1 164 ? 38.615 30.600 24.371 1.00 47.86 166 PHE E O 1
ATOM 6328 N N . HIS C 1 165 ? 39.239 32.131 22.832 1.00 41.92 167 HIS E N 1
ATOM 6329 C CA . HIS C 1 165 ? 40.671 31.975 23.066 1.00 48.42 167 HIS E CA 1
ATOM 6330 C C . HIS C 1 165 ? 41.307 33.334 23.347 1.00 48.52 167 HIS E C 1
ATOM 6331 O O . HIS C 1 165 ? 40.885 34.361 22.788 1.00 44.33 167 HIS E O 1
ATOM 6338 N N . TYR C 1 166 ? 42.322 33.339 24.207 1.00 37.09 168 TYR E N 1
ATOM 6339 C CA . TYR C 1 166 ? 43.041 34.568 24.513 1.00 40.75 168 TYR E CA 1
ATOM 6340 C C . TYR C 1 166 ? 44.522 34.309 24.751 1.00 45.26 168 TYR E C 1
ATOM 6341 O O . TYR C 1 166 ? 44.905 33.299 25.344 1.00 52.05 168 TYR E O 1
ATOM 6350 N N . GLN C 1 167 ? 45.352 35.231 24.283 1.00 45.57 169 GLN E N 1
ATOM 6351 C CA . GLN C 1 167 ? 46.768 35.203 24.606 1.00 52.11 169 GLN E CA 1
ATOM 6352 C C . GLN C 1 167 ? 47.116 36.470 25.379 1.00 48.74 169 GLN E C 1
ATOM 6353 O O . GLN C 1 167 ? 46.663 37.567 25.025 1.00 49.65 169 GLN E O 1
ATOM 6359 N N . ASN C 1 168 ? 47.892 36.314 26.449 1.00 40.22 170 ASN E N 1
ATOM 6360 C CA . ASN C 1 168 ? 48.393 37.461 27.191 1.00 37.45 170 ASN E CA 1
ATOM 6361 C C . ASN C 1 168 ? 49.672 38.012 26.544 1.00 51.76 170 ASN E C 1
ATOM 6362 O O . ASN C 1 168 ? 50.766 37.484 26.758 1.00 54.27 170 ASN E O 1
ATOM 6367 N N . SER C 1 169 ? 49.523 39.087 25.774 1.00 54.22 171 SER E N 1
ATOM 6368 C CA . SER C 1 169 ? 50.639 39.714 25.069 1.00 56.48 171 SER E CA 1
ATOM 6369 C C . SER C 1 169 ? 51.237 40.878 25.857 1.00 60.81 171 SER E C 1
ATOM 6370 O O . SER C 1 169 ? 51.928 41.726 25.287 1.00 66.82 171 SER E O 1
ATOM 6373 N N . GLU C 1 170 ? 50.956 40.935 27.157 1.00 56.41 172 GLU E N 1
ATOM 6374 C CA . GLU C 1 170 ? 51.537 41.962 28.019 1.00 62.65 172 GLU E CA 1
ATOM 6375 C C . GLU C 1 170 ? 52.642 41.340 28.861 1.00 57.38 172 GLU E C 1
ATOM 6376 O O . GLU C 1 170 ? 52.757 40.118 28.929 1.00 59.29 172 GLU E O 1
ATOM 6382 N N . ASN C 1 171 ? 53.447 42.166 29.520 1.00 58.03 173 ASN E N 1
ATOM 6383 C CA . ASN C 1 171 ? 54.536 41.635 30.339 1.00 63.74 173 ASN E CA 1
ATOM 6384 C C . ASN C 1 171 ? 54.229 41.480 31.824 1.00 56.99 173 ASN E C 1
ATOM 6385 O O . ASN C 1 171 ? 55.123 41.202 32.624 1.00 55.31 173 ASN E O 1
ATOM 6390 N N . ASN C 1 172 ? 52.962 41.655 32.183 1.00 51.70 174 ASN E N 1
ATOM 6391 C CA . ASN C 1 172 ? 52.504 41.366 33.531 1.00 44.88 174 ASN E CA 1
ATOM 6392 C C . ASN C 1 172 ? 51.480 40.236 33.507 1.00 47.08 174 ASN E C 1
ATOM 6393 O O . ASN C 1 172 ? 50.733 40.092 32.534 1.00 49.00 174 ASN E O 1
ATOM 6398 N N . PRO C 1 173 ? 51.444 39.421 34.575 1.00 44.61 175 PRO E N 1
ATOM 6399 C CA . PRO C 1 173 ? 50.405 38.398 34.699 1.00 44.61 175 PRO E CA 1
ATOM 6400 C C . PRO C 1 173 ? 49.015 39.032 34.725 1.00 42.78 175 PRO E C 1
ATOM 6401 O O . PRO C 1 173 ? 48.871 40.214 35.060 1.00 45.15 175 PRO E O 1
ATOM 6405 N N . LEU C 1 174 ? 48.010 38.244 34.367 1.00 33.99 176 LEU E N 1
ATOM 6406 C CA . LEU C 1 174 ? 46.626 38.709 34.293 1.00 39.83 176 LEU E CA 1
ATOM 6407 C C . LEU C 1 174 ? 45.737 37.892 35.226 1.00 42.44 176 LEU E C 1
ATOM 6408 O O . LEU C 1 174 ? 45.620 36.673 35.065 1.00 37.46 176 LEU E O 1
ATOM 6413 N N . LEU C 1 175 ? 45.118 38.562 36.196 1.00 39.22 177 LEU E N 1
ATOM 6414 C CA . LEU C 1 175 ? 44.136 37.924 37.072 1.00 37.39 177 LEU E CA 1
ATOM 6415 C C . LEU C 1 175 ? 42.726 37.947 36.454 1.00 31.94 177 LEU E C 1
ATOM 6416 O O . LEU C 1 175 ? 42.231 39.005 36.073 1.00 38.08 177 LEU E O 1
ATOM 6421 N N . ILE C 1 176 ? 42.099 36.777 36.344 1.00 32.72 178 ILE E N 1
ATOM 6422 C CA . ILE C 1 176 ? 40.708 36.678 35.908 1.00 35.25 178 ILE E CA 1
ATOM 6423 C C . ILE C 1 176 ? 39.832 35.958 36.927 1.00 39.74 178 ILE E C 1
ATOM 6424 O O . ILE C 1 176 ? 40.279 35.038 37.624 1.00 35.53 178 ILE E O 1
ATOM 6429 N N . ILE C 1 177 ? 38.580 36.398 37.008 1.00 37.20 179 ILE E N 1
ATOM 6430 C CA . ILE C 1 177 ? 37.601 35.834 37.929 1.00 31.75 179 ILE E CA 1
ATOM 6431 C C . ILE C 1 177 ? 36.311 35.550 37.159 1.00 36.44 179 ILE E C 1
ATOM 6432 O O . ILE C 1 177 ? 35.848 36.388 36.380 1.00 35.95 179 ILE E O 1
ATOM 6437 N N . TRP C 1 178 ? 35.751 34.363 37.369 1.00 32.07 180 TRP E N 1
ATOM 6438 C CA . TRP C 1 178 ? 34.563 33.919 36.656 1.00 33.07 180 TRP E CA 1
ATOM 6439 C C . TRP C 1 178 ? 33.590 33.285 37.642 1.00 33.84 180 TRP E C 1
ATOM 6440 O O . TRP C 1 178 ? 33.920 33.110 38.819 1.00 33.22 180 TRP E O 1
ATOM 6451 N N . GLY C 1 179 ? 32.392 32.946 37.173 1.00 34.07 181 GLY E N 1
ATOM 6452 C CA . GLY C 1 179 ? 31.390 32.357 38.048 1.00 27.07 181 GLY E CA 1
ATOM 6453 C C . GLY C 1 179 ? 30.630 31.219 37.393 1.00 38.11 181 GLY E C 1
ATOM 6454 O O . GLY C 1 179 ? 30.499 31.175 36.166 1.00 37.83 181 GLY E O 1
ATOM 6455 N N . VAL C 1 180 ? 30.125 30.302 38.216 1.00 33.48 182 VAL E N 1
ATOM 6456 C CA . VAL C 1 180 ? 29.420 29.130 37.730 1.00 31.27 182 VAL E CA 1
ATOM 6457 C C . VAL C 1 180 ? 28.062 29.063 38.425 1.00 38.00 182 VAL E C 1
ATOM 6458 O O . VAL C 1 180 ? 27.994 28.965 39.657 1.00 33.07 182 VAL E O 1
ATOM 6462 N N . HIS C 1 181 ? 26.990 29.127 37.632 1.00 40.24 183 HIS E N 1
ATOM 6463 C CA . HIS C 1 181 ? 25.619 29.143 38.145 1.00 32.66 183 HIS E CA 1
ATOM 6464 C C . HIS C 1 181 ? 25.101 27.741 38.477 1.00 41.31 183 HIS E C 1
ATOM 6465 O O . HIS C 1 181 ? 24.914 26.905 37.580 1.00 38.56 183 HIS E O 1
ATOM 6472 N N . GLN C 1 182 ? 24.863 27.489 39.763 1.00 36.13 184 GLN E N 1
ATOM 6473 C CA . GLN C 1 182 ? 24.135 26.293 40.186 1.00 41.13 184 GLN E CA 1
ATOM 6474 C C . GLN C 1 182 ? 22.644 26.646 40.336 1.00 43.25 184 GLN E C 1
ATOM 6475 O O . GLN C 1 182 ? 22.252 27.380 41.258 1.00 41.42 184 GLN E O 1
ATOM 6481 N N . THR C 1 183 ? 21.822 26.150 39.412 1.00 39.73 185 THR E N 1
ATOM 6482 C CA . THR C 1 183 ? 20.385 26.431 39.433 1.00 38.43 185 THR E CA 1
ATOM 6483 C C . THR C 1 183 ? 19.649 25.567 40.455 1.00 40.15 185 THR E C 1
ATOM 6484 O O . THR C 1 183 ? 20.120 24.480 40.820 1.00 40.82 185 THR E O 1
ATOM 6488 N N . SER C 1 184 ? 18.494 26.062 40.904 1.00 38.01 186 SER E N 1
ATOM 6489 C CA . SER C 1 184 ? 17.714 25.434 41.971 1.00 42.37 186 SER E CA 1
ATOM 6490 C C . SER C 1 184 ? 16.976 24.182 41.511 1.00 44.78 186 SER E C 1
ATOM 6491 O O . SER C 1 184 ? 16.896 23.202 42.255 1.00 43.98 186 SER E O 1
ATOM 6494 N N . ASN C 1 185 ? 16.432 24.231 40.294 1.00 45.31 187 ASN E N 1
ATOM 6495 C CA . ASN C 1 185 ? 15.681 23.115 39.711 1.00 46.78 187 ASN E CA 1
ATOM 6496 C C . ASN C 1 185 ? 15.591 23.184 38.182 1.00 45.92 187 ASN E C 1
ATOM 6497 O O . ASN C 1 185 ? 15.979 24.187 37.566 1.00 42.59 187 ASN E O 1
ATOM 6502 N N . ALA C 1 186 ? 15.055 22.122 37.583 1.00 41.98 188 ALA E N 1
ATOM 6503 C CA . ALA C 1 186 ? 14.944 22.007 36.129 1.00 40.46 188 ALA E CA 1
ATOM 6504 C C . ALA C 1 186 ? 14.164 23.158 35.495 1.00 42.15 188 ALA E C 1
ATOM 6505 O O . ALA C 1 186 ? 14.463 23.571 34.373 1.00 37.23 188 ALA E O 1
ATOM 6507 N N . ALA C 1 187 ? 13.158 23.663 36.204 1.00 43.15 189 ALA E N 1
ATOM 6508 C CA . ALA C 1 187 ? 12.321 24.730 35.658 1.00 49.54 189 ALA E CA 1
ATOM 6509 C C . ALA C 1 187 ? 13.095 26.040 35.585 1.00 44.27 189 ALA E C 1
ATOM 6510 O O . ALA C 1 187 ? 12.956 26.812 34.633 1.00 41.29 189 ALA E O 1
ATOM 6512 N N . GLU C 1 188 ? 13.909 26.284 36.605 1.00 43.60 190 GLU E N 1
ATOM 6513 C CA . GLU C 1 188 ? 14.749 27.466 36.642 1.00 48.55 190 GLU E CA 1
ATOM 6514 C C . GLU C 1 188 ? 15.831 27.337 35.563 1.00 43.21 190 GLU E C 1
ATOM 6515 O O . GLU C 1 188 ? 16.099 28.287 34.824 1.00 36.98 190 GLU E O 1
ATOM 6521 N N . GLN C 1 189 ? 16.431 26.149 35.472 1.00 37.56 191 GLN E N 1
ATOM 6522 C CA . GLN C 1 189 ? 17.407 25.857 34.428 1.00 37.83 191 GLN E CA 1
ATOM 6523 C C . GLN C 1 189 ? 16.851 26.207 33.046 1.00 46.76 191 GLN E C 1
ATOM 6524 O O . GLN C 1 189 ? 17.530 26.862 32.244 1.00 42.60 191 GLN E O 1
ATOM 6530 N N . ASN C 1 190 ? 15.609 25.798 32.782 1.00 45.53 192 ASN E N 1
ATOM 6531 C CA . ASN C 1 190 ? 14.958 26.111 31.512 1.00 45.79 192 ASN E CA 1
ATOM 6532 C C . ASN C 1 190 ? 14.711 27.615 31.338 1.00 43.11 192 ASN E C 1
ATOM 6533 O O . ASN C 1 190 ? 14.980 28.175 30.270 1.00 44.11 192 ASN E O 1
ATOM 6538 N N . THR C 1 191 ? 14.220 28.265 32.392 1.00 38.26 193 THR E N 1
ATOM 6539 C CA . THR C 1 191 ? 13.966 29.707 32.356 1.00 41.52 193 THR E CA 1
ATOM 6540 C C . THR C 1 191 ? 15.224 30.505 32.007 1.00 40.00 193 THR E C 1
ATOM 6541 O O . THR C 1 191 ? 15.187 31.414 31.175 1.00 41.61 193 THR E O 1
ATOM 6545 N N . TYR C 1 192 ? 16.339 30.153 32.636 1.00 42.05 194 TYR E N 1
ATOM 6546 C CA . TYR C 1 192 ? 17.593 30.873 32.437 1.00 47.31 194 TYR E CA 1
ATOM 6547 C C . TYR C 1 192 ? 18.345 30.493 31.149 1.00 51.11 194 TYR E C 1
ATOM 6548 O O . TYR C 1 192 ? 18.881 31.380 30.461 1.00 43.84 194 TYR E O 1
ATOM 6557 N N . TYR C 1 193 ? 18.381 29.200 30.816 1.00 41.52 195 TYR E N 1
ATOM 6558 C CA . TYR C 1 193 ? 19.239 28.734 29.718 1.00 42.73 195 TYR E CA 1
ATOM 6559 C C . TYR C 1 193 ? 18.516 28.043 28.545 1.00 44.95 195 TYR E C 1
ATOM 6560 O O . TYR C 1 193 ? 19.097 27.868 27.475 1.00 43.76 195 TYR E O 1
ATOM 6569 N N . GLY C 1 194 ? 17.251 27.681 28.735 1.00 49.80 196 GLY E N 1
ATOM 6570 C CA . GLY C 1 194 ? 16.473 27.051 27.678 1.00 52.21 196 GLY E CA 1
ATOM 6571 C C . GLY C 1 194 ? 16.925 25.639 27.328 1.00 53.09 196 GLY E C 1
ATOM 6572 O O . GLY C 1 194 ? 16.645 25.133 26.242 1.00 57.09 196 GLY E O 1
ATOM 6573 N N . SER C 1 195 ? 17.626 24.997 28.253 1.00 46.92 197 SER E N 1
ATOM 6574 C CA . SER C 1 195 ? 18.102 23.638 28.044 1.00 50.42 197 SER E CA 1
ATOM 6575 C C . SER C 1 195 ? 18.615 23.045 29.347 1.00 50.41 197 SER E C 1
ATOM 6576 O O . SER C 1 195 ? 19.156 23.764 30.199 1.00 44.91 197 SER E O 1
ATOM 6579 N N . GLN C 1 196 ? 18.456 21.732 29.496 1.00 43.00 198 GLN E N 1
ATOM 6580 C CA . GLN C 1 196 ? 18.971 21.040 30.669 1.00 42.11 198 GLN E CA 1
ATOM 6581 C C . GLN C 1 196 ? 20.438 20.658 30.476 1.00 44.49 198 GLN E C 1
ATOM 6582 O O . GLN C 1 196 ? 20.884 19.605 30.936 1.00 48.11 198 GLN E O 1
ATOM 6588 N N . THR C 1 197 ? 21.182 21.520 29.786 1.00 45.56 199 THR E N 1
ATOM 6589 C CA . THR C 1 197 ? 22.634 21.388 29.683 1.00 47.28 199 THR E CA 1
ATOM 6590 C C . THR C 1 197 ? 23.257 22.739 30.039 1.00 52.24 199 THR E C 1
ATOM 6591 O O . THR C 1 197 ? 22.568 23.758 30.061 1.00 49.66 199 THR E O 1
ATOM 6595 N N . GLY C 1 198 ? 24.557 22.757 30.307 1.00 48.44 200 GLY E N 1
ATOM 6596 C CA . GLY C 1 198 ? 25.208 23.974 30.752 1.00 40.00 200 GLY E CA 1
ATOM 6597 C C . GLY C 1 198 ? 26.428 23.635 31.581 1.00 41.13 200 GLY E C 1
ATOM 6598 O O . GLY C 1 198 ? 26.398 23.662 32.817 1.00 40.72 200 GLY E O 1
ATOM 6599 N N . SER C 1 199 ? 27.510 23.305 30.888 1.00 38.02 201 SER E N 1
ATOM 6600 C CA . SER C 1 199 ? 28.759 22.971 31.546 1.00 41.44 201 SER E CA 1
ATOM 6601 C C . SER C 1 199 ? 29.867 23.745 30.867 1.00 40.95 201 SER E C 1
ATOM 6602 O O . SER C 1 199 ? 29.779 24.072 29.677 1.00 43.03 201 SER E O 1
ATOM 6605 N N . THR C 1 200 ? 30.912 24.052 31.624 1.00 35.84 202 THR E N 1
ATOM 6606 C CA . THR C 1 200 ? 31.960 24.901 31.105 1.00 38.83 202 THR E CA 1
ATOM 6607 C C . THR C 1 200 ? 33.324 24.334 31.451 1.00 45.10 202 THR E C 1
ATOM 6608 O O . THR C 1 200 ? 33.540 23.816 32.547 1.00 50.61 202 THR E O 1
ATOM 6612 N N . THR C 1 201 ? 34.231 24.421 30.488 1.00 40.01 203 THR E N 1
ATOM 6613 C CA . THR C 1 201 ? 35.619 24.059 30.695 1.00 44.11 203 THR E CA 1
ATOM 6614 C C . THR C 1 201 ? 36.451 25.304 30.442 1.00 40.83 203 THR E C 1
ATOM 6615 O O . THR C 1 201 ? 36.346 25.928 29.385 1.00 40.73 203 THR E O 1
ATOM 6619 N N . ILE C 1 202 ? 37.254 25.693 31.419 1.00 29.16 204 ILE E N 1
ATOM 6620 C CA . ILE C 1 202 ? 38.156 26.803 31.201 1.00 42.74 204 ILE E CA 1
ATOM 6621 C C . ILE C 1 202 ? 39.583 26.317 31.369 1.00 46.32 204 ILE E C 1
ATOM 6622 O O . ILE C 1 202 ? 39.904 25.596 32.317 1.00 48.98 204 ILE E O 1
ATOM 6627 N N . THR C 1 203 ? 40.432 26.688 30.422 1.00 41.23 205 THR E N 1
ATOM 6628 C CA . THR C 1 203 ? 41.803 26.215 30.432 1.00 43.71 205 THR E CA 1
ATOM 6629 C C . THR C 1 203 ? 42.743 27.387 30.600 1.00 43.46 205 THR E C 1
ATOM 6630 O O . THR C 1 203 ? 42.646 28.372 29.878 1.00 40.09 205 THR E O 1
ATOM 6634 N N . ILE C 1 204 ? 43.650 27.287 31.565 1.00 40.04 206 ILE E N 1
ATOM 6635 C CA . ILE C 1 204 ? 44.661 28.316 31.762 1.00 37.08 206 ILE E CA 1
ATOM 6636 C C . ILE C 1 204 ? 46.038 27.671 31.675 1.00 47.07 206 ILE E C 1
ATOM 6637 O O . ILE C 1 204 ? 46.394 26.832 32.517 1.00 45.45 206 ILE E O 1
ATOM 6642 N N . GLY C 1 205 ? 46.810 28.066 30.665 1.00 46.29 207 GLY E N 1
ATOM 6643 C CA . GLY C 1 205 ? 48.075 27.413 30.377 1.00 44.65 207 GLY E CA 1
ATOM 6644 C C . GLY C 1 205 ? 47.811 25.936 30.135 1.00 54.09 207 GLY E C 1
ATOM 6645 O O . GLY C 1 205 ? 47.095 25.567 29.207 1.00 51.08 207 GLY E O 1
ATOM 6646 N N . GLU C 1 206 ? 48.351 25.085 30.997 1.00 58.63 208 GLU E N 1
ATOM 6647 C CA . GLU C 1 206 ? 48.154 23.650 30.840 1.00 57.51 208 GLU E CA 1
ATOM 6648 C C . GLU C 1 206 ? 47.209 23.074 31.894 1.00 57.72 208 GLU E C 1
ATOM 6649 O O . GLU C 1 206 ? 47.000 21.860 31.961 1.00 60.83 208 GLU E O 1
ATOM 6655 N N . GLU C 1 207 ? 46.626 23.952 32.705 1.00 52.08 209 GLU E N 1
ATOM 6656 C CA . GLU C 1 207 ? 45.630 23.543 33.691 1.00 55.27 209 GLU E CA 1
ATOM 6657 C C . GLU C 1 207 ? 44.217 23.547 33.103 1.00 53.53 209 GLU E C 1
ATOM 6658 O O . GLU C 1 207 ? 43.817 24.495 32.420 1.00 57.87 209 GLU E O 1
ATOM 6664 N N . THR C 1 208 ? 43.468 22.484 33.369 1.00 48.41 210 THR E N 1
ATOM 6665 C CA . THR C 1 208 ? 42.089 22.382 32.910 1.00 48.69 210 THR E CA 1
ATOM 6666 C C . THR C 1 208 ? 41.111 22.401 34.084 1.00 50.32 210 THR E C 1
ATOM 6667 O O . THR C 1 208 ? 41.206 21.568 34.995 1.00 44.39 210 THR E O 1
ATOM 6671 N N . ASN C 1 209 ? 40.183 23.358 34.052 1.00 43.41 211 ASN E N 1
ATOM 6672 C CA . ASN C 1 209 ? 39.116 23.461 35.050 1.00 42.14 211 ASN E CA 1
ATOM 6673 C C . ASN C 1 209 ? 37.752 23.192 34.403 1.00 42.13 211 ASN E C 1
ATOM 6674 O O . ASN C 1 209 ? 37.324 23.941 33.513 1.00 44.77 211 ASN E O 1
ATOM 6679 N N . THR C 1 210 ? 37.069 22.135 34.845 1.00 38.92 212 THR E N 1
ATOM 6680 C CA . THR C 1 210 ? 35.786 21.749 34.257 1.00 42.33 212 THR E CA 1
ATOM 6681 C C . THR C 1 210 ? 34.655 21.869 35.273 1.00 43.87 212 THR E C 1
ATOM 6682 O O . THR C 1 210 ? 34.779 21.410 36.411 1.00 42.24 212 THR E O 1
ATOM 6686 N N . TYR C 1 211 ? 33.545 22.466 34.857 1.00 39.76 213 TYR E N 1
ATOM 6687 C CA . TYR C 1 211 ? 32.421 22.682 35.767 1.00 42.61 213 TYR E CA 1
ATOM 6688 C C . TYR C 1 211 ? 31.131 22.130 35.183 1.00 47.87 213 TYR E C 1
ATOM 6689 O O . TYR C 1 211 ? 30.416 22.829 34.458 1.00 49.18 213 TYR E O 1
ATOM 6698 N N . PRO C 1 212 ? 30.825 20.862 35.504 1.00 43.45 214 PRO E N 1
ATOM 6699 C CA . PRO C 1 212 ? 29.616 20.238 34.961 1.00 40.21 214 PRO E CA 1
ATOM 6700 C C . PRO C 1 212 ? 28.352 20.892 35.529 1.00 47.71 214 PRO E C 1
ATOM 6701 O O . PRO C 1 212 ? 28.378 21.502 36.606 1.00 47.84 214 PRO E O 1
ATOM 6705 N N . LEU C 1 213 ? 27.258 20.785 34.787 1.00 41.99 215 LEU E N 1
ATOM 6706 C CA . LEU C 1 213 ? 25.999 21.353 35.228 1.00 36.86 215 LEU E CA 1
ATOM 6707 C C . LEU C 1 213 ? 25.593 20.726 36.548 1.00 40.60 215 LEU E C 1
ATOM 6708 O O . LEU C 1 213 ? 25.547 19.508 36.675 1.00 44.74 215 LEU E O 1
ATOM 6713 N N . VAL C 1 214 ? 25.322 21.563 37.539 1.00 39.46 216 VAL E N 1
ATOM 6714 C CA . VAL C 1 214 ? 24.791 21.083 38.804 1.00 39.35 216 VAL E CA 1
ATOM 6715 C C . VAL C 1 214 ? 23.436 21.742 39.069 1.00 42.86 216 VAL E C 1
ATOM 6716 O O . VAL C 1 214 ? 23.328 22.973 39.084 1.00 52.16 216 VAL E O 1
ATOM 6720 N N . ILE C 1 215 ? 22.405 20.924 39.261 1.00 43.51 217 ILE E N 1
ATOM 6721 C CA . ILE C 1 215 ? 21.076 21.423 39.610 1.00 46.55 217 ILE E CA 1
ATOM 6722 C C . ILE C 1 215 ? 20.667 20.902 40.996 1.00 46.74 217 ILE E C 1
ATOM 6723 O O . ILE C 1 215 ? 20.492 19.697 41.188 1.00 45.74 217 ILE E O 1
ATOM 6728 N N . SER C 1 216 ? 20.506 21.809 41.957 1.00 44.71 218 SER E N 1
ATOM 6729 C CA . SER C 1 216 ? 20.286 21.415 43.346 1.00 44.83 218 SER E CA 1
ATOM 6730 C C . SER C 1 216 ? 19.816 22.603 44.182 1.00 46.86 218 SER E C 1
ATOM 6731 O O . SER C 1 216 ? 20.401 23.685 44.121 1.00 47.73 218 SER E O 1
ATOM 6734 N N . GLU C 1 217 ? 18.771 22.397 44.977 1.00 44.08 219 GLU E N 1
ATOM 6735 C CA . GLU C 1 217 ? 18.204 23.488 45.765 1.00 48.49 219 GLU E CA 1
ATOM 6736 C C . GLU C 1 217 ? 19.010 23.765 47.047 1.00 48.21 219 GLU E C 1
ATOM 6737 O O . GLU C 1 217 ? 19.550 22.848 47.680 1.00 43.85 219 GLU E O 1
ATOM 6743 N N . SER C 1 218 ? 19.117 25.039 47.405 1.00 42.09 220 SER E N 1
ATOM 6744 C CA . SER C 1 218 ? 19.774 25.426 48.644 1.00 37.98 220 SER E CA 1
ATOM 6745 C C . SER C 1 218 ? 18.835 26.309 49.456 1.00 40.16 220 SER E C 1
ATOM 6746 O O . SER C 1 218 ? 17.777 26.707 48.973 1.00 47.66 220 SER E O 1
ATOM 6749 N N . SER C 1 219 ? 19.219 26.617 50.690 1.00 42.40 221 SER E N 1
ATOM 6750 C CA . SER C 1 219 ? 18.436 27.523 51.521 1.00 42.05 221 SER E CA 1
ATOM 6751 C C . SER C 1 219 ? 18.400 28.912 50.887 1.00 47.79 221 SER E C 1
ATOM 6752 O O . SER C 1 219 ? 19.331 29.306 50.177 1.00 41.42 221 SER E O 1
ATOM 6755 N N . ILE C 1 220 ? 17.336 29.659 51.161 1.00 48.71 222 ILE E N 1
ATOM 6756 C CA . ILE C 1 220 ? 17.204 31.021 50.643 1.00 46.92 222 ILE E CA 1
ATOM 6757 C C . ILE C 1 220 ? 18.179 31.991 51.307 1.00 50.12 222 ILE E C 1
ATOM 6758 O O . ILE C 1 220 ? 18.224 32.112 52.537 1.00 50.86 222 ILE E O 1
ATOM 6763 N N . LEU C 1 221 ? 18.955 32.681 50.474 1.00 48.82 223 LEU E N 1
ATOM 6764 C CA . LEU C 1 221 ? 19.938 33.650 50.933 1.00 48.13 223 LEU E CA 1
ATOM 6765 C C . LEU C 1 221 ? 19.817 34.897 50.060 1.00 46.60 223 LEU E C 1
ATOM 6766 O O . LEU C 1 221 ? 19.890 34.798 48.828 1.00 45.24 223 LEU E O 1
ATOM 6771 N N . ASN C 1 222 ? 19.626 36.055 50.696 1.00 48.86 224 ASN E N 1
ATOM 6772 C CA . ASN C 1 222 ? 19.433 37.326 49.985 1.00 50.71 224 ASN E CA 1
ATOM 6773 C C . ASN C 1 222 ? 18.480 37.134 48.804 1.00 50.35 224 ASN E C 1
ATOM 6774 O O . ASN C 1 222 ? 18.789 37.531 47.686 1.00 52.96 224 ASN E O 1
ATOM 6779 N N . GLY C 1 223 ? 17.359 36.455 49.056 1.00 45.93 225 GLY E N 1
ATOM 6780 C CA . GLY C 1 223 ? 16.346 36.196 48.044 1.00 44.84 225 GLY E CA 1
ATOM 6781 C C . GLY C 1 223 ? 16.592 35.011 47.108 1.00 50.64 225 GLY E C 1
ATOM 6782 O O . GLY C 1 223 ? 15.778 34.768 46.217 1.00 44.59 225 GLY E O 1
ATOM 6783 N N . HIS C 1 224 ? 17.688 34.268 47.292 1.00 43.03 226 HIS E N 1
ATOM 6784 C CA . HIS C 1 224 ? 18.051 33.223 46.321 1.00 43.84 226 HIS E CA 1
ATOM 6785 C C . HIS C 1 224 ? 18.214 31.827 46.905 1.00 41.64 226 HIS E C 1
ATOM 6786 O O . HIS C 1 224 ? 18.932 31.642 47.888 1.00 39.51 226 HIS E O 1
ATOM 6793 N N . SER C 1 225 ? 17.556 30.844 46.292 1.00 38.55 227 SER E N 1
ATOM 6794 C CA . SER C 1 225 ? 17.774 29.449 46.661 1.00 43.65 227 SER E CA 1
ATOM 6795 C C . SER C 1 225 ? 18.793 28.821 45.712 1.00 41.29 227 SER E C 1
ATOM 6796 O O . SER C 1 225 ? 19.251 27.694 45.922 1.00 42.11 227 SER E O 1
ATOM 6799 N N . ASP C 1 226 ? 19.136 29.556 44.658 1.00 38.45 228 ASP E N 1
ATOM 6800 C CA . ASP C 1 226 ? 20.207 29.149 43.751 1.00 36.05 228 ASP E CA 1
ATOM 6801 C C . ASP C 1 226 ? 21.534 29.803 44.139 1.00 35.87 228 ASP E C 1
ATOM 6802 O O . ASP C 1 226 ? 21.574 30.642 45.040 1.00 39.02 228 ASP E O 1
ATOM 6807 N N . ARG C 1 227 ? 22.624 29.387 43.498 1.00 35.89 229 ARG E N 1
ATOM 6808 C CA . ARG C 1 227 ? 23.954 29.895 43.849 1.00 36.90 229 ARG E CA 1
ATOM 6809 C C . ARG C 1 227 ? 24.794 30.203 42.619 1.00 38.95 229 ARG E C 1
ATOM 6810 O O . ARG C 1 227 ? 24.667 29.537 41.580 1.00 36.98 229 ARG E O 1
ATOM 6818 N N . ILE C 1 228 ? 25.659 31.210 42.747 1.00 37.69 230 ILE E N 1
ATOM 6819 C CA . ILE C 1 228 ? 26.746 31.403 41.792 1.00 40.45 230 ILE E CA 1
ATOM 6820 C C . ILE C 1 228 ? 28.072 31.334 42.538 1.00 41.81 230 ILE E C 1
ATOM 6821 O O . ILE C 1 228 ? 28.378 32.200 43.370 1.00 33.53 230 ILE E O 1
ATOM 6826 N N . ASN C 1 229 ? 28.855 30.295 42.260 1.00 35.42 231 ASN E N 1
ATOM 6827 C CA . ASN C 1 229 ? 30.158 30.177 42.897 1.00 29.91 231 ASN E CA 1
ATOM 6828 C C . ASN C 1 229 ? 31.270 30.763 42.032 1.00 35.44 231 ASN E C 1
ATOM 6829 O O . ASN C 1 229 ? 31.256 30.621 40.803 1.00 39.00 231 ASN E O 1
ATOM 6834 N N . TYR C 1 230 ? 32.216 31.434 42.685 1.00 32.19 232 TYR E N 1
ATOM 6835 C CA . TYR C 1 230 ? 33.246 32.197 41.999 1.00 36.02 232 TYR E CA 1
ATOM 6836 C C . TYR C 1 230 ? 34.606 31.509 42.078 1.00 36.67 232 TYR E C 1
ATOM 6837 O O . TYR C 1 230 ? 34.953 30.907 43.097 1.00 31.41 232 TYR E O 1
ATOM 6846 N N . PHE C 1 231 ? 35.364 31.602 40.992 1.00 34.52 233 PHE E N 1
ATOM 6847 C CA . PHE C 1 231 ? 36.680 30.981 40.893 1.00 30.64 233 PHE E CA 1
ATOM 6848 C C . PHE C 1 231 ? 37.613 31.958 40.203 1.00 41.73 233 PHE E C 1
ATOM 6849 O O . PHE C 1 231 ? 37.154 32.871 39.506 1.00 39.43 233 PHE E O 1
ATOM 6857 N N . TRP C 1 232 ? 38.916 31.767 40.378 1.00 35.13 234 TRP E N 1
ATOM 6858 C CA . TRP C 1 232 ? 39.877 32.682 39.785 1.00 34.35 234 TRP E CA 1
ATOM 6859 C C . TRP C 1 232 ? 41.104 31.936 39.280 1.00 38.60 234 TRP E C 1
ATOM 6860 O O . TRP C 1 232 ? 41.372 30.807 39.688 1.00 36.63 234 TRP E O 1
ATOM 6871 N N . GLY C 1 233 ? 41.835 32.582 38.380 1.00 39.42 235 GLY E N 1
ATOM 6872 C CA . GLY C 1 233 ? 43.068 32.049 37.845 1.00 40.59 235 GLY E CA 1
ATOM 6873 C C . GLY C 1 233 ? 43.954 33.178 37.347 1.00 41.55 235 GLY E C 1
ATOM 6874 O O . GLY C 1 233 ? 43.483 34.304 37.120 1.00 35.79 235 GLY E O 1
ATOM 6875 N N . VAL C 1 234 ? 45.240 32.879 37.184 1.00 36.66 236 VAL E N 1
ATOM 6876 C CA . VAL C 1 234 ? 46.234 33.867 36.778 1.00 37.81 236 VAL E CA 1
ATOM 6877 C C . VAL C 1 234 ? 46.824 33.427 35.442 1.00 42.53 236 VAL E C 1
ATOM 6878 O O . VAL C 1 234 ? 47.260 32.290 35.305 1.00 44.54 236 VAL E O 1
ATOM 6882 N N . VAL C 1 235 ? 46.827 34.313 34.452 1.00 42.38 237 VAL E N 1
ATOM 6883 C CA . VAL C 1 235 ? 47.391 33.976 33.146 1.00 43.67 237 VAL E CA 1
ATOM 6884 C C . VAL C 1 235 ? 48.705 34.724 32.950 1.00 44.68 237 VAL E C 1
ATOM 6885 O O . VAL C 1 235 ? 48.720 35.952 32.928 1.00 41.34 237 VAL E O 1
ATOM 6889 N N . ASN C 1 236 ? 49.804 33.977 32.834 1.00 46.06 238 ASN E N 1
ATOM 6890 C CA . ASN C 1 236 ? 51.157 34.554 32.785 1.00 44.16 238 ASN E CA 1
ATOM 6891 C C . ASN C 1 236 ? 51.517 35.144 31.428 1.00 43.22 238 ASN E C 1
ATOM 6892 O O . ASN C 1 236 ? 50.919 34.774 30.420 1.00 48.25 238 ASN E O 1
ATOM 6897 N N . PRO C 1 237 ? 52.502 36.062 31.396 1.00 47.96 239 PRO E N 1
ATOM 6898 C CA . PRO C 1 237 ? 52.951 36.616 30.109 1.00 44.91 239 PRO E CA 1
ATOM 6899 C C . PRO C 1 237 ? 53.178 35.520 29.061 1.00 46.75 239 PRO E C 1
ATOM 6900 O O . PRO C 1 237 ? 53.775 34.488 29.367 1.00 52.00 239 PRO E O 1
ATOM 6904 N N . ASN C 1 238 ? 52.633 35.735 27.864 1.00 54.07 240 ASN E N 1
ATOM 6905 C CA . ASN C 1 238 ? 52.651 34.765 26.759 1.00 59.51 240 ASN E CA 1
ATOM 6906 C C . ASN C 1 238 ? 51.891 33.455 26.960 1.00 55.34 240 ASN E C 1
ATOM 6907 O O . ASN C 1 238 ? 51.863 32.608 26.060 1.00 52.50 240 ASN E O 1
ATOM 6912 N N . GLN C 1 239 ? 51.269 33.293 28.125 1.00 54.96 241 GLN E N 1
ATOM 6913 C CA . GLN C 1 239 ? 50.366 32.162 28.345 1.00 48.43 241 GLN E CA 1
ATOM 6914 C C . GLN C 1 239 ? 48.997 32.418 27.714 1.00 44.56 241 GLN E C 1
ATOM 6915 O O . GLN C 1 239 ? 48.596 33.571 27.503 1.00 44.08 241 GLN E O 1
ATOM 6921 N N . ASN C 1 240 ? 48.284 31.333 27.432 1.00 37.62 242 ASN E N 1
ATOM 6922 C CA . ASN C 1 240 ? 46.975 31.407 26.812 1.00 46.31 242 ASN E CA 1
ATOM 6923 C C . ASN C 1 240 ? 45.901 30.951 27.780 1.00 50.20 242 ASN E C 1
ATOM 6924 O O . ASN C 1 240 ? 46.175 30.209 28.725 1.00 43.99 242 ASN E O 1
ATOM 6929 N N . PHE C 1 241 ? 44.670 31.386 27.544 1.00 46.07 243 PHE E N 1
ATOM 6930 C CA . PHE C 1 241 ? 43.543 30.757 28.213 1.00 45.96 243 PHE E CA 1
ATOM 6931 C C . PHE C 1 241 ? 42.366 30.609 27.253 1.00 42.24 243 PHE E C 1
ATOM 6932 O O . PHE C 1 241 ? 42.291 31.286 26.223 1.00 40.26 243 PHE E O 1
ATOM 6940 N N . SER C 1 242 ? 41.466 29.694 27.575 1.00 42.15 244 SER E N 1
ATOM 6941 C CA . SER C 1 242 ? 40.383 29.381 26.666 1.00 51.02 244 SER E CA 1
ATOM 6942 C C . SER C 1 242 ? 39.160 28.951 27.444 1.00 47.45 244 SER E C 1
ATOM 6943 O O . SER C 1 242 ? 39.274 28.410 28.548 1.00 47.06 244 SER E O 1
ATOM 6946 N N . ILE C 1 243 ? 37.992 29.200 26.864 1.00 44.62 245 ILE E N 1
ATOM 6947 C CA . ILE C 1 243 ? 36.737 28.853 27.505 1.00 38.49 245 ILE E CA 1
ATOM 6948 C C . ILE C 1 243 ? 35.854 28.117 26.516 1.00 39.96 245 ILE E C 1
ATOM 6949 O O . ILE C 1 243 ? 35.684 28.560 25.373 1.00 45.88 245 ILE E O 1
ATOM 6954 N N . VAL C 1 244 ? 35.290 26.997 26.954 1.00 37.02 246 VAL E N 1
ATOM 6955 C CA . VAL C 1 244 ? 34.244 26.323 26.194 1.00 46.12 246 VAL E CA 1
ATOM 6956 C C . VAL C 1 244 ? 33.035 26.196 27.115 1.00 45.95 246 VAL E C 1
ATOM 6957 O O . VAL C 1 244 ? 33.144 25.614 28.201 1.00 55.38 246 VAL E O 1
ATOM 6961 N N . SER C 1 245 ? 31.892 26.743 26.707 1.00 40.71 247 SER E N 1
ATOM 6962 C CA . SER C 1 245 ? 30.702 26.705 27.563 1.00 37.66 247 SER E CA 1
ATOM 6963 C C . SER C 1 245 ? 29.387 26.520 26.809 1.00 42.81 247 SER E C 1
ATOM 6964 O O . SER C 1 245 ? 29.132 27.176 25.793 1.00 49.94 247 SER E O 1
ATOM 6967 N N . THR C 1 246 ? 28.557 25.622 27.326 1.00 42.42 248 THR E N 1
ATOM 6968 C CA . THR C 1 246 ? 27.213 25.410 26.799 1.00 48.11 248 THR E CA 1
ATOM 6969 C C . THR C 1 246 ? 26.149 26.002 27.725 1.00 40.21 248 THR E C 1
ATOM 6970 O O . THR C 1 246 ? 24.958 25.710 27.567 1.00 42.09 248 THR E O 1
ATOM 6974 N N . GLY C 1 247 ? 26.575 26.806 28.700 1.00 39.35 249 GLY E N 1
ATOM 6975 C CA . GLY C 1 247 ? 25.636 27.475 29.591 1.00 49.19 249 GLY E CA 1
ATOM 6976 C C . GLY C 1 247 ? 26.088 27.599 31.038 1.00 46.89 249 GLY E C 1
ATOM 6977 O O . GLY C 1 247 ? 27.205 27.204 31.386 1.00 46.91 249 GLY E O 1
ATOM 6978 N N . ASN C 1 248 ? 25.212 28.162 31.871 1.00 42.86 250 ASN E N 1
ATOM 6979 C CA . ASN C 1 248 ? 25.441 28.294 33.314 1.00 41.96 250 ASN E CA 1
ATOM 6980 C C . ASN C 1 248 ? 26.758 28.952 33.699 1.00 42.61 250 ASN E C 1
ATOM 6981 O O . ASN C 1 248 ? 27.379 28.583 34.697 1.00 39.88 250 ASN E O 1
ATOM 6986 N N . PHE C 1 249 ? 27.174 29.944 32.927 1.00 33.94 251 PHE E N 1
ATOM 6987 C CA . PHE C 1 249 ? 28.499 30.492 33.126 1.00 38.82 251 PHE E CA 1
ATOM 6988 C C . PHE C 1 249 ? 28.542 32.004 33.195 1.00 36.71 251 PHE E C 1
ATOM 6989 O O . PHE C 1 249 ? 27.900 32.695 32.395 1.00 38.51 251 PHE E O 1
ATOM 6997 N N . ILE C 1 250 ? 29.308 32.509 34.157 1.00 32.04 252 ILE E N 1
ATOM 6998 C CA . ILE C 1 250 ? 29.512 33.939 34.298 1.00 34.09 252 ILE E CA 1
ATOM 6999 C C . ILE C 1 250 ? 30.957 34.281 33.873 1.00 36.60 252 ILE E C 1
ATOM 7000 O O . ILE C 1 250 ? 31.924 33.936 34.561 1.00 38.09 252 ILE E O 1
ATOM 7005 N N . TRP C 1 251 ? 31.073 34.972 32.736 1.00 37.81 253 TRP E N 1
ATOM 7006 C CA . TRP C 1 251 ? 32.341 35.193 32.019 1.00 37.43 253 TRP E CA 1
ATOM 7007 C C . TRP C 1 251 ? 33.239 36.295 32.592 1.00 38.92 253 TRP E C 1
ATOM 7008 O O . TRP C 1 251 ? 32.743 37.324 33.054 1.00 37.21 253 TRP E O 1
ATOM 7019 N N . PRO C 1 252 ? 34.573 36.103 32.513 1.00 36.73 254 PRO E N 1
ATOM 7020 C CA . PRO C 1 252 ? 35.540 37.104 32.982 1.00 32.42 254 PRO E CA 1
ATOM 7021 C C . PRO C 1 252 ? 35.772 38.185 31.924 1.00 38.58 254 PRO E C 1
ATOM 7022 O O . PRO C 1 252 ? 36.880 38.330 31.412 1.00 39.70 254 PRO E O 1
ATOM 7026 N N . GLU C 1 253 ? 34.724 38.932 31.598 1.00 41.07 255 GLU E N 1
ATOM 7027 C CA . GLU C 1 253 ? 34.816 40.013 30.625 1.00 39.34 255 GLU E CA 1
ATOM 7028 C C . GLU C 1 253 ? 35.957 40.975 30.929 1.00 40.27 255 GLU E C 1
ATOM 7029 O O . GLU C 1 253 ? 36.646 41.432 30.015 1.00 42.00 255 GLU E O 1
ATOM 7035 N N . TYR C 1 254 ? 36.142 41.296 32.208 1.00 36.60 256 TYR E N 1
ATOM 7036 C CA . TYR C 1 254 ? 37.243 42.165 32.620 1.00 41.00 256 TYR E CA 1
ATOM 7037 C C . TYR C 1 254 ? 38.191 41.392 33.537 1.00 46.26 256 TYR E C 1
ATOM 7038 O O . TYR C 1 254 ? 37.788 40.420 34.191 1.00 41.58 256 TYR E O 1
ATOM 7047 N N . GLY C 1 255 ? 39.446 41.831 33.576 1.00 47.78 257 GLY E N 1
ATOM 7048 C CA . GLY C 1 255 ? 40.453 41.247 34.441 1.00 44.71 257 GLY E CA 1
ATOM 7049 C C . GLY C 1 255 ? 41.422 42.311 34.908 1.00 44.47 257 GLY E C 1
ATOM 7050 O O . GLY C 1 255 ? 41.246 43.491 34.598 1.00 41.57 257 GLY E O 1
ATOM 7051 N N . TYR C 1 256 ? 42.442 41.907 35.659 1.00 42.77 258 TYR E N 1
ATOM 7052 C CA . TYR C 1 256 ? 43.413 42.861 36.171 1.00 40.11 258 TYR E CA 1
ATOM 7053 C C . TYR C 1 256 ? 44.828 42.427 35.801 1.00 46.59 258 TYR E C 1
ATOM 7054 O O . TYR C 1 256 ? 45.246 41.301 36.115 1.00 44.71 258 TYR E O 1
ATOM 7063 N N . PHE C 1 257 ? 45.561 43.304 35.121 1.00 39.16 259 PHE E N 1
ATOM 7064 C CA . PHE C 1 257 ? 46.990 43.089 34.944 1.00 39.93 259 PHE E CA 1
ATOM 7065 C C . PHE C 1 257 ? 47.698 43.581 36.201 1.00 43.49 259 PHE E C 1
ATOM 7066 O O . PHE C 1 257 ? 47.329 44.617 36.765 1.00 35.89 259 PHE E O 1
ATOM 7074 N N . PHE C 1 258 ? 48.688 42.824 36.667 1.00 45.32 260 PHE E N 1
ATOM 7075 C CA . PHE C 1 258 ? 49.377 43.190 37.905 1.00 45.13 260 PHE E CA 1
ATOM 7076 C C . PHE C 1 258 ? 50.823 42.717 37.948 1.00 45.37 260 PHE E C 1
ATOM 7077 O O . PHE C 1 258 ? 51.228 41.826 37.200 1.00 46.49 260 PHE E O 1
ATOM 7085 N N . GLN C 1 259 ? 51.594 43.327 38.838 1.00 36.27 261 GLN E N 1
ATOM 7086 C CA . GLN C 1 259 ? 52.992 42.964 39.011 1.00 42.27 261 GLN E CA 1
ATOM 7087 C C . GLN C 1 259 ? 53.206 42.568 40.460 1.00 44.67 261 GLN E C 1
ATOM 7088 O O . GLN C 1 259 ? 52.923 43.357 41.375 1.00 46.84 261 GLN E O 1
ATOM 7094 N N . LYS C 1 260 ? 53.695 41.345 40.661 1.00 44.58 262 LYS E N 1
ATOM 7095 C CA . LYS C 1 260 ? 53.938 40.814 42.004 1.00 48.36 262 LYS E CA 1
ATOM 7096 C C . LYS C 1 260 ? 55.095 41.515 42.701 1.00 47.89 262 LYS E C 1
ATOM 7097 O O . LYS C 1 260 ? 55.947 42.130 42.048 1.00 55.20 262 LYS E O 1
ATOM 7103 N N . THR C 1 261 ? 55.106 41.427 44.028 1.00 48.34 263 THR E N 1
ATOM 7104 C CA . THR C 1 261 ? 56.243 41.869 44.820 1.00 55.98 263 THR E CA 1
ATOM 7105 C C . THR C 1 261 ? 56.786 40.672 45.583 1.00 53.84 263 THR E C 1
ATOM 7106 O O . THR C 1 261 ? 56.139 39.622 45.657 1.00 53.02 263 THR E O 1
ATOM 7110 N N . THR C 1 262 A 57.957 40.840 46.182 1.00 45.81 263 THR E N 1
ATOM 7111 C CA . THR C 1 262 A 58.583 39.753 46.921 1.00 55.62 263 THR E CA 1
ATOM 7112 C C . THR C 1 262 A 58.044 39.642 48.346 1.00 50.63 263 THR E C 1
ATOM 7113 O O . THR C 1 262 A 58.092 38.575 48.946 1.00 57.68 263 THR E O 1
ATOM 7117 N N . ASN C 1 263 ? 57.537 40.747 48.885 1.00 47.77 264 ASN E N 1
ATOM 7118 C CA . ASN C 1 263 ? 57.151 40.808 50.294 1.00 41.35 264 ASN E CA 1
ATOM 7119 C C . ASN C 1 263 ? 55.648 40.719 50.533 1.00 41.17 264 ASN E C 1
ATOM 7120 O O . ASN C 1 263 ? 54.896 41.633 50.209 1.00 39.46 264 ASN E O 1
ATOM 7125 N N . ILE C 1 264 A 55.213 39.637 51.153 1.00 40.91 264 ILE E N 1
ATOM 7126 C CA . ILE C 1 264 A 53.791 39.433 51.361 1.00 35.09 264 ILE E CA 1
ATOM 7127 C C . ILE C 1 264 A 53.330 40.082 52.650 1.00 37.80 264 ILE E C 1
ATOM 7128 O O . ILE C 1 264 A 53.862 39.797 53.727 1.00 36.60 264 ILE E O 1
ATOM 7133 N N . SER C 1 265 ? 52.355 40.977 52.537 1.00 31.53 265 SER E N 1
ATOM 7134 C CA . SER C 1 265 ? 51.860 41.679 53.708 1.00 37.08 265 SER E CA 1
ATOM 7135 C C . SER C 1 265 ? 50.582 41.004 54.216 1.00 35.36 265 SER E C 1
ATOM 7136 O O . SER C 1 265 ? 50.644 40.118 55.067 1.00 34.39 265 SER E O 1
ATOM 7139 N N . GLY C 1 266 ? 49.430 41.412 53.695 1.00 35.21 266 GLY E N 1
ATOM 7140 C CA . GLY C 1 266 ? 48.176 40.783 54.079 1.00 33.19 266 GLY E CA 1
ATOM 7141 C C . GLY C 1 266 ? 47.073 41.806 54.276 1.00 37.09 266 GLY E C 1
ATOM 7142 O O . GLY C 1 266 ? 47.189 42.949 53.826 1.00 27.37 266 GLY E O 1
ATOM 7143 N N . ILE C 1 267 ? 46.000 41.404 54.953 1.00 34.93 267 ILE E N 1
ATOM 7144 C CA . ILE C 1 267 ? 44.884 42.312 55.205 1.00 37.59 267 ILE E CA 1
ATOM 7145 C C . ILE C 1 267 ? 44.883 42.838 56.641 1.00 32.59 267 ILE E C 1
ATOM 7146 O O . ILE C 1 267 ? 44.971 42.064 57.601 1.00 41.66 267 ILE E O 1
ATOM 7151 N N . ILE C 1 268 ? 44.810 44.160 56.773 1.00 30.61 268 ILE E N 1
ATOM 7152 C CA . ILE C 1 268 ? 44.659 44.807 58.070 1.00 31.84 268 ILE E CA 1
ATOM 7153 C C . ILE C 1 268 ? 43.158 45.062 58.286 1.00 36.31 268 ILE E C 1
ATOM 7154 O O . ILE C 1 268 ? 42.548 45.832 57.543 1.00 38.06 268 ILE E O 1
ATOM 7159 N N . LYS C 1 269 ? 42.563 44.401 59.279 1.00 35.35 269 LYS E N 1
ATOM 7160 C CA . LYS C 1 269 ? 41.133 44.550 59.560 1.00 35.51 269 LYS E CA 1
ATOM 7161 C C . LYS C 1 269 ? 40.866 45.649 60.584 1.00 40.31 269 LYS E C 1
ATOM 7162 O O . LYS C 1 269 ? 41.182 45.483 61.768 1.00 41.17 269 LYS E O 1
ATOM 7168 N N . SER C 1 270 ? 40.254 46.747 60.143 1.00 41.92 270 SER E N 1
ATOM 7169 C CA . SER C 1 270 ? 40.035 47.904 61.020 1.00 43.24 270 SER E CA 1
ATOM 7170 C C . SER C 1 270 ? 38.890 48.785 60.535 1.00 46.05 270 SER E C 1
ATOM 7171 O O . SER C 1 270 ? 38.636 48.873 59.334 1.00 42.41 270 SER E O 1
ATOM 7174 N N . SER C 1 271 ? 38.207 49.440 61.472 1.00 53.78 271 SER E N 1
ATOM 7175 C CA . SER C 1 271 ? 37.140 50.376 61.132 1.00 54.14 271 SER E CA 1
ATOM 7176 C C . SER C 1 271 ? 37.696 51.754 60.799 1.00 53.79 271 SER E C 1
ATOM 7177 O O . SER C 1 271 ? 36.986 52.603 60.239 1.00 49.40 271 SER E O 1
ATOM 7180 N N . GLU C 1 272 ? 38.965 51.973 61.142 1.00 43.32 272 GLU E N 1
ATOM 7181 C CA . GLU C 1 272 ? 39.572 53.298 61.030 1.00 47.22 272 GLU E CA 1
ATOM 7182 C C . GLU C 1 272 ? 39.879 53.683 59.587 1.00 48.75 272 GLU E C 1
ATOM 7183 O O . GLU C 1 272 ? 40.028 52.817 58.718 1.00 47.16 272 GLU E O 1
ATOM 7189 N N . LYS C 1 273 ? 39.962 54.988 59.343 1.00 48.95 273 LYS E N 1
ATOM 7190 C CA . LYS C 1 273 ? 40.397 55.514 58.054 1.00 56.83 273 LYS E CA 1
ATOM 7191 C C . LYS C 1 273 ? 41.917 55.582 58.010 1.00 51.72 273 LYS E C 1
ATOM 7192 O O . LYS C 1 273 ? 42.572 55.588 59.055 1.00 49.32 273 LYS E O 1
ATOM 7198 N N . ILE C 1 274 ? 42.474 55.622 56.802 1.00 42.32 274 ILE E N 1
ATOM 7199 C CA . ILE C 1 274 ? 43.905 55.793 56.642 1.00 48.29 274 ILE E CA 1
ATOM 7200 C C . ILE C 1 274 ? 44.271 57.246 56.964 1.00 53.42 274 ILE E C 1
ATOM 7201 O O . ILE C 1 274 ? 43.645 58.181 56.457 1.00 48.02 274 ILE E O 1
ATOM 7206 N N . SER C 1 275 ? 45.262 57.426 57.832 1.00 47.56 275 SER E N 1
ATOM 7207 C CA . SER C 1 275 ? 45.739 58.757 58.191 1.00 49.40 275 SER E CA 1
ATOM 7208 C C . SER C 1 275 ? 46.953 59.149 57.350 1.00 51.57 275 SER E C 1
ATOM 7209 O O . SER C 1 275 ? 47.583 58.301 56.702 1.00 47.63 275 SER E O 1
ATOM 7212 N N . ASP C 1 276 ? 47.272 60.438 57.364 1.00 48.86 276 ASP E N 1
ATOM 7213 C CA . ASP C 1 276 ? 48.379 60.981 56.590 1.00 51.91 276 ASP E CA 1
ATOM 7214 C C . ASP C 1 276 ? 49.681 60.801 57.365 1.00 54.78 276 ASP E C 1
ATOM 7215 O O . ASP C 1 276 ? 50.229 61.761 57.920 1.00 52.72 276 ASP E O 1
ATOM 7220 N N . CYS C 1 277 ? 50.164 59.565 57.407 1.00 48.65 277 CYS E N 1
ATOM 7221 C CA . CYS C 1 277 ? 51.361 59.231 58.159 1.00 47.65 277 CYS E CA 1
ATOM 7222 C C . CYS C 1 277 ? 52.095 58.095 57.459 1.00 41.36 277 CYS E C 1
ATOM 7223 O O . CYS C 1 277 ? 51.619 57.541 56.463 1.00 42.07 277 CYS E O 1
ATOM 7226 N N . ASP C 1 278 ? 53.255 57.742 57.989 1.00 39.96 278 ASP E N 1
ATOM 7227 C CA . ASP C 1 278 ? 54.118 56.778 57.336 1.00 41.89 278 ASP E CA 1
ATOM 7228 C C . ASP C 1 278 ? 54.811 56.002 58.440 1.00 44.31 278 ASP E C 1
ATOM 7229 O O . ASP C 1 278 ? 55.185 56.576 59.468 1.00 46.43 278 ASP E O 1
ATOM 7234 N N . THR C 1 279 ? 54.953 54.695 58.242 1.00 38.04 279 THR E N 1
ATOM 7235 C CA . THR C 1 279 ? 55.480 53.820 59.280 1.00 39.44 279 THR E CA 1
ATOM 7236 C C . THR C 1 279 ? 56.238 52.669 58.625 1.00 37.36 279 THR E C 1
ATOM 7237 O O . THR C 1 279 ? 55.970 52.297 57.472 1.00 39.09 279 THR E O 1
ATOM 7241 N N . ILE C 1 280 ? 57.195 52.112 59.350 1.00 32.46 280 ILE E N 1
ATOM 7242 C CA . ILE C 1 280 ? 57.935 50.975 58.833 1.00 37.07 280 ILE E CA 1
ATOM 7243 C C . ILE C 1 280 ? 57.262 49.662 59.248 1.00 33.03 280 ILE E C 1
ATOM 7244 O O . ILE C 1 280 ? 57.616 48.595 58.742 1.00 31.53 280 ILE E O 1
ATOM 7249 N N . CYS C 1 281 ? 56.311 49.739 60.180 1.00 30.88 281 CYS E N 1
ATOM 7250 C CA . CYS C 1 281 ? 55.614 48.544 60.667 1.00 30.65 281 CYS E CA 1
ATOM 7251 C C . CYS C 1 281 ? 54.196 48.898 61.087 1.00 37.35 281 CYS E C 1
ATOM 7252 O O . CYS C 1 281 ? 53.973 49.887 61.788 1.00 32.72 281 CYS E O 1
ATOM 7255 N N . GLN C 1 282 ? 53.234 48.081 60.668 1.00 38.46 282 GLN E N 1
ATOM 7256 C CA . GLN C 1 282 ? 51.833 48.414 60.866 1.00 34.82 282 GLN E CA 1
ATOM 7257 C C . GLN C 1 282 ? 51.072 47.258 61.510 1.00 40.08 282 GLN E C 1
ATOM 7258 O O . GLN C 1 282 ? 51.246 46.092 61.117 1.00 32.46 282 GLN E O 1
ATOM 7264 N N . THR C 1 283 ? 50.235 47.565 62.500 1.00 35.54 283 THR E N 1
ATOM 7265 C CA . THR C 1 283 ? 49.292 46.558 62.989 1.00 33.51 283 THR E CA 1
ATOM 7266 C C . THR C 1 283 ? 47.871 47.100 62.969 1.00 36.88 283 THR E C 1
ATOM 7267 O O . THR C 1 283 ? 47.646 48.310 62.835 1.00 34.73 283 THR E O 1
ATOM 7271 N N . LYS C 1 284 ? 46.913 46.207 63.165 1.00 33.00 284 LYS E N 1
ATOM 7272 C CA . LYS C 1 284 ? 45.520 46.584 63.088 1.00 37.90 284 LYS E CA 1
ATOM 7273 C C . LYS C 1 284 ? 45.069 47.454 64.260 1.00 40.74 284 LYS E C 1
ATOM 7274 O O . LYS C 1 284 ? 43.962 47.985 64.236 1.00 47.15 284 LYS E O 1
ATOM 7280 N N . ILE C 1 285 ? 45.904 47.613 65.284 1.00 39.46 285 ILE E N 1
ATOM 7281 C CA . ILE C 1 285 ? 45.544 48.543 66.357 1.00 42.75 285 ILE E CA 1
ATOM 7282 C C . ILE C 1 285 ? 46.522 49.712 66.471 1.00 43.94 285 ILE E C 1
ATOM 7283 O O . ILE C 1 285 ? 46.495 50.459 67.458 1.00 43.64 285 ILE E O 1
ATOM 7288 N N . GLY C 1 286 ? 47.389 49.870 65.472 1.00 35.67 286 GLY E N 1
ATOM 7289 C CA . GLY C 1 286 ? 48.255 51.037 65.435 1.00 41.73 286 GLY E CA 1
ATOM 7290 C C . GLY C 1 286 ? 49.591 50.817 64.750 1.00 44.36 286 GLY E C 1
ATOM 7291 O O . GLY C 1 286 ? 50.024 49.667 64.531 1.00 39.71 286 GLY E O 1
ATOM 7292 N N . ALA C 1 287 ? 50.258 51.922 64.417 1.00 34.30 287 ALA E N 1
ATOM 7293 C CA . ALA C 1 287 ? 51.571 51.834 63.790 1.00 35.43 287 ALA E CA 1
ATOM 7294 C C . ALA C 1 287 ? 52.634 51.528 64.846 1.00 38.65 287 ALA E C 1
ATOM 7295 O O . ALA C 1 287 ? 52.549 51.998 65.982 1.00 36.63 287 ALA E O 1
ATOM 7297 N N . ILE C 1 288 ? 53.625 50.724 64.472 1.00 35.78 288 ILE E N 1
ATOM 7298 C CA . ILE C 1 288 ? 54.774 50.474 65.331 1.00 39.03 288 ILE E CA 1
ATOM 7299 C C . ILE C 1 288 ? 55.990 51.039 64.605 1.00 40.09 288 ILE E C 1
ATOM 7300 O O . ILE C 1 288 ? 56.797 50.297 64.020 1.00 38.47 288 ILE E O 1
ATOM 7305 N N . ASN C 1 289 ? 56.097 52.363 64.637 1.00 42.61 289 ASN E N 1
ATOM 7306 C CA . ASN C 1 289 ? 57.103 53.084 63.882 1.00 43.05 289 ASN E CA 1
ATOM 7307 C C . ASN C 1 289 ? 58.339 53.239 64.765 1.00 44.63 289 ASN E C 1
ATOM 7308 O O . ASN C 1 289 ? 58.652 54.329 65.253 1.00 42.77 289 ASN E O 1
ATOM 7313 N N . SER C 1 290 ? 59.031 52.122 64.961 1.00 44.56 290 SER E N 1
ATOM 7314 C CA . SER C 1 290 ? 60.108 52.042 65.926 1.00 44.35 290 SER E CA 1
ATOM 7315 C C . SER C 1 290 ? 61.089 50.979 65.467 1.00 42.06 290 SER E C 1
ATOM 7316 O O . SER C 1 290 ? 60.696 49.999 64.816 1.00 37.95 290 SER E O 1
ATOM 7319 N N . THR C 1 291 ? 62.363 51.173 65.802 1.00 34.23 291 THR E N 1
ATOM 7320 C CA . THR C 1 291 ? 63.378 50.178 65.498 1.00 35.17 291 THR E CA 1
ATOM 7321 C C . THR C 1 291 ? 63.830 49.455 66.758 1.00 31.53 291 THR E C 1
ATOM 7322 O O . THR C 1 291 ? 64.809 48.711 66.721 1.00 32.74 291 THR E O 1
ATOM 7326 N N . LEU C 1 292 ? 63.156 49.690 67.880 1.00 28.12 292 LEU E N 1
ATOM 7327 C CA . LEU C 1 292 ? 63.485 48.929 69.082 1.00 35.98 292 LEU E CA 1
ATOM 7328 C C . LEU C 1 292 ? 63.295 47.445 68.735 1.00 34.08 292 LEU E C 1
ATOM 7329 O O . LEU C 1 292 ? 62.490 47.108 67.856 1.00 29.89 292 LEU E O 1
ATOM 7334 N N . PRO C 1 293 ? 64.063 46.560 69.385 1.00 33.06 293 PRO E N 1
ATOM 7335 C CA . PRO C 1 293 ? 64.043 45.150 68.984 1.00 33.49 293 PRO E CA 1
ATOM 7336 C C . PRO C 1 293 ? 62.785 44.396 69.405 1.00 32.72 293 PRO E C 1
ATOM 7337 O O . PRO C 1 293 ? 62.507 43.364 68.806 1.00 29.42 293 PRO E O 1
ATOM 7341 N N . PHE C 1 294 ? 62.045 44.879 70.400 1.00 29.19 294 PHE E N 1
ATOM 7342 C CA . PHE C 1 294 ? 60.867 44.150 70.843 1.00 26.16 294 PHE E CA 1
ATOM 7343 C C . PHE C 1 294 ? 59.612 45.042 70.928 1.00 34.91 294 PHE E C 1
ATOM 7344 O O . PHE C 1 294 ? 59.717 46.271 70.986 1.00 31.06 294 PHE E O 1
ATOM 7352 N N . GLN C 1 295 ? 58.436 44.408 70.919 1.00 35.13 295 GLN E N 1
ATOM 7353 C CA . GLN C 1 295 ? 57.157 45.095 71.094 1.00 31.54 295 GLN E CA 1
ATOM 7354 C C . GLN C 1 295 ? 56.107 44.179 71.746 1.00 34.61 295 GLN E C 1
ATOM 7355 O O . GLN C 1 295 ? 56.047 42.976 71.456 1.00 30.32 295 GLN E O 1
ATOM 7361 N N . ASN C 1 296 ? 55.291 44.747 72.631 1.00 32.37 296 ASN E N 1
ATOM 7362 C CA . ASN C 1 296 ? 54.207 43.987 73.246 1.00 31.70 296 ASN E CA 1
ATOM 7363 C C . ASN C 1 296 ? 52.821 44.479 72.822 1.00 33.85 296 ASN E C 1
ATOM 7364 O O . ASN C 1 296 ? 51.864 44.332 73.568 1.00 30.96 296 ASN E O 1
ATOM 7369 N N . ILE C 1 297 ? 52.717 45.057 71.630 1.00 28.97 297 ILE E N 1
ATOM 7370 C CA . ILE C 1 297 ? 51.469 45.664 71.183 1.00 29.78 297 ILE E CA 1
ATOM 7371 C C . ILE C 1 297 ? 50.502 44.672 70.512 1.00 34.41 297 ILE E C 1
ATOM 7372 O O . ILE C 1 297 ? 49.307 44.658 70.818 1.00 35.09 297 ILE E O 1
ATOM 7377 N N . HIS C 1 298 ? 51.012 43.838 69.605 1.00 34.77 298 HIS E N 1
ATOM 7378 C CA . HIS C 1 298 ? 50.148 42.886 68.899 1.00 36.73 298 HIS E CA 1
ATOM 7379 C C . HIS C 1 298 ? 50.919 41.766 68.220 1.00 35.41 298 HIS E C 1
ATOM 7380 O O . HIS C 1 298 ? 51.966 42.001 67.608 1.00 35.80 298 HIS E O 1
ATOM 7387 N N . GLN C 1 299 ? 50.382 40.552 68.328 1.00 31.13 299 GLN E N 1
ATOM 7388 C CA . GLN C 1 299 ? 51.014 39.346 67.797 1.00 29.62 299 GLN E CA 1
ATOM 7389 C C . GLN C 1 299 ? 51.206 39.457 66.288 1.00 29.32 299 GLN E C 1
ATOM 7390 O O . GLN C 1 299 ? 52.212 38.995 65.744 1.00 31.10 299 GLN E O 1
ATOM 7396 N N . ASN C 1 300 ? 50.234 40.074 65.616 1.00 26.47 300 ASN E N 1
ATOM 7397 C CA . ASN C 1 300 ? 50.259 40.180 64.157 1.00 31.17 300 ASN E CA 1
ATOM 7398 C C . ASN C 1 300 ? 50.611 41.587 63.666 1.00 32.51 300 ASN E C 1
ATOM 7399 O O . ASN C 1 300 ? 50.067 42.579 64.158 1.00 31.12 300 ASN E O 1
ATOM 7404 N N . ALA C 1 301 ? 51.520 41.652 62.692 1.00 36.41 301 ALA E N 1
ATOM 7405 C CA . ALA C 1 301 ? 52.038 42.913 62.176 1.00 37.83 301 ALA E CA 1
ATOM 7406 C C . ALA C 1 301 ? 52.517 42.733 60.744 1.00 38.29 301 ALA E C 1
ATOM 7407 O O . ALA C 1 301 ? 52.616 41.596 60.249 1.00 32.29 301 ALA E O 1
ATOM 7409 N N . ILE C 1 302 ? 52.845 43.852 60.099 1.00 31.92 302 ILE E N 1
ATOM 7410 C CA . ILE C 1 302 ? 53.326 43.842 58.721 1.00 33.38 302 ILE E CA 1
ATOM 7411 C C . ILE C 1 302 ? 54.523 44.763 58.585 1.00 34.87 302 ILE E C 1
ATOM 7412 O O . ILE C 1 302 ? 54.497 45.875 59.118 1.00 31.66 302 ILE E O 1
ATOM 7417 N N . GLY C 1 303 ? 55.556 44.321 57.867 1.00 28.83 303 GLY E N 1
ATOM 7418 C CA . GLY C 1 303 ? 56.657 45.211 57.535 1.00 37.26 303 GLY E CA 1
ATOM 7419 C C . GLY C 1 303 ? 57.970 44.884 58.228 1.00 38.79 303 GLY E C 1
ATOM 7420 O O . GLY C 1 303 ? 58.282 43.708 58.454 1.00 37.76 303 GLY E O 1
ATOM 7421 N N . ASP C 1 304 ? 58.738 45.923 58.561 1.00 38.67 304 ASP E N 1
ATOM 7422 C CA . ASP C 1 304 ? 60.002 45.779 59.283 1.00 35.25 304 ASP E CA 1
ATOM 7423 C C . ASP C 1 304 ? 59.719 45.974 60.776 1.00 37.05 304 ASP E C 1
ATOM 7424 O O . ASP C 1 304 ? 59.697 47.103 61.278 1.00 34.85 304 ASP E O 1
ATOM 7429 N N . CYS C 1 305 ? 59.490 44.873 61.484 1.00 32.27 305 CYS E N 1
ATOM 7430 C CA . CYS C 1 305 ? 58.884 44.946 62.817 1.00 30.98 305 CYS E CA 1
ATOM 7431 C C . CYS C 1 305 ? 59.788 44.436 63.935 1.00 35.67 305 CYS E C 1
ATOM 7432 O O . CYS C 1 305 ? 60.639 43.577 63.700 1.00 34.49 305 CYS E O 1
ATOM 7435 N N . PRO C 1 306 ? 59.603 44.964 65.158 1.00 29.14 306 PRO E N 1
ATOM 7436 C CA . PRO C 1 306 ? 60.200 44.378 66.368 1.00 27.13 306 PRO E CA 1
ATOM 7437 C C . PRO C 1 306 ? 59.559 43.008 66.635 1.00 34.25 306 PRO E C 1
ATOM 7438 O O . PRO C 1 306 ? 58.474 42.755 66.095 1.00 26.81 306 PRO E O 1
ATOM 7442 N N . LYS C 1 307 ? 60.192 42.147 67.435 1.00 25.24 307 LYS E N 1
ATOM 7443 C CA . LYS C 1 307 ? 59.599 40.838 67.757 1.00 28.52 307 LYS E CA 1
ATOM 7444 C C . LYS C 1 307 ? 58.556 40.982 68.871 1.00 27.09 307 LYS E C 1
ATOM 7445 O O . LYS C 1 307 ? 58.768 41.724 69.838 1.00 27.19 307 LYS E O 1
ATOM 7451 N N . TYR C 1 308 ? 57.429 40.289 68.730 1.00 27.10 308 TYR E N 1
ATOM 7452 C CA . TYR C 1 308 ? 56.366 40.358 69.734 1.00 27.49 308 TYR E CA 1
ATOM 7453 C C . TYR C 1 308 ? 56.744 39.583 71.000 1.00 33.34 308 TYR E C 1
ATOM 7454 O O . TYR C 1 308 ? 57.204 38.426 70.925 1.00 25.29 308 TYR E O 1
ATOM 7463 N N . VAL C 1 309 ? 56.552 40.219 72.156 1.00 22.18 309 VAL E N 1
ATOM 7464 C CA . VAL C 1 309 ? 56.843 39.588 73.446 1.00 25.70 309 VAL E CA 1
ATOM 7465 C C . VAL C 1 309 ? 55.738 39.941 74.419 1.00 26.17 309 VAL E C 1
ATOM 7466 O O . VAL C 1 309 ? 54.958 40.864 74.161 1.00 29.70 309 VAL E O 1
ATOM 7470 N N . LYS C 1 310 ? 55.674 39.247 75.552 1.00 27.18 310 LYS E N 1
ATOM 7471 C CA . LYS C 1 310 ? 54.610 39.547 76.523 1.00 26.96 310 LYS E CA 1
ATOM 7472 C C . LYS C 1 310 ? 55.139 40.218 77.779 1.00 34.09 310 LYS E C 1
ATOM 7473 O O . LYS C 1 310 ? 54.392 40.411 78.735 1.00 33.80 310 LYS E O 1
ATOM 7479 N N . ALA C 1 311 ? 56.425 40.565 77.779 1.00 28.18 311 ALA E N 1
ATOM 7480 C CA . ALA C 1 311 ? 56.991 41.468 78.789 1.00 30.92 311 ALA E CA 1
ATOM 7481 C C . ALA C 1 311 ? 56.176 42.748 78.968 1.00 34.43 311 ALA E C 1
ATOM 7482 O O . ALA C 1 311 ? 55.665 43.307 78.000 1.00 32.56 311 ALA E O 1
ATOM 7484 N N . GLN C 1 312 ? 56.075 43.214 80.210 1.00 34.60 312 GLN E N 1
ATOM 7485 C CA . GLN C 1 312 ? 55.443 44.484 80.503 1.00 38.47 312 GLN E CA 1
ATOM 7486 C C . GLN C 1 312 ? 56.425 45.629 80.251 1.00 42.36 312 GLN E C 1
ATOM 7487 O O . GLN C 1 312 ? 56.037 46.725 79.846 1.00 34.91 312 GLN E O 1
ATOM 7493 N N . GLU C 1 313 ? 57.702 45.362 80.495 1.00 35.08 313 GLU E N 1
ATOM 7494 C CA . GLU C 1 313 ? 58.736 46.381 80.387 1.00 42.68 313 GLU E CA 1
ATOM 7495 C C . GLU C 1 313 ? 60.076 45.695 80.161 1.00 37.75 313 GLU E C 1
ATOM 7496 O O . GLU C 1 313 ? 60.307 44.591 80.653 1.00 35.66 313 GLU E O 1
ATOM 7502 N N . LEU C 1 314 ? 60.954 46.349 79.413 1.00 34.53 314 LEU E N 1
ATOM 7503 C CA . LEU C 1 314 ? 62.313 45.863 79.213 1.00 35.07 314 LEU E CA 1
ATOM 7504 C C . LEU C 1 314 ? 63.225 47.079 79.178 1.00 33.59 314 LEU E C 1
ATOM 7505 O O . LEU C 1 314 ? 63.412 47.708 78.130 1.00 37.45 314 LEU E O 1
ATOM 7510 N N . VAL C 1 315 ? 63.766 47.424 80.341 1.00 30.39 315 VAL E N 1
ATOM 7511 C CA . VAL C 1 315 ? 64.520 48.658 80.497 1.00 27.82 315 VAL E CA 1
ATOM 7512 C C . VAL C 1 315 ? 65.994 48.320 80.771 1.00 35.43 315 VAL E C 1
ATOM 7513 O O . VAL C 1 315 ? 66.295 47.622 81.748 1.00 30.86 315 VAL E O 1
ATOM 7517 N N . LEU C 1 316 ? 66.895 48.773 79.894 1.00 35.51 316 LEU E N 1
ATOM 7518 C CA . LEU C 1 316 ? 68.331 48.598 80.114 1.00 35.37 316 LEU E CA 1
ATOM 7519 C C . LEU C 1 316 ? 68.864 49.723 80.992 1.00 34.38 316 LEU E C 1
ATOM 7520 O O . LEU C 1 316 ? 68.572 50.887 80.753 1.00 29.59 316 LEU E O 1
ATOM 7525 N N . ALA C 1 317 ? 69.627 49.380 82.021 1.00 36.06 317 ALA E N 1
ATOM 7526 C CA . ALA C 1 317 ? 70.422 50.387 82.722 1.00 32.86 317 ALA E CA 1
ATOM 7527 C C . ALA C 1 317 ? 71.453 50.954 81.746 1.00 34.23 317 ALA E C 1
ATOM 7528 O O . ALA C 1 317 ? 72.095 50.201 81.000 1.00 34.61 317 ALA E O 1
ATOM 7530 N N . THR C 1 318 ? 71.617 52.274 81.743 1.00 32.48 318 THR E N 1
ATOM 7531 C CA . THR C 1 318 ? 72.742 52.878 81.041 1.00 31.80 318 THR E CA 1
ATOM 7532 C C . THR C 1 318 ? 73.631 53.570 82.064 1.00 37.94 318 THR E C 1
ATOM 7533 O O . THR C 1 318 ? 74.860 53.498 81.987 1.00 35.97 318 THR E O 1
ATOM 7537 N N . GLY C 1 319 ? 72.999 54.223 83.034 1.00 35.58 319 GLY E N 1
ATOM 7538 C CA . GLY C 1 319 ? 73.718 55.022 84.010 1.00 35.33 319 GLY E CA 1
ATOM 7539 C C . GLY C 1 319 ? 74.130 54.256 85.246 1.00 35.26 319 GLY E C 1
ATOM 7540 O O . GLY C 1 319 ? 74.206 53.031 85.224 1.00 36.30 319 GLY E O 1
ATOM 7541 N N . LEU C 1 320 ? 74.401 54.988 86.326 1.00 38.54 320 LEU E N 1
ATOM 7542 C CA . LEU C 1 320 ? 74.987 54.413 87.536 1.00 38.58 320 LEU E CA 1
ATOM 7543 C C . LEU C 1 320 ? 73.947 54.118 88.602 1.00 41.00 320 LEU E C 1
ATOM 7544 O O . LEU C 1 320 ? 72.850 54.660 88.548 1.00 36.23 320 LEU E O 1
ATOM 7549 N N . ARG C 1 321 ? 74.300 53.281 89.580 1.00 33.07 321 ARG E N 1
ATOM 7550 C CA . ARG C 1 321 ? 73.479 53.142 90.780 1.00 39.56 321 ARG E CA 1
ATOM 7551 C C . ARG C 1 321 ? 73.272 54.530 91.343 1.00 37.18 321 ARG E C 1
ATOM 7552 O O . ARG C 1 321 ? 74.235 55.249 91.590 1.00 36.30 321 ARG E O 1
ATOM 7560 N N . ASN C 1 322 ? 72.021 54.916 91.534 1.00 38.53 322 ASN E N 1
ATOM 7561 C CA . ASN C 1 322 ? 71.751 56.252 92.028 1.00 43.30 322 ASN E CA 1
ATOM 7562 C C . ASN C 1 322 ? 71.635 56.233 93.549 1.00 42.66 322 ASN E C 1
ATOM 7563 O O . ASN C 1 322 ? 70.537 56.281 94.097 1.00 46.69 322 ASN E O 1
ATOM 7568 N N . ASN C 1 323 ? 72.779 56.141 94.226 1.00 41.66 323 ASN E N 1
ATOM 7569 C CA . ASN C 1 323 ? 72.821 56.072 95.689 1.00 44.88 323 ASN E CA 1
ATOM 7570 C C . ASN C 1 323 ? 73.647 57.201 96.305 1.00 46.52 323 ASN E C 1
ATOM 7571 O O . ASN C 1 323 ? 74.700 56.951 96.890 1.00 53.79 323 ASN E O 1
ATOM 7576 N N . PRO C 1 324 ? 73.167 58.451 96.184 1.00 44.48 324 PRO E N 1
ATOM 7577 C CA . PRO C 1 324 ? 73.938 59.607 96.663 1.00 48.09 324 PRO E CA 1
ATOM 7578 C C . PRO C 1 324 ? 74.203 59.560 98.168 1.00 52.74 324 PRO E C 1
ATOM 7579 O O . PRO C 1 324 ? 73.397 59.009 98.916 1.00 52.24 324 PRO E O 1
ATOM 7583 N N . ILE C 1 325 ? 75.334 60.119 98.595 1.00 51.88 325 ILE E N 1
ATOM 7584 C CA . ILE C 1 325 ? 75.619 60.287 100.016 1.00 58.97 325 ILE E CA 1
ATOM 7585 C C . ILE C 1 325 ? 74.839 61.510 100.514 1.00 64.36 325 ILE E C 1
ATOM 7586 O O . ILE C 1 325 ? 74.611 62.452 99.751 1.00 58.02 325 ILE E O 1
ATOM 7591 N N . LYS C 1 326 ? 74.436 61.488 101.785 1.00 80.25 326 LYS E N 1
ATOM 7592 C CA . LYS C 1 326 ? 73.624 62.555 102.386 1.00 90.67 326 LYS E CA 1
ATOM 7593 C C . LYS C 1 326 ? 74.290 63.937 102.393 1.00 91.91 326 LYS E C 1
ATOM 7594 O O . LYS C 1 326 ? 75.309 64.152 103.053 1.00 86.74 326 LYS E O 1
ATOM 7600 N N . ILE D 2 6 ? 110.808 47.129 79.016 1.00 64.67 6 ILE B N 1
ATOM 7601 C CA . ILE D 2 6 ? 111.142 47.691 80.319 1.00 57.30 6 ILE B CA 1
ATOM 7602 C C . ILE D 2 6 ? 109.900 48.146 81.101 1.00 47.49 6 ILE B C 1
ATOM 7603 O O . ILE D 2 6 ? 109.932 48.187 82.336 1.00 48.83 6 ILE B O 1
ATOM 7608 N N . ALA D 2 7 ? 108.813 48.477 80.398 1.00 44.69 7 ALA B N 1
ATOM 7609 C CA . ALA D 2 7 ? 107.520 48.715 81.065 1.00 41.97 7 ALA B CA 1
ATOM 7610 C C . ALA D 2 7 ? 106.631 47.455 81.043 1.00 40.58 7 ALA B C 1
ATOM 7611 O O . ALA D 2 7 ? 106.908 46.515 80.295 1.00 37.58 7 ALA B O 1
ATOM 7613 N N . GLY D 2 8 ? 105.548 47.446 81.826 1.00 37.48 8 GLY B N 1
ATOM 7614 C CA . GLY D 2 8 ? 104.698 46.267 81.934 1.00 34.28 8 GLY B CA 1
ATOM 7615 C C . GLY D 2 8 ? 103.279 46.402 81.405 1.00 34.86 8 GLY B C 1
ATOM 7616 O O . GLY D 2 8 ? 102.995 47.328 80.634 1.00 39.26 8 GLY B O 1
ATOM 7617 N N . PHE D 2 9 ? 102.391 45.500 81.847 1.00 34.37 9 PHE B N 1
ATOM 7618 C CA . PHE D 2 9 ? 101.039 45.356 81.283 1.00 33.53 9 PHE B CA 1
ATOM 7619 C C . PHE D 2 9 ? 100.240 46.652 81.222 1.00 39.19 9 PHE B C 1
ATOM 7620 O O . PHE D 2 9 ? 99.409 46.819 80.335 1.00 39.19 9 PHE B O 1
ATOM 7628 N N . ILE D 2 10 ? 100.491 47.560 82.162 1.00 42.51 10 ILE B N 1
ATOM 7629 C CA . ILE D 2 10 ? 99.786 48.840 82.179 1.00 44.73 10 ILE B CA 1
ATOM 7630 C C . ILE D 2 10 ? 99.849 49.535 80.820 1.00 42.29 10 ILE B C 1
ATOM 7631 O O . ILE D 2 10 ? 98.861 50.102 80.371 1.00 38.69 10 ILE B O 1
ATOM 7636 N N . GLU D 2 11 ? 100.993 49.446 80.147 1.00 36.28 11 GLU B N 1
ATOM 7637 C CA . GLU D 2 11 ? 101.208 50.220 78.921 1.00 45.84 11 GLU B CA 1
ATOM 7638 C C . GLU D 2 11 ? 100.979 49.428 77.630 1.00 47.82 11 GLU B C 1
ATOM 7639 O O . GLU D 2 11 ? 101.073 49.984 76.531 1.00 52.63 11 GLU B O 1
ATOM 7645 N N . GLY D 2 12 ? 100.688 48.135 77.759 1.00 39.48 12 GLY B N 1
ATOM 7646 C CA . GLY D 2 12 ? 100.458 47.307 76.587 1.00 38.68 12 GLY B CA 1
ATOM 7647 C C . GLY D 2 12 ? 101.165 45.966 76.622 1.00 40.21 12 GLY B C 1
ATOM 7648 O O . GLY D 2 12 ? 101.754 45.589 77.640 1.00 42.04 12 GLY B O 1
ATOM 7649 N N . GLY D 2 13 ? 101.116 45.245 75.504 1.00 39.28 13 GLY B N 1
ATOM 7650 C CA . GLY D 2 13 ? 101.687 43.909 75.432 1.00 34.03 13 GLY B CA 1
ATOM 7651 C C . GLY D 2 13 ? 103.141 43.851 74.982 1.00 41.34 13 GLY B C 1
ATOM 7652 O O . GLY D 2 13 ? 103.724 44.864 74.561 1.00 35.28 13 GLY B O 1
ATOM 7653 N N . TRP D 2 14 ? 103.719 42.654 75.062 1.00 33.80 14 TRP B N 1
ATOM 7654 C CA . TRP D 2 14 ? 105.126 42.437 74.755 1.00 32.37 14 TRP B CA 1
ATOM 7655 C C . TRP D 2 14 ? 105.275 41.509 73.551 1.00 36.00 14 TRP B C 1
ATOM 7656 O O . TRP D 2 14 ? 104.938 40.327 73.630 1.00 37.16 14 TRP B O 1
ATOM 7667 N N . GLN D 2 15 ? 105.796 42.022 72.443 1.00 35.95 15 GLN B N 1
ATOM 7668 C CA . GLN D 2 15 ? 106.170 41.156 71.333 1.00 38.53 15 GLN B CA 1
ATOM 7669 C C . GLN D 2 15 ? 107.260 40.174 71.766 1.00 37.81 15 GLN B C 1
ATOM 7670 O O . GLN D 2 15 ? 107.399 39.096 71.181 1.00 41.20 15 GLN B O 1
ATOM 7676 N N . GLY D 2 16 ? 108.047 40.553 72.773 1.00 35.39 16 GLY B N 1
ATOM 7677 C CA . GLY D 2 16 ? 109.170 39.719 73.203 1.00 37.30 16 GLY B CA 1
ATOM 7678 C C . GLY D 2 16 ? 108.775 38.507 74.047 1.00 45.12 16 GLY B C 1
ATOM 7679 O O . GLY D 2 16 ? 109.613 37.648 74.331 1.00 35.72 16 GLY B O 1
ATOM 7680 N N . LEU D 2 17 ? 107.510 38.434 74.466 1.00 38.43 17 LEU B N 1
ATOM 7681 C CA . LEU D 2 17 ? 107.053 37.297 75.270 1.00 36.27 17 LEU B CA 1
ATOM 7682 C C . LEU D 2 17 ? 106.500 36.238 74.320 1.00 37.92 17 LEU B C 1
ATOM 7683 O O . LEU D 2 17 ? 105.349 36.325 73.881 1.00 38.43 17 LEU B O 1
ATOM 7688 N N . ILE D 2 18 ? 107.316 35.233 74.012 1.00 37.87 18 ILE B N 1
ATOM 7689 C CA . ILE D 2 18 ? 107.055 34.356 72.872 1.00 42.00 18 ILE B CA 1
ATOM 7690 C C . ILE D 2 18 ? 106.667 32.917 73.227 1.00 49.22 18 ILE B C 1
ATOM 7691 O O . ILE D 2 18 ? 106.326 32.131 72.346 1.00 52.75 18 ILE B O 1
ATOM 7696 N N . ASP D 2 19 ? 106.729 32.566 74.505 1.00 45.85 19 ASP B N 1
ATOM 7697 C CA . ASP D 2 19 ? 106.480 31.186 74.904 1.00 37.61 19 ASP B CA 1
ATOM 7698 C C . ASP D 2 19 ? 105.281 31.057 75.841 1.00 38.62 19 ASP B C 1
ATOM 7699 O O . ASP D 2 19 ? 105.124 30.042 76.527 1.00 43.02 19 ASP B O 1
ATOM 7704 N N . GLY D 2 20 ? 104.429 32.076 75.865 1.00 44.37 20 GLY B N 1
ATOM 7705 C CA . GLY D 2 20 ? 103.242 32.031 76.703 1.00 38.98 20 GLY B CA 1
ATOM 7706 C C . GLY D 2 20 ? 102.376 33.270 76.585 1.00 41.25 20 GLY B C 1
ATOM 7707 O O . GLY D 2 20 ? 102.772 34.259 75.959 1.00 40.20 20 GLY B O 1
ATOM 7708 N N . TRP D 2 21 ? 101.195 33.211 77.196 1.00 34.37 21 TRP B N 1
ATOM 7709 C CA . TRP D 2 21 ? 100.256 34.322 77.186 1.00 35.12 21 TRP B CA 1
ATOM 7710 C C . TRP D 2 21 ? 100.602 35.395 78.221 1.00 35.30 21 TRP B C 1
ATOM 7711 O O . TRP D 2 21 ? 100.510 36.591 77.932 1.00 40.07 21 TRP B O 1
ATOM 7722 N N . TYR D 2 22 ? 100.974 34.970 79.428 1.00 33.89 22 TYR B N 1
ATOM 7723 C CA . TYR D 2 22 ? 101.288 35.913 80.499 1.00 35.92 22 TYR B CA 1
ATOM 7724 C C . TYR D 2 22 ? 102.656 35.581 81.059 1.00 36.16 22 TYR B C 1
ATOM 7725 O O . TYR D 2 22 ? 103.091 34.427 80.982 1.00 38.21 22 TYR B O 1
ATOM 7734 N N . GLY D 2 23 ? 103.332 36.576 81.633 1.00 35.26 23 GLY B N 1
ATOM 7735 C CA . GLY D 2 23 ? 104.647 36.328 82.181 1.00 34.35 23 GLY B CA 1
ATOM 7736 C C . GLY D 2 23 ? 105.345 37.525 82.781 1.00 34.34 23 GLY B C 1
ATOM 7737 O O . GLY D 2 23 ? 104.700 38.495 83.202 1.00 30.37 23 GLY B O 1
ATOM 7738 N N . TYR D 2 24 ? 106.674 37.439 82.818 1.00 35.53 24 TYR B N 1
ATOM 7739 C CA . TYR D 2 24 ? 107.501 38.370 83.567 1.00 37.34 24 TYR B CA 1
ATOM 7740 C C . TYR D 2 24 ? 108.670 38.863 82.736 1.00 32.52 24 TYR B C 1
ATOM 7741 O O . TYR D 2 24 ? 109.136 38.181 81.823 1.00 35.15 24 TYR B O 1
ATOM 7750 N N . HIS D 2 25 ? 109.134 40.060 83.066 1.00 30.41 25 HIS B N 1
ATOM 7751 C CA . HIS D 2 25 ? 110.440 40.525 82.623 1.00 38.01 25 HIS B CA 1
ATOM 7752 C C . HIS D 2 25 ? 111.163 41.045 83.856 1.00 39.17 25 HIS B C 1
ATOM 7753 O O . HIS D 2 25 ? 110.577 41.778 84.680 1.00 33.92 25 HIS B O 1
ATOM 7760 N N . HIS D 2 26 ? 112.429 40.664 83.988 1.00 33.13 26 HIS B N 1
ATOM 7761 C CA . HIS D 2 26 ? 113.209 41.024 85.169 1.00 30.85 26 HIS B CA 1
ATOM 7762 C C . HIS D 2 26 ? 114.501 41.720 84.761 1.00 37.26 26 HIS B C 1
ATOM 7763 O O . HIS D 2 26 ? 114.912 41.659 83.596 1.00 38.27 26 HIS B O 1
ATOM 7770 N N . GLN D 2 27 ? 115.137 42.367 85.732 1.00 37.29 27 GLN B N 1
ATOM 7771 C CA . GLN D 2 27 ? 116.384 43.083 85.517 1.00 44.56 27 GLN B CA 1
ATOM 7772 C C . GLN D 2 27 ? 117.169 43.083 86.828 1.00 44.82 27 GLN B C 1
ATOM 7773 O O . GLN D 2 27 ? 116.671 43.567 87.849 1.00 47.87 27 GLN B O 1
ATOM 7779 N N . ASN D 2 28 ? 118.383 42.532 86.807 1.00 41.55 28 ASN B N 1
ATOM 7780 C CA . ASN D 2 28 ? 119.270 42.577 87.980 1.00 44.81 28 ASN B CA 1
ATOM 7781 C C . ASN D 2 28 ? 120.747 42.616 87.558 1.00 50.61 28 ASN B C 1
ATOM 7782 O O . ASN D 2 28 ? 121.050 42.826 86.382 1.00 49.25 28 ASN B O 1
ATOM 7787 N N . SER D 2 29 ? 121.663 42.403 88.501 1.00 50.96 29 SER B N 1
ATOM 7788 C CA . SER D 2 29 ? 123.093 42.431 88.172 1.00 50.33 29 SER B CA 1
ATOM 7789 C C . SER D 2 29 ? 123.485 41.369 87.147 1.00 45.68 29 SER B C 1
ATOM 7790 O O . SER D 2 29 ? 124.297 41.633 86.259 1.00 49.33 29 SER B O 1
ATOM 7793 N N . GLU D 2 30 ? 122.896 40.183 87.266 1.00 44.68 30 GLU B N 1
ATOM 7794 C CA . GLU D 2 30 ? 123.185 39.064 86.361 1.00 56.13 30 GLU B CA 1
ATOM 7795 C C . GLU D 2 30 ? 122.718 39.298 84.916 1.00 56.62 30 GLU B C 1
ATOM 7796 O O . GLU D 2 30 ? 123.196 38.630 83.997 1.00 53.44 30 GLU B O 1
ATOM 7802 N N . GLY D 2 31 ? 121.777 40.221 84.714 1.00 50.90 31 GLY B N 1
ATOM 7803 C CA . GLY D 2 31 ? 121.219 40.443 83.386 1.00 43.38 31 GLY B CA 1
ATOM 7804 C C . GLY D 2 31 ? 119.707 40.663 83.360 1.00 48.41 31 GLY B C 1
ATOM 7805 O O . GLY D 2 31 ? 119.132 41.230 84.304 1.00 39.58 31 GLY B O 1
ATOM 7806 N N . SER D 2 32 ? 119.060 40.223 82.281 1.00 39.11 32 SER B N 1
ATOM 7807 C CA . SER D 2 32 ? 117.636 40.508 82.084 1.00 38.39 32 SER B CA 1
ATOM 7808 C C . SER D 2 32 ? 117.024 39.534 81.090 1.00 40.38 32 SER B C 1
ATOM 7809 O O . SER D 2 32 ? 117.748 38.837 80.377 1.00 39.58 32 SER B O 1
ATOM 7812 N N . GLY D 2 33 ? 115.696 39.469 81.046 1.00 42.50 33 GLY B N 1
ATOM 7813 C CA . GLY D 2 33 ? 115.032 38.553 80.137 1.00 41.11 33 GLY B CA 1
ATOM 7814 C C . GLY D 2 33 ? 113.537 38.390 80.362 1.00 45.79 33 GLY B C 1
ATOM 7815 O O . GLY D 2 33 ? 112.996 38.844 81.382 1.00 37.88 33 GLY B O 1
ATOM 7816 N N . TYR D 2 34 ? 112.875 37.747 79.398 1.00 43.45 34 TYR B N 1
ATOM 7817 C CA . TYR D 2 34 ? 111.455 37.434 79.489 1.00 41.57 34 TYR B CA 1
ATOM 7818 C C . TYR D 2 34 ? 111.295 35.997 79.970 1.00 44.05 34 TYR B C 1
ATOM 7819 O O . TYR D 2 34 ? 112.159 35.159 79.717 1.00 40.99 34 TYR B O 1
ATOM 7828 N N . ALA D 2 35 ? 110.184 35.706 80.643 1.00 39.29 35 ALA B N 1
ATOM 7829 C CA . ALA D 2 35 ? 109.853 34.324 80.984 1.00 42.69 35 ALA B CA 1
ATOM 7830 C C . ALA D 2 35 ? 108.350 34.148 81.154 1.00 43.65 35 ALA B C 1
ATOM 7831 O O . ALA D 2 35 ? 107.685 34.945 81.809 1.00 43.53 35 ALA B O 1
ATOM 7833 N N . ALA D 2 36 ? 107.822 33.097 80.542 1.00 43.89 36 ALA B N 1
ATOM 7834 C CA . ALA D 2 36 ? 106.398 32.817 80.592 1.00 42.50 36 ALA B CA 1
ATOM 7835 C C . ALA D 2 36 ? 106.011 32.325 81.977 1.00 40.42 36 ALA B C 1
ATOM 7836 O O . ALA D 2 36 ? 106.799 31.650 82.642 1.00 40.13 36 ALA B O 1
ATOM 7838 N N . ASP D 2 37 ? 104.810 32.674 82.428 1.00 39.03 37 ASP B N 1
ATOM 7839 C CA . ASP D 2 37 ? 104.218 31.949 83.547 1.00 39.07 37 ASP B CA 1
ATOM 7840 C C . ASP D 2 37 ? 103.471 30.758 82.917 1.00 42.93 37 ASP B C 1
ATOM 7841 O O . ASP D 2 37 ? 102.331 30.899 82.440 1.00 37.76 37 ASP B O 1
ATOM 7846 N N . LYS D 2 38 ? 104.132 29.601 82.893 1.00 38.82 38 LYS B N 1
ATOM 7847 C CA . LYS D 2 38 ? 103.632 28.439 82.162 1.00 43.25 38 LYS B CA 1
ATOM 7848 C C . LYS D 2 38 ? 102.315 27.942 82.741 1.00 42.79 38 LYS B C 1
ATOM 7849 O O . LYS D 2 38 ? 101.405 27.557 82.004 1.00 41.73 38 LYS B O 1
ATOM 7855 N N . GLU D 2 39 ? 102.228 27.943 84.066 1.00 34.90 39 GLU B N 1
ATOM 7856 C CA . GLU D 2 39 ? 101.046 27.443 84.745 1.00 43.75 39 GLU B CA 1
ATOM 7857 C C . GLU D 2 39 ? 99.841 28.323 84.447 1.00 43.80 39 GLU B C 1
ATOM 7858 O O . GLU D 2 39 ? 98.797 27.815 84.033 1.00 38.22 39 GLU B O 1
ATOM 7864 N N . ALA D 2 40 ? 99.985 29.636 84.640 1.00 37.53 40 ALA B N 1
ATOM 7865 C CA . ALA D 2 40 ? 98.879 30.553 84.377 1.00 37.13 40 ALA B CA 1
ATOM 7866 C C . ALA D 2 40 ? 98.486 30.507 82.896 1.00 39.66 40 ALA B C 1
ATOM 7867 O O . ALA D 2 40 ? 97.301 30.562 82.559 1.00 37.65 40 ALA B O 1
ATOM 7869 N N . THR D 2 41 ? 99.471 30.366 82.012 1.00 38.07 41 THR B N 1
ATOM 7870 C CA . THR D 2 41 ? 99.163 30.245 80.589 1.00 39.35 41 THR B CA 1
ATOM 7871 C C . THR D 2 41 ? 98.325 28.999 80.286 1.00 39.57 41 THR B C 1
ATOM 7872 O O . THR D 2 41 ? 97.265 29.091 79.661 1.00 36.19 41 THR B O 1
ATOM 7876 N N . GLN D 2 42 ? 98.791 27.843 80.749 1.00 43.72 42 GLN B N 1
ATOM 7877 C CA . GLN D 2 42 ? 98.111 26.576 80.488 1.00 34.72 42 GLN B CA 1
ATOM 7878 C C . GLN D 2 42 ? 96.678 26.568 81.020 1.00 37.05 42 GLN B C 1
ATOM 7879 O O . GLN D 2 42 ? 95.757 26.105 80.344 1.00 33.73 42 GLN B O 1
ATOM 7885 N N . LYS D 2 43 ? 96.504 27.085 82.231 1.00 33.65 43 LYS B N 1
ATOM 7886 C CA . LYS D 2 43 ? 95.199 27.153 82.863 1.00 42.30 43 LYS B CA 1
ATOM 7887 C C . LYS D 2 43 ? 94.249 28.005 82.010 1.00 44.91 43 LYS B C 1
ATOM 7888 O O . LYS D 2 43 ? 93.091 27.633 81.796 1.00 37.96 43 LYS B O 1
ATOM 7894 N N . ALA D 2 44 ? 94.743 29.130 81.495 1.00 35.39 44 ALA B N 1
ATOM 7895 C CA . ALA D 2 44 ? 93.893 29.997 80.674 1.00 32.62 44 ALA B CA 1
ATOM 7896 C C . ALA D 2 44 ? 93.575 29.343 79.335 1.00 34.39 44 ALA B C 1
ATOM 7897 O O . ALA D 2 44 ? 92.441 29.430 78.864 1.00 36.95 44 ALA B O 1
ATOM 7899 N N . VAL D 2 45 ? 94.575 28.699 78.725 1.00 31.01 45 VAL B N 1
ATOM 7900 C CA . VAL D 2 45 ? 94.383 27.985 77.455 1.00 30.87 45 VAL B CA 1
ATOM 7901 C C . VAL D 2 45 ? 93.316 26.882 77.555 1.00 34.54 45 VAL B C 1
ATOM 7902 O O . VAL D 2 45 ? 92.458 26.746 76.673 1.00 36.94 45 VAL B O 1
ATOM 7906 N N . ASP D 2 46 ? 93.380 26.085 78.621 1.00 34.40 46 ASP B N 1
ATOM 7907 C CA . ASP D 2 46 ? 92.376 25.056 78.851 1.00 35.59 46 ASP B CA 1
ATOM 7908 C C . ASP D 2 46 ? 90.995 25.699 79.015 1.00 40.03 46 ASP B C 1
ATOM 7909 O O . ASP D 2 46 ? 90.001 25.171 78.524 1.00 42.72 46 ASP B O 1
ATOM 7914 N N . ALA D 2 47 ? 90.940 26.837 79.711 1.00 32.42 47 ALA B N 1
ATOM 7915 C CA . ALA D 2 47 ? 89.674 27.536 79.946 1.00 33.30 47 ALA B CA 1
ATOM 7916 C C . ALA D 2 47 ? 89.055 28.031 78.639 1.00 40.12 47 ALA B C 1
ATOM 7917 O O . ALA D 2 47 ? 87.855 27.845 78.405 1.00 32.81 47 ALA B O 1
ATOM 7919 N N . ILE D 2 48 ? 89.871 28.658 77.790 1.00 34.50 48 ILE B N 1
ATOM 7920 C CA . ILE D 2 48 ? 89.377 29.208 76.527 1.00 35.75 48 ILE B CA 1
ATOM 7921 C C . ILE D 2 48 ? 89.002 28.108 75.522 1.00 40.89 48 ILE B C 1
ATOM 7922 O O . ILE D 2 48 ? 88.031 28.245 74.757 1.00 37.93 48 ILE B O 1
ATOM 7927 N N . THR D 2 49 ? 89.774 27.025 75.523 1.00 30.79 49 THR B N 1
ATOM 7928 C CA . THR D 2 49 ? 89.480 25.865 74.672 1.00 32.77 49 THR B CA 1
ATOM 7929 C C . THR D 2 49 ? 88.169 25.221 75.117 1.00 34.77 49 THR B C 1
ATOM 7930 O O . THR D 2 49 ? 87.359 24.820 74.284 1.00 31.94 49 THR B O 1
ATOM 7934 N N . THR D 2 50 ? 87.966 25.124 76.431 1.00 33.05 50 THR B N 1
ATOM 7935 C CA . THR D 2 50 ? 86.713 24.606 76.976 1.00 34.18 50 THR B CA 1
ATOM 7936 C C . THR D 2 50 ? 85.544 25.484 76.540 1.00 32.01 50 THR B C 1
ATOM 7937 O O . THR D 2 50 ? 84.480 24.977 76.165 1.00 32.42 50 THR B O 1
ATOM 7941 N N . LYS D 2 51 ? 85.739 26.803 76.579 1.00 29.56 51 LYS B N 1
ATOM 7942 C CA . LYS D 2 51 ? 84.684 27.725 76.158 1.00 31.19 51 LYS B CA 1
ATOM 7943 C C . LYS D 2 51 ? 84.279 27.540 74.690 1.00 34.62 51 LYS B C 1
ATOM 7944 O O . LYS D 2 51 ? 83.099 27.433 74.376 1.00 30.14 51 LYS B O 1
ATOM 7950 N N . VAL D 2 52 ? 85.262 27.523 73.797 1.00 27.98 52 VAL B N 1
ATOM 7951 C CA . VAL D 2 52 ? 84.997 27.451 72.367 1.00 30.73 52 VAL B CA 1
ATOM 7952 C C . VAL D 2 52 ? 84.363 26.107 72.020 1.00 37.13 52 VAL B C 1
ATOM 7953 O O . VAL D 2 52 ? 83.405 26.046 71.251 1.00 36.59 52 VAL B O 1
ATOM 7957 N N . ASN D 2 53 ? 84.902 25.034 72.595 1.00 34.67 53 ASN B N 1
ATOM 7958 C CA . ASN D 2 53 ? 84.349 23.696 72.404 1.00 33.83 53 ASN B CA 1
ATOM 7959 C C . ASN D 2 53 ? 82.919 23.552 72.941 1.00 34.99 53 ASN B C 1
ATOM 7960 O O . ASN D 2 53 ? 82.114 22.809 72.374 1.00 36.62 53 ASN B O 1
ATOM 7965 N N . ASN D 2 54 ? 82.601 24.223 74.043 1.00 31.58 54 ASN B N 1
ATOM 7966 C CA . ASN D 2 54 ? 81.225 24.177 74.527 1.00 36.82 54 ASN B CA 1
ATOM 7967 C C . ASN D 2 54 ? 80.290 24.855 73.524 1.00 40.48 54 ASN B C 1
ATOM 7968 O O . ASN D 2 54 ? 79.243 24.305 73.161 1.00 31.20 54 ASN B O 1
ATOM 7973 N N . ILE D 2 55 ? 80.687 26.040 73.058 1.00 30.34 55 ILE B N 1
ATOM 7974 C CA . ILE D 2 55 ? 79.871 26.804 72.113 1.00 32.55 55 ILE B CA 1
ATOM 7975 C C . ILE D 2 55 ? 79.618 26.012 70.832 1.00 37.41 55 ILE B C 1
ATOM 7976 O O . ILE D 2 55 ? 78.534 26.080 70.242 1.00 30.36 55 ILE B O 1
ATOM 7981 N N . ILE D 2 56 ? 80.620 25.248 70.413 1.00 35.13 56 ILE B N 1
ATOM 7982 C CA . ILE D 2 56 ? 80.488 24.425 69.220 1.00 38.38 56 ILE B CA 1
ATOM 7983 C C . ILE D 2 56 ? 79.752 23.112 69.504 1.00 38.13 56 ILE B C 1
ATOM 7984 O O . ILE D 2 56 ? 78.741 22.826 68.861 1.00 37.28 56 ILE B O 1
ATOM 7989 N N . ASP D 2 57 ? 80.241 22.331 70.472 1.00 34.63 57 ASP B N 1
ATOM 7990 C CA . ASP D 2 57 ? 79.708 20.990 70.720 1.00 36.00 57 ASP B CA 1
ATOM 7991 C C . ASP D 2 57 ? 78.287 20.939 71.312 1.00 37.88 57 ASP B C 1
ATOM 7992 O O . ASP D 2 57 ? 77.617 19.918 71.197 1.00 38.21 57 ASP B O 1
ATOM 7997 N N . LYS D 2 58 ? 77.830 22.000 71.974 1.00 33.11 58 LYS B N 1
ATOM 7998 C CA . LYS D 2 58 ? 76.458 21.991 72.507 1.00 33.52 58 LYS B CA 1
ATOM 7999 C C . LYS D 2 58 ? 75.402 22.068 71.400 1.00 39.70 58 LYS B C 1
ATOM 8000 O O . LYS D 2 58 ? 74.203 21.829 71.651 1.00 32.63 58 LYS B O 1
ATOM 8006 N N . MET D 2 59 ? 75.833 22.407 70.182 1.00 29.25 59 MET B N 1
ATOM 8007 C CA . MET D 2 59 ? 74.905 22.423 69.037 1.00 37.49 59 MET B CA 1
ATOM 8008 C C . MET D 2 59 ? 74.627 21.007 68.523 1.00 40.88 59 MET B C 1
ATOM 8009 O O . MET D 2 59 ? 75.087 20.614 67.453 1.00 38.64 59 MET B O 1
ATOM 8014 N N . ASN D 2 60 ? 73.863 20.245 69.292 1.00 42.23 60 ASN B N 1
ATOM 8015 C CA . ASN D 2 60 ? 73.491 18.889 68.904 1.00 46.38 60 ASN B CA 1
ATOM 8016 C C . ASN D 2 60 ? 72.082 18.911 68.303 1.00 39.21 60 ASN B C 1
ATOM 8017 O O . ASN D 2 60 ? 71.113 19.142 69.017 1.00 29.85 60 ASN B O 1
ATOM 8022 N N . THR D 2 61 ? 71.966 18.680 66.997 1.00 30.94 61 THR B N 1
ATOM 8023 C CA . THR D 2 61 ? 70.734 19.032 66.284 1.00 36.80 61 THR B CA 1
ATOM 8024 C C . THR D 2 61 ? 69.892 17.838 65.842 1.00 33.08 61 THR B C 1
ATOM 8025 O O . THR D 2 61 ? 70.390 16.719 65.719 1.00 30.56 61 THR B O 1
ATOM 8029 N N . GLN D 2 62 ? 68.612 18.087 65.603 1.00 32.53 62 GLN B N 1
ATOM 8030 C CA . GLN D 2 62 ? 67.749 17.104 64.950 1.00 32.74 62 GLN B CA 1
ATOM 8031 C C . GLN D 2 62 ? 68.159 17.001 63.483 1.00 29.88 62 GLN B C 1
ATOM 8032 O O . GLN D 2 62 ? 68.746 17.930 62.924 1.00 31.00 62 GLN B O 1
ATOM 8038 N N . PHE D 2 63 ? 67.852 15.875 62.859 1.00 30.09 63 PHE B N 1
ATOM 8039 C CA . PHE D 2 63 ? 68.165 15.669 61.447 1.00 35.54 63 PHE B CA 1
ATOM 8040 C C . PHE D 2 63 ? 67.431 16.717 60.596 1.00 37.72 63 PHE B C 1
ATOM 8041 O O . PHE D 2 63 ? 66.217 16.871 60.702 1.00 30.14 63 PHE B O 1
ATOM 8049 N N . GLU D 2 64 ? 68.174 17.448 59.771 1.00 33.75 64 GLU B N 1
ATOM 8050 C CA . GLU D 2 64 ? 67.605 18.533 58.975 1.00 31.27 64 GLU B CA 1
ATOM 8051 C C . GLU D 2 64 ? 67.072 18.005 57.645 1.00 35.15 64 GLU B C 1
ATOM 8052 O O . GLU D 2 64 ? 67.729 17.185 56.994 1.00 27.96 64 GLU B O 1
ATOM 8058 N N . SER D 2 65 ? 65.891 18.474 57.236 1.00 27.30 65 SER B N 1
ATOM 8059 C CA . SER D 2 65 ? 65.279 18.036 55.971 1.00 29.03 65 SER B CA 1
ATOM 8060 C C . SER D 2 65 ? 65.065 19.183 54.978 1.00 27.36 65 SER B C 1
ATOM 8061 O O . SER D 2 65 ? 64.952 20.340 55.385 1.00 30.53 65 SER B O 1
ATOM 8064 N N . THR D 2 66 ? 64.996 18.864 53.684 1.00 29.73 66 THR B N 1
ATOM 8065 C CA . THR D 2 66 ? 64.567 19.853 52.685 1.00 36.89 66 THR B CA 1
ATOM 8066 C C . THR D 2 66 ? 63.189 19.557 52.055 1.00 36.78 66 THR B C 1
ATOM 8067 O O . THR D 2 66 ? 62.786 20.196 51.081 1.00 29.88 66 THR B O 1
ATOM 8071 N N . ALA D 2 67 ? 62.451 18.606 52.616 1.00 31.37 67 ALA B N 1
ATOM 8072 C CA . ALA D 2 67 ? 61.087 18.375 52.132 1.00 34.13 67 ALA B CA 1
ATOM 8073 C C . ALA D 2 67 ? 60.137 19.461 52.639 1.00 37.31 67 ALA B C 1
ATOM 8074 O O . ALA D 2 67 ? 59.574 19.348 53.731 1.00 34.64 67 ALA B O 1
ATOM 8076 N N . LYS D 2 68 ? 59.952 20.511 51.843 1.00 34.49 68 LYS B N 1
ATOM 8077 C CA . LYS D 2 68 ? 59.155 21.655 52.272 1.00 30.58 68 LYS B CA 1
ATOM 8078 C C . LYS D 2 68 ? 58.196 22.097 51.167 1.00 35.67 68 LYS B C 1
ATOM 8079 O O . LYS D 2 68 ? 57.972 23.287 50.965 1.00 39.12 68 LYS B O 1
ATOM 8085 N N . GLU D 2 69 ? 57.644 21.144 50.428 1.00 37.02 69 GLU B N 1
ATOM 8086 C CA . GLU D 2 69 ? 56.766 21.502 49.318 1.00 43.07 69 GLU B CA 1
ATOM 8087 C C . GLU D 2 69 ? 55.318 21.115 49.570 1.00 41.13 69 GLU B C 1
ATOM 8088 O O . GLU D 2 69 ? 55.028 20.206 50.367 1.00 33.76 69 GLU B O 1
ATOM 8094 N N . PHE D 2 70 ? 54.420 21.831 48.894 1.00 32.02 70 PHE B N 1
ATOM 8095 C CA . PHE D 2 70 ? 52.981 21.620 49.013 1.00 35.06 70 PHE B CA 1
ATOM 8096 C C . PHE D 2 70 ? 52.366 21.741 47.637 1.00 33.54 70 PHE B C 1
ATOM 8097 O O . PHE D 2 70 ? 53.012 22.256 46.728 1.00 31.41 70 PHE B O 1
ATOM 8105 N N . ASN D 2 71 ? 51.142 21.253 47.455 1.00 37.17 71 ASN B N 1
ATOM 8106 C CA . ASN D 2 71 ? 50.563 21.285 46.112 1.00 41.63 71 ASN B CA 1
ATOM 8107 C C . ASN D 2 71 ? 50.232 22.710 45.647 1.00 45.06 71 ASN B C 1
ATOM 8108 O O . ASN D 2 71 ? 50.250 23.650 46.452 1.00 41.04 71 ASN B O 1
ATOM 8113 N N . LYS D 2 72 ? 49.926 22.864 44.360 1.00 49.47 72 LYS B N 1
ATOM 8114 C CA . LYS D 2 72 ? 49.736 24.187 43.771 1.00 48.35 72 LYS B CA 1
ATOM 8115 C C . LYS D 2 72 ? 48.496 24.929 44.284 1.00 35.19 72 LYS B C 1
ATOM 8116 O O . LYS D 2 72 ? 48.364 26.138 44.076 1.00 38.99 72 LYS B O 1
ATOM 8122 N N . ILE D 2 73 ? 47.600 24.228 44.971 1.00 37.76 73 ILE B N 1
ATOM 8123 C CA . ILE D 2 73 ? 46.439 24.900 45.556 1.00 38.42 73 ILE B CA 1
ATOM 8124 C C . ILE D 2 73 ? 46.562 25.072 47.073 1.00 32.80 73 ILE B C 1
ATOM 8125 O O . ILE D 2 73 ? 45.555 25.287 47.766 1.00 31.41 73 ILE B O 1
ATOM 8130 N N . GLU D 2 74 ? 47.796 24.969 47.575 1.00 35.33 74 GLU B N 1
ATOM 8131 C CA . GLU D 2 74 ? 48.086 25.115 49.005 1.00 37.05 74 GLU B CA 1
ATOM 8132 C C . GLU D 2 74 ? 49.165 26.188 49.260 1.00 36.04 74 GLU B C 1
ATOM 8133 O O . GLU D 2 74 ? 50.021 26.030 50.148 1.00 31.63 74 GLU B O 1
ATOM 8139 N N . MET D 2 75 ? 49.127 27.275 48.495 1.00 30.96 75 MET B N 1
ATOM 8140 C CA . MET D 2 75 ? 50.140 28.319 48.635 1.00 28.76 75 MET B CA 1
ATOM 8141 C C . MET D 2 75 ? 50.159 28.915 50.049 1.00 31.60 75 MET B C 1
ATOM 8142 O O . MET D 2 75 ? 51.203 29.374 50.523 1.00 30.57 75 MET B O 1
ATOM 8147 N N . ARG D 2 76 ? 49.014 28.876 50.728 1.00 30.35 76 ARG B N 1
ATOM 8148 C CA . ARG D 2 76 ? 48.923 29.348 52.114 1.00 28.36 76 ARG B CA 1
ATOM 8149 C C . ARG D 2 76 ? 49.689 28.431 53.085 1.00 28.39 76 ARG B C 1
ATOM 8150 O O . ARG D 2 76 ? 50.174 28.882 54.136 1.00 27.01 76 ARG B O 1
ATOM 8158 N N . ILE D 2 77 ? 49.791 27.145 52.750 1.00 22.03 77 ILE B N 1
ATOM 8159 C CA . ILE D 2 77 ? 50.538 26.251 53.622 1.00 27.90 77 ILE B CA 1
ATOM 8160 C C . ILE D 2 77 ? 52.028 26.464 53.353 1.00 31.05 77 ILE B C 1
ATOM 8161 O O . ILE D 2 77 ? 52.834 26.534 54.278 1.00 26.55 77 ILE B O 1
ATOM 8166 N N . LYS D 2 78 ? 52.387 26.589 52.080 1.00 24.29 78 LYS B N 1
ATOM 8167 C CA . LYS D 2 78 ? 53.768 26.880 51.717 1.00 23.20 78 LYS B CA 1
ATOM 8168 C C . LYS D 2 78 ? 54.202 28.212 52.351 1.00 30.36 78 LYS B C 1
ATOM 8169 O O . LYS D 2 78 ? 55.341 28.348 52.820 1.00 28.60 78 LYS B O 1
ATOM 8175 N N . HIS D 2 79 ? 53.285 29.179 52.402 1.00 26.00 79 HIS B N 1
ATOM 8176 C CA . HIS D 2 79 ? 53.574 30.432 53.102 1.00 26.27 79 HIS B CA 1
ATOM 8177 C C . HIS D 2 79 ? 53.821 30.226 54.604 1.00 28.88 79 HIS B C 1
ATOM 8178 O O . HIS D 2 79 ? 54.687 30.878 55.179 1.00 29.56 79 HIS B O 1
ATOM 8185 N N . LEU D 2 80 ? 53.072 29.328 55.242 1.00 29.97 80 LEU B N 1
ATOM 8186 C CA . LEU D 2 80 ? 53.278 29.064 56.671 1.00 31.11 80 LEU B CA 1
ATOM 8187 C C . LEU D 2 80 ? 54.645 28.422 56.875 1.00 33.33 80 LEU B C 1
ATOM 8188 O O . LEU D 2 80 ? 55.371 28.757 57.812 1.00 25.98 80 LEU B O 1
ATOM 8193 N N . SER D 2 81 ? 54.990 27.499 55.982 1.00 29.49 81 SER B N 1
ATOM 8194 C CA . SER D 2 81 ? 56.302 26.864 56.000 1.00 31.86 81 SER B CA 1
ATOM 8195 C C . SER D 2 81 ? 57.396 27.924 55.844 1.00 32.52 81 SER B C 1
ATOM 8196 O O . SER D 2 81 ? 58.395 27.909 56.580 1.00 26.95 81 SER B O 1
ATOM 8199 N N . ASP D 2 82 ? 57.202 28.863 54.919 1.00 29.92 82 ASP B N 1
ATOM 8200 C CA . ASP D 2 82 ? 58.234 29.878 54.683 1.00 32.22 82 ASP B CA 1
ATOM 8201 C C . ASP D 2 82 ? 58.421 30.798 55.882 1.00 34.03 82 ASP B C 1
ATOM 8202 O O . ASP D 2 82 ? 59.547 31.214 56.202 1.00 35.01 82 ASP B O 1
ATOM 8207 N N . ARG D 2 83 ? 57.328 31.151 56.542 1.00 29.89 83 ARG B N 1
ATOM 8208 C CA . ARG D 2 83 ? 57.464 32.042 57.688 1.00 29.64 83 ARG B CA 1
ATOM 8209 C C . ARG D 2 83 ? 57.959 31.286 58.934 1.00 31.94 83 ARG B C 1
ATOM 8210 O O . ARG D 2 83 ? 58.521 31.897 59.848 1.00 26.82 83 ARG B O 1
ATOM 8218 N N . VAL D 2 84 ? 57.782 29.963 58.970 1.00 27.22 84 VAL B N 1
ATOM 8219 C CA . VAL D 2 84 ? 58.368 29.195 60.060 1.00 26.92 84 VAL B CA 1
ATOM 8220 C C . VAL D 2 84 ? 59.907 29.297 59.964 1.00 33.50 84 VAL B C 1
ATOM 8221 O O . VAL D 2 84 ? 60.602 29.504 60.970 1.00 24.62 84 VAL B O 1
ATOM 8225 N N . ASP D 2 85 ? 60.434 29.182 58.747 1.00 26.26 85 ASP B N 1
ATOM 8226 C CA . ASP D 2 85 ? 61.873 29.261 58.554 1.00 31.38 85 ASP B CA 1
ATOM 8227 C C . ASP D 2 85 ? 62.416 30.674 58.743 1.00 38.81 85 ASP B C 1
ATOM 8228 O O . ASP D 2 85 ? 63.534 30.837 59.236 1.00 38.13 85 ASP B O 1
ATOM 8233 N N . ASP D 2 86 ? 61.642 31.688 58.356 1.00 29.94 86 ASP B N 1
ATOM 8234 C CA . ASP D 2 86 ? 62.033 33.072 58.625 1.00 27.31 86 ASP B CA 1
ATOM 8235 C C . ASP D 2 86 ? 62.125 33.263 60.128 1.00 27.46 86 ASP B C 1
ATOM 8236 O O . ASP D 2 86 ? 63.027 33.940 60.616 1.00 35.43 86 ASP B O 1
ATOM 8241 N N . GLY D 2 87 ? 61.181 32.653 60.849 1.00 26.23 87 GLY B N 1
ATOM 8242 C CA . GLY D 2 87 ? 61.114 32.751 62.292 1.00 27.83 87 GLY B CA 1
ATOM 8243 C C . GLY D 2 87 ? 62.375 32.187 62.933 1.00 28.73 87 GLY B C 1
ATOM 8244 O O . GLY D 2 87 ? 63.002 32.852 63.762 1.00 29.26 87 GLY B O 1
ATOM 8245 N N . PHE D 2 88 ? 62.752 30.966 62.557 1.00 25.30 88 PHE B N 1
ATOM 8246 C CA . PHE D 2 88 ? 63.929 30.350 63.145 1.00 28.13 88 PHE B CA 1
ATOM 8247 C C . PHE D 2 88 ? 65.173 31.099 62.681 1.00 33.24 88 PHE B C 1
ATOM 8248 O O . PHE D 2 88 ? 66.122 31.247 63.450 1.00 28.48 88 PHE B O 1
ATOM 8256 N N . LEU D 2 89 ? 65.158 31.573 61.434 1.00 30.24 89 LEU B N 1
ATOM 8257 C CA . LEU D 2 89 ? 66.287 32.336 60.888 1.00 32.84 89 LEU B CA 1
ATOM 8258 C C . LEU D 2 89 ? 66.586 33.551 61.768 1.00 29.38 89 LEU B C 1
ATOM 8259 O O . LEU D 2 89 ? 67.734 33.780 62.134 1.00 32.99 89 LEU B O 1
ATOM 8264 N N . ASP D 2 90 ? 65.546 34.292 62.140 1.00 27.22 90 ASP B N 1
ATOM 8265 C CA . ASP D 2 90 ? 65.726 35.498 62.943 1.00 32.88 90 ASP B CA 1
ATOM 8266 C C . ASP D 2 90 ? 66.130 35.165 64.371 1.00 32.45 90 ASP B C 1
ATOM 8267 O O . ASP D 2 90 ? 66.837 35.939 65.008 1.00 27.33 90 ASP B O 1
ATOM 8272 N N . VAL D 2 91 ? 65.664 34.031 64.888 1.00 29.91 91 VAL B N 1
ATOM 8273 C CA . VAL D 2 91 ? 66.023 33.629 66.245 1.00 27.02 91 VAL B CA 1
ATOM 8274 C C . VAL D 2 91 ? 67.520 33.281 66.315 1.00 30.48 91 VAL B C 1
ATOM 8275 O O . VAL D 2 91 ? 68.253 33.800 67.167 1.00 29.23 91 VAL B O 1
ATOM 8279 N N . TRP D 2 92 ? 67.981 32.422 65.413 1.00 24.73 92 TRP B N 1
ATOM 8280 C CA . TRP D 2 92 ? 69.389 32.011 65.437 1.00 31.31 92 TRP B CA 1
ATOM 8281 C C . TRP D 2 92 ? 70.365 33.156 65.104 1.00 35.36 92 TRP B C 1
ATOM 8282 O O . TRP D 2 92 ? 71.413 33.278 65.735 1.00 33.24 92 TRP B O 1
ATOM 8293 N N . SER D 2 93 ? 70.034 33.977 64.110 1.00 32.21 93 SER B N 1
ATOM 8294 C CA . SER D 2 93 ? 70.892 35.104 63.724 1.00 30.12 93 SER B CA 1
ATOM 8295 C C . SER D 2 93 ? 71.121 36.047 64.904 1.00 32.59 93 SER B C 1
ATOM 8296 O O . SER D 2 93 ? 72.254 36.349 65.262 1.00 31.94 93 SER B O 1
ATOM 8299 N N . TYR D 2 94 ? 70.035 36.512 65.511 1.00 27.16 94 TYR B N 1
ATOM 8300 C CA . TYR D 2 94 ? 70.145 37.424 66.639 1.00 32.96 94 TYR B CA 1
ATOM 8301 C C . TYR D 2 94 ? 70.940 36.824 67.793 1.00 29.78 94 TYR B C 1
ATOM 8302 O O . TYR D 2 94 ? 71.878 37.451 68.311 1.00 30.61 94 TYR B O 1
ATOM 8311 N N . ASN D 2 95 ? 70.578 35.611 68.190 1.00 25.83 95 ASN B N 1
ATOM 8312 C CA . ASN D 2 95 ? 71.237 34.979 69.330 1.00 28.01 95 ASN B CA 1
ATOM 8313 C C . ASN D 2 95 ? 72.698 34.634 69.057 1.00 31.16 95 ASN B C 1
ATOM 8314 O O . ASN D 2 95 ? 73.525 34.744 69.959 1.00 27.21 95 ASN B O 1
ATOM 8319 N N . ALA D 2 96 ? 73.021 34.216 67.831 1.00 31.50 96 ALA B N 1
ATOM 8320 C CA . ALA D 2 96 ? 74.421 33.898 67.495 1.00 31.22 96 ALA B CA 1
ATOM 8321 C C . ALA D 2 96 ? 75.261 35.172 67.545 1.00 31.39 96 ALA B C 1
ATOM 8322 O O . ALA D 2 96 ? 76.346 35.205 68.134 1.00 30.88 96 ALA B O 1
ATOM 8324 N N . GLU D 2 97 ? 74.747 36.231 66.937 1.00 29.26 97 GLU B N 1
ATOM 8325 C CA . GLU D 2 97 ? 75.436 37.515 66.994 1.00 32.07 97 GLU B CA 1
ATOM 8326 C C . GLU D 2 97 ? 75.692 38.017 68.430 1.00 32.03 97 GLU B C 1
ATOM 8327 O O . GLU D 2 97 ? 76.811 38.392 68.774 1.00 36.53 97 GLU B O 1
ATOM 8333 N N . LEU D 2 98 ? 74.667 38.013 69.272 1.00 30.87 98 LEU B N 1
ATOM 8334 C CA . LEU D 2 98 ? 74.834 38.537 70.623 1.00 29.63 98 LEU B CA 1
ATOM 8335 C C . LEU D 2 98 ? 75.693 37.604 71.481 1.00 32.56 98 LEU B C 1
ATOM 8336 O O . LEU D 2 98 ? 76.441 38.073 72.334 1.00 33.63 98 LEU B O 1
ATOM 8341 N N . LEU D 2 99 ? 75.601 36.293 71.248 1.00 30.77 99 LEU B N 1
ATOM 8342 C CA . LEU D 2 99 ? 76.472 35.346 71.941 1.00 31.36 99 LEU B CA 1
ATOM 8343 C C . LEU D 2 99 ? 77.946 35.682 71.686 1.00 29.75 99 LEU B C 1
ATOM 8344 O O . LEU D 2 99 ? 78.765 35.711 72.618 1.00 27.91 99 LEU B O 1
ATOM 8349 N N . VAL D 2 100 ? 78.282 35.945 70.428 1.00 29.69 100 VAL B N 1
ATOM 8350 C CA . VAL D 2 100 ? 79.669 36.228 70.075 1.00 30.53 100 VAL B CA 1
ATOM 8351 C C . VAL D 2 100 ? 80.120 37.571 70.661 1.00 38.03 100 VAL B C 1
ATOM 8352 O O . VAL D 2 100 ? 81.219 37.684 71.211 1.00 27.03 100 VAL B O 1
ATOM 8356 N N . LEU D 2 101 ? 79.266 38.585 70.571 1.00 31.55 101 LEU B N 1
ATOM 8357 C CA . LEU D 2 101 ? 79.610 39.894 71.133 1.00 35.19 101 LEU B CA 1
ATOM 8358 C C . LEU D 2 101 ? 79.849 39.826 72.651 1.00 32.27 101 LEU B C 1
ATOM 8359 O O . LEU D 2 101 ? 80.811 40.387 73.166 1.00 32.62 101 LEU B O 1
ATOM 8364 N N . LEU D 2 102 ? 78.966 39.135 73.361 1.00 31.64 102 LEU B N 1
ATOM 8365 C CA . LEU D 2 102 ? 79.102 38.993 74.800 1.00 23.24 102 LEU B CA 1
ATOM 8366 C C . LEU D 2 102 ? 80.304 38.132 75.187 1.00 29.28 102 LEU B C 1
ATOM 8367 O O . LEU D 2 102 ? 81.078 38.508 76.075 1.00 28.48 102 LEU B O 1
ATOM 8372 N N . GLU D 2 103 ? 80.470 36.979 74.539 1.00 27.88 103 GLU B N 1
ATOM 8373 C CA . GLU D 2 103 ? 81.582 36.107 74.904 1.00 29.77 103 GLU B CA 1
ATOM 8374 C C . GLU D 2 103 ? 82.931 36.776 74.610 1.00 35.02 103 GLU B C 1
ATOM 8375 O O . GLU D 2 103 ? 83.894 36.595 75.355 1.00 34.47 103 GLU B O 1
ATOM 8381 N N . ASN D 2 104 ? 82.994 37.578 73.552 1.00 28.93 104 ASN B N 1
ATOM 8382 C CA . ASN D 2 104 ? 84.234 38.281 73.262 1.00 31.28 104 ASN B CA 1
ATOM 8383 C C . ASN D 2 104 ? 84.565 39.313 74.339 1.00 38.28 104 ASN B C 1
ATOM 8384 O O . ASN D 2 104 ? 85.716 39.432 74.737 1.00 37.90 104 ASN B O 1
ATOM 8389 N N . GLU D 2 105 ? 83.562 40.051 74.817 1.00 33.72 105 GLU B N 1
ATOM 8390 C CA . GLU D 2 105 ? 83.796 41.010 75.892 1.00 29.64 105 GLU B CA 1
ATOM 8391 C C . GLU D 2 105 ? 84.372 40.289 77.103 1.00 33.13 105 GLU B C 1
ATOM 8392 O O . GLU D 2 105 ? 85.328 40.756 77.716 1.00 37.56 105 GLU B O 1
ATOM 8398 N N . ARG D 2 106 ? 83.789 39.140 77.435 1.00 30.71 106 ARG B N 1
ATOM 8399 C CA . ARG D 2 106 ? 84.199 38.401 78.620 1.00 33.06 106 ARG B CA 1
ATOM 8400 C C . ARG D 2 106 ? 85.572 37.740 78.459 1.00 33.01 106 ARG B C 1
ATOM 8401 O O . ARG D 2 106 ? 86.337 37.639 79.424 1.00 31.65 106 ARG B O 1
ATOM 8409 N N . THR D 2 107 ? 85.866 37.248 77.261 1.00 29.33 107 THR B N 1
ATOM 8410 C CA . THR D 2 107 ? 87.173 36.618 77.025 1.00 28.07 107 THR B CA 1
ATOM 8411 C C . THR D 2 107 ? 88.274 37.657 77.256 1.00 31.31 107 THR B C 1
ATOM 8412 O O . THR D 2 107 ? 89.273 37.375 77.919 1.00 39.18 107 THR B O 1
ATOM 8416 N N . LEU D 2 108 ? 88.078 38.871 76.751 1.00 31.26 108 LEU B N 1
ATOM 8417 C CA . LEU D 2 108 ? 89.047 39.942 77.001 1.00 36.02 108 LEU B CA 1
ATOM 8418 C C . LEU D 2 108 ? 89.159 40.304 78.492 1.00 35.79 108 LEU B C 1
ATOM 8419 O O . LEU D 2 108 ? 90.267 40.463 79.000 1.00 36.57 108 LEU B O 1
ATOM 8424 N N . ASP D 2 109 ? 88.033 40.422 79.199 1.00 32.01 109 ASP B N 1
ATOM 8425 C CA . ASP D 2 109 ? 88.083 40.641 80.659 1.00 35.97 109 ASP B CA 1
ATOM 8426 C C . ASP D 2 109 ? 88.804 39.497 81.394 1.00 32.38 109 ASP B C 1
ATOM 8427 O O . ASP D 2 109 ? 89.482 39.712 82.403 1.00 34.57 109 ASP B O 1
ATOM 8432 N N . PHE D 2 110 ? 88.614 38.278 80.899 1.00 27.42 110 PHE B N 1
ATOM 8433 C CA . PHE D 2 110 ? 89.218 37.088 81.496 1.00 25.34 110 PHE B CA 1
ATOM 8434 C C . PHE D 2 110 ? 90.744 37.193 81.418 1.00 31.56 110 PHE B C 1
ATOM 8435 O O . PHE D 2 110 ? 91.445 36.917 82.400 1.00 29.91 110 PHE B O 1
ATOM 8443 N N . HIS D 2 111 ? 91.257 37.612 80.260 1.00 33.34 111 HIS B N 1
ATOM 8444 C CA . HIS D 2 111 ? 92.705 37.785 80.097 1.00 36.73 111 HIS B CA 1
ATOM 8445 C C . HIS D 2 111 ? 93.208 38.885 81.033 1.00 36.63 111 HIS B C 1
ATOM 8446 O O . HIS D 2 111 ? 94.265 38.732 81.646 1.00 34.82 111 HIS B O 1
ATOM 8453 N N . ASP D 2 112 ? 92.447 39.979 81.156 1.00 34.81 112 ASP B N 1
ATOM 8454 C CA . ASP D 2 112 ? 92.812 41.075 82.063 1.00 31.86 112 ASP B CA 1
ATOM 8455 C C . ASP D 2 112 ? 92.879 40.601 83.508 1.00 37.43 112 ASP B C 1
ATOM 8456 O O . ASP D 2 112 ? 93.787 40.980 84.247 1.00 38.55 112 ASP B O 1
ATOM 8461 N N . ALA D 2 113 ? 91.909 39.774 83.901 1.00 35.95 113 ALA B N 1
ATOM 8462 C CA . ALA D 2 113 ? 91.850 39.224 85.257 1.00 37.72 113 ALA B CA 1
ATOM 8463 C C . ALA D 2 113 ? 93.065 38.360 85.575 1.00 34.47 113 ALA B C 1
ATOM 8464 O O . ALA D 2 113 ? 93.609 38.401 86.679 1.00 37.19 113 ALA B O 1
ATOM 8466 N N . ASN D 2 114 ? 93.479 37.566 84.596 1.00 31.15 114 ASN B N 1
ATOM 8467 C CA . ASN D 2 114 ? 94.603 36.665 84.759 1.00 29.88 114 ASN B CA 1
ATOM 8468 C C . ASN D 2 114 ? 95.925 37.420 84.911 1.00 39.71 114 ASN B C 1
ATOM 8469 O O . ASN D 2 114 ? 96.762 37.059 85.737 1.00 34.53 114 ASN B O 1
ATOM 8474 N N . VAL D 2 115 ? 96.096 38.483 84.133 1.00 35.95 115 VAL B N 1
ATOM 8475 C CA . VAL D 2 115 ? 97.260 39.343 84.292 1.00 38.80 115 VAL B CA 1
ATOM 8476 C C . VAL D 2 115 ? 97.244 40.024 85.663 1.00 39.28 115 VAL B C 1
ATOM 8477 O O . VAL D 2 115 ? 98.264 40.060 86.358 1.00 38.13 115 VAL B O 1
ATOM 8481 N N . ASN D 2 116 ? 96.091 40.559 86.059 1.00 32.88 116 ASN B N 1
ATOM 8482 C CA . ASN D 2 116 ? 95.980 41.168 87.381 1.00 35.95 116 ASN B CA 1
ATOM 8483 C C . ASN D 2 116 ? 96.350 40.185 88.497 1.00 35.13 116 ASN B C 1
ATOM 8484 O O . ASN D 2 116 ? 96.989 40.563 89.477 1.00 34.50 116 ASN B O 1
ATOM 8489 N N . ASN D 2 117 ? 95.968 38.921 88.345 1.00 37.17 117 ASN B N 1
ATOM 8490 C CA . ASN D 2 117 ? 96.321 37.925 89.353 1.00 40.62 117 ASN B CA 1
ATOM 8491 C C . ASN D 2 117 ? 97.840 37.804 89.563 1.00 40.52 117 ASN B C 1
ATOM 8492 O O . ASN D 2 117 ? 98.312 37.824 90.701 1.00 40.53 117 ASN B O 1
ATOM 8497 N N . LEU D 2 118 ? 98.598 37.698 88.474 1.00 29.81 118 LEU B N 1
ATOM 8498 C CA . LEU D 2 118 ? 100.060 37.611 88.566 1.00 40.40 118 LEU B CA 1
ATOM 8499 C C . LEU D 2 118 ? 100.615 38.826 89.291 1.00 38.31 118 LEU B C 1
ATOM 8500 O O . LEU D 2 118 ? 101.496 38.714 90.139 1.00 40.61 118 LEU B O 1
ATOM 8505 N N . TYR D 2 119 ? 100.085 39.988 88.938 1.00 32.87 119 TYR B N 1
ATOM 8506 C CA . TYR D 2 119 ? 100.513 41.249 89.517 1.00 39.34 119 TYR B CA 1
ATOM 8507 C C . TYR D 2 119 ? 100.224 41.283 91.016 1.00 38.93 119 TYR B C 1
ATOM 8508 O O . TYR D 2 119 ? 101.116 41.594 91.812 1.00 38.82 119 TYR B O 1
ATOM 8517 N N . GLN D 2 120 ? 99.002 40.932 91.410 1.00 32.70 120 GLN B N 1
ATOM 8518 C CA . GLN D 2 120 ? 98.660 40.906 92.837 1.00 37.23 120 GLN B CA 1
ATOM 8519 C C . GLN D 2 120 ? 99.554 39.942 93.616 1.00 33.90 120 GLN B C 1
ATOM 8520 O O . GLN D 2 120 ? 99.940 40.220 94.748 1.00 37.87 120 GLN B O 1
ATOM 8526 N N . LYS D 2 121 ? 99.892 38.814 93.005 1.00 31.96 121 LYS B N 1
ATOM 8527 C CA . LYS D 2 121 ? 100.687 37.806 93.692 1.00 37.44 121 LYS B CA 1
ATOM 8528 C C . LYS D 2 121 ? 102.128 38.265 93.946 1.00 43.27 121 LYS B C 1
ATOM 8529 O O . LYS D 2 121 ? 102.712 37.932 94.974 1.00 45.56 121 LYS B O 1
ATOM 8535 N N . VAL D 2 122 ? 102.689 39.035 93.016 1.00 36.48 122 VAL B N 1
ATOM 8536 C CA . VAL D 2 122 ? 104.022 39.599 93.191 1.00 38.46 122 VAL B CA 1
ATOM 8537 C C . VAL D 2 122 ? 103.980 40.704 94.232 1.00 39.82 122 VAL B C 1
ATOM 8538 O O . VAL D 2 122 ? 104.827 40.762 95.131 1.00 37.63 122 VAL B O 1
ATOM 8542 N N . LYS D 2 123 ? 102.979 41.570 94.113 1.00 41.15 123 LYS B N 1
ATOM 8543 C CA . LYS D 2 123 ? 102.852 42.706 95.007 1.00 40.39 123 LYS B CA 1
ATOM 8544 C C . LYS D 2 123 ? 102.818 42.291 96.469 1.00 39.77 123 LYS B C 1
ATOM 8545 O O . LYS D 2 123 ? 103.507 42.881 97.297 1.00 45.89 123 LYS B O 1
ATOM 8551 N N . VAL D 2 124 ? 102.011 41.281 96.785 1.00 40.39 124 VAL B N 1
ATOM 8552 C CA . VAL D 2 124 ? 101.825 40.876 98.175 1.00 38.58 124 VAL B CA 1
ATOM 8553 C C . VAL D 2 124 ? 103.044 40.165 98.755 1.00 38.63 124 VAL B C 1
ATOM 8554 O O . VAL D 2 124 ? 103.278 40.212 99.963 1.00 44.08 124 VAL B O 1
ATOM 8558 N N . GLN D 2 125 ? 103.829 39.519 97.903 1.00 38.61 125 GLN B N 1
ATOM 8559 C CA . GLN D 2 125 ? 105.090 38.937 98.356 1.00 43.57 125 GLN B CA 1
ATOM 8560 C C . GLN D 2 125 ? 106.099 40.013 98.750 1.00 41.99 125 GLN B C 1
ATOM 8561 O O . GLN D 2 125 ? 106.712 39.930 99.818 1.00 50.60 125 GLN B O 1
ATOM 8567 N N . LEU D 2 126 ? 106.273 41.014 97.883 1.00 40.42 126 LEU B N 1
ATOM 8568 C CA . LEU D 2 126 ? 107.313 42.034 98.069 1.00 45.45 126 LEU B CA 1
ATOM 8569 C C . LEU D 2 126 ? 106.960 43.047 99.145 1.00 43.15 126 LEU B C 1
ATOM 8570 O O . LEU D 2 126 ? 107.838 43.510 99.863 1.00 35.95 126 LEU B O 1
ATOM 8575 N N . LYS D 2 127 ? 105.674 43.377 99.257 1.00 38.45 127 LYS B N 1
ATOM 8576 C CA . LYS D 2 127 ? 105.220 44.402 100.201 1.00 42.31 127 LYS B CA 1
ATOM 8577 C C . LYS D 2 127 ? 106.081 45.659 100.081 1.00 41.56 127 LYS B C 1
ATOM 8578 O O . LYS D 2 127 ? 106.328 46.130 98.975 1.00 44.83 127 LYS B O 1
ATOM 8584 N N . ASP D 2 128 ? 106.566 46.178 101.208 1.00 42.83 128 ASP B N 1
ATOM 8585 C CA . ASP D 2 128 ? 107.368 47.404 101.188 1.00 44.94 128 ASP B CA 1
ATOM 8586 C C . ASP D 2 128 ? 108.859 47.179 100.912 1.00 43.23 128 ASP B C 1
ATOM 8587 O O . ASP D 2 128 ? 109.669 48.095 101.088 1.00 41.30 128 ASP B O 1
ATOM 8592 N N . ASN D 2 129 ? 109.224 45.972 100.480 1.00 38.86 129 ASN B N 1
ATOM 8593 C CA . ASN D 2 129 ? 110.587 45.718 99.987 1.00 42.24 129 ASN B CA 1
ATOM 8594 C C . ASN D 2 129 ? 110.722 46.202 98.548 1.00 45.09 129 ASN B C 1
ATOM 8595 O O . ASN D 2 129 ? 111.790 46.101 97.941 1.00 40.71 129 ASN B O 1
ATOM 8600 N N . ALA D 2 130 ? 109.624 46.711 97.999 1.00 43.55 130 ALA B N 1
ATOM 8601 C CA . ALA D 2 130 ? 109.629 47.220 96.633 1.00 44.13 130 ALA B CA 1
ATOM 8602 C C . ALA D 2 130 ? 108.810 48.492 96.521 1.00 41.51 130 ALA B C 1
ATOM 8603 O O . ALA D 2 130 ? 107.968 48.777 97.371 1.00 48.08 130 ALA B O 1
ATOM 8605 N N . ILE D 2 131 ? 109.059 49.250 95.459 1.00 41.60 131 ILE B N 1
ATOM 8606 C CA . ILE D 2 131 ? 108.196 50.374 95.114 1.00 42.94 131 ILE B CA 1
ATOM 8607 C C . ILE D 2 131 ? 107.431 50.052 93.835 1.00 44.16 131 ILE B C 1
ATOM 8608 O O . ILE D 2 131 ? 108.043 49.760 92.800 1.00 37.86 131 ILE B O 1
ATOM 8613 N N . ASP D 2 132 ? 106.103 50.095 93.910 1.00 42.78 132 ASP B N 1
ATOM 8614 C CA . ASP D 2 132 ? 105.255 49.877 92.743 1.00 41.35 132 ASP B CA 1
ATOM 8615 C C . ASP D 2 132 ? 105.406 51.070 91.793 1.00 42.21 132 ASP B C 1
ATOM 8616 O O . ASP D 2 132 ? 105.027 52.191 92.126 1.00 47.87 132 ASP B O 1
ATOM 8621 N N . MET D 2 133 ? 105.962 50.834 90.609 1.00 40.36 133 MET B N 1
ATOM 8622 C CA . MET D 2 133 ? 106.241 51.935 89.691 1.00 37.79 133 MET B CA 1
ATOM 8623 C C . MET D 2 133 ? 104.995 52.422 88.944 1.00 43.18 133 MET B C 1
ATOM 8624 O O . MET D 2 133 ? 105.032 53.464 88.288 1.00 46.74 133 MET B O 1
ATOM 8629 N N . GLY D 2 134 ? 103.907 51.659 89.023 1.00 37.03 134 GLY B N 1
ATOM 8630 C CA . GLY D 2 134 ? 102.632 52.087 88.460 1.00 39.76 134 GLY B CA 1
ATOM 8631 C C . GLY D 2 134 ? 102.480 51.807 86.970 1.00 45.90 134 GLY B C 1
ATOM 8632 O O . GLY D 2 134 ? 101.558 52.305 86.320 1.00 42.79 134 GLY B O 1
ATOM 8633 N N . ASN D 2 135 ? 103.385 51.001 86.425 1.00 41.11 135 ASN B N 1
ATOM 8634 C CA . ASN D 2 135 ? 103.378 50.692 85.001 1.00 45.03 135 ASN B CA 1
ATOM 8635 C C . ASN D 2 135 ? 103.422 49.182 84.781 1.00 44.72 135 ASN B C 1
ATOM 8636 O O . ASN D 2 135 ? 103.766 48.704 83.696 1.00 44.23 135 ASN B O 1
ATOM 8641 N N . GLY D 2 136 ? 103.106 48.435 85.831 1.00 32.03 136 GLY B N 1
ATOM 8642 C CA . GLY D 2 136 ? 103.179 46.992 85.759 1.00 34.32 136 GLY B CA 1
ATOM 8643 C C . GLY D 2 136 ? 104.474 46.441 86.323 1.00 36.36 136 GLY B C 1
ATOM 8644 O O . GLY D 2 136 ? 104.629 45.229 86.429 1.00 38.19 136 GLY B O 1
ATOM 8645 N N . CYS D 2 137 ? 105.406 47.320 86.689 1.00 38.76 137 CYS B N 1
ATOM 8646 C CA . CYS D 2 137 ? 106.693 46.873 87.211 1.00 44.09 137 CYS B CA 1
ATOM 8647 C C . CYS D 2 137 ? 106.936 47.252 88.677 1.00 45.24 137 CYS B C 1
ATOM 8648 O O . CYS D 2 137 ? 106.325 48.187 89.208 1.00 41.03 137 CYS B O 1
ATOM 8651 N N . PHE D 2 138 ? 107.846 46.520 89.320 1.00 40.47 138 PHE B N 1
ATOM 8652 C CA . PHE D 2 138 ? 108.253 46.826 90.686 1.00 34.88 138 PHE B CA 1
ATOM 8653 C C . PHE D 2 138 ? 109.732 47.165 90.796 1.00 46.48 138 PHE B C 1
ATOM 8654 O O . PHE D 2 138 ? 110.592 46.416 90.319 1.00 44.49 138 PHE B O 1
ATOM 8662 N N . LYS D 2 139 ? 110.022 48.291 91.436 1.00 43.44 139 LYS B N 1
ATOM 8663 C CA . LYS D 2 139 ? 111.399 48.653 91.732 1.00 43.37 139 LYS B CA 1
ATOM 8664 C C . LYS D 2 139 ? 111.779 48.059 93.094 1.00 40.97 139 LYS B C 1
ATOM 8665 O O . LYS D 2 139 ? 111.324 48.525 94.157 1.00 45.10 139 LYS B O 1
ATOM 8671 N N . ILE D 2 140 ? 112.596 47.014 93.049 1.00 35.76 140 ILE B N 1
ATOM 8672 C CA . ILE D 2 140 ? 112.946 46.247 94.235 1.00 44.50 140 ILE B CA 1
ATOM 8673 C C . ILE D 2 140 ? 114.017 47.002 95.027 1.00 45.47 140 ILE B C 1
ATOM 8674 O O . ILE D 2 140 ? 114.982 47.497 94.441 1.00 46.63 140 ILE B O 1
ATOM 8679 N N . LEU D 2 141 ? 113.845 47.089 96.348 1.00 42.47 141 LEU B N 1
ATOM 8680 C CA . LEU D 2 141 ? 114.702 47.930 97.191 1.00 44.90 141 LEU B CA 1
ATOM 8681 C C . LEU D 2 141 ? 115.965 47.235 97.697 1.00 46.35 141 LEU B C 1
ATOM 8682 O O . LEU D 2 141 ? 116.733 47.812 98.456 1.00 53.49 141 LEU B O 1
ATOM 8687 N N . HIS D 2 142 ? 116.165 45.993 97.287 1.00 45.41 142 HIS B N 1
ATOM 8688 C CA . HIS D 2 142 ? 117.348 45.240 97.681 1.00 44.73 142 HIS B CA 1
ATOM 8689 C C . HIS D 2 142 ? 117.901 44.547 96.441 1.00 43.88 142 HIS B C 1
ATOM 8690 O O . HIS D 2 142 ? 117.217 44.466 95.417 1.00 40.58 142 HIS B O 1
ATOM 8697 N N . LYS D 2 143 ? 119.135 44.062 96.508 1.00 44.90 143 LYS B N 1
ATOM 8698 C CA . LYS D 2 143 ? 119.653 43.267 95.396 1.00 51.43 143 LYS B CA 1
ATOM 8699 C C . LYS D 2 143 ? 118.889 41.958 95.318 1.00 45.09 143 LYS B C 1
ATOM 8700 O O . LYS D 2 143 ? 118.684 41.288 96.335 1.00 45.36 143 LYS B O 1
ATOM 8706 N N . CYS D 2 144 ? 118.442 41.619 94.112 1.00 45.87 144 CYS B N 1
ATOM 8707 C CA . CYS D 2 144 ? 117.572 40.463 93.908 1.00 41.63 144 CYS B CA 1
ATOM 8708 C C . CYS D 2 144 ? 118.129 39.640 92.757 1.00 44.68 144 CYS B C 1
ATOM 8709 O O . CYS D 2 144 ? 117.806 39.892 91.597 1.00 41.04 144 CYS B O 1
ATOM 8712 N N . ASN D 2 145 ? 118.999 38.685 93.084 1.00 45.24 145 ASN B N 1
ATOM 8713 C CA . ASN D 2 145 ? 119.631 37.838 92.072 1.00 47.48 145 ASN B CA 1
ATOM 8714 C C . ASN D 2 145 ? 118.665 36.840 91.431 1.00 43.72 145 ASN B C 1
ATOM 8715 O O . ASN D 2 145 ? 117.478 36.821 91.758 1.00 41.44 145 ASN B O 1
ATOM 8720 N N . ASN D 2 146 ? 119.182 36.005 90.532 1.00 43.77 146 ASN B N 1
ATOM 8721 C CA . ASN D 2 146 ? 118.342 35.069 89.787 1.00 47.05 146 ASN B CA 1
ATOM 8722 C C . ASN D 2 146 ? 117.540 34.112 90.675 1.00 50.59 146 ASN B C 1
ATOM 8723 O O . ASN D 2 146 ? 116.400 33.769 90.353 1.00 49.06 146 ASN B O 1
ATOM 8728 N N . THR D 2 147 ? 118.138 33.688 91.786 1.00 46.07 147 THR B N 1
ATOM 8729 C CA . THR D 2 147 ? 117.454 32.821 92.742 1.00 49.23 147 THR B CA 1
ATOM 8730 C C . THR D 2 147 ? 116.274 33.559 93.367 1.00 45.37 147 THR B C 1
ATOM 8731 O O . THR D 2 147 ? 115.153 33.039 93.425 1.00 43.26 147 THR B O 1
ATOM 8735 N N . CYS D 2 148 ? 116.544 34.777 93.829 1.00 42.14 148 CYS B N 1
ATOM 8736 C CA . CYS D 2 148 ? 115.523 35.638 94.402 1.00 45.28 148 CYS B CA 1
ATOM 8737 C C . CYS D 2 148 ? 114.405 35.914 93.390 1.00 45.36 148 CYS B C 1
ATOM 8738 O O . CYS D 2 148 ? 113.228 35.830 93.735 1.00 42.89 148 CYS B O 1
ATOM 8741 N N . MET D 2 149 ? 114.771 36.237 92.149 1.00 41.86 149 MET B N 1
ATOM 8742 C CA . MET D 2 149 ? 113.770 36.457 91.106 1.00 48.82 149 MET B CA 1
ATOM 8743 C C . MET D 2 149 ? 112.916 35.203 90.895 1.00 49.95 149 MET B C 1
ATOM 8744 O O . MET D 2 149 ? 111.694 35.298 90.758 1.00 41.35 149 MET B O 1
ATOM 8749 N N . ASP D 2 150 ? 113.562 34.037 90.873 1.00 41.87 150 ASP B N 1
ATOM 8750 C CA . ASP D 2 150 ? 112.847 32.776 90.681 1.00 45.33 150 ASP B CA 1
ATOM 8751 C C . ASP D 2 150 ? 111.882 32.537 91.835 1.00 43.38 150 ASP B C 1
ATOM 8752 O O . ASP D 2 150 ? 110.786 32.023 91.630 1.00 49.01 150 ASP B O 1
ATOM 8757 N N . ASP D 2 151 ? 112.292 32.912 93.046 1.00 43.51 151 ASP B N 1
ATOM 8758 C CA . ASP D 2 151 ? 111.426 32.770 94.211 1.00 42.16 151 ASP B CA 1
ATOM 8759 C C . ASP D 2 151 ? 110.158 33.621 94.116 1.00 40.97 151 ASP B C 1
ATOM 8760 O O . ASP D 2 151 ? 109.083 33.194 94.536 1.00 38.27 151 ASP B O 1
ATOM 8765 N N . ILE D 2 152 ? 110.282 34.825 93.565 1.00 35.12 152 ILE B N 1
ATOM 8766 C CA . ILE D 2 152 ? 109.114 35.674 93.382 1.00 37.05 152 ILE B CA 1
ATOM 8767 C C . ILE D 2 152 ? 108.162 35.021 92.391 1.00 42.91 152 ILE B C 1
ATOM 8768 O O . ILE D 2 152 ? 106.962 34.885 92.659 1.00 38.67 152 ILE B O 1
ATOM 8773 N N . LYS D 2 153 ? 108.703 34.592 91.255 1.00 43.78 153 LYS B N 1
ATOM 8774 C CA . LYS D 2 153 ? 107.890 33.940 90.231 1.00 51.29 153 LYS B CA 1
ATOM 8775 C C . LYS D 2 153 ? 107.243 32.649 90.741 1.00 49.64 153 LYS B C 1
ATOM 8776 O O . LYS D 2 153 ? 106.169 32.271 90.278 1.00 49.77 153 LYS B O 1
ATOM 8782 N N . ASN D 2 154 ? 107.885 31.988 91.701 1.00 45.61 154 ASN B N 1
ATOM 8783 C CA . ASN D 2 154 ? 107.367 30.728 92.239 1.00 51.42 154 ASN B CA 1
ATOM 8784 C C . ASN D 2 154 ? 106.519 30.909 93.510 1.00 49.14 154 ASN B C 1
ATOM 8785 O O . ASN D 2 154 ? 105.973 29.932 94.044 1.00 47.15 154 ASN B O 1
ATOM 8790 N N . GLY D 2 155 ? 106.417 32.145 93.998 1.00 49.69 155 GLY B N 1
ATOM 8791 C CA . GLY D 2 155 ? 105.627 32.423 95.187 1.00 49.64 155 GLY B CA 1
ATOM 8792 C C . GLY D 2 155 ? 106.332 32.153 96.510 1.00 48.01 155 GLY B C 1
ATOM 8793 O O . GLY D 2 155 ? 105.703 32.225 97.568 1.00 56.14 155 GLY B O 1
ATOM 8794 N N . THR D 2 156 ? 107.630 31.856 96.465 1.00 50.89 156 THR B N 1
ATOM 8795 C CA . THR D 2 156 ? 108.381 31.499 97.673 1.00 45.64 156 THR B CA 1
ATOM 8796 C C . THR D 2 156 ? 109.316 32.599 98.190 1.00 47.69 156 THR B C 1
ATOM 8797 O O . THR D 2 156 ? 110.222 32.327 98.983 1.00 45.62 156 THR B O 1
ATOM 8801 N N . TYR D 2 157 ? 109.111 33.833 97.745 1.00 49.28 157 TYR B N 1
ATOM 8802 C CA . TYR D 2 157 ? 109.966 34.933 98.181 1.00 50.09 157 TYR B CA 1
ATOM 8803 C C . TYR D 2 157 ? 109.789 35.184 99.681 1.00 46.21 157 TYR B C 1
ATOM 8804 O O . TYR D 2 157 ? 108.667 35.198 100.188 1.00 47.57 157 TYR B O 1
ATOM 8813 N N . ASN D 2 158 ? 110.906 35.365 100.382 1.00 42.25 158 ASN B N 1
ATOM 8814 C CA . ASN D 2 158 ? 110.896 35.600 101.828 1.00 54.61 158 ASN B CA 1
ATOM 8815 C C . ASN D 2 158 ? 111.064 37.083 102.183 1.00 49.69 158 ASN B C 1
ATOM 8816 O O . ASN D 2 158 ? 112.161 37.640 102.081 1.00 48.21 158 ASN B O 1
ATOM 8821 N N . TYR D 2 159 ? 109.973 37.699 102.622 1.00 37.99 159 TYR B N 1
ATOM 8822 C CA . TYR D 2 159 ? 109.941 39.105 103.005 1.00 42.24 159 TYR B CA 1
ATOM 8823 C C . TYR D 2 159 ? 110.989 39.483 104.054 1.00 41.65 159 TYR B C 1
ATOM 8824 O O . TYR D 2 159 ? 111.744 40.445 103.868 1.00 39.92 159 TYR B O 1
ATOM 8833 N N . TYR D 2 160 ? 111.027 38.728 105.151 1.00 49.87 160 TYR B N 1
ATOM 8834 C CA . TYR D 2 160 ? 111.875 39.062 106.303 1.00 47.61 160 TYR B CA 1
ATOM 8835 C C . TYR D 2 160 ? 113.372 38.908 106.027 1.00 49.71 160 TYR B C 1
ATOM 8836 O O . TYR D 2 160 ? 114.207 39.471 106.740 1.00 51.39 160 TYR B O 1
ATOM 8845 N N . GLU D 2 161 ? 113.698 38.146 104.990 1.00 50.80 161 GLU B N 1
ATOM 8846 C CA . GLU D 2 161 ? 115.084 37.877 104.630 1.00 51.64 161 GLU B CA 1
ATOM 8847 C C . GLU D 2 161 ? 115.767 39.116 104.046 1.00 56.45 161 GLU B C 1
ATOM 8848 O O . GLU D 2 161 ? 116.971 39.292 104.196 1.00 56.44 161 GLU B O 1
ATOM 8854 N N . TYR D 2 162 ? 114.999 39.979 103.385 1.00 51.29 162 TYR B N 1
ATOM 8855 C CA . TYR D 2 162 ? 115.581 41.153 102.730 1.00 47.45 162 TYR B CA 1
ATOM 8856 C C . TYR D 2 162 ? 115.066 42.454 103.338 1.00 42.19 162 TYR B C 1
ATOM 8857 O O . TYR D 2 162 ? 115.333 43.525 102.807 1.00 41.46 162 TYR B O 1
ATOM 8866 N N . ARG D 2 163 ? 114.325 42.354 104.441 1.00 45.41 163 ARG B N 1
ATOM 8867 C CA . ARG D 2 163 ? 113.700 43.520 105.076 1.00 44.52 163 ARG B CA 1
ATOM 8868 C C . ARG D 2 163 ? 114.707 44.572 105.522 1.00 45.66 163 ARG B C 1
ATOM 8869 O O . ARG D 2 163 ? 114.550 45.761 105.235 1.00 47.72 163 ARG B O 1
ATOM 8877 N N . LYS D 2 164 ? 115.741 44.131 106.233 1.00 46.92 164 LYS B N 1
ATOM 8878 C CA . LYS D 2 164 ? 116.747 45.055 106.753 1.00 52.09 164 LYS B CA 1
ATOM 8879 C C . LYS D 2 164 ? 117.421 45.828 105.624 1.00 50.56 164 LYS B C 1
ATOM 8880 O O . LYS D 2 164 ? 117.546 47.050 105.689 1.00 52.28 164 LYS B O 1
ATOM 8886 N N . GLU D 2 165 ? 117.839 45.114 104.584 1.00 51.13 165 GLU B N 1
ATOM 8887 C CA . GLU D 2 165 ? 118.431 45.756 103.419 1.00 47.72 165 GLU B CA 1
ATOM 8888 C C . GLU D 2 165 ? 117.450 46.722 102.747 1.00 47.14 165 GLU B C 1
ATOM 8889 O O . GLU D 2 165 ? 117.838 47.817 102.340 1.00 45.15 165 GLU B O 1
ATOM 8895 N N . SER D 2 166 ? 116.181 46.325 102.643 1.00 46.13 166 SER B N 1
ATOM 8896 C CA . SER D 2 166 ? 115.178 47.179 102.009 1.00 45.95 166 SER B CA 1
ATOM 8897 C C . SER D 2 166 ? 114.948 48.457 102.799 1.00 45.63 166 SER B C 1
ATOM 8898 O O . SER D 2 166 ? 114.905 49.548 102.224 1.00 41.86 166 SER B O 1
ATOM 8901 N N . HIS D 2 167 ? 114.799 48.317 104.114 1.00 52.99 167 HIS B N 1
ATOM 8902 C CA . HIS D 2 167 ? 114.556 49.465 104.989 1.00 48.57 167 HIS B CA 1
ATOM 8903 C C . HIS D 2 167 ? 115.683 50.501 104.867 1.00 48.99 167 HIS B C 1
ATOM 8904 O O . HIS D 2 167 ? 115.426 51.708 104.853 1.00 45.58 167 HIS B O 1
ATOM 8911 N N . LEU D 2 168 ? 116.924 50.036 104.742 1.00 44.15 168 LEU B N 1
ATOM 8912 C CA . LEU D 2 168 ? 118.053 50.963 104.594 1.00 48.63 168 LEU B CA 1
ATOM 8913 C C . LEU D 2 168 ? 117.946 51.782 103.294 1.00 48.06 168 LEU B C 1
ATOM 8914 O O . LEU D 2 168 ? 118.109 53.007 103.307 1.00 54.37 168 LEU B O 1
ATOM 8919 N N . GLU D 2 169 ? 117.644 51.112 102.185 1.00 46.09 169 GLU B N 1
ATOM 8920 C CA . GLU D 2 169 ? 117.512 51.789 100.900 1.00 52.92 169 GLU B CA 1
ATOM 8921 C C . GLU D 2 169 ? 116.335 52.755 100.875 1.00 49.61 169 GLU B C 1
ATOM 8922 O O . GLU D 2 169 ? 116.397 53.803 100.231 1.00 49.78 169 GLU B O 1
ATOM 8928 N N . LYS D 2 170 ? 115.265 52.403 101.580 1.00 51.55 170 LYS B N 1
ATOM 8929 C CA . LYS D 2 170 ? 114.082 53.257 101.638 1.00 50.61 170 LYS B CA 1
ATOM 8930 C C . LYS D 2 170 ? 114.360 54.555 102.397 1.00 58.18 170 LYS B C 1
ATOM 8931 O O . LYS D 2 170 ? 113.857 55.622 102.030 1.00 56.15 170 LYS B O 1
ATOM 8937 N N . GLN D 2 171 ? 115.160 54.476 103.455 1.00 63.36 171 GLN B N 1
ATOM 8938 C CA . GLN D 2 171 ? 115.403 55.668 104.260 1.00 71.78 171 GLN B CA 1
ATOM 8939 C C . GLN D 2 171 ? 116.231 56.684 103.467 1.00 63.69 171 GLN B C 1
ATOM 8940 O O . GLN D 2 171 ? 116.072 57.893 103.635 1.00 61.22 171 GLN B O 1
ATOM 8946 N N . LYS D 2 172 ? 117.085 56.181 102.581 1.00 58.40 172 LYS B N 1
ATOM 8947 C CA . LYS D 2 172 ? 117.838 57.030 101.670 1.00 56.35 172 LYS B CA 1
ATOM 8948 C C . LYS D 2 172 ? 116.910 57.743 100.682 1.00 57.04 172 LYS B C 1
ATOM 8949 O O . LYS D 2 172 ? 117.105 58.919 100.376 1.00 58.48 172 LYS B O 1
ATOM 8955 N N . ILE D 2 173 ? 115.906 57.029 100.178 1.00 56.77 173 ILE B N 1
ATOM 8956 C CA . ILE D 2 173 ? 114.926 57.633 99.278 1.00 57.42 173 ILE B CA 1
ATOM 8957 C C . ILE D 2 173 ? 114.163 58.742 100.001 1.00 56.14 173 ILE B C 1
ATOM 8958 O O . ILE D 2 173 ? 113.900 59.816 99.441 1.00 54.49 173 ILE B O 1
ATOM 8963 N N . ASP D 2 174 ? 113.834 58.484 101.262 1.00 52.46 174 ASP B N 1
ATOM 8964 C CA . ASP D 2 174 ? 113.143 59.464 102.085 1.00 59.37 174 ASP B CA 1
ATOM 8965 C C . ASP D 2 174 ? 114.008 60.701 102.393 1.00 66.45 174 ASP B C 1
ATOM 8966 O O . ASP D 2 174 ? 113.604 61.562 103.170 1.00 77.65 174 ASP B O 1
ATOM 8971 N N . SER D 2 175 ? 115.189 60.789 101.780 1.00 70.90 175 SER B N 1
ATOM 8972 C CA . SER D 2 175 ? 116.010 62.001 101.856 1.00 73.68 175 SER B CA 1
ATOM 8973 C C . SER D 2 175 ? 116.326 62.573 100.469 1.00 77.89 175 SER B C 1
ATOM 8974 O O . SER D 2 175 ? 115.426 62.848 99.672 1.00 81.60 175 SER B O 1
ATOM 8977 N N . ILE E 2 6 ? 94.057 28.616 110.493 1.00 68.35 6 ILE D N 1
ATOM 8978 C CA . ILE E 2 6 ? 95.434 29.102 110.511 1.00 65.32 6 ILE D CA 1
ATOM 8979 C C . ILE E 2 6 ? 95.800 29.835 109.207 1.00 62.56 6 ILE D C 1
ATOM 8980 O O . ILE E 2 6 ? 96.461 30.877 109.255 1.00 65.16 6 ILE D O 1
ATOM 8985 N N . ALA E 2 7 ? 95.368 29.307 108.057 1.00 53.35 7 ALA D N 1
ATOM 8986 C CA . ALA E 2 7 ? 95.550 30.006 106.776 1.00 51.51 7 ALA D CA 1
ATOM 8987 C C . ALA E 2 7 ? 94.193 30.448 106.199 1.00 44.76 7 ALA D C 1
ATOM 8988 O O . ALA E 2 7 ? 93.148 30.002 106.675 1.00 43.06 7 ALA D O 1
ATOM 8990 N N . GLY E 2 8 ? 94.209 31.309 105.176 1.00 44.89 8 GLY D N 1
ATOM 8991 C CA . GLY E 2 8 ? 92.981 31.894 104.640 1.00 40.74 8 GLY D CA 1
ATOM 8992 C C . GLY E 2 8 ? 92.613 31.514 103.209 1.00 41.35 8 GLY D C 1
ATOM 8993 O O . GLY E 2 8 ? 93.111 30.507 102.683 1.00 39.99 8 GLY D O 1
ATOM 8994 N N . PHE E 2 9 ? 91.764 32.335 102.576 1.00 38.09 9 PHE D N 1
ATOM 8995 C CA . PHE E 2 9 ? 91.108 31.983 101.304 1.00 39.61 9 PHE D CA 1
ATOM 8996 C C . PHE E 2 9 ? 92.036 31.643 100.139 1.00 43.48 9 PHE D C 1
ATOM 8997 O O . PHE E 2 9 ? 91.654 30.865 99.269 1.00 43.73 9 PHE D O 1
ATOM 9005 N N . ILE E 2 10 ? 93.233 32.228 100.121 1.00 41.60 10 ILE D N 1
ATOM 9006 C CA . ILE E 2 10 ? 94.208 31.973 99.061 1.00 33.48 10 ILE D CA 1
ATOM 9007 C C . ILE E 2 10 ? 94.480 30.471 98.948 1.00 42.80 10 ILE D C 1
ATOM 9008 O O . ILE E 2 10 ? 94.716 29.946 97.853 1.00 47.01 10 ILE D O 1
ATOM 9013 N N . GLU E 2 11 ? 94.405 29.775 100.081 1.00 42.62 11 GLU D N 1
ATOM 9014 C CA . GLU E 2 11 ? 94.761 28.358 100.126 1.00 43.81 11 GLU D CA 1
ATOM 9015 C C . GLU E 2 11 ? 93.582 27.382 100.049 1.00 46.80 11 GLU D C 1
ATOM 9016 O O . GLU E 2 11 ? 93.807 26.169 99.965 1.00 44.17 11 GLU D O 1
ATOM 9022 N N . GLY E 2 12 ? 92.348 27.897 100.080 1.00 39.81 12 GLY D N 1
ATOM 9023 C CA . GLY E 2 12 ? 91.163 27.045 100.045 1.00 44.17 12 GLY D CA 1
ATOM 9024 C C . GLY E 2 12 ? 90.105 27.413 101.078 1.00 44.99 12 GLY D C 1
ATOM 9025 O O . GLY E 2 12 ? 90.231 28.412 101.783 1.00 42.75 12 GLY D O 1
ATOM 9026 N N . GLY E 2 13 ? 89.058 26.605 101.181 1.00 42.72 13 GLY D N 1
ATOM 9027 C CA . GLY E 2 13 ? 87.980 26.892 102.117 1.00 41.97 13 GLY D CA 1
ATOM 9028 C C . GLY E 2 13 ? 88.168 26.297 103.508 1.00 38.78 13 GLY D C 1
ATOM 9029 O O . GLY E 2 13 ? 89.112 25.532 103.749 1.00 36.69 13 GLY D O 1
ATOM 9030 N N . TRP E 2 14 ? 87.258 26.655 104.416 1.00 41.20 14 TRP D N 1
ATOM 9031 C CA . TRP E 2 14 ? 87.330 26.262 105.820 1.00 38.63 14 TRP D CA 1
ATOM 9032 C C . TRP E 2 14 ? 86.135 25.378 106.178 1.00 44.10 14 TRP D C 1
ATOM 9033 O O . TRP E 2 14 ? 84.989 25.851 106.196 1.00 40.50 14 TRP D O 1
ATOM 9044 N N . GLN E 2 15 ? 86.393 24.112 106.491 1.00 44.68 15 GLN D N 1
ATOM 9045 C CA . GLN E 2 15 ? 85.344 23.229 107.000 1.00 50.65 15 GLN D CA 1
ATOM 9046 C C . GLN E 2 15 ? 84.840 23.750 108.347 1.00 50.67 15 GLN D C 1
ATOM 9047 O O . GLN E 2 15 ? 83.699 23.505 108.727 1.00 58.78 15 GLN D O 1
ATOM 9053 N N . GLY E 2 16 ? 85.699 24.485 109.053 1.00 52.18 16 GLY D N 1
ATOM 9054 C CA . GLY E 2 16 ? 85.370 25.029 110.360 1.00 51.56 16 GLY D CA 1
ATOM 9055 C C . GLY E 2 16 ? 84.434 26.229 110.338 1.00 53.20 16 GLY D C 1
ATOM 9056 O O . GLY E 2 16 ? 83.909 26.631 111.382 1.00 51.14 16 GLY D O 1
ATOM 9057 N N . LEU E 2 17 ? 84.230 26.818 109.160 1.00 48.75 17 LEU D N 1
ATOM 9058 C CA . LEU E 2 17 ? 83.267 27.905 109.024 1.00 39.88 17 LEU D CA 1
ATOM 9059 C C . LEU E 2 17 ? 81.875 27.313 108.764 1.00 42.98 17 LEU D C 1
ATOM 9060 O O . LEU E 2 17 ? 81.508 27.046 107.624 1.00 46.99 17 LEU D O 1
ATOM 9065 N N . ILE E 2 18 ? 81.097 27.125 109.824 1.00 53.89 18 ILE D N 1
ATOM 9066 C CA . ILE E 2 18 ? 79.862 26.350 109.730 1.00 63.35 18 ILE D CA 1
ATOM 9067 C C . ILE E 2 18 ? 78.573 27.170 109.661 1.00 62.76 18 ILE D C 1
ATOM 9068 O O . ILE E 2 18 ? 77.503 26.611 109.403 1.00 71.53 18 ILE D O 1
ATOM 9073 N N . ASP E 2 19 ? 78.665 28.478 109.900 1.00 59.70 19 ASP D N 1
ATOM 9074 C CA . ASP E 2 19 ? 77.472 29.310 110.058 1.00 59.27 19 ASP D CA 1
ATOM 9075 C C . ASP E 2 19 ? 77.382 30.449 109.046 1.00 56.90 19 ASP D C 1
ATOM 9076 O O . ASP E 2 19 ? 76.793 31.490 109.340 1.00 55.23 19 ASP D O 1
ATOM 9081 N N . GLY E 2 20 ? 77.971 30.271 107.869 1.00 55.28 20 GLY D N 1
ATOM 9082 C CA . GLY E 2 20 ? 77.958 31.320 106.864 1.00 50.29 20 GLY D CA 1
ATOM 9083 C C . GLY E 2 20 ? 78.801 30.968 105.656 1.00 46.91 20 GLY D C 1
ATOM 9084 O O . GLY E 2 20 ? 79.520 29.964 105.655 1.00 40.47 20 GLY D O 1
ATOM 9085 N N . TRP E 2 21 ? 78.716 31.796 104.620 1.00 41.52 21 TRP D N 1
ATOM 9086 C CA . TRP E 2 21 ? 79.473 31.568 103.391 1.00 38.26 21 TRP D CA 1
ATOM 9087 C C . TRP E 2 21 ? 80.876 32.165 103.459 1.00 41.22 21 TRP D C 1
ATOM 9088 O O . TRP E 2 21 ? 81.834 31.566 102.976 1.00 41.34 21 TRP D O 1
ATOM 9099 N N . TYR E 2 22 ? 80.988 33.350 104.056 1.00 39.15 22 TYR D N 1
ATOM 9100 C CA . TYR E 2 22 ? 82.260 34.070 104.142 1.00 39.81 22 TYR D CA 1
ATOM 9101 C C . TYR E 2 22 ? 82.484 34.484 105.591 1.00 43.43 22 TYR D C 1
ATOM 9102 O O . TYR E 2 22 ? 81.520 34.659 106.340 1.00 46.26 22 TYR D O 1
ATOM 9111 N N . GLY E 2 23 ? 83.736 34.643 106.004 1.00 41.69 23 GLY D N 1
ATOM 9112 C CA . GLY E 2 23 ? 83.978 35.071 107.368 1.00 40.23 23 GLY D CA 1
ATOM 9113 C C . GLY E 2 23 ? 85.424 35.174 107.790 1.00 42.12 23 GLY D C 1
ATOM 9114 O O . GLY E 2 23 ? 86.335 35.313 106.956 1.00 40.66 23 GLY D O 1
ATOM 9115 N N . TYR E 2 24 ? 85.637 35.090 109.100 1.00 35.52 24 TYR D N 1
ATOM 9116 C CA . TYR E 2 24 ? 86.935 35.381 109.664 1.00 31.62 24 TYR D CA 1
ATOM 9117 C C . TYR E 2 24 ? 87.380 34.305 110.631 1.00 40.61 24 TYR D C 1
ATOM 9118 O O . TYR E 2 24 ? 86.573 33.559 111.188 1.00 41.49 24 TYR D O 1
ATOM 9127 N N . HIS E 2 25 ? 88.686 34.232 110.818 1.00 45.81 25 HIS D N 1
ATOM 9128 C CA . HIS E 2 25 ? 89.262 33.457 111.896 1.00 42.16 25 HIS D CA 1
ATOM 9129 C C . HIS E 2 25 ? 90.286 34.345 112.579 1.00 40.92 25 HIS D C 1
ATOM 9130 O O . HIS E 2 25 ? 91.215 34.838 111.930 1.00 43.77 25 HIS D O 1
ATOM 9137 N N . HIS E 2 26 ? 90.112 34.561 113.880 1.00 40.07 26 HIS D N 1
ATOM 9138 C CA . HIS E 2 26 ? 91.039 35.392 114.640 1.00 39.26 26 HIS D CA 1
ATOM 9139 C C . HIS E 2 26 ? 91.814 34.544 115.640 1.00 40.37 26 HIS D C 1
ATOM 9140 O O . HIS E 2 26 ? 91.363 33.468 116.048 1.00 42.43 26 HIS D O 1
ATOM 9147 N N . GLN E 2 27 ? 92.983 35.042 116.025 1.00 35.18 27 GLN D N 1
ATOM 9148 C CA . GLN E 2 27 ? 93.800 34.443 117.066 1.00 46.08 27 GLN D CA 1
ATOM 9149 C C . GLN E 2 27 ? 94.385 35.577 117.924 1.00 51.43 27 GLN D C 1
ATOM 9150 O O . GLN E 2 27 ? 95.054 36.473 117.405 1.00 50.84 27 GLN D O 1
ATOM 9156 N N . ASN E 2 28 ? 94.095 35.567 119.222 1.00 50.31 28 ASN D N 1
ATOM 9157 C CA . ASN E 2 28 ? 94.751 36.484 120.153 1.00 49.09 28 ASN D CA 1
ATOM 9158 C C . ASN E 2 28 ? 95.048 35.810 121.501 1.00 53.85 28 ASN D C 1
ATOM 9159 O O . ASN E 2 28 ? 94.883 34.597 121.632 1.00 53.44 28 ASN D O 1
ATOM 9164 N N . SER E 2 29 ? 95.486 36.591 122.490 1.00 55.48 29 SER D N 1
ATOM 9165 C CA . SER E 2 29 ? 95.859 36.051 123.802 1.00 53.48 29 SER D CA 1
ATOM 9166 C C . SER E 2 29 ? 94.672 35.465 124.548 1.00 49.96 29 SER D C 1
ATOM 9167 O O . SER E 2 29 ? 94.837 34.628 125.437 1.00 53.03 29 SER D O 1
ATOM 9170 N N . GLU E 2 30 ? 93.475 35.919 124.195 1.00 46.31 30 GLU D N 1
ATOM 9171 C CA . GLU E 2 30 ? 92.267 35.486 124.882 1.00 56.15 30 GLU D CA 1
ATOM 9172 C C . GLU E 2 30 ? 91.644 34.225 124.285 1.00 53.31 30 GLU D C 1
ATOM 9173 O O . GLU E 2 30 ? 90.740 33.646 124.893 1.00 48.57 30 GLU D O 1
ATOM 9179 N N . GLY E 2 31 ? 92.096 33.820 123.099 1.00 49.36 31 GLY D N 1
ATOM 9180 C CA . GLY E 2 31 ? 91.475 32.706 122.391 1.00 47.16 31 GLY D CA 1
ATOM 9181 C C . GLY E 2 31 ? 91.476 32.854 120.872 1.00 47.88 31 GLY D C 1
ATOM 9182 O O . GLY E 2 31 ? 92.167 33.725 120.310 1.00 48.01 31 GLY D O 1
ATOM 9183 N N . SER E 2 32 ? 90.702 32.003 120.201 1.00 42.83 32 SER D N 1
ATOM 9184 C CA . SER E 2 32 ? 90.700 31.949 118.740 1.00 42.64 32 SER D CA 1
ATOM 9185 C C . SER E 2 32 ? 89.422 31.305 118.243 1.00 42.95 32 SER D C 1
ATOM 9186 O O . SER E 2 32 ? 88.751 30.592 118.992 1.00 45.26 32 SER D O 1
ATOM 9189 N N . GLY E 2 33 ? 89.077 31.541 116.982 1.00 43.84 33 GLY D N 1
ATOM 9190 C CA . GLY E 2 33 ? 87.857 30.956 116.464 1.00 39.85 33 GLY D CA 1
ATOM 9191 C C . GLY E 2 33 ? 87.367 31.470 115.127 1.00 41.86 33 GLY D C 1
ATOM 9192 O O . GLY E 2 33 ? 87.892 32.446 114.578 1.00 42.44 33 GLY D O 1
ATOM 9193 N N . TYR E 2 34 ? 86.342 30.797 114.616 1.00 39.86 34 TYR D N 1
ATOM 9194 C CA . TYR E 2 34 ? 85.745 31.110 113.335 1.00 40.79 34 TYR D CA 1
ATOM 9195 C C . TYR E 2 34 ? 84.489 31.929 113.567 1.00 45.11 34 TYR D C 1
ATOM 9196 O O . TYR E 2 34 ? 83.753 31.682 114.518 1.00 53.32 34 TYR D O 1
ATOM 9205 N N . ALA E 2 35 ? 84.231 32.898 112.696 1.00 45.57 35 ALA D N 1
ATOM 9206 C CA . ALA E 2 35 ? 82.990 33.663 112.775 1.00 47.44 35 ALA D CA 1
ATOM 9207 C C . ALA E 2 35 ? 82.591 34.091 111.368 1.00 46.86 35 ALA D C 1
ATOM 9208 O O . ALA E 2 35 ? 83.435 34.488 110.567 1.00 46.26 35 ALA D O 1
ATOM 9210 N N . ALA E 2 36 ? 81.309 33.998 111.052 1.00 43.64 36 ALA D N 1
ATOM 9211 C CA . ALA E 2 36 ? 80.858 34.398 109.728 1.00 46.03 36 ALA D CA 1
ATOM 9212 C C . ALA E 2 36 ? 80.628 35.905 109.668 1.00 49.61 36 ALA D C 1
ATOM 9213 O O . ALA E 2 36 ? 80.291 36.527 110.682 1.00 47.88 36 ALA D O 1
ATOM 9215 N N . ASP E 2 37 ? 80.847 36.495 108.492 1.00 46.14 37 ASP D N 1
ATOM 9216 C CA . ASP E 2 37 ? 80.326 37.827 108.214 1.00 46.00 37 ASP D CA 1
ATOM 9217 C C . ASP E 2 37 ? 78.860 37.608 107.836 1.00 49.13 37 ASP D C 1
ATOM 9218 O O . ASP E 2 37 ? 78.549 37.127 106.732 1.00 42.81 37 ASP D O 1
ATOM 9223 N N . LYS E 2 38 ? 77.963 37.917 108.769 1.00 47.78 38 LYS D N 1
ATOM 9224 C CA . LYS E 2 38 ? 76.554 37.586 108.591 1.00 50.49 38 LYS D CA 1
ATOM 9225 C C . LYS E 2 38 ? 75.952 38.383 107.447 1.00 43.11 38 LYS D C 1
ATOM 9226 O O . LYS E 2 38 ? 75.185 37.854 106.643 1.00 42.91 38 LYS D O 1
ATOM 9232 N N . GLU E 2 39 ? 76.338 39.649 107.359 1.00 40.32 39 GLU D N 1
ATOM 9233 C CA . GLU E 2 39 ? 75.739 40.568 106.407 1.00 41.70 39 GLU D CA 1
ATOM 9234 C C . GLU E 2 39 ? 76.208 40.291 104.983 1.00 43.21 39 GLU D C 1
ATOM 9235 O O . GLU E 2 39 ? 75.397 40.296 104.059 1.00 41.18 39 GLU D O 1
ATOM 9241 N N . ALA E 2 40 ? 77.509 40.056 104.800 1.00 38.48 40 ALA D N 1
ATOM 9242 C CA . ALA E 2 40 ? 78.009 39.667 103.480 1.00 41.43 40 ALA D CA 1
ATOM 9243 C C . ALA E 2 40 ? 77.367 38.344 103.043 1.00 44.34 40 ALA D C 1
ATOM 9244 O O . ALA E 2 40 ? 77.026 38.166 101.873 1.00 43.80 40 ALA D O 1
ATOM 9246 N N . THR E 2 41 ? 77.178 37.427 103.986 1.00 39.50 41 THR D N 1
ATOM 9247 C CA . THR E 2 41 ? 76.546 36.153 103.655 1.00 40.49 41 THR D CA 1
ATOM 9248 C C . THR E 2 41 ? 75.093 36.362 103.207 1.00 40.66 41 THR D C 1
ATOM 9249 O O . THR E 2 41 ? 74.688 35.885 102.148 1.00 34.45 41 THR D O 1
ATOM 9253 N N . GLN E 2 42 ? 74.318 37.096 104.000 1.00 37.41 42 GLN D N 1
ATOM 9254 C CA . GLN E 2 42 ? 72.892 37.259 103.711 1.00 46.82 42 GLN D CA 1
ATOM 9255 C C . GLN E 2 42 ? 72.681 37.952 102.374 1.00 42.64 42 GLN D C 1
ATOM 9256 O O . GLN E 2 42 ? 71.815 37.563 101.588 1.00 43.88 42 GLN D O 1
ATOM 9262 N N . LYS E 2 43 ? 73.491 38.975 102.131 1.00 38.24 43 LYS D N 1
ATOM 9263 C CA . LYS E 2 43 ? 73.477 39.687 100.866 1.00 42.95 43 LYS D CA 1
ATOM 9264 C C . LYS E 2 43 ? 73.720 38.727 99.696 1.00 42.71 43 LYS D C 1
ATOM 9265 O O . LYS E 2 43 ? 73.000 38.770 98.697 1.00 41.39 43 LYS D O 1
ATOM 9271 N N . ALA E 2 44 ? 74.718 37.853 99.822 1.00 35.49 44 ALA D N 1
ATOM 9272 C CA . ALA E 2 44 ? 75.031 36.922 98.742 1.00 31.17 44 ALA D CA 1
ATOM 9273 C C . ALA E 2 44 ? 73.911 35.903 98.548 1.00 33.65 44 ALA D C 1
ATOM 9274 O O . ALA E 2 44 ? 73.530 35.596 97.405 1.00 37.18 44 ALA D O 1
ATOM 9276 N N . VAL E 2 45 ? 73.378 35.383 99.655 1.00 31.79 45 VAL D N 1
ATOM 9277 C CA . VAL E 2 45 ? 72.249 34.455 99.584 1.00 34.75 45 VAL D CA 1
ATOM 9278 C C . VAL E 2 45 ? 71.072 35.086 98.829 1.00 38.49 45 VAL D C 1
ATOM 9279 O O . VAL E 2 45 ? 70.492 34.455 97.945 1.00 36.04 45 VAL D O 1
ATOM 9283 N N . ASP E 2 46 ? 70.744 36.338 99.152 1.00 37.57 46 ASP D N 1
ATOM 9284 C CA . ASP E 2 46 ? 69.640 37.031 98.481 1.00 39.27 46 ASP D CA 1
ATOM 9285 C C . ASP E 2 46 ? 69.889 37.186 96.979 1.00 38.38 46 ASP D C 1
ATOM 9286 O O . ASP E 2 46 ? 68.973 37.046 96.161 1.00 33.61 46 ASP D O 1
ATOM 9291 N N . ALA E 2 47 ? 71.128 37.497 96.621 1.00 32.92 47 ALA D N 1
ATOM 9292 C CA . ALA E 2 47 ? 71.489 37.699 95.225 1.00 36.30 47 ALA D CA 1
ATOM 9293 C C . ALA E 2 47 ? 71.338 36.397 94.427 1.00 33.37 47 ALA D C 1
ATOM 9294 O O . ALA E 2 47 ? 70.836 36.391 93.305 1.00 32.93 47 ALA D O 1
ATOM 9296 N N . ILE E 2 48 ? 71.772 35.291 95.017 1.00 31.93 48 ILE D N 1
ATOM 9297 C CA . ILE E 2 48 ? 71.784 34.021 94.314 1.00 27.29 48 ILE D CA 1
ATOM 9298 C C . ILE E 2 48 ? 70.376 33.453 94.254 1.00 28.20 48 ILE D C 1
ATOM 9299 O O . ILE E 2 48 ? 69.972 32.877 93.237 1.00 28.87 48 ILE D O 1
ATOM 9304 N N . THR E 2 49 ? 69.629 33.625 95.340 1.00 34.50 49 THR D N 1
ATOM 9305 C CA . THR E 2 49 ? 68.214 33.254 95.359 1.00 34.32 49 THR D CA 1
ATOM 9306 C C . THR E 2 49 ? 67.485 34.015 94.260 1.00 39.34 49 THR D C 1
ATOM 9307 O O . THR E 2 49 ? 66.690 33.438 93.511 1.00 40.96 49 THR D O 1
ATOM 9311 N N . THR E 2 50 ? 67.758 35.313 94.159 1.00 36.62 50 THR D N 1
ATOM 9312 C CA . THR E 2 50 ? 67.144 36.136 93.117 1.00 33.51 50 THR D CA 1
ATOM 9313 C C . THR E 2 50 ? 67.530 35.633 91.718 1.00 33.07 50 THR D C 1
ATOM 9314 O O . THR E 2 50 ? 66.670 35.509 90.844 1.00 27.95 50 THR D O 1
ATOM 9318 N N . LYS E 2 51 ? 68.811 35.324 91.507 1.00 27.66 51 LYS D N 1
ATOM 9319 C CA . LYS E 2 51 ? 69.238 34.816 90.209 1.00 24.39 51 LYS D CA 1
ATOM 9320 C C . LYS E 2 51 ? 68.469 33.532 89.846 1.00 31.17 51 LYS D C 1
ATOM 9321 O O . LYS E 2 51 ? 67.873 33.431 88.768 1.00 29.09 51 LYS D O 1
ATOM 9327 N N . VAL E 2 52 ? 68.501 32.551 90.741 1.00 29.87 52 VAL D N 1
ATOM 9328 C CA . VAL E 2 52 ? 67.819 31.281 90.498 1.00 30.06 52 VAL D CA 1
ATOM 9329 C C . VAL E 2 52 ? 66.311 31.466 90.273 1.00 31.85 52 VAL D C 1
ATOM 9330 O O . VAL E 2 52 ? 65.734 30.875 89.356 1.00 32.08 52 VAL D O 1
ATOM 9334 N N . ASN E 2 53 ? 65.672 32.275 91.112 1.00 34.73 53 ASN D N 1
ATOM 9335 C CA . ASN E 2 53 ? 64.237 32.530 90.976 1.00 29.83 53 ASN D CA 1
ATOM 9336 C C . ASN E 2 53 ? 63.888 33.245 89.664 1.00 40.17 53 ASN D C 1
ATOM 9337 O O . ASN E 2 53 ? 62.823 33.007 89.103 1.00 34.70 53 ASN D O 1
ATOM 9342 N N . ASN E 2 54 ? 64.784 34.107 89.175 1.00 31.74 54 ASN D N 1
ATOM 9343 C CA . ASN E 2 54 ? 64.577 34.740 87.879 1.00 34.54 54 ASN D CA 1
ATOM 9344 C C . ASN E 2 54 ? 64.613 33.739 86.740 1.00 33.90 54 ASN D C 1
ATOM 9345 O O . ASN E 2 54 ? 63.743 33.761 85.855 1.00 32.56 54 ASN D O 1
ATOM 9350 N N . ILE E 2 55 ? 65.628 32.873 86.761 1.00 24.67 55 ILE D N 1
ATOM 9351 C CA . ILE E 2 55 ? 65.825 31.890 85.700 1.00 26.30 55 ILE D CA 1
ATOM 9352 C C . ILE E 2 55 ? 64.623 30.928 85.637 1.00 34.09 55 ILE D C 1
ATOM 9353 O O . ILE E 2 55 ? 64.194 30.517 84.556 1.00 29.70 55 ILE D O 1
ATOM 9358 N N . ILE E 2 56 ? 64.054 30.610 86.795 1.00 26.21 56 ILE D N 1
ATOM 9359 C CA . ILE E 2 56 ? 62.876 29.734 86.853 1.00 31.08 56 ILE D CA 1
ATOM 9360 C C . ILE E 2 56 ? 61.600 30.495 86.523 1.00 35.04 56 ILE D C 1
ATOM 9361 O O . ILE E 2 56 ? 60.857 30.104 85.626 1.00 39.86 56 ILE D O 1
ATOM 9366 N N . ASP E 2 57 ? 61.363 31.600 87.226 1.00 35.34 57 ASP D N 1
ATOM 9367 C CA . ASP E 2 57 ? 60.091 32.318 87.124 1.00 39.08 57 ASP D CA 1
ATOM 9368 C C . ASP E 2 57 ? 59.843 33.053 85.802 1.00 38.68 57 ASP D C 1
ATOM 9369 O O . ASP E 2 57 ? 58.694 33.294 85.445 1.00 30.93 57 ASP D O 1
ATOM 9374 N N . LYS E 2 58 ? 60.890 33.427 85.078 1.00 29.92 58 LYS D N 1
ATOM 9375 C CA . LYS E 2 58 ? 60.670 34.124 83.809 1.00 32.20 58 LYS D CA 1
ATOM 9376 C C . LYS E 2 58 ? 60.108 33.190 82.738 1.00 34.90 58 LYS D C 1
ATOM 9377 O O . LYS E 2 58 ? 59.616 33.667 81.710 1.00 31.18 58 LYS D O 1
ATOM 9383 N N . MET E 2 59 ? 60.166 31.873 82.970 1.00 29.55 59 MET D N 1
ATOM 9384 C CA . MET E 2 59 ? 59.559 30.916 82.022 1.00 31.02 59 MET D CA 1
ATOM 9385 C C . MET E 2 59 ? 58.057 30.900 82.191 1.00 41.22 59 MET D C 1
ATOM 9386 O O . MET E 2 59 ? 57.479 29.996 82.824 1.00 36.27 59 MET D O 1
ATOM 9391 N N . ASN E 2 60 ? 57.422 31.909 81.614 1.00 31.57 60 ASN D N 1
ATOM 9392 C CA . ASN E 2 60 ? 55.989 32.070 81.762 1.00 35.47 60 ASN D CA 1
ATOM 9393 C C . ASN E 2 60 ? 55.341 31.821 80.413 1.00 32.36 60 ASN D C 1
ATOM 9394 O O . ASN E 2 60 ? 55.443 32.642 79.516 1.00 33.54 60 ASN D O 1
ATOM 9399 N N . THR E 2 61 ? 54.690 30.673 80.265 1.00 27.74 61 THR D N 1
ATOM 9400 C CA . THR E 2 61 ? 54.487 30.115 78.930 1.00 32.07 61 THR D CA 1
ATOM 9401 C C . THR E 2 61 ? 53.064 30.168 78.427 1.00 26.46 61 THR D C 1
ATOM 9402 O O . THR E 2 61 ? 52.121 30.303 79.223 1.00 27.98 61 THR D O 1
ATOM 9406 N N . GLN E 2 62 ? 52.910 30.073 77.105 1.00 23.28 62 GLN D N 1
ATOM 9407 C CA . GLN E 2 62 ? 51.579 29.883 76.519 1.00 31.54 62 GLN D CA 1
ATOM 9408 C C . GLN E 2 62 ? 51.084 28.483 76.913 1.00 34.77 62 GLN D C 1
ATOM 9409 O O . GLN E 2 62 ? 51.901 27.580 77.142 1.00 30.49 62 GLN D O 1
ATOM 9415 N N . PHE E 2 63 ? 49.765 28.304 76.995 1.00 27.31 63 PHE D N 1
ATOM 9416 C CA . PHE E 2 63 ? 49.183 26.999 77.284 1.00 30.69 63 PHE D CA 1
ATOM 9417 C C . PHE E 2 63 ? 49.662 25.971 76.249 1.00 28.71 63 PHE D C 1
ATOM 9418 O O . PHE E 2 63 ? 49.583 26.201 75.035 1.00 26.83 63 PHE D O 1
ATOM 9426 N N . GLU E 2 64 ? 50.167 24.844 76.735 1.00 28.35 64 GLU D N 1
ATOM 9427 C CA . GLU E 2 64 ? 50.743 23.825 75.851 1.00 32.44 64 GLU D CA 1
ATOM 9428 C C . GLU E 2 64 ? 49.682 22.799 75.406 1.00 33.49 64 GLU D C 1
ATOM 9429 O O . GLU E 2 64 ? 48.898 22.298 76.226 1.00 26.02 64 GLU D O 1
ATOM 9435 N N . SER E 2 65 ? 49.675 22.499 74.110 1.00 24.46 65 SER D N 1
ATOM 9436 C CA . SER E 2 65 ? 48.685 21.610 73.497 1.00 30.42 65 SER D CA 1
ATOM 9437 C C . SER E 2 65 ? 49.327 20.326 72.961 1.00 27.05 65 SER D C 1
ATOM 9438 O O . SER E 2 65 ? 50.481 20.344 72.532 1.00 28.58 65 SER D O 1
ATOM 9441 N N . THR E 2 66 ? 48.596 19.214 72.974 1.00 29.57 66 THR D N 1
ATOM 9442 C CA . THR E 2 66 ? 49.073 18.026 72.279 1.00 26.21 66 THR D CA 1
ATOM 9443 C C . THR E 2 66 ? 48.283 17.750 70.997 1.00 30.71 66 THR D C 1
ATOM 9444 O O . THR E 2 66 ? 48.362 16.660 70.428 1.00 28.96 66 THR D O 1
ATOM 9448 N N . ALA E 2 67 ? 47.508 18.728 70.542 1.00 25.15 67 ALA D N 1
ATOM 9449 C CA . ALA E 2 67 ? 46.755 18.563 69.290 1.00 32.74 67 ALA D CA 1
ATOM 9450 C C . ALA E 2 67 ? 47.657 18.838 68.085 1.00 34.69 67 ALA D C 1
ATOM 9451 O O . ALA E 2 67 ? 47.830 19.996 67.667 1.00 33.27 67 ALA D O 1
ATOM 9453 N N . LYS E 2 68 ? 48.235 17.772 67.535 1.00 31.63 68 LYS D N 1
ATOM 9454 C CA . LYS E 2 68 ? 49.191 17.887 66.425 1.00 33.33 68 LYS D CA 1
ATOM 9455 C C . LYS E 2 68 ? 48.915 16.831 65.356 1.00 35.22 68 LYS D C 1
ATOM 9456 O O . LYS E 2 68 ? 49.837 16.197 64.831 1.00 34.47 68 LYS D O 1
ATOM 9462 N N . GLU E 2 69 ? 47.636 16.623 65.046 1.00 33.04 69 GLU D N 1
ATOM 9463 C CA . GLU E 2 69 ? 47.258 15.564 64.121 1.00 32.02 69 GLU D CA 1
ATOM 9464 C C . GLU E 2 69 ? 46.636 16.139 62.855 1.00 26.78 69 GLU D C 1
ATOM 9465 O O . GLU E 2 69 ? 45.929 17.157 62.898 1.00 30.39 69 GLU D O 1
ATOM 9471 N N . PHE E 2 70 ? 46.878 15.468 61.734 1.00 30.06 70 PHE D N 1
ATOM 9472 C CA . PHE E 2 70 ? 46.363 15.910 60.448 1.00 32.47 70 PHE D CA 1
ATOM 9473 C C . PHE E 2 70 ? 45.767 14.683 59.775 1.00 34.67 70 PHE D C 1
ATOM 9474 O O . PHE E 2 70 ? 45.933 13.576 60.275 1.00 33.51 70 PHE D O 1
ATOM 9482 N N . ASN E 2 71 ? 45.053 14.839 58.670 1.00 31.34 71 ASN D N 1
ATOM 9483 C CA . ASN E 2 71 ? 44.443 13.632 58.100 1.00 40.74 71 ASN D CA 1
ATOM 9484 C C . ASN E 2 71 ? 45.446 12.778 57.322 1.00 40.68 71 ASN D C 1
ATOM 9485 O O . ASN E 2 71 ? 46.553 13.245 57.009 1.00 37.71 71 ASN D O 1
ATOM 9490 N N . LYS E 2 72 ? 45.059 11.537 57.031 1.00 35.43 72 LYS D N 1
ATOM 9491 C CA . LYS E 2 72 ? 45.936 10.574 56.374 1.00 43.19 72 LYS D CA 1
ATOM 9492 C C . LYS E 2 72 ? 46.453 11.038 55.009 1.00 36.36 72 LYS D C 1
ATOM 9493 O O . LYS E 2 72 ? 47.486 10.556 54.551 1.00 33.54 72 LYS D O 1
ATOM 9499 N N . ILE E 2 73 ? 45.756 11.958 54.348 1.00 29.21 73 ILE D N 1
ATOM 9500 C CA . ILE E 2 73 ? 46.312 12.467 53.096 1.00 34.10 73 ILE D CA 1
ATOM 9501 C C . ILE E 2 73 ? 47.041 13.788 53.276 1.00 32.17 73 ILE D C 1
ATOM 9502 O O . ILE E 2 73 ? 47.236 14.531 52.316 1.00 33.26 73 ILE D O 1
ATOM 9507 N N . GLU E 2 74 ? 47.466 14.073 54.501 1.00 30.54 74 GLU D N 1
ATOM 9508 C CA . GLU E 2 74 ? 48.111 15.353 54.786 1.00 28.88 74 GLU D CA 1
ATOM 9509 C C . GLU E 2 74 ? 49.463 15.138 55.491 1.00 31.57 74 GLU D C 1
ATOM 9510 O O . GLU E 2 74 ? 49.831 15.897 56.389 1.00 27.10 74 GLU D O 1
ATOM 9516 N N . MET E 2 75 ? 50.204 14.111 55.079 1.00 30.31 75 MET D N 1
ATOM 9517 C CA . MET E 2 75 ? 51.476 13.778 55.731 1.00 29.75 75 MET D CA 1
ATOM 9518 C C . MET E 2 75 ? 52.499 14.922 55.628 1.00 28.55 75 MET D C 1
ATOM 9519 O O . MET E 2 75 ? 53.281 15.160 56.549 1.00 29.11 75 MET D O 1
ATOM 9524 N N . ARG E 2 76 ? 52.463 15.655 54.519 1.00 29.26 76 ARG D N 1
ATOM 9525 C CA . ARG E 2 76 ? 53.319 16.822 54.347 1.00 27.06 76 ARG D CA 1
ATOM 9526 C C . ARG E 2 76 ? 53.059 17.887 55.424 1.00 30.33 76 ARG D C 1
ATOM 9527 O O . ARG E 2 76 ? 53.973 18.634 55.821 1.00 26.83 76 ARG D O 1
ATOM 9535 N N . ILE E 2 77 ? 51.818 17.969 55.897 1.00 25.13 77 ILE D N 1
ATOM 9536 C CA . ILE E 2 77 ? 51.495 18.944 56.943 1.00 25.95 77 ILE D CA 1
ATOM 9537 C C . ILE E 2 77 ? 51.938 18.412 58.310 1.00 30.57 77 ILE D C 1
ATOM 9538 O O . ILE E 2 77 ? 52.418 19.175 59.160 1.00 29.94 77 ILE D O 1
ATOM 9543 N N . LYS E 2 78 ? 51.788 17.105 58.518 1.00 27.81 78 LYS D N 1
ATOM 9544 C CA . LYS E 2 78 ? 52.286 16.487 59.745 1.00 29.41 78 LYS D CA 1
ATOM 9545 C C . LYS E 2 78 ? 53.796 16.692 59.824 1.00 25.80 78 LYS D C 1
ATOM 9546 O O . LYS E 2 78 ? 54.338 17.032 60.883 1.00 24.40 78 LYS D O 1
ATOM 9552 N N . HIS E 2 79 ? 54.472 16.522 58.694 1.00 25.17 79 HIS D N 1
ATOM 9553 C CA . HIS E 2 79 ? 55.921 16.698 58.645 1.00 32.18 79 HIS D CA 1
ATOM 9554 C C . HIS E 2 79 ? 56.323 18.159 58.937 1.00 32.71 79 HIS D C 1
ATOM 9555 O O . HIS E 2 79 ? 57.359 18.430 59.574 1.00 25.69 79 HIS D O 1
ATOM 9562 N N . LEU E 2 80 ? 55.502 19.104 58.495 1.00 27.94 80 LEU D N 1
ATOM 9563 C CA . LEU E 2 80 ? 55.755 20.497 58.833 1.00 25.28 80 LEU D CA 1
ATOM 9564 C C . LEU E 2 80 ? 55.625 20.684 60.346 1.00 32.54 80 LEU D C 1
ATOM 9565 O O . LEU E 2 80 ? 56.448 21.351 60.965 1.00 31.06 80 LEU D O 1
ATOM 9570 N N . SER E 2 81 ? 54.582 20.097 60.929 1.00 29.03 81 SER D N 1
ATOM 9571 C CA . SER E 2 81 ? 54.356 20.160 62.369 1.00 23.32 81 SER D CA 1
ATOM 9572 C C . SER E 2 81 ? 55.521 19.495 63.135 1.00 30.01 81 SER D C 1
ATOM 9573 O O . SER E 2 81 ? 55.976 19.999 64.161 1.00 26.93 81 SER D O 1
ATOM 9576 N N . ASP E 2 82 ? 56.002 18.359 62.639 1.00 24.01 82 ASP D N 1
ATOM 9577 C CA . ASP E 2 82 ? 57.142 17.708 63.270 1.00 27.66 82 ASP D CA 1
ATOM 9578 C C . ASP E 2 82 ? 58.431 18.531 63.203 1.00 29.96 82 ASP D C 1
ATOM 9579 O O . ASP E 2 82 ? 59.237 18.496 64.137 1.00 25.59 82 ASP D O 1
ATOM 9584 N N . ARG E 2 83 ? 58.674 19.226 62.095 1.00 22.92 83 ARG D N 1
ATOM 9585 C CA . ARG E 2 83 ? 59.938 19.974 62.018 1.00 34.22 83 ARG D CA 1
ATOM 9586 C C . ARG E 2 83 ? 59.825 21.307 62.762 1.00 28.95 83 ARG D C 1
ATOM 9587 O O . ARG E 2 83 ? 60.831 21.876 63.178 1.00 28.34 83 ARG D O 1
ATOM 9595 N N . VAL E 2 84 ? 58.601 21.783 62.972 1.00 29.15 84 VAL D N 1
ATOM 9596 C CA . VAL E 2 84 ? 58.400 22.936 63.848 1.00 24.21 84 VAL D CA 1
ATOM 9597 C C . VAL E 2 84 ? 58.860 22.587 65.278 1.00 29.09 84 VAL D C 1
ATOM 9598 O O . VAL E 2 84 ? 59.605 23.352 65.902 1.00 29.81 84 VAL D O 1
ATOM 9602 N N . ASP E 2 85 ? 58.453 21.418 65.771 1.00 26.60 85 ASP D N 1
ATOM 9603 C CA . ASP E 2 85 ? 58.851 20.959 67.107 1.00 28.56 85 ASP D CA 1
ATOM 9604 C C . ASP E 2 85 ? 60.351 20.637 67.225 1.00 31.94 85 ASP D C 1
ATOM 9605 O O . ASP E 2 85 ? 60.974 20.945 68.254 1.00 26.51 85 ASP D O 1
ATOM 9610 N N . ASP E 2 86 ? 60.920 20.006 66.194 1.00 25.99 86 ASP D N 1
ATOM 9611 C CA . ASP E 2 86 ? 62.378 19.848 66.100 1.00 32.16 86 ASP D CA 1
ATOM 9612 C C . ASP E 2 86 ? 63.083 21.204 66.195 1.00 26.92 86 ASP D C 1
ATOM 9613 O O . ASP E 2 86 ? 64.150 21.322 66.809 1.00 31.27 86 ASP D O 1
ATOM 9618 N N . GLY E 2 87 ? 62.489 22.223 65.582 1.00 29.11 87 GLY D N 1
ATOM 9619 C CA . GLY E 2 87 ? 63.122 23.528 65.536 1.00 24.87 87 GLY D CA 1
ATOM 9620 C C . GLY E 2 87 ? 63.176 24.167 66.911 1.00 30.61 87 GLY D C 1
ATOM 9621 O O . GLY E 2 87 ? 64.213 24.698 67.325 1.00 29.04 87 GLY D O 1
ATOM 9622 N N . PHE E 2 88 ? 62.053 24.138 67.622 1.00 28.22 88 PHE D N 1
ATOM 9623 C CA . PHE E 2 88 ? 62.007 24.705 68.964 1.00 29.39 88 PHE D CA 1
ATOM 9624 C C . PHE E 2 88 ? 62.843 23.866 69.930 1.00 31.87 88 PHE D C 1
ATOM 9625 O O . PHE E 2 88 ? 63.432 24.413 70.868 1.00 30.18 88 PHE D O 1
ATOM 9633 N N . LEU E 2 89 ? 62.873 22.545 69.716 1.00 25.22 89 LEU D N 1
ATOM 9634 C CA . LEU E 2 89 ? 63.696 21.661 70.542 1.00 32.01 89 LEU D CA 1
ATOM 9635 C C . LEU E 2 89 ? 65.169 22.053 70.472 1.00 30.09 89 LEU D C 1
ATOM 9636 O O . LEU E 2 89 ? 65.849 22.147 71.493 1.00 29.40 89 LEU D O 1
ATOM 9641 N N . ASP E 2 90 ? 65.664 22.270 69.263 1.00 26.79 90 ASP D N 1
ATOM 9642 C CA . ASP E 2 90 ? 67.048 22.669 69.089 1.00 28.87 90 ASP D CA 1
ATOM 9643 C C . ASP E 2 90 ? 67.300 24.083 69.660 1.00 32.74 90 ASP D C 1
ATOM 9644 O O . ASP E 2 90 ? 68.345 24.347 70.259 1.00 27.74 90 ASP D O 1
ATOM 9649 N N . VAL E 2 91 ? 66.337 24.986 69.513 1.00 27.22 91 VAL D N 1
ATOM 9650 C CA . VAL E 2 91 ? 66.486 26.301 70.138 1.00 26.47 91 VAL D CA 1
ATOM 9651 C C . VAL E 2 91 ? 66.573 26.207 71.663 1.00 32.16 91 VAL D C 1
ATOM 9652 O O . VAL E 2 91 ? 67.503 26.737 72.258 1.00 30.53 91 VAL D O 1
ATOM 9656 N N . TRP E 2 92 ? 65.606 25.553 72.305 1.00 27.97 92 TRP D N 1
ATOM 9657 C CA . TRP E 2 92 ? 65.597 25.517 73.767 1.00 20.34 92 TRP D CA 1
ATOM 9658 C C . TRP E 2 92 ? 66.762 24.729 74.347 1.00 24.05 92 TRP D C 1
ATOM 9659 O O . TRP E 2 92 ? 67.289 25.078 75.409 1.00 29.33 92 TRP D O 1
ATOM 9670 N N . SER E 2 93 ? 67.156 23.656 73.675 1.00 22.49 93 SER D N 1
ATOM 9671 C CA . SER E 2 93 ? 68.239 22.830 74.199 1.00 29.96 93 SER D CA 1
ATOM 9672 C C . SER E 2 93 ? 69.573 23.574 74.186 1.00 34.07 93 SER D C 1
ATOM 9673 O O . SER E 2 93 ? 70.311 23.561 75.180 1.00 30.18 93 SER D O 1
ATOM 9676 N N . TYR E 2 94 ? 69.892 24.215 73.065 1.00 33.17 94 TYR D N 1
ATOM 9677 C CA . TYR E 2 94 ? 71.164 24.934 72.956 1.00 32.15 94 TYR D CA 1
ATOM 9678 C C . TYR E 2 94 ? 71.186 26.090 73.962 1.00 34.92 94 TYR D C 1
ATOM 9679 O O . TYR E 2 94 ? 72.156 26.257 74.703 1.00 31.86 94 TYR D O 1
ATOM 9688 N N . ASN E 2 95 ? 70.104 26.868 74.007 1.00 29.47 95 ASN D N 1
ATOM 9689 C CA . ASN E 2 95 ? 70.055 28.057 74.865 1.00 30.59 95 ASN D CA 1
ATOM 9690 C C . ASN E 2 95 ? 70.064 27.706 76.359 1.00 34.29 95 ASN D C 1
ATOM 9691 O O . ASN E 2 95 ? 70.658 28.420 77.166 1.00 28.82 95 ASN D O 1
ATOM 9696 N N . ALA E 2 96 ? 69.392 26.619 76.731 1.00 23.54 96 ALA D N 1
ATOM 9697 C CA . ALA E 2 96 ? 69.392 26.167 78.124 1.00 35.19 96 ALA D CA 1
ATOM 9698 C C . ALA E 2 96 ? 70.782 25.707 78.580 1.00 35.54 96 ALA D C 1
ATOM 9699 O O . ALA E 2 96 ? 71.217 26.036 79.689 1.00 29.40 96 ALA D O 1
ATOM 9701 N N . GLU E 2 97 ? 71.459 24.926 77.739 1.00 29.08 97 GLU D N 1
ATOM 9702 C CA . GLU E 2 97 ? 72.805 24.450 78.058 1.00 35.62 97 GLU D CA 1
ATOM 9703 C C . GLU E 2 97 ? 73.785 25.603 78.270 1.00 31.62 97 GLU D C 1
ATOM 9704 O O . GLU E 2 97 ? 74.489 25.650 79.278 1.00 33.74 97 GLU D O 1
ATOM 9710 N N . LEU E 2 98 ? 73.832 26.536 77.327 1.00 28.30 98 LEU D N 1
ATOM 9711 C CA . LEU E 2 98 ? 74.790 27.642 77.428 1.00 31.03 98 LEU D CA 1
ATOM 9712 C C . LEU E 2 98 ? 74.448 28.568 78.591 1.00 36.98 98 LEU D C 1
ATOM 9713 O O . LEU E 2 98 ? 75.339 29.118 79.236 1.00 35.72 98 LEU D O 1
ATOM 9718 N N . LEU E 2 99 ? 73.159 28.744 78.861 1.00 31.07 99 LEU D N 1
ATOM 9719 C CA . LEU E 2 99 ? 72.744 29.580 79.987 1.00 31.46 99 LEU D CA 1
ATOM 9720 C C . LEU E 2 99 ? 73.288 29.019 81.300 1.00 29.13 99 LEU D C 1
ATOM 9721 O O . LEU E 2 99 ? 73.816 29.754 82.131 1.00 30.53 99 LEU D O 1
ATOM 9726 N N . VAL E 2 100 ? 73.126 27.722 81.502 1.00 23.36 100 VAL D N 1
ATOM 9727 C CA . VAL E 2 100 ? 73.657 27.107 82.706 1.00 30.96 100 VAL D CA 1
ATOM 9728 C C . VAL E 2 100 ? 75.184 27.248 82.777 1.00 30.59 100 VAL D C 1
ATOM 9729 O O . VAL E 2 100 ? 75.733 27.596 83.831 1.00 29.42 100 VAL D O 1
ATOM 9733 N N . LEU E 2 101 ? 75.861 26.989 81.657 1.00 27.38 101 LEU D N 1
ATOM 9734 C CA . LEU E 2 101 ? 77.321 27.076 81.605 1.00 27.12 101 LEU D CA 1
ATOM 9735 C C . LEU E 2 101 ? 77.821 28.483 81.908 1.00 29.59 101 LEU D C 1
ATOM 9736 O O . LEU E 2 101 ? 78.766 28.660 82.678 1.00 29.54 101 LEU D O 1
ATOM 9741 N N . LEU E 2 102 ? 77.190 29.486 81.307 1.00 27.38 102 LEU D N 1
ATOM 9742 C CA . LEU E 2 102 ? 77.567 30.883 81.559 1.00 28.65 102 LEU D CA 1
ATOM 9743 C C . LEU E 2 102 ? 77.199 31.315 82.985 1.00 32.37 102 LEU D C 1
ATOM 9744 O O . LEU E 2 102 ? 78.000 31.941 83.673 1.00 31.81 102 LEU D O 1
ATOM 9749 N N . GLU E 2 103 ? 75.998 30.984 83.444 1.00 27.74 103 GLU D N 1
ATOM 9750 C CA . GLU E 2 103 ? 75.603 31.404 84.785 1.00 29.72 103 GLU D CA 1
ATOM 9751 C C . GLU E 2 103 ? 76.450 30.736 85.888 1.00 32.28 103 GLU D C 1
ATOM 9752 O O . GLU E 2 103 ? 76.700 31.334 86.935 1.00 32.97 103 GLU D O 1
ATOM 9758 N N . ASN E 2 104 ? 76.897 29.507 85.665 1.00 26.32 104 ASN D N 1
ATOM 9759 C CA . ASN E 2 104 ? 77.772 28.869 86.650 1.00 31.90 104 ASN D CA 1
ATOM 9760 C C . ASN E 2 104 ? 79.155 29.520 86.754 1.00 36.38 104 ASN D C 1
ATOM 9761 O O . ASN E 2 104 ? 79.681 29.691 87.857 1.00 34.05 104 ASN D O 1
ATOM 9766 N N . GLU E 2 105 ? 79.744 29.863 85.610 1.00 28.58 105 GLU D N 1
ATOM 9767 C CA . GLU E 2 105 ? 81.000 30.610 85.590 1.00 29.96 105 GLU D CA 1
ATOM 9768 C C . GLU E 2 105 ? 80.850 31.909 86.395 1.00 33.25 105 GLU D C 1
ATOM 9769 O O . GLU E 2 105 ? 81.720 32.270 87.188 1.00 31.47 105 GLU D O 1
ATOM 9775 N N . ARG E 2 106 ? 79.731 32.603 86.208 1.00 29.01 106 ARG D N 1
ATOM 9776 C CA . ARG E 2 106 ? 79.545 33.898 86.855 1.00 31.26 106 ARG D CA 1
ATOM 9777 C C . ARG E 2 106 ? 79.252 33.746 88.346 1.00 35.51 106 ARG D C 1
ATOM 9778 O O . ARG E 2 106 ? 79.703 34.563 89.158 1.00 33.18 106 ARG D O 1
ATOM 9786 N N . THR E 2 107 ? 78.509 32.703 88.708 1.00 30.11 107 THR D N 1
ATOM 9787 C CA . THR E 2 107 ? 78.201 32.469 90.115 1.00 36.76 107 THR D CA 1
ATOM 9788 C C . THR E 2 107 ? 79.508 32.232 90.893 1.00 37.11 107 THR D C 1
ATOM 9789 O O . THR E 2 107 ? 79.726 32.821 91.960 1.00 31.63 107 THR D O 1
ATOM 9793 N N . LEU E 2 108 ? 80.394 31.409 90.339 1.00 31.39 108 LEU D N 1
ATOM 9794 C CA . LEU E 2 108 ? 81.699 31.197 90.971 1.00 39.38 108 LEU D CA 1
ATOM 9795 C C . LEU E 2 108 ? 82.545 32.484 91.052 1.00 39.68 108 LEU D C 1
ATOM 9796 O O . LEU E 2 108 ? 83.147 32.757 92.095 1.00 31.43 108 LEU D O 1
ATOM 9801 N N . ASP E 2 109 ? 82.570 33.284 89.982 1.00 34.83 109 ASP D N 1
ATOM 9802 C CA . ASP E 2 109 ? 83.277 34.576 90.032 1.00 35.25 109 ASP D CA 1
ATOM 9803 C C . ASP E 2 109 ? 82.653 35.500 91.074 1.00 33.20 109 ASP D C 1
ATOM 9804 O O . ASP E 2 109 ? 83.356 36.237 91.771 1.00 36.91 109 ASP D O 1
ATOM 9809 N N . PHE E 2 110 ? 81.327 35.459 91.166 1.00 29.37 110 PHE D N 1
ATOM 9810 C CA . PHE E 2 110 ? 80.592 36.243 92.153 1.00 33.75 110 PHE D CA 1
ATOM 9811 C C . PHE E 2 110 ? 81.087 35.952 93.576 1.00 33.24 110 PHE D C 1
ATOM 9812 O O . PHE E 2 110 ? 81.328 36.879 94.356 1.00 34.01 110 PHE D O 1
ATOM 9820 N N . HIS E 2 111 ? 81.226 34.669 93.915 1.00 34.28 111 HIS D N 1
ATOM 9821 C CA . HIS E 2 111 ? 81.728 34.293 95.236 1.00 36.53 111 HIS D CA 1
ATOM 9822 C C . HIS E 2 111 ? 83.156 34.814 95.467 1.00 39.75 111 HIS D C 1
ATOM 9823 O O . HIS E 2 111 ? 83.446 35.383 96.529 1.00 41.82 111 HIS D O 1
ATOM 9830 N N . ASP E 2 112 ? 84.038 34.630 94.480 1.00 33.23 112 ASP D N 1
ATOM 9831 C CA . ASP E 2 112 ? 85.399 35.152 94.576 1.00 34.36 112 ASP D CA 1
ATOM 9832 C C . ASP E 2 112 ? 85.413 36.655 94.837 1.00 36.59 112 ASP D C 1
ATOM 9833 O O . ASP E 2 112 ? 86.212 37.156 95.638 1.00 36.50 112 ASP D O 1
ATOM 9838 N N . ALA E 2 113 ? 84.545 37.383 94.148 1.00 33.33 113 ALA D N 1
ATOM 9839 C CA . ALA E 2 113 ? 84.546 38.829 94.295 1.00 37.82 113 ALA D CA 1
ATOM 9840 C C . ALA E 2 113 ? 84.082 39.225 95.694 1.00 35.41 113 ALA D C 1
ATOM 9841 O O . ALA E 2 113 ? 84.602 40.174 96.269 1.00 41.65 113 ALA D O 1
ATOM 9843 N N . ASN E 2 114 ? 83.125 38.489 96.256 1.00 32.82 114 ASN D N 1
ATOM 9844 C CA . ASN E 2 114 ? 82.668 38.790 97.619 1.00 38.28 114 ASN D CA 1
ATOM 9845 C C . ASN E 2 114 ? 83.725 38.514 98.696 1.00 34.93 114 ASN D C 1
ATOM 9846 O O . ASN E 2 114 ? 83.854 39.279 99.648 1.00 35.40 114 ASN D O 1
ATOM 9851 N N . VAL E 2 115 ? 84.474 37.424 98.550 1.00 34.44 115 VAL D N 1
ATOM 9852 C CA . VAL E 2 115 ? 85.576 37.140 99.470 1.00 41.04 115 VAL D CA 1
ATOM 9853 C C . VAL E 2 115 ? 86.666 38.211 99.352 1.00 42.00 115 VAL D C 1
ATOM 9854 O O . VAL E 2 115 ? 87.151 38.736 100.365 1.00 38.18 115 VAL D O 1
ATOM 9858 N N . ASN E 2 116 ? 87.051 38.533 98.118 1.00 38.04 116 ASN D N 1
ATOM 9859 C CA . ASN E 2 116 ? 88.078 39.549 97.904 1.00 41.72 116 ASN D CA 1
ATOM 9860 C C . ASN E 2 116 ? 87.665 40.887 98.523 1.00 43.23 116 ASN D C 1
ATOM 9861 O O . ASN E 2 116 ? 88.497 41.623 99.060 1.00 51.50 116 ASN D O 1
ATOM 9866 N N . ASN E 2 117 ? 86.373 41.187 98.472 1.00 35.68 117 ASN D N 1
ATOM 9867 C CA . ASN E 2 117 ? 85.861 42.407 99.089 1.00 40.61 117 ASN D CA 1
ATOM 9868 C C . ASN E 2 117 ? 86.068 42.458 100.605 1.00 38.24 117 ASN D C 1
ATOM 9869 O O . ASN E 2 117 ? 86.504 43.481 101.141 1.00 42.36 117 ASN D O 1
ATOM 9874 N N . LEU E 2 118 ? 85.746 41.367 101.295 1.00 37.54 118 LEU D N 1
ATOM 9875 C CA . LEU E 2 118 ? 86.037 41.268 102.725 1.00 35.61 118 LEU D CA 1
ATOM 9876 C C . LEU E 2 118 ? 87.520 41.515 102.987 1.00 41.33 118 LEU D C 1
ATOM 9877 O O . LEU E 2 118 ? 87.897 42.260 103.904 1.00 44.75 118 LEU D O 1
ATOM 9882 N N . TYR E 2 119 ? 88.353 40.888 102.163 1.00 39.07 119 TYR D N 1
ATOM 9883 C CA . TYR E 2 119 ? 89.801 41.030 102.252 1.00 37.72 119 TYR D CA 1
ATOM 9884 C C . TYR E 2 119 ? 90.210 42.494 102.113 1.00 39.31 119 TYR D C 1
ATOM 9885 O O . TYR E 2 119 ? 90.883 43.036 102.997 1.00 37.21 119 TYR D O 1
ATOM 9894 N N . GLN E 2 120 ? 89.786 43.139 101.027 1.00 35.78 120 GLN D N 1
ATOM 9895 C CA . GLN E 2 120 ? 90.150 44.539 100.800 1.00 37.28 120 GLN D CA 1
ATOM 9896 C C . GLN E 2 120 ? 89.688 45.436 101.952 1.00 33.90 120 GLN D C 1
ATOM 9897 O O . GLN E 2 120 ? 90.439 46.305 102.409 1.00 41.20 120 GLN D O 1
ATOM 9903 N N . LYS E 2 121 ? 88.471 45.206 102.443 1.00 37.13 121 LYS D N 1
ATOM 9904 C CA . LYS E 2 121 ? 87.947 45.993 103.562 1.00 40.35 121 LYS D CA 1
ATOM 9905 C C . LYS E 2 121 ? 88.802 45.911 104.825 1.00 39.33 121 LYS D C 1
ATOM 9906 O O . LYS E 2 121 ? 89.065 46.933 105.468 1.00 48.15 121 LYS D O 1
ATOM 9912 N N . VAL E 2 122 ? 89.227 44.705 105.186 1.00 33.23 122 VAL D N 1
ATOM 9913 C CA . VAL E 2 122 ? 90.099 44.557 106.337 1.00 34.63 122 VAL D CA 1
ATOM 9914 C C . VAL E 2 122 ? 91.428 45.235 106.049 1.00 38.62 122 VAL D C 1
ATOM 9915 O O . VAL E 2 122 ? 91.936 45.983 106.891 1.00 44.19 122 VAL D O 1
ATOM 9919 N N . LYS E 2 123 ? 91.968 45.005 104.850 1.00 35.55 123 LYS D N 1
ATOM 9920 C CA . LYS E 2 123 ? 93.304 45.506 104.498 1.00 38.06 123 LYS D CA 1
ATOM 9921 C C . LYS E 2 123 ? 93.450 47.022 104.622 1.00 38.81 123 LYS D C 1
ATOM 9922 O O . LYS E 2 123 ? 94.420 47.517 105.213 1.00 40.45 123 LYS D O 1
ATOM 9928 N N . VAL E 2 124 ? 92.488 47.753 104.067 1.00 43.24 124 VAL D N 1
ATOM 9929 C CA . VAL E 2 124 ? 92.542 49.210 104.064 1.00 44.10 124 VAL D CA 1
ATOM 9930 C C . VAL E 2 124 ? 92.268 49.778 105.462 1.00 45.17 124 VAL D C 1
ATOM 9931 O O . VAL E 2 124 ? 92.634 50.918 105.763 1.00 42.97 124 VAL D O 1
ATOM 9935 N N . GLN E 2 125 ? 91.634 48.981 106.319 1.00 40.24 125 GLN D N 1
ATOM 9936 C CA . GLN E 2 125 ? 91.475 49.377 107.718 1.00 44.17 125 GLN D CA 1
ATOM 9937 C C . GLN E 2 125 ? 92.801 49.306 108.485 1.00 43.65 125 GLN D C 1
ATOM 9938 O O . GLN E 2 125 ? 93.166 50.228 109.210 1.00 43.60 125 GLN D O 1
ATOM 9944 N N . LEU E 2 126 ? 93.519 48.203 108.328 1.00 38.91 126 LEU D N 1
ATOM 9945 C CA . LEU E 2 126 ? 94.746 48.003 109.087 1.00 40.34 126 LEU D CA 1
ATOM 9946 C C . LEU E 2 126 ? 95.903 48.853 108.565 1.00 42.12 126 LEU D C 1
ATOM 9947 O O . LEU E 2 126 ? 96.729 49.332 109.361 1.00 41.05 126 LEU D O 1
ATOM 9952 N N . LYS E 2 127 ? 95.952 49.063 107.245 1.00 49.32 127 LYS D N 1
ATOM 9953 C CA . LYS E 2 127 ? 97.102 49.729 106.608 1.00 39.53 127 LYS D CA 1
ATOM 9954 C C . LYS E 2 127 ? 98.412 49.094 107.059 1.00 34.82 127 LYS D C 1
ATOM 9955 O O . LYS E 2 127 ? 98.530 47.869 107.075 1.00 41.24 127 LYS D O 1
ATOM 9961 N N . ASP E 2 128 ? 99.386 49.923 107.444 1.00 40.36 128 ASP D N 1
ATOM 9962 C CA . ASP E 2 128 ? 100.676 49.400 107.908 1.00 41.25 128 ASP D CA 1
ATOM 9963 C C . ASP E 2 128 ? 100.707 49.026 109.397 1.00 43.76 128 ASP D C 1
ATOM 9964 O O . ASP E 2 128 ? 101.775 48.739 109.938 1.00 50.08 128 ASP D O 1
ATOM 9969 N N . ASN E 2 129 ? 99.540 48.993 110.044 1.00 40.30 129 ASN D N 1
ATOM 9970 C CA . ASN E 2 129 ? 99.437 48.423 111.392 1.00 45.62 129 ASN D CA 1
ATOM 9971 C C . ASN E 2 129 ? 99.492 46.890 111.376 1.00 46.21 129 ASN D C 1
ATOM 9972 O O . ASN E 2 129 ? 99.448 46.242 112.426 1.00 44.20 129 ASN D O 1
ATOM 9977 N N . ALA E 2 130 ? 99.586 46.319 110.179 1.00 39.35 130 ALA D N 1
ATOM 9978 C CA . ALA E 2 130 ? 99.708 44.874 110.028 1.00 45.07 130 ALA D CA 1
ATOM 9979 C C . ALA E 2 130 ? 100.571 44.519 108.824 1.00 42.21 130 ALA D C 1
ATOM 9980 O O . ALA E 2 130 ? 100.784 45.341 107.930 1.00 45.26 130 ALA D O 1
ATOM 9982 N N . ILE E 2 131 ? 101.061 43.287 108.810 1.00 35.36 131 ILE D N 1
ATOM 9983 C CA . ILE E 2 131 ? 101.743 42.750 107.648 1.00 43.55 131 ILE D CA 1
ATOM 9984 C C . ILE E 2 131 ? 100.823 41.735 106.961 1.00 45.23 131 ILE D C 1
ATOM 9985 O O . ILE E 2 131 ? 100.297 40.811 107.605 1.00 38.48 131 ILE D O 1
ATOM 9990 N N . ASP E 2 132 ? 100.604 41.938 105.664 1.00 50.38 132 ASP D N 1
ATOM 9991 C CA . ASP E 2 132 ? 99.778 41.046 104.853 1.00 44.99 132 ASP D CA 1
ATOM 9992 C C . ASP E 2 132 ? 100.615 39.816 104.565 1.00 44.56 132 ASP D C 1
ATOM 9993 O O . ASP E 2 132 ? 101.666 39.915 103.915 1.00 52.48 132 ASP D O 1
ATOM 9998 N N . MET E 2 133 ? 100.169 38.656 105.049 1.00 37.26 133 MET D N 1
ATOM 9999 C CA . MET E 2 133 ? 101.015 37.451 104.973 1.00 41.18 133 MET D CA 1
ATOM 10000 C C . MET E 2 133 ? 100.896 36.720 103.636 1.00 46.57 133 MET D C 1
ATOM 10001 O O . MET E 2 133 ? 101.533 35.680 103.436 1.00 46.59 133 MET D O 1
ATOM 10006 N N . GLY E 2 134 ? 100.068 37.254 102.735 1.00 48.90 134 GLY D N 1
ATOM 10007 C CA . GLY E 2 134 ? 99.929 36.705 101.394 1.00 43.27 134 GLY D CA 1
ATOM 10008 C C . GLY E 2 134 ? 99.088 35.447 101.249 1.00 48.47 134 GLY D C 1
ATOM 10009 O O . GLY E 2 134 ? 98.977 34.884 100.157 1.00 48.66 134 GLY D O 1
ATOM 10010 N N . ASN E 2 135 ? 98.486 35.001 102.343 1.00 44.52 135 ASN D N 1
ATOM 10011 C CA . ASN E 2 135 ? 97.675 33.796 102.310 1.00 41.14 135 ASN D CA 1
ATOM 10012 C C . ASN E 2 135 ? 96.243 34.061 102.766 1.00 42.50 135 ASN D C 1
ATOM 10013 O O . ASN E 2 135 ? 95.530 33.130 103.126 1.00 47.62 135 ASN D O 1
ATOM 10018 N N . GLY E 2 136 ? 95.843 35.333 102.780 1.00 49.87 136 GLY D N 1
ATOM 10019 C CA . GLY E 2 136 ? 94.503 35.723 103.208 1.00 39.33 136 GLY D CA 1
ATOM 10020 C C . GLY E 2 136 ? 94.440 36.102 104.681 1.00 46.34 136 GLY D C 1
ATOM 10021 O O . GLY E 2 136 ? 93.355 36.339 105.230 1.00 46.22 136 GLY D O 1
ATOM 10022 N N . CYS E 2 137 ? 95.607 36.154 105.322 1.00 45.36 137 CYS D N 1
ATOM 10023 C CA . CYS E 2 137 ? 95.698 36.459 106.747 1.00 43.68 137 CYS D CA 1
ATOM 10024 C C . CYS E 2 137 ? 96.522 37.712 107.008 1.00 47.20 137 CYS D C 1
ATOM 10025 O O . CYS E 2 137 ? 97.419 38.062 106.221 1.00 37.09 137 CYS D O 1
ATOM 10028 N N . PHE E 2 138 ? 96.235 38.378 108.121 1.00 44.58 138 PHE D N 1
ATOM 10029 C CA . PHE E 2 138 ? 97.021 39.542 108.519 1.00 40.67 138 PHE D CA 1
ATOM 10030 C C . PHE E 2 138 ? 97.711 39.318 109.856 1.00 38.29 138 PHE D C 1
ATOM 10031 O O . PHE E 2 138 ? 97.064 38.926 110.833 1.00 39.28 138 PHE D O 1
ATOM 10039 N N . LYS E 2 139 ? 99.026 39.545 109.883 1.00 37.84 139 LYS D N 1
ATOM 10040 C CA . LYS E 2 139 ? 99.789 39.560 111.128 1.00 42.66 139 LYS D CA 1
ATOM 10041 C C . LYS E 2 139 ? 99.778 40.989 111.661 1.00 42.13 139 LYS D C 1
ATOM 10042 O O . LYS E 2 139 ? 100.431 41.878 111.096 1.00 46.08 139 LYS D O 1
ATOM 10048 N N . ILE E 2 140 ? 99.033 41.232 112.733 1.00 43.67 140 ILE D N 1
ATOM 10049 C CA . ILE E 2 140 ? 98.903 42.607 113.195 1.00 47.44 140 ILE D CA 1
ATOM 10050 C C . ILE E 2 140 ? 99.939 42.991 114.270 1.00 51.60 140 ILE D C 1
ATOM 10051 O O . ILE E 2 140 ? 100.299 42.178 115.133 1.00 49.73 140 ILE D O 1
ATOM 10056 N N . LEU E 2 141 ? 100.432 44.226 114.185 1.00 50.30 141 LEU D N 1
ATOM 10057 C CA . LEU E 2 141 ? 101.645 44.626 114.904 1.00 52.29 141 LEU D CA 1
ATOM 10058 C C . LEU E 2 141 ? 101.398 45.175 116.301 1.00 51.82 141 LEU D C 1
ATOM 10059 O O . LEU E 2 141 ? 102.248 45.857 116.859 1.00 57.62 141 LEU D O 1
ATOM 10064 N N . HIS E 2 142 ? 100.230 44.895 116.857 1.00 52.02 142 HIS D N 1
ATOM 10065 C CA . HIS E 2 142 ? 99.929 45.337 118.205 1.00 51.93 142 HIS D CA 1
ATOM 10066 C C . HIS E 2 142 ? 99.007 44.330 118.853 1.00 59.24 142 HIS D C 1
ATOM 10067 O O . HIS E 2 142 ? 98.375 43.532 118.159 1.00 58.30 142 HIS D O 1
ATOM 10074 N N . LYS E 2 143 ? 98.934 44.355 120.180 1.00 60.47 143 LYS D N 1
ATOM 10075 C CA . LYS E 2 143 ? 97.988 43.495 120.870 1.00 67.06 143 LYS D CA 1
ATOM 10076 C C . LYS E 2 143 ? 96.575 43.880 120.442 1.00 60.61 143 LYS D C 1
ATOM 10077 O O . LYS E 2 143 ? 96.183 45.050 120.530 1.00 59.60 143 LYS D O 1
ATOM 10083 N N . CYS E 2 144 ? 95.827 42.897 119.948 1.00 52.69 144 CYS D N 1
ATOM 10084 C CA . CYS E 2 144 ? 94.476 43.139 119.470 1.00 49.23 144 CYS D CA 1
ATOM 10085 C C . CYS E 2 144 ? 93.508 42.261 120.237 1.00 53.56 144 CYS D C 1
ATOM 10086 O O . CYS E 2 144 ? 93.373 41.071 119.937 1.00 58.82 144 CYS D O 1
ATOM 10089 N N . ASN E 2 145 ? 92.837 42.844 121.227 1.00 50.82 145 ASN D N 1
ATOM 10090 C CA . ASN E 2 145 ? 91.894 42.078 122.046 1.00 58.50 145 ASN D CA 1
ATOM 10091 C C . ASN E 2 145 ? 90.550 41.846 121.336 1.00 53.71 145 ASN D C 1
ATOM 10092 O O . ASN E 2 145 ? 90.391 42.213 120.165 1.00 46.63 145 ASN D O 1
ATOM 10097 N N . ASN E 2 146 ? 89.593 41.233 122.028 1.00 55.41 146 ASN D N 1
ATOM 10098 C CA . ASN E 2 146 ? 88.331 40.884 121.388 1.00 54.56 146 ASN D CA 1
ATOM 10099 C C . ASN E 2 146 ? 87.556 42.098 120.893 1.00 58.94 146 ASN D C 1
ATOM 10100 O O . ASN E 2 146 ? 86.883 42.032 119.860 1.00 59.24 146 ASN D O 1
ATOM 10105 N N . THR E 2 147 ? 87.643 43.205 121.626 1.00 56.34 147 THR D N 1
ATOM 10106 C CA . THR E 2 147 ? 86.971 44.426 121.199 1.00 55.53 147 THR D CA 1
ATOM 10107 C C . THR E 2 147 ? 87.621 44.928 119.904 1.00 50.88 147 THR D C 1
ATOM 10108 O O . THR E 2 147 ? 86.929 45.299 118.949 1.00 46.41 147 THR D O 1
ATOM 10112 N N . CYS E 2 148 ? 88.952 44.887 119.869 1.00 49.61 148 CYS D N 1
ATOM 10113 C CA . CYS E 2 148 ? 89.715 45.252 118.679 1.00 50.99 148 CYS D CA 1
ATOM 10114 C C . CYS E 2 148 ? 89.387 44.349 117.475 1.00 53.52 148 CYS D C 1
ATOM 10115 O O . CYS E 2 148 ? 89.162 44.842 116.361 1.00 45.00 148 CYS D O 1
ATOM 10118 N N . MET E 2 149 ? 89.340 43.037 117.700 1.00 55.32 149 MET D N 1
ATOM 10119 C CA . MET E 2 149 ? 88.959 42.097 116.642 1.00 48.82 149 MET D CA 1
ATOM 10120 C C . MET E 2 149 ? 87.545 42.378 116.139 1.00 45.92 149 MET D C 1
ATOM 10121 O O . MET E 2 149 ? 87.300 42.400 114.927 1.00 47.03 149 MET D O 1
ATOM 10126 N N . ASP E 2 150 ? 86.620 42.580 117.076 1.00 44.95 150 ASP D N 1
ATOM 10127 C CA . ASP E 2 150 ? 85.236 42.895 116.741 1.00 41.81 150 ASP D CA 1
ATOM 10128 C C . ASP E 2 150 ? 85.155 44.162 115.898 1.00 44.43 150 ASP D C 1
ATOM 10129 O O . ASP E 2 150 ? 84.337 44.247 114.977 1.00 42.67 150 ASP D O 1
ATOM 10134 N N . ASP E 2 151 ? 86.004 45.141 116.214 1.00 43.03 151 ASP D N 1
ATOM 10135 C CA . ASP E 2 151 ? 86.001 46.407 115.483 1.00 48.29 151 ASP D CA 1
ATOM 10136 C C . ASP E 2 151 ? 86.458 46.221 114.036 1.00 47.39 151 ASP D C 1
ATOM 10137 O O . ASP E 2 151 ? 85.827 46.735 113.109 1.00 46.21 151 ASP D O 1
ATOM 10142 N N . ILE E 2 152 ? 87.544 45.473 113.848 1.00 43.17 152 ILE D N 1
ATOM 10143 C CA . ILE E 2 152 ? 88.004 45.108 112.512 1.00 39.45 152 ILE D CA 1
ATOM 10144 C C . ILE E 2 152 ? 86.884 44.473 111.675 1.00 47.06 152 ILE D C 1
ATOM 10145 O O . ILE E 2 152 ? 86.681 44.846 110.516 1.00 42.19 152 ILE D O 1
ATOM 10150 N N . LYS E 2 153 ? 86.151 43.534 112.274 1.00 48.58 153 LYS D N 1
ATOM 10151 C CA . LYS E 2 153 ? 85.059 42.854 111.581 1.00 51.35 153 LYS D CA 1
ATOM 10152 C C . LYS E 2 153 ? 83.875 43.770 111.299 1.00 51.00 153 LYS D C 1
ATOM 10153 O O . LYS E 2 153 ? 83.216 43.627 110.270 1.00 50.62 153 LYS D O 1
ATOM 10159 N N . ASN E 2 154 ? 83.605 44.702 112.212 1.00 51.93 154 ASN D N 1
ATOM 10160 C CA . ASN E 2 154 ? 82.477 45.620 112.069 1.00 50.94 154 ASN D CA 1
ATOM 10161 C C . ASN E 2 154 ? 82.848 46.864 111.242 1.00 52.40 154 ASN D C 1
ATOM 10162 O O . ASN E 2 154 ? 81.980 47.692 110.937 1.00 55.75 154 ASN D O 1
ATOM 10167 N N . GLY E 2 155 ? 84.126 46.997 110.878 1.00 50.13 155 GLY D N 1
ATOM 10168 C CA . GLY E 2 155 ? 84.572 48.140 110.088 1.00 51.28 155 GLY D CA 1
ATOM 10169 C C . GLY E 2 155 ? 84.811 49.437 110.853 1.00 51.41 155 GLY D C 1
ATOM 10170 O O . GLY E 2 155 ? 84.743 50.525 110.276 1.00 53.81 155 GLY D O 1
ATOM 10171 N N . THR E 2 156 ? 85.106 49.329 112.146 1.00 49.57 156 THR D N 1
ATOM 10172 C CA . THR E 2 156 ? 85.266 50.502 113.005 1.00 49.44 156 THR D CA 1
ATOM 10173 C C . THR E 2 156 ? 86.636 50.550 113.686 1.00 52.29 156 THR D C 1
ATOM 10174 O O . THR E 2 156 ? 86.824 51.250 114.686 1.00 55.18 156 THR D O 1
ATOM 10178 N N . TYR E 2 157 ? 87.585 49.796 113.144 1.00 48.60 157 TYR D N 1
ATOM 10179 C CA . TYR E 2 157 ? 88.954 49.797 113.644 1.00 49.64 157 TYR D CA 1
ATOM 10180 C C . TYR E 2 157 ? 89.548 51.190 113.455 1.00 48.75 157 TYR D C 1
ATOM 10181 O O . TYR E 2 157 ? 89.381 51.803 112.397 1.00 47.07 157 TYR D O 1
ATOM 10190 N N . ASN E 2 158 ? 90.222 51.690 114.489 1.00 53.46 158 ASN D N 1
ATOM 10191 C CA . ASN E 2 158 ? 90.846 53.008 114.452 1.00 47.88 158 ASN D CA 1
ATOM 10192 C C . ASN E 2 158 ? 92.352 52.888 114.232 1.00 48.69 158 ASN D C 1
ATOM 10193 O O . ASN E 2 158 ? 93.110 52.597 115.166 1.00 54.72 158 ASN D O 1
ATOM 10198 N N . TYR E 2 159 ? 92.780 53.125 112.996 1.00 39.19 159 TYR D N 1
ATOM 10199 C CA . TYR E 2 159 ? 94.187 53.031 112.619 1.00 40.11 159 TYR D CA 1
ATOM 10200 C C . TYR E 2 159 ? 95.110 53.910 113.471 1.00 46.69 159 TYR D C 1
ATOM 10201 O O . TYR E 2 159 ? 96.265 53.549 113.733 1.00 41.04 159 TYR D O 1
ATOM 10210 N N . TYR E 2 160 ? 94.607 55.059 113.909 1.00 49.37 160 TYR D N 1
ATOM 10211 C CA . TYR E 2 160 ? 95.458 56.013 114.626 1.00 47.62 160 TYR D CA 1
ATOM 10212 C C . TYR E 2 160 ? 95.631 55.646 116.102 1.00 49.41 160 TYR D C 1
ATOM 10213 O O . TYR E 2 160 ? 96.654 55.964 116.707 1.00 55.72 160 TYR D O 1
ATOM 10222 N N . GLU E 2 161 ? 94.637 54.957 116.660 1.00 50.56 161 GLU D N 1
ATOM 10223 C CA . GLU E 2 161 ? 94.679 54.482 118.043 1.00 55.30 161 GLU D CA 1
ATOM 10224 C C . GLU E 2 161 ? 95.866 53.544 118.304 1.00 60.42 161 GLU D C 1
ATOM 10225 O O . GLU E 2 161 ? 96.422 53.526 119.401 1.00 64.61 161 GLU D O 1
ATOM 10231 N N . TYR E 2 162 ? 96.263 52.777 117.293 1.00 54.64 162 TYR D N 1
ATOM 10232 C CA . TYR E 2 162 ? 97.285 51.749 117.478 1.00 41.84 162 TYR D CA 1
ATOM 10233 C C . TYR E 2 162 ? 98.589 52.067 116.734 1.00 46.19 162 TYR D C 1
ATOM 10234 O O . TYR E 2 162 ? 99.552 51.289 116.790 1.00 47.78 162 TYR D O 1
ATOM 10243 N N . ARG E 2 163 ? 98.624 53.215 116.060 1.00 43.49 163 ARG D N 1
ATOM 10244 C CA . ARG E 2 163 ? 99.772 53.588 115.230 1.00 43.31 163 ARG D CA 1
ATOM 10245 C C . ARG E 2 163 ? 101.110 53.535 115.965 1.00 48.78 163 ARG D C 1
ATOM 10246 O O . ARG E 2 163 ? 102.086 52.993 115.442 1.00 49.34 163 ARG D O 1
ATOM 10254 N N . LYS E 2 164 ? 101.149 54.084 117.177 1.00 56.00 164 LYS D N 1
ATOM 10255 C CA . LYS E 2 164 ? 102.402 54.196 117.936 1.00 55.17 164 LYS D CA 1
ATOM 10256 C C . LYS E 2 164 ? 102.962 52.830 118.314 1.00 53.97 164 LYS D C 1
ATOM 10257 O O . LYS E 2 164 ? 104.135 52.544 118.064 1.00 57.30 164 LYS D O 1
ATOM 10263 N N . GLU E 2 165 ? 102.118 51.994 118.918 1.00 53.18 165 GLU D N 1
ATOM 10264 C CA . GLU E 2 165 ? 102.511 50.647 119.316 1.00 55.34 165 GLU D CA 1
ATOM 10265 C C . GLU E 2 165 ? 102.978 49.852 118.093 1.00 52.41 165 GLU D C 1
ATOM 10266 O O . GLU E 2 165 ? 103.992 49.145 118.151 1.00 52.18 165 GLU D O 1
ATOM 10272 N N . SER E 2 166 ? 102.245 49.988 116.987 1.00 47.75 166 SER D N 1
ATOM 10273 C CA . SER E 2 166 ? 102.579 49.289 115.746 1.00 47.67 166 SER D CA 1
ATOM 10274 C C . SER E 2 166 ? 103.933 49.729 115.177 1.00 53.17 166 SER D C 1
ATOM 10275 O O . SER E 2 166 ? 104.756 48.891 114.785 1.00 49.51 166 SER D O 1
ATOM 10278 N N . HIS E 2 167 ? 104.164 51.039 115.132 1.00 58.59 167 HIS D N 1
ATOM 10279 C CA . HIS E 2 167 ? 105.431 51.564 114.626 1.00 61.93 167 HIS D CA 1
ATOM 10280 C C . HIS E 2 167 ? 106.624 51.013 115.402 1.00 63.34 167 HIS D C 1
ATOM 10281 O O . HIS E 2 167 ? 107.672 50.737 114.814 1.00 57.80 167 HIS D O 1
ATOM 10288 N N . LEU E 2 168 ? 106.465 50.852 116.714 1.00 62.25 168 LEU D N 1
ATOM 10289 C CA . LEU E 2 168 ? 107.562 50.361 117.547 1.00 58.17 168 LEU D CA 1
ATOM 10290 C C . LEU E 2 168 ? 107.903 48.922 117.185 1.00 53.56 168 LEU D C 1
ATOM 10291 O O . LEU E 2 168 ? 109.076 48.542 117.156 1.00 58.62 168 LEU D O 1
ATOM 10296 N N . GLU E 2 169 ? 106.877 48.125 116.898 1.00 54.62 169 GLU D N 1
ATOM 10297 C CA . GLU E 2 169 ? 107.096 46.723 116.571 1.00 62.28 169 GLU D CA 1
ATOM 10298 C C . GLU E 2 169 ? 107.641 46.596 115.152 1.00 61.79 169 GLU D C 1
ATOM 10299 O O . GLU E 2 169 ? 108.421 45.691 114.860 1.00 59.62 169 GLU D O 1
ATOM 10305 N N . LYS E 2 170 ? 107.237 47.516 114.279 1.00 61.27 170 LYS D N 1
ATOM 10306 C CA . LYS E 2 170 ? 107.714 47.510 112.899 1.00 57.78 170 LYS D CA 1
ATOM 10307 C C . LYS E 2 170 ? 109.211 47.830 112.862 1.00 55.35 170 LYS D C 1
ATOM 10308 O O . LYS E 2 170 ? 109.966 47.230 112.094 1.00 58.00 170 LYS D O 1
ATOM 10314 N N . GLN E 2 171 ? 109.635 48.763 113.710 1.00 57.82 171 GLN D N 1
ATOM 10315 C CA . GLN E 2 171 ? 111.050 49.087 113.853 1.00 59.35 171 GLN D CA 1
ATOM 10316 C C . GLN E 2 171 ? 111.870 47.861 114.253 1.00 57.44 171 GLN D C 1
ATOM 10317 O O . GLN E 2 171 ? 112.942 47.615 113.704 1.00 59.81 171 GLN D O 1
ATOM 10323 N N . LYS E 2 172 ? 111.362 47.091 115.210 1.00 61.45 172 LYS D N 1
ATOM 10324 C CA . LYS E 2 172 ? 112.040 45.873 115.639 1.00 62.55 172 LYS D CA 1
ATOM 10325 C C . LYS E 2 172 ? 112.099 44.853 114.503 1.00 65.39 172 LYS D C 1
ATOM 10326 O O . LYS E 2 172 ? 112.973 43.988 114.477 1.00 67.17 172 LYS D O 1
ATOM 10332 N N . ILE E 2 173 ? 111.166 44.962 113.561 1.00 62.43 173 ILE D N 1
ATOM 10333 C CA . ILE E 2 173 ? 111.140 44.077 112.401 1.00 55.40 173 ILE D CA 1
ATOM 10334 C C . ILE E 2 173 ? 112.140 44.521 111.326 1.00 52.41 173 ILE D C 1
ATOM 10335 O O . ILE E 2 173 ? 112.823 43.690 110.717 1.00 44.37 173 ILE D O 1
ATOM 10340 N N . ASP E 2 174 ? 112.245 45.830 111.114 1.00 53.62 174 ASP D N 1
ATOM 10341 C CA . ASP E 2 174 ? 113.132 46.364 110.087 1.00 65.94 174 ASP D CA 1
ATOM 10342 C C . ASP E 2 174 ? 114.609 46.121 110.400 1.00 75.07 174 ASP D C 1
ATOM 10343 O O . ASP E 2 174 ? 115.478 46.485 109.608 1.00 79.11 174 ASP D O 1
ATOM 10348 N N . SER E 2 175 ? 114.882 45.506 111.550 1.00 77.60 175 SER D N 1
ATOM 10349 C CA . SER E 2 175 ? 116.215 44.987 111.858 1.00 77.48 175 SER D CA 1
ATOM 10350 C C . SER E 2 175 ? 116.309 43.501 111.515 1.00 76.61 175 SER D C 1
ATOM 10351 O O . SER E 2 175 ? 116.479 42.658 112.400 1.00 77.13 175 SER D O 1
ATOM 10354 N N . ILE F 2 6 ? 82.944 65.093 99.952 1.00 62.72 6 ILE F N 1
ATOM 10355 C CA . ILE F 2 6 ? 83.782 64.972 101.141 1.00 63.10 6 ILE F CA 1
ATOM 10356 C C . ILE F 2 6 ? 84.236 63.508 101.349 1.00 56.90 6 ILE F C 1
ATOM 10357 O O . ILE F 2 6 ? 85.432 63.246 101.551 1.00 52.65 6 ILE F O 1
ATOM 10362 N N . ALA F 2 7 ? 83.292 62.566 101.278 1.00 49.97 7 ALA F N 1
ATOM 10363 C CA . ALA F 2 7 ? 83.623 61.133 101.232 1.00 48.03 7 ALA F CA 1
ATOM 10364 C C . ALA F 2 7 ? 83.567 60.636 99.779 1.00 47.64 7 ALA F C 1
ATOM 10365 O O . ALA F 2 7 ? 82.953 61.288 98.918 1.00 45.74 7 ALA F O 1
ATOM 10367 N N . GLY F 2 8 ? 84.179 59.484 99.506 1.00 44.35 8 GLY F N 1
ATOM 10368 C CA . GLY F 2 8 ? 84.311 59.007 98.137 1.00 38.99 8 GLY F CA 1
ATOM 10369 C C . GLY F 2 8 ? 83.350 57.892 97.760 1.00 41.94 8 GLY F C 1
ATOM 10370 O O . GLY F 2 8 ? 82.344 57.669 98.437 1.00 33.85 8 GLY F O 1
ATOM 10371 N N . PHE F 2 9 ? 83.678 57.178 96.686 1.00 40.56 9 PHE F N 1
ATOM 10372 C CA . PHE F 2 9 ? 82.777 56.194 96.090 1.00 41.18 9 PHE F CA 1
ATOM 10373 C C . PHE F 2 9 ? 82.336 55.070 97.032 1.00 44.50 9 PHE F C 1
ATOM 10374 O O . PHE F 2 9 ? 81.288 54.459 96.819 1.00 45.20 9 PHE F O 1
ATOM 10382 N N . ILE F 2 10 ? 83.141 54.780 98.052 1.00 39.86 10 ILE F N 1
ATOM 10383 C CA . ILE F 2 10 ? 82.792 53.743 99.025 1.00 41.82 10 ILE F CA 1
ATOM 10384 C C . ILE F 2 10 ? 81.413 54.004 99.674 1.00 48.15 10 ILE F C 1
ATOM 10385 O O . ILE F 2 10 ? 80.630 53.078 99.887 1.00 42.86 10 ILE F O 1
ATOM 10390 N N . GLU F 2 11 ? 81.105 55.269 99.947 1.00 42.26 11 GLU F N 1
ATOM 10391 C CA . GLU F 2 11 ? 79.890 55.613 100.682 1.00 47.96 11 GLU F CA 1
ATOM 10392 C C . GLU F 2 11 ? 78.691 55.974 99.803 1.00 45.80 11 GLU F C 1
ATOM 10393 O O . GLU F 2 11 ? 77.577 56.091 100.300 1.00 50.33 11 GLU F O 1
ATOM 10399 N N . GLY F 2 12 ? 78.911 56.163 98.508 1.00 44.87 12 GLY F N 1
ATOM 10400 C CA . GLY F 2 12 ? 77.811 56.497 97.621 1.00 41.46 12 GLY F CA 1
ATOM 10401 C C . GLY F 2 12 ? 78.216 57.403 96.477 1.00 42.76 12 GLY F C 1
ATOM 10402 O O . GLY F 2 12 ? 79.414 57.602 96.225 1.00 41.46 12 GLY F O 1
ATOM 10403 N N . GLY F 2 13 ? 77.220 57.947 95.780 1.00 37.97 13 GLY F N 1
ATOM 10404 C CA . GLY F 2 13 ? 77.465 58.832 94.651 1.00 37.25 13 GLY F CA 1
ATOM 10405 C C . GLY F 2 13 ? 77.484 60.305 95.042 1.00 45.85 13 GLY F C 1
ATOM 10406 O O . GLY F 2 13 ? 77.211 60.663 96.196 1.00 35.14 13 GLY F O 1
ATOM 10407 N N . TRP F 2 14 ? 77.802 61.158 94.070 1.00 46.81 14 TRP F N 1
ATOM 10408 C CA . TRP F 2 14 ? 77.916 62.594 94.287 1.00 40.02 14 TRP F CA 1
ATOM 10409 C C . TRP F 2 14 ? 76.917 63.368 93.431 1.00 43.60 14 TRP F C 1
ATOM 10410 O O . TRP F 2 14 ? 77.042 63.391 92.205 1.00 40.99 14 TRP F O 1
ATOM 10421 N N . GLN F 2 15 ? 75.952 64.029 94.065 1.00 39.30 15 GLN F N 1
ATOM 10422 C CA . GLN F 2 15 ? 75.117 64.987 93.345 1.00 45.87 15 GLN F CA 1
ATOM 10423 C C . GLN F 2 15 ? 75.970 66.089 92.710 1.00 45.64 15 GLN F C 1
ATOM 10424 O O . GLN F 2 15 ? 75.647 66.587 91.629 1.00 40.19 15 GLN F O 1
ATOM 10430 N N . GLY F 2 16 ? 77.070 66.449 93.374 1.00 47.51 16 GLY F N 1
ATOM 10431 C CA . GLY F 2 16 ? 77.919 67.537 92.922 1.00 46.62 16 GLY F CA 1
ATOM 10432 C C . GLY F 2 16 ? 78.742 67.284 91.665 1.00 48.43 16 GLY F C 1
ATOM 10433 O O . GLY F 2 16 ? 79.252 68.231 91.059 1.00 45.62 16 GLY F O 1
ATOM 10434 N N . LEU F 2 17 ? 78.897 66.022 91.268 1.00 41.97 17 LEU F N 1
ATOM 10435 C CA . LEU F 2 17 ? 79.625 65.726 90.034 1.00 43.30 17 LEU F CA 1
ATOM 10436 C C . LEU F 2 17 ? 78.670 65.889 88.855 1.00 46.96 17 LEU F C 1
ATOM 10437 O O . LEU F 2 17 ? 77.867 64.999 88.588 1.00 46.21 17 LEU F O 1
ATOM 10442 N N . ILE F 2 18 ? 78.748 67.009 88.139 1.00 44.23 18 ILE F N 1
ATOM 10443 C CA . ILE F 2 18 ? 77.714 67.298 87.145 1.00 47.21 18 ILE F CA 1
ATOM 10444 C C . ILE F 2 18 ? 78.188 67.298 85.692 1.00 48.19 18 ILE F C 1
ATOM 10445 O O . ILE F 2 18 ? 77.381 67.473 84.774 1.00 54.19 18 ILE F O 1
ATOM 10450 N N . ASP F 2 19 ? 79.481 67.084 85.475 1.00 38.67 19 ASP F N 1
ATOM 10451 C CA . ASP F 2 19 ? 80.033 67.200 84.132 1.00 45.80 19 ASP F CA 1
ATOM 10452 C C . ASP F 2 19 ? 80.548 65.859 83.602 1.00 46.57 19 ASP F C 1
ATOM 10453 O O . ASP F 2 19 ? 81.350 65.828 82.657 1.00 45.69 19 ASP F O 1
ATOM 10458 N N . GLY F 2 20 ? 80.098 64.760 84.202 1.00 42.06 20 GLY F N 1
ATOM 10459 C CA . GLY F 2 20 ? 80.577 63.440 83.808 1.00 41.66 20 GLY F CA 1
ATOM 10460 C C . GLY F 2 20 ? 80.094 62.283 84.677 1.00 41.77 20 GLY F C 1
ATOM 10461 O O . GLY F 2 20 ? 79.367 62.490 85.658 1.00 38.54 20 GLY F O 1
ATOM 10462 N N . TRP F 2 21 ? 80.496 61.061 84.320 1.00 38.31 21 TRP F N 1
ATOM 10463 C CA . TRP F 2 21 ? 80.080 59.868 85.054 1.00 38.35 21 TRP F CA 1
ATOM 10464 C C . TRP F 2 21 ? 80.979 59.563 86.246 1.00 36.82 21 TRP F C 1
ATOM 10465 O O . TRP F 2 21 ? 80.482 59.224 87.328 1.00 32.87 21 TRP F O 1
ATOM 10476 N N . TYR F 2 22 ? 82.294 59.652 86.036 1.00 33.05 22 TYR F N 1
ATOM 10477 C CA . TYR F 2 22 ? 83.263 59.382 87.099 1.00 33.95 22 TYR F CA 1
ATOM 10478 C C . TYR F 2 22 ? 84.173 60.590 87.223 1.00 41.47 22 TYR F C 1
ATOM 10479 O O . TYR F 2 22 ? 84.349 61.352 86.257 1.00 42.34 22 TYR F O 1
ATOM 10488 N N . GLY F 2 23 ? 84.770 60.766 88.396 1.00 34.69 23 GLY F N 1
ATOM 10489 C CA . GLY F 2 23 ? 85.598 61.932 88.592 1.00 41.68 23 GLY F CA 1
ATOM 10490 C C . GLY F 2 23 ? 86.167 62.043 89.983 1.00 42.40 23 GLY F C 1
ATOM 10491 O O . GLY F 2 23 ? 86.281 61.045 90.722 1.00 39.71 23 GLY F O 1
ATOM 10492 N N . TYR F 2 24 ? 86.518 63.273 90.338 1.00 40.02 24 TYR F N 1
ATOM 10493 C CA . TYR F 2 24 ? 87.334 63.526 91.512 1.00 38.48 24 TYR F CA 1
ATOM 10494 C C . TYR F 2 24 ? 86.759 64.658 92.328 1.00 41.88 24 TYR F C 1
ATOM 10495 O O . TYR F 2 24 ? 86.079 65.556 91.804 1.00 39.80 24 TYR F O 1
ATOM 10504 N N . HIS F 2 25 ? 87.029 64.618 93.623 1.00 37.36 25 HIS F N 1
ATOM 10505 C CA . HIS F 2 25 ? 86.784 65.785 94.438 1.00 41.93 25 HIS F CA 1
ATOM 10506 C C . HIS F 2 25 ? 88.083 66.077 95.177 1.00 39.58 25 HIS F C 1
ATOM 10507 O O . HIS F 2 25 ? 88.717 65.161 95.711 1.00 36.62 25 HIS F O 1
ATOM 10514 N N . HIS F 2 26 ? 88.500 67.339 95.193 1.00 35.29 26 HIS F N 1
ATOM 10515 C CA . HIS F 2 26 ? 89.748 67.682 95.869 1.00 35.47 26 HIS F CA 1
ATOM 10516 C C . HIS F 2 26 ? 89.491 68.762 96.906 1.00 37.21 26 HIS F C 1
ATOM 10517 O O . HIS F 2 26 ? 88.511 69.503 96.818 1.00 42.28 26 HIS F O 1
ATOM 10524 N N . GLN F 2 27 ? 90.365 68.842 97.900 1.00 39.68 27 GLN F N 1
ATOM 10525 C CA . GLN F 2 27 ? 90.318 69.935 98.859 1.00 46.14 27 GLN F CA 1
ATOM 10526 C C . GLN F 2 27 ? 91.746 70.337 99.196 1.00 44.21 27 GLN F C 1
ATOM 10527 O O . GLN F 2 27 ? 92.561 69.502 99.587 1.00 42.61 27 GLN F O 1
ATOM 10533 N N . ASN F 2 28 ? 92.061 71.611 99.012 1.00 37.60 28 ASN F N 1
ATOM 10534 C CA . ASN F 2 28 ? 93.358 72.129 99.437 1.00 39.49 28 ASN F CA 1
ATOM 10535 C C . ASN F 2 28 ? 93.226 73.581 99.898 1.00 40.89 28 ASN F C 1
ATOM 10536 O O . ASN F 2 28 ? 92.104 74.105 99.982 1.00 40.37 28 ASN F O 1
ATOM 10541 N N . SER F 2 29 ? 94.358 74.223 100.197 1.00 35.89 29 SER F N 1
ATOM 10542 C CA . SER F 2 29 ? 94.363 75.612 100.659 1.00 39.58 29 SER F CA 1
ATOM 10543 C C . SER F 2 29 ? 93.707 76.597 99.695 1.00 46.10 29 SER F C 1
ATOM 10544 O O . SER F 2 29 ? 93.272 77.671 100.114 1.00 52.12 29 SER F O 1
ATOM 10547 N N . GLU F 2 30 ? 93.650 76.248 98.410 1.00 50.32 30 GLU F N 1
ATOM 10548 C CA . GLU F 2 30 ? 93.126 77.169 97.398 1.00 48.87 30 GLU F CA 1
ATOM 10549 C C . GLU F 2 30 ? 91.638 76.960 97.186 1.00 44.19 30 GLU F C 1
ATOM 10550 O O . GLU F 2 30 ? 90.989 77.708 96.449 1.00 52.39 30 GLU F O 1
ATOM 10556 N N . GLY F 2 31 ? 91.096 75.935 97.831 1.00 35.35 31 GLY F N 1
ATOM 10557 C CA . GLY F 2 31 ? 89.678 75.668 97.735 1.00 34.54 31 GLY F CA 1
ATOM 10558 C C . GLY F 2 31 ? 89.392 74.216 97.425 1.00 42.30 31 GLY F C 1
ATOM 10559 O O . GLY F 2 31 ? 90.235 73.339 97.655 1.00 42.69 31 GLY F O 1
ATOM 10560 N N . SER F 2 32 ? 88.205 73.972 96.881 1.00 42.75 32 SER F N 1
ATOM 10561 C CA . SER F 2 32 ? 87.738 72.625 96.619 1.00 50.99 32 SER F CA 1
ATOM 10562 C C . SER F 2 32 ? 86.888 72.602 95.360 1.00 53.67 32 SER F C 1
ATOM 10563 O O . SER F 2 32 ? 86.486 73.656 94.853 1.00 53.99 32 SER F O 1
ATOM 10566 N N . GLY F 2 33 ? 86.588 71.397 94.879 1.00 46.64 33 GLY F N 1
ATOM 10567 C CA . GLY F 2 33 ? 85.679 71.238 93.763 1.00 43.25 33 GLY F CA 1
ATOM 10568 C C . GLY F 2 33 ? 85.559 69.818 93.236 1.00 45.67 33 GLY F C 1
ATOM 10569 O O . GLY F 2 33 ? 86.400 68.957 93.513 1.00 45.75 33 GLY F O 1
ATOM 10570 N N . TYR F 2 34 ? 84.495 69.583 92.473 1.00 43.25 34 TYR F N 1
ATOM 10571 C CA . TYR F 2 34 ? 84.292 68.333 91.758 1.00 41.57 34 TYR F CA 1
ATOM 10572 C C . TYR F 2 34 ? 84.813 68.475 90.323 1.00 47.31 34 TYR F C 1
ATOM 10573 O O . TYR F 2 34 ? 84.728 69.549 89.734 1.00 52.45 34 TYR F O 1
ATOM 10582 N N . ALA F 2 35 ? 85.341 67.399 89.751 1.00 43.62 35 ALA F N 1
ATOM 10583 C CA . ALA F 2 35 ? 85.814 67.443 88.369 1.00 47.69 35 ALA F CA 1
ATOM 10584 C C . ALA F 2 35 ? 85.730 66.071 87.709 1.00 43.94 35 ALA F C 1
ATOM 10585 O O . ALA F 2 35 ? 86.232 65.082 88.249 1.00 39.41 35 ALA F O 1
ATOM 10587 N N . ALA F 2 36 ? 85.105 66.005 86.539 1.00 40.89 36 ALA F N 1
ATOM 10588 C CA . ALA F 2 36 ? 84.981 64.725 85.852 1.00 42.08 36 ALA F CA 1
ATOM 10589 C C . ALA F 2 36 ? 86.296 64.309 85.208 1.00 48.01 36 ALA F C 1
ATOM 10590 O O . ALA F 2 36 ? 87.057 65.151 84.702 1.00 47.27 36 ALA F O 1
ATOM 10592 N N . ASP F 2 37 ? 86.569 63.008 85.254 1.00 43.57 37 ASP F N 1
ATOM 10593 C CA . ASP F 2 37 ? 87.613 62.428 84.432 1.00 43.52 37 ASP F CA 1
ATOM 10594 C C . ASP F 2 37 ? 86.997 62.275 83.040 1.00 50.38 37 ASP F C 1
ATOM 10595 O O . ASP F 2 37 ? 86.331 61.268 82.741 1.00 43.86 37 ASP F O 1
ATOM 10600 N N . LYS F 2 38 ? 87.198 63.288 82.203 1.00 46.62 38 LYS F N 1
ATOM 10601 C CA . LYS F 2 38 ? 86.475 63.392 80.943 1.00 49.03 38 LYS F CA 1
ATOM 10602 C C . LYS F 2 38 ? 86.748 62.201 80.042 1.00 45.86 38 LYS F C 1
ATOM 10603 O O . LYS F 2 38 ? 85.868 61.769 79.301 1.00 45.49 38 LYS F O 1
ATOM 10609 N N . GLU F 2 39 ? 87.962 61.666 80.121 1.00 38.81 39 GLU F N 1
ATOM 10610 C CA . GLU F 2 39 ? 88.366 60.602 79.214 1.00 47.39 39 GLU F CA 1
ATOM 10611 C C . GLU F 2 39 ? 87.772 59.257 79.628 1.00 47.37 39 GLU F C 1
ATOM 10612 O O . GLU F 2 39 ? 87.339 58.480 78.780 1.00 50.43 39 GLU F O 1
ATOM 10618 N N . ALA F 2 40 ? 87.742 58.986 80.931 1.00 43.59 40 ALA F N 1
ATOM 10619 C CA . ALA F 2 40 ? 87.140 57.753 81.431 1.00 43.88 40 ALA F CA 1
ATOM 10620 C C . ALA F 2 40 ? 85.628 57.788 81.212 1.00 36.66 40 ALA F C 1
ATOM 10621 O O . ALA F 2 40 ? 85.014 56.764 80.901 1.00 41.24 40 ALA F O 1
ATOM 10623 N N . THR F 2 41 ? 85.035 58.970 81.361 1.00 33.66 41 THR F N 1
ATOM 10624 C CA . THR F 2 41 ? 83.603 59.129 81.116 1.00 41.24 41 THR F CA 1
ATOM 10625 C C . THR F 2 41 ? 83.268 58.835 79.648 1.00 42.09 41 THR F C 1
ATOM 10626 O O . THR F 2 41 ? 82.389 58.027 79.357 1.00 40.50 41 THR F O 1
ATOM 10630 N N . GLN F 2 42 ? 83.980 59.484 78.731 1.00 40.20 42 GLN F N 1
ATOM 10631 C CA . GLN F 2 42 ? 83.711 59.321 77.304 1.00 43.09 42 GLN F CA 1
ATOM 10632 C C . GLN F 2 42 ? 83.861 57.867 76.869 1.00 42.38 42 GLN F C 1
ATOM 10633 O O . GLN F 2 42 ? 83.057 57.346 76.084 1.00 43.83 42 GLN F O 1
ATOM 10639 N N . LYS F 2 43 ? 84.898 57.217 77.381 1.00 35.25 43 LYS F N 1
ATOM 10640 C CA . LYS F 2 43 ? 85.174 55.843 77.012 1.00 35.62 43 LYS F CA 1
ATOM 10641 C C . LYS F 2 43 ? 84.047 54.926 77.468 1.00 37.56 43 LYS F C 1
ATOM 10642 O O . LYS F 2 43 ? 83.665 53.988 76.749 1.00 34.22 43 LYS F O 1
ATOM 10648 N N . ALA F 2 44 ? 83.533 55.182 78.669 1.00 30.38 44 ALA F N 1
ATOM 10649 C CA . ALA F 2 44 ? 82.410 54.400 79.193 1.00 34.12 44 ALA F CA 1
ATOM 10650 C C . ALA F 2 44 ? 81.124 54.730 78.435 1.00 37.27 44 ALA F C 1
ATOM 10651 O O . ALA F 2 44 ? 80.293 53.851 78.205 1.00 33.69 44 ALA F O 1
ATOM 10653 N N . VAL F 2 45 ? 80.961 55.995 78.042 1.00 33.96 45 VAL F N 1
ATOM 10654 C CA . VAL F 2 45 ? 79.782 56.391 77.262 1.00 39.22 45 VAL F CA 1
ATOM 10655 C C . VAL F 2 45 ? 79.752 55.703 75.899 1.00 39.82 45 VAL F C 1
ATOM 10656 O O . VAL F 2 45 ? 78.710 55.200 75.482 1.00 39.16 45 VAL F O 1
ATOM 10660 N N . ASP F 2 46 ? 80.895 55.670 75.219 1.00 35.65 46 ASP F N 1
ATOM 10661 C CA . ASP F 2 46 ? 81.003 54.994 73.928 1.00 38.42 46 ASP F CA 1
ATOM 10662 C C . ASP F 2 46 ? 80.736 53.492 74.052 1.00 35.51 46 ASP F C 1
ATOM 10663 O O . ASP F 2 46 ? 80.137 52.879 73.160 1.00 35.27 46 ASP F O 1
ATOM 10668 N N . ALA F 2 47 ? 81.193 52.900 75.151 1.00 30.08 47 ALA F N 1
ATOM 10669 C CA . ALA F 2 47 ? 80.986 51.468 75.372 1.00 32.71 47 ALA F CA 1
ATOM 10670 C C . ALA F 2 47 ? 79.500 51.160 75.615 1.00 36.76 47 ALA F C 1
ATOM 10671 O O . ALA F 2 47 ? 78.937 50.232 75.015 1.00 37.01 47 ALA F O 1
ATOM 10673 N N . ILE F 2 48 ? 78.852 51.948 76.473 1.00 42.35 48 ILE F N 1
ATOM 10674 C CA . ILE F 2 48 ? 77.448 51.685 76.798 1.00 37.67 48 ILE F CA 1
ATOM 10675 C C . ILE F 2 48 ? 76.562 51.918 75.578 1.00 37.06 48 ILE F C 1
ATOM 10676 O O . ILE F 2 48 ? 75.625 51.170 75.329 1.00 36.09 48 ILE F O 1
ATOM 10681 N N . THR F 2 49 ? 76.890 52.942 74.804 1.00 37.02 49 THR F N 1
ATOM 10682 C CA . THR F 2 49 ? 76.154 53.261 73.586 1.00 36.88 49 THR F CA 1
ATOM 10683 C C . THR F 2 49 ? 76.332 52.161 72.559 1.00 41.16 49 THR F C 1
ATOM 10684 O O . THR F 2 49 ? 75.393 51.813 71.830 1.00 34.96 49 THR F O 1
ATOM 10688 N N . THR F 2 50 ? 77.555 51.634 72.487 1.00 31.01 50 THR F N 1
ATOM 10689 C CA . THR F 2 50 ? 77.838 50.531 71.592 1.00 30.25 50 THR F CA 1
ATOM 10690 C C . THR F 2 50 ? 77.013 49.309 72.006 1.00 30.83 50 THR F C 1
ATOM 10691 O O . THR F 2 50 ? 76.434 48.644 71.144 1.00 33.08 50 THR F O 1
ATOM 10695 N N . LYS F 2 51 ? 76.947 49.029 73.314 1.00 31.80 51 LYS F N 1
ATOM 10696 C CA . LYS F 2 51 ? 76.171 47.896 73.831 1.00 33.73 51 LYS F CA 1
ATOM 10697 C C . LYS F 2 51 ? 74.682 48.029 73.487 1.00 37.21 51 LYS F C 1
ATOM 10698 O O . LYS F 2 51 ? 74.074 47.109 72.919 1.00 33.42 51 LYS F O 1
ATOM 10704 N N . VAL F 2 52 ? 74.096 49.167 73.841 1.00 33.67 52 VAL F N 1
ATOM 10705 C CA . VAL F 2 52 ? 72.680 49.414 73.547 1.00 37.98 52 VAL F CA 1
ATOM 10706 C C . VAL F 2 52 ? 72.376 49.320 72.040 1.00 36.11 52 VAL F C 1
ATOM 10707 O O . VAL F 2 52 ? 71.375 48.729 71.642 1.00 38.24 52 VAL F O 1
ATOM 10711 N N . ASN F 2 53 ? 73.247 49.894 71.212 1.00 34.80 53 ASN F N 1
ATOM 10712 C CA . ASN F 2 53 ? 73.063 49.886 69.761 1.00 36.00 53 ASN F CA 1
ATOM 10713 C C . ASN F 2 53 ? 73.198 48.502 69.132 1.00 33.70 53 ASN F C 1
ATOM 10714 O O . ASN F 2 53 ? 72.569 48.227 68.110 1.00 32.98 53 ASN F O 1
ATOM 10719 N N . ASN F 2 54 ? 74.039 47.648 69.714 1.00 28.01 54 ASN F N 1
ATOM 10720 C CA . ASN F 2 54 ? 74.152 46.265 69.247 1.00 33.16 54 ASN F CA 1
ATOM 10721 C C . ASN F 2 54 ? 72.888 45.461 69.568 1.00 33.14 54 ASN F C 1
ATOM 10722 O O . ASN F 2 54 ? 72.365 44.735 68.716 1.00 31.91 54 ASN F O 1
ATOM 10727 N N . ILE F 2 55 ? 72.421 45.580 70.808 1.00 25.10 55 ILE F N 1
ATOM 10728 C CA . ILE F 2 55 ? 71.178 44.937 71.236 1.00 32.34 55 ILE F CA 1
ATOM 10729 C C . ILE F 2 55 ? 70.011 45.364 70.324 1.00 29.81 55 ILE F C 1
ATOM 10730 O O . ILE F 2 55 ? 69.167 44.555 69.966 1.00 35.38 55 ILE F O 1
ATOM 10735 N N . ILE F 2 56 ? 70.009 46.620 69.898 1.00 33.41 56 ILE F N 1
ATOM 10736 C CA . ILE F 2 56 ? 68.969 47.120 68.996 1.00 26.87 56 ILE F CA 1
ATOM 10737 C C . ILE F 2 56 ? 69.195 46.752 67.524 1.00 35.69 56 ILE F C 1
ATOM 10738 O O . ILE F 2 56 ? 68.313 46.148 66.887 1.00 31.85 56 ILE F O 1
ATOM 10743 N N . ASP F 2 57 ? 70.375 47.075 66.994 1.00 31.66 57 ASP F N 1
ATOM 10744 C CA . ASP F 2 57 ? 70.632 46.920 65.558 1.00 38.17 57 ASP F CA 1
ATOM 10745 C C . ASP F 2 57 ? 70.880 45.480 65.079 1.00 34.97 57 ASP F C 1
ATOM 10746 O O . ASP F 2 57 ? 70.779 45.193 63.885 1.00 38.55 57 ASP F O 1
ATOM 10751 N N . LYS F 2 58 ? 71.216 44.569 65.984 1.00 29.90 58 LYS F N 1
ATOM 10752 C CA . LYS F 2 58 ? 71.389 43.183 65.555 1.00 28.05 58 LYS F CA 1
ATOM 10753 C C . LYS F 2 58 ? 70.035 42.538 65.243 1.00 33.54 58 LYS F C 1
ATOM 10754 O O . LYS F 2 58 ? 69.970 41.488 64.596 1.00 34.70 58 LYS F O 1
ATOM 10760 N N . MET F 2 59 ? 68.950 43.168 65.688 1.00 32.57 59 MET F N 1
ATOM 10761 C CA . MET F 2 59 ? 67.618 42.679 65.322 1.00 40.25 59 MET F CA 1
ATOM 10762 C C . MET F 2 59 ? 67.293 43.076 63.878 1.00 38.96 59 MET F C 1
ATOM 10763 O O . MET F 2 59 ? 66.521 44.017 63.637 1.00 34.18 59 MET F O 1
ATOM 10768 N N . ASN F 2 60 ? 67.880 42.360 62.919 1.00 38.81 60 ASN F N 1
ATOM 10769 C CA . ASN F 2 60 ? 67.618 42.638 61.512 1.00 50.37 60 ASN F CA 1
ATOM 10770 C C . ASN F 2 60 ? 66.739 41.535 60.935 1.00 43.03 60 ASN F C 1
ATOM 10771 O O . ASN F 2 60 ? 67.214 40.441 60.657 1.00 43.49 60 ASN F O 1
ATOM 10776 N N . THR F 2 61 ? 65.452 41.830 60.761 1.00 39.95 61 THR F N 1
ATOM 10777 C CA . THR F 2 61 ? 64.450 40.776 60.602 1.00 34.64 61 THR F CA 1
ATOM 10778 C C . THR F 2 61 ? 64.006 40.508 59.169 1.00 36.66 61 THR F C 1
ATOM 10779 O O . THR F 2 61 ? 64.174 41.347 58.279 1.00 32.83 61 THR F O 1
ATOM 10783 N N . GLN F 2 62 ? 63.422 39.332 58.955 1.00 30.93 62 GLN F N 1
ATOM 10784 C CA . GLN F 2 62 ? 62.721 39.066 57.707 1.00 28.93 62 GLN F CA 1
ATOM 10785 C C . GLN F 2 62 ? 61.455 39.923 57.678 1.00 32.46 62 GLN F C 1
ATOM 10786 O O . GLN F 2 62 ? 60.933 40.312 58.727 1.00 31.32 62 GLN F O 1
ATOM 10792 N N . PHE F 2 63 ? 60.979 40.239 56.478 1.00 39.52 63 PHE F N 1
ATOM 10793 C CA . PHE F 2 63 ? 59.745 40.991 56.314 1.00 37.11 63 PHE F CA 1
ATOM 10794 C C . PHE F 2 63 ? 58.588 40.275 57.037 1.00 37.02 63 PHE F C 1
ATOM 10795 O O . PHE F 2 63 ? 58.383 39.073 56.866 1.00 32.19 63 PHE F O 1
ATOM 10803 N N . GLU F 2 64 ? 57.855 41.015 57.862 1.00 35.46 64 GLU F N 1
ATOM 10804 C CA . GLU F 2 64 ? 56.810 40.425 58.703 1.00 38.21 64 GLU F CA 1
ATOM 10805 C C . GLU F 2 64 ? 55.449 40.442 57.992 1.00 39.47 64 GLU F C 1
ATOM 10806 O O . GLU F 2 64 ? 55.033 41.473 57.448 1.00 29.05 64 GLU F O 1
ATOM 10812 N N . SER F 2 65 ? 54.759 39.304 58.000 1.00 30.51 65 SER F N 1
ATOM 10813 C CA . SER F 2 65 ? 53.475 39.191 57.308 1.00 34.95 65 SER F CA 1
ATOM 10814 C C . SER F 2 65 ? 52.319 38.946 58.280 1.00 37.58 65 SER F C 1
ATOM 10815 O O . SER F 2 65 ? 52.496 38.307 59.327 1.00 33.04 65 SER F O 1
ATOM 10818 N N . THR F 2 66 ? 51.134 39.442 57.937 1.00 32.95 66 THR F N 1
ATOM 10819 C CA . THR F 2 66 ? 49.948 39.087 58.702 1.00 32.06 66 THR F CA 1
ATOM 10820 C C . THR F 2 66 ? 49.052 38.113 57.936 1.00 35.30 66 THR F C 1
ATOM 10821 O O . THR F 2 66 ? 47.897 37.902 58.305 1.00 32.98 66 THR F O 1
ATOM 10825 N N . ALA F 2 67 ? 49.572 37.520 56.866 1.00 29.26 67 ALA F N 1
ATOM 10826 C CA . ALA F 2 67 ? 48.769 36.557 56.113 1.00 38.54 67 ALA F CA 1
ATOM 10827 C C . ALA F 2 67 ? 48.810 35.192 56.820 1.00 38.58 67 ALA F C 1
ATOM 10828 O O . ALA F 2 67 ? 49.740 34.410 56.622 1.00 40.42 67 ALA F O 1
ATOM 10830 N N . LYS F 2 68 ? 47.810 34.918 57.656 1.00 29.17 68 LYS F N 1
ATOM 10831 C CA . LYS F 2 68 ? 47.839 33.745 58.523 1.00 36.71 68 LYS F CA 1
ATOM 10832 C C . LYS F 2 68 ? 46.488 33.036 58.518 1.00 38.86 68 LYS F C 1
ATOM 10833 O O . LYS F 2 68 ? 46.055 32.515 59.545 1.00 37.45 68 LYS F O 1
ATOM 10839 N N . GLU F 2 69 ? 45.813 33.030 57.371 1.00 33.35 69 GLU F N 1
ATOM 10840 C CA . GLU F 2 69 ? 44.453 32.491 57.319 1.00 29.88 69 GLU F CA 1
ATOM 10841 C C . GLU F 2 69 ? 44.336 31.210 56.475 1.00 31.61 69 GLU F C 1
ATOM 10842 O O . GLU F 2 69 ? 45.055 31.028 55.488 1.00 29.12 69 GLU F O 1
ATOM 10848 N N . PHE F 2 70 ? 43.439 30.315 56.881 1.00 31.82 70 PHE F N 1
ATOM 10849 C CA . PHE F 2 70 ? 43.239 29.050 56.173 1.00 30.63 70 PHE F CA 1
ATOM 10850 C C . PHE F 2 70 ? 41.749 28.881 55.978 1.00 28.90 70 PHE F C 1
ATOM 10851 O O . PHE F 2 70 ? 40.979 29.662 56.540 1.00 29.05 70 PHE F O 1
ATOM 10859 N N . ASN F 2 71 ? 41.313 27.908 55.186 1.00 35.63 71 ASN F N 1
ATOM 10860 C CA . ASN F 2 71 ? 39.869 27.831 54.943 1.00 37.73 71 ASN F CA 1
ATOM 10861 C C . ASN F 2 71 ? 39.122 27.217 56.137 1.00 37.91 71 ASN F C 1
ATOM 10862 O O . ASN F 2 71 ? 39.745 26.665 57.051 1.00 37.76 71 ASN F O 1
ATOM 10867 N N . LYS F 2 72 ? 37.799 27.309 56.132 1.00 32.15 72 LYS F N 1
ATOM 10868 C CA . LYS F 2 72 ? 37.016 26.938 57.307 1.00 41.65 72 LYS F CA 1
ATOM 10869 C C . LYS F 2 72 ? 37.065 25.442 57.620 1.00 33.81 72 LYS F C 1
ATOM 10870 O O . LYS F 2 72 ? 36.707 25.016 58.718 1.00 36.93 72 LYS F O 1
ATOM 10876 N N . ILE F 2 73 ? 37.512 24.644 56.661 1.00 25.80 73 ILE F N 1
ATOM 10877 C CA . ILE F 2 73 ? 37.675 23.226 56.923 1.00 31.34 73 ILE F CA 1
ATOM 10878 C C . ILE F 2 73 ? 39.139 22.878 57.183 1.00 31.44 73 ILE F C 1
ATOM 10879 O O . ILE F 2 73 ? 39.540 21.711 57.076 1.00 34.00 73 ILE F O 1
ATOM 10884 N N . GLU F 2 74 ? 39.934 23.889 57.532 1.00 32.30 74 GLU F N 1
ATOM 10885 C CA . GLU F 2 74 ? 41.353 23.680 57.833 1.00 30.54 74 GLU F CA 1
ATOM 10886 C C . GLU F 2 74 ? 41.714 24.203 59.217 1.00 27.38 74 GLU F C 1
ATOM 10887 O O . GLU F 2 74 ? 42.799 24.746 59.417 1.00 29.58 74 GLU F O 1
ATOM 10893 N N . MET F 2 75 ? 40.818 24.040 60.181 1.00 19.90 75 MET F N 1
ATOM 10894 C CA . MET F 2 75 ? 41.087 24.562 61.526 1.00 23.94 75 MET F CA 1
ATOM 10895 C C . MET F 2 75 ? 42.361 23.982 62.148 1.00 25.70 75 MET F C 1
ATOM 10896 O O . MET F 2 75 ? 43.078 24.678 62.887 1.00 32.42 75 MET F O 1
ATOM 10901 N N . ARG F 2 76 ? 42.669 22.727 61.822 1.00 26.62 76 ARG F N 1
ATOM 10902 C CA . ARG F 2 76 ? 43.902 22.102 62.310 1.00 29.56 76 ARG F CA 1
ATOM 10903 C C . ARG F 2 76 ? 45.149 22.843 61.806 1.00 31.07 76 ARG F C 1
ATOM 10904 O O . ARG F 2 76 ? 46.171 22.906 62.500 1.00 25.82 76 ARG F O 1
ATOM 10912 N N . ILE F 2 77 ? 45.082 23.401 60.600 1.00 25.66 77 ILE F N 1
ATOM 10913 C CA . ILE F 2 77 ? 46.247 24.113 60.077 1.00 28.10 77 ILE F CA 1
ATOM 10914 C C . ILE F 2 77 ? 46.350 25.493 60.741 1.00 29.81 77 ILE F C 1
ATOM 10915 O O . ILE F 2 77 ? 47.449 25.958 61.077 1.00 25.53 77 ILE F O 1
ATOM 10920 N N . LYS F 2 78 ? 45.204 26.137 60.934 1.00 31.03 78 LYS F N 1
ATOM 10921 C CA . LYS F 2 78 ? 45.158 27.391 61.686 1.00 29.70 78 LYS F CA 1
ATOM 10922 C C . LYS F 2 78 ? 45.716 27.191 63.096 1.00 31.54 78 LYS F C 1
ATOM 10923 O O . LYS F 2 78 ? 46.447 28.044 63.606 1.00 28.11 78 LYS F O 1
ATOM 10929 N N . HIS F 2 79 ? 45.417 26.041 63.704 1.00 32.29 79 HIS F N 1
ATOM 10930 C CA . HIS F 2 79 ? 45.963 25.742 65.023 1.00 29.12 79 HIS F CA 1
ATOM 10931 C C . HIS F 2 79 ? 47.485 25.607 64.967 1.00 26.80 79 HIS F C 1
ATOM 10932 O O . HIS F 2 79 ? 48.180 26.074 65.862 1.00 24.89 79 HIS F O 1
ATOM 10939 N N . LEU F 2 80 ? 48.002 24.996 63.910 1.00 26.29 80 LEU F N 1
ATOM 10940 C CA . LEU F 2 80 ? 49.453 24.860 63.766 1.00 29.68 80 LEU F CA 1
ATOM 10941 C C . LEU F 2 80 ? 50.081 26.244 63.669 1.00 30.91 80 LEU F C 1
ATOM 10942 O O . LEU F 2 80 ? 51.075 26.525 64.343 1.00 26.44 80 LEU F O 1
ATOM 10947 N N . SER F 2 81 ? 49.490 27.107 62.842 1.00 23.58 81 SER F N 1
ATOM 10948 C CA . SER F 2 81 ? 49.947 28.496 62.723 1.00 25.20 81 SER F CA 1
ATOM 10949 C C . SER F 2 81 ? 49.919 29.215 64.074 1.00 25.58 81 SER F C 1
ATOM 10950 O O . SER F 2 81 ? 50.860 29.931 64.415 1.00 29.01 81 SER F O 1
ATOM 10953 N N . ASP F 2 82 ? 48.847 29.027 64.847 1.00 25.19 82 ASP F N 1
ATOM 10954 C CA . ASP F 2 82 ? 48.782 29.610 66.192 1.00 23.62 82 ASP F CA 1
ATOM 10955 C C . ASP F 2 82 ? 49.884 29.093 67.150 1.00 24.82 82 ASP F C 1
ATOM 10956 O O . ASP F 2 82 ? 50.421 29.856 67.942 1.00 26.01 82 ASP F O 1
ATOM 10961 N N . ARG F 2 83 ? 50.192 27.798 67.122 1.00 26.51 83 ARG F N 1
ATOM 10962 C CA . ARG F 2 83 ? 51.162 27.286 68.088 1.00 33.59 83 ARG F CA 1
ATOM 10963 C C . ARG F 2 83 ? 52.593 27.570 67.611 1.00 28.30 83 ARG F C 1
ATOM 10964 O O . ARG F 2 83 ? 53.527 27.664 68.422 1.00 27.53 83 ARG F O 1
ATOM 10972 N N . VAL F 2 84 ? 52.766 27.746 66.304 1.00 28.07 84 VAL F N 1
ATOM 10973 C CA . VAL F 2 84 ? 54.021 28.309 65.819 1.00 31.77 84 VAL F CA 1
ATOM 10974 C C . VAL F 2 84 ? 54.234 29.675 66.490 1.00 31.92 84 VAL F C 1
ATOM 10975 O O . VAL F 2 84 ? 55.268 29.912 67.118 1.00 30.70 84 VAL F O 1
ATOM 10979 N N . ASP F 2 85 ? 53.257 30.568 66.379 1.00 27.96 85 ASP F N 1
ATOM 10980 C CA . ASP F 2 85 ? 53.397 31.908 66.962 1.00 30.07 85 ASP F CA 1
ATOM 10981 C C . ASP F 2 85 ? 53.534 31.901 68.497 1.00 33.00 85 ASP F C 1
ATOM 10982 O O . ASP F 2 85 ? 54.288 32.699 69.045 1.00 27.39 85 ASP F O 1
ATOM 10987 N N . ASP F 2 86 ? 52.821 31.010 69.184 1.00 26.48 86 ASP F N 1
ATOM 10988 C CA . ASP F 2 86 ? 53.032 30.821 70.623 1.00 25.97 86 ASP F CA 1
ATOM 10989 C C . ASP F 2 86 ? 54.450 30.356 70.936 1.00 27.46 86 ASP F C 1
ATOM 10990 O O . ASP F 2 86 ? 55.032 30.738 71.958 1.00 28.36 86 ASP F O 1
ATOM 10995 N N . GLY F 2 87 ? 54.986 29.501 70.069 1.00 26.71 87 GLY F N 1
ATOM 10996 C CA . GLY F 2 87 ? 56.354 29.027 70.192 1.00 26.61 87 GLY F CA 1
ATOM 10997 C C . GLY F 2 87 ? 57.366 30.165 70.159 1.00 29.40 87 GLY F C 1
ATOM 10998 O O . GLY F 2 87 ? 58.216 30.273 71.041 1.00 28.95 87 GLY F O 1
ATOM 10999 N N . PHE F 2 88 ? 57.274 31.018 69.146 1.00 26.32 88 PHE F N 1
ATOM 11000 C CA . PHE F 2 88 ? 58.198 32.146 69.017 1.00 28.58 88 PHE F CA 1
ATOM 11001 C C . PHE F 2 88 ? 57.977 33.205 70.108 1.00 29.56 88 PHE F C 1
ATOM 11002 O O . PHE F 2 88 ? 58.938 33.748 70.647 1.00 28.93 88 PHE F O 1
ATOM 11010 N N . LEU F 2 89 ? 56.717 33.471 70.443 1.00 26.14 89 LEU F N 1
ATOM 11011 C CA . LEU F 2 89 ? 56.382 34.311 71.593 1.00 28.96 89 LEU F CA 1
ATOM 11012 C C . LEU F 2 89 ? 57.120 33.870 72.863 1.00 25.85 89 LEU F C 1
ATOM 11013 O O . LEU F 2 89 ? 57.650 34.709 73.590 1.00 28.38 89 LEU F O 1
ATOM 11018 N N . ASP F 2 90 ? 57.141 32.568 73.146 1.00 27.76 90 ASP F N 1
ATOM 11019 C CA . ASP F 2 90 ? 57.803 32.093 74.356 1.00 29.35 90 ASP F CA 1
ATOM 11020 C C . ASP F 2 90 ? 59.332 32.172 74.249 1.00 28.42 90 ASP F C 1
ATOM 11021 O O . ASP F 2 90 ? 60.009 32.460 75.234 1.00 23.97 90 ASP F O 1
ATOM 11026 N N . VAL F 2 91 ? 59.880 31.910 73.067 1.00 25.59 91 VAL F N 1
ATOM 11027 C CA . VAL F 2 91 ? 61.331 32.038 72.873 1.00 24.14 91 VAL F CA 1
ATOM 11028 C C . VAL F 2 91 ? 61.755 33.500 73.102 1.00 31.87 91 VAL F C 1
ATOM 11029 O O . VAL F 2 91 ? 62.612 33.791 73.947 1.00 32.44 91 VAL F O 1
ATOM 11033 N N . TRP F 2 92 ? 61.118 34.425 72.388 1.00 31.41 92 TRP F N 1
ATOM 11034 C CA . TRP F 2 92 ? 61.558 35.821 72.416 1.00 26.00 92 TRP F CA 1
ATOM 11035 C C . TRP F 2 92 ? 61.313 36.449 73.783 1.00 31.90 92 TRP F C 1
ATOM 11036 O O . TRP F 2 92 ? 62.135 37.229 74.256 1.00 25.70 92 TRP F O 1
ATOM 11047 N N . SER F 2 93 ? 60.189 36.114 74.415 1.00 24.47 93 SER F N 1
ATOM 11048 C CA . SER F 2 93 ? 59.872 36.686 75.723 1.00 35.85 93 SER F CA 1
ATOM 11049 C C . SER F 2 93 ? 60.914 36.287 76.759 1.00 35.99 93 SER F C 1
ATOM 11050 O O . SER F 2 93 ? 61.481 37.144 77.426 1.00 33.02 93 SER F O 1
ATOM 11053 N N . TYR F 2 94 ? 61.167 34.986 76.877 1.00 30.87 94 TYR F N 1
ATOM 11054 C CA . TYR F 2 94 ? 62.120 34.475 77.852 1.00 31.27 94 TYR F CA 1
ATOM 11055 C C . TYR F 2 94 ? 63.516 35.019 77.590 1.00 27.98 94 TYR F C 1
ATOM 11056 O O . TYR F 2 94 ? 64.189 35.510 78.511 1.00 33.10 94 TYR F O 1
ATOM 11065 N N . ASN F 2 95 ? 63.952 34.959 76.336 1.00 30.70 95 ASN F N 1
ATOM 11066 C CA . ASN F 2 95 ? 65.293 35.458 75.994 1.00 32.21 95 ASN F CA 1
ATOM 11067 C C . ASN F 2 95 ? 65.434 36.961 76.232 1.00 40.64 95 ASN F C 1
ATOM 11068 O O . ASN F 2 95 ? 66.417 37.413 76.811 1.00 31.67 95 ASN F O 1
ATOM 11073 N N . ALA F 2 96 ? 64.440 37.737 75.816 1.00 31.34 96 ALA F N 1
ATOM 11074 C CA . ALA F 2 96 ? 64.513 39.187 76.004 1.00 27.23 96 ALA F CA 1
ATOM 11075 C C . ALA F 2 96 ? 64.572 39.539 77.489 1.00 29.13 96 ALA F C 1
ATOM 11076 O O . ALA F 2 96 ? 65.347 40.398 77.913 1.00 32.96 96 ALA F O 1
ATOM 11078 N N . GLU F 2 97 ? 63.771 38.845 78.282 1.00 28.04 97 GLU F N 1
ATOM 11079 C CA . GLU F 2 97 ? 63.731 39.071 79.726 1.00 32.50 97 GLU F CA 1
ATOM 11080 C C . GLU F 2 97 ? 65.083 38.791 80.423 1.00 35.87 97 GLU F C 1
ATOM 11081 O O . GLU F 2 97 ? 65.558 39.603 81.232 1.00 32.95 97 GLU F O 1
ATOM 11087 N N . LEU F 2 98 ? 65.704 37.657 80.100 1.00 24.65 98 LEU F N 1
ATOM 11088 C CA . LEU F 2 98 ? 66.982 37.286 80.701 1.00 33.30 98 LEU F CA 1
ATOM 11089 C C . LEU F 2 98 ? 68.152 38.121 80.177 1.00 30.67 98 LEU F C 1
ATOM 11090 O O . LEU F 2 98 ? 69.087 38.397 80.916 1.00 30.62 98 LEU F O 1
ATOM 11095 N N . LEU F 2 99 ? 68.088 38.531 78.913 1.00 34.17 99 LEU F N 1
ATOM 11096 C CA . LEU F 2 99 ? 69.101 39.410 78.335 1.00 35.66 99 LEU F CA 1
ATOM 11097 C C . LEU F 2 99 ? 69.155 40.739 79.117 1.00 28.82 99 LEU F C 1
ATOM 11098 O O . LEU F 2 99 ? 70.219 41.199 79.531 1.00 30.81 99 LEU F O 1
ATOM 11103 N N . VAL F 2 100 ? 67.997 41.338 79.333 1.00 28.82 100 VAL F N 1
ATOM 11104 C CA . VAL F 2 100 ? 67.915 42.581 80.090 1.00 28.82 100 VAL F CA 1
ATOM 11105 C C . VAL F 2 100 ? 68.457 42.423 81.525 1.00 35.19 100 VAL F C 1
ATOM 11106 O O . VAL F 2 100 ? 69.224 43.269 81.999 1.00 30.67 100 VAL F O 1
ATOM 11110 N N . LEU F 2 101 ? 68.088 41.334 82.201 1.00 29.58 101 LEU F N 1
ATOM 11111 C CA . LEU F 2 101 ? 68.506 41.128 83.589 1.00 25.71 101 LEU F CA 1
ATOM 11112 C C . LEU F 2 101 ? 70.015 40.881 83.663 1.00 29.95 101 LEU F C 1
ATOM 11113 O O . LEU F 2 101 ? 70.699 41.394 84.555 1.00 26.74 101 LEU F O 1
ATOM 11118 N N . LEU F 2 102 ? 70.543 40.084 82.743 1.00 23.48 102 LEU F N 1
ATOM 11119 C CA . LEU F 2 102 ? 71.982 39.823 82.755 1.00 29.03 102 LEU F CA 1
ATOM 11120 C C . LEU F 2 102 ? 72.766 41.097 82.389 1.00 37.25 102 LEU F C 1
ATOM 11121 O O . LEU F 2 102 ? 73.736 41.462 83.061 1.00 37.42 102 LEU F O 1
ATOM 11126 N N . GLU F 2 103 ? 72.337 41.773 81.328 1.00 28.10 103 GLU F N 1
ATOM 11127 C CA . GLU F 2 103 ? 73.033 42.972 80.882 1.00 33.51 103 GLU F CA 1
ATOM 11128 C C . GLU F 2 103 ? 72.978 44.077 81.928 1.00 35.49 103 GLU F C 1
ATOM 11129 O O . GLU F 2 103 ? 73.953 44.772 82.111 1.00 28.95 103 GLU F O 1
ATOM 11135 N N . ASN F 2 104 ? 71.863 44.223 82.640 1.00 31.88 104 ASN F N 1
ATOM 11136 C CA . ASN F 2 104 ? 71.827 45.201 83.722 1.00 31.59 104 ASN F CA 1
ATOM 11137 C C . ASN F 2 104 ? 72.823 44.892 84.855 1.00 37.25 104 ASN F C 1
ATOM 11138 O O . ASN F 2 104 ? 73.469 45.797 85.388 1.00 35.40 104 ASN F O 1
ATOM 11143 N N . GLU F 2 105 ? 72.929 43.625 85.238 1.00 29.21 105 GLU F N 1
ATOM 11144 C CA . GLU F 2 105 ? 73.917 43.238 86.236 1.00 29.86 105 GLU F CA 1
ATOM 11145 C C . GLU F 2 105 ? 75.327 43.586 85.769 1.00 35.28 105 GLU F C 1
ATOM 11146 O O . GLU F 2 105 ? 76.167 44.081 86.554 1.00 29.46 105 GLU F O 1
ATOM 11152 N N . ARG F 2 106 ? 75.593 43.336 84.490 1.00 27.39 106 ARG F N 1
ATOM 11153 C CA . ARG F 2 106 ? 76.934 43.578 83.954 1.00 32.85 106 ARG F CA 1
ATOM 11154 C C . ARG F 2 106 ? 77.219 45.065 83.798 1.00 34.26 106 ARG F C 1
ATOM 11155 O O . ARG F 2 106 ? 78.349 45.516 84.007 1.00 36.94 106 ARG F O 1
ATOM 11163 N N . THR F 2 107 ? 76.196 45.828 83.434 1.00 29.74 107 THR F N 1
ATOM 11164 C CA . THR F 2 107 ? 76.376 47.264 83.273 1.00 33.32 107 THR F CA 1
ATOM 11165 C C . THR F 2 107 ? 76.710 47.921 84.613 1.00 33.53 107 THR F C 1
ATOM 11166 O O . THR F 2 107 ? 77.617 48.758 84.686 1.00 31.24 107 THR F O 1
ATOM 11170 N N . LEU F 2 108 ? 76.021 47.519 85.679 1.00 35.41 108 LEU F N 1
ATOM 11171 C CA . LEU F 2 108 ? 76.330 48.070 87.001 1.00 32.24 108 LEU F CA 1
ATOM 11172 C C . LEU F 2 108 ? 77.745 47.696 87.454 1.00 35.20 108 LEU F C 1
ATOM 11173 O O . LEU F 2 108 ? 78.461 48.554 87.984 1.00 34.19 108 LEU F O 1
ATOM 11178 N N . ASP F 2 109 ? 78.154 46.438 87.230 1.00 33.36 109 ASP F N 1
ATOM 11179 C CA . ASP F 2 109 ? 79.530 46.005 87.515 1.00 38.52 109 ASP F CA 1
ATOM 11180 C C . ASP F 2 109 ? 80.587 46.761 86.700 1.00 38.45 109 ASP F C 1
ATOM 11181 O O . ASP F 2 109 ? 81.679 47.042 87.193 1.00 36.23 109 ASP F O 1
ATOM 11186 N N . PHE F 2 110 ? 80.266 47.045 85.441 1.00 31.63 110 PHE F N 1
ATOM 11187 C CA . PHE F 2 110 ? 81.158 47.770 84.546 1.00 25.30 110 PHE F CA 1
ATOM 11188 C C . PHE F 2 110 ? 81.447 49.156 85.135 1.00 31.89 110 PHE F C 1
ATOM 11189 O O . PHE F 2 110 ? 82.605 49.586 85.201 1.00 31.32 110 PHE F O 1
ATOM 11197 N N . HIS F 2 111 ? 80.396 49.836 85.593 1.00 33.90 111 HIS F N 1
ATOM 11198 C CA . HIS F 2 111 ? 80.554 51.132 86.274 1.00 35.14 111 HIS F CA 1
ATOM 11199 C C . HIS F 2 111 ? 81.425 51.013 87.540 1.00 34.91 111 HIS F C 1
ATOM 11200 O O . HIS F 2 111 ? 82.289 51.853 87.773 1.00 34.84 111 HIS F O 1
ATOM 11207 N N . ASP F 2 112 ? 81.208 49.971 88.347 1.00 31.28 112 ASP F N 1
ATOM 11208 C CA . ASP F 2 112 ? 82.057 49.718 89.519 1.00 38.13 112 ASP F CA 1
ATOM 11209 C C . ASP F 2 112 ? 83.526 49.464 89.161 1.00 36.53 112 ASP F C 1
ATOM 11210 O O . ASP F 2 112 ? 84.432 49.935 89.852 1.00 33.43 112 ASP F O 1
ATOM 11215 N N . ALA F 2 113 ? 83.762 48.694 88.102 1.00 33.39 113 ALA F N 1
ATOM 11216 C CA . ALA F 2 113 ? 85.128 48.446 87.653 1.00 38.63 113 ALA F CA 1
ATOM 11217 C C . ALA F 2 113 ? 85.796 49.748 87.182 1.00 40.41 113 ALA F C 1
ATOM 11218 O O . ALA F 2 113 ? 86.967 49.997 87.481 1.00 42.67 113 ALA F O 1
ATOM 11220 N N . ASN F 2 114 ? 85.057 50.582 86.454 1.00 34.71 114 ASN F N 1
ATOM 11221 C CA . ASN F 2 114 ? 85.623 51.852 85.998 1.00 36.52 114 ASN F CA 1
ATOM 11222 C C . ASN F 2 114 ? 86.007 52.784 87.152 1.00 38.77 114 ASN F C 1
ATOM 11223 O O . ASN F 2 114 ? 87.058 53.431 87.107 1.00 35.73 114 ASN F O 1
ATOM 11228 N N . VAL F 2 115 ? 85.167 52.833 88.185 1.00 30.64 115 VAL F N 1
ATOM 11229 C CA . VAL F 2 115 ? 85.447 53.667 89.353 1.00 40.19 115 VAL F CA 1
ATOM 11230 C C . VAL F 2 115 ? 86.642 53.130 90.135 1.00 42.83 115 VAL F C 1
ATOM 11231 O O . VAL F 2 115 ? 87.505 53.902 90.569 1.00 38.41 115 VAL F O 1
ATOM 11235 N N . ASN F 2 116 ? 86.695 51.810 90.302 1.00 36.22 116 ASN F N 1
ATOM 11236 C CA . ASN F 2 116 ? 87.804 51.184 91.012 1.00 36.75 116 ASN F CA 1
ATOM 11237 C C . ASN F 2 116 ? 89.114 51.455 90.290 1.00 42.67 116 ASN F C 1
ATOM 11238 O O . ASN F 2 116 ? 90.139 51.703 90.920 1.00 45.99 116 ASN F O 1
ATOM 11243 N N . ASN F 2 117 ? 89.070 51.428 88.963 1.00 40.90 117 ASN F N 1
ATOM 11244 C CA . ASN F 2 117 ? 90.265 51.686 88.173 1.00 39.13 117 ASN F CA 1
ATOM 11245 C C . ASN F 2 117 ? 90.836 53.089 88.418 1.00 35.55 117 ASN F C 1
ATOM 11246 O O . ASN F 2 117 ? 92.057 53.251 88.531 1.00 44.33 117 ASN F O 1
ATOM 11251 N N . LEU F 2 118 ? 89.968 54.093 88.521 1.00 31.48 118 LEU F N 1
ATOM 11252 C CA . LEU F 2 118 ? 90.424 55.451 88.843 1.00 37.74 118 LEU F CA 1
ATOM 11253 C C . LEU F 2 118 ? 91.087 55.507 90.224 1.00 32.64 118 LEU F C 1
ATOM 11254 O O . LEU F 2 118 ? 92.162 56.083 90.387 1.00 40.59 118 LEU F O 1
ATOM 11259 N N . TYR F 2 119 ? 90.429 54.889 91.201 1.00 32.87 119 TYR F N 1
ATOM 11260 C CA . TYR F 2 119 ? 90.926 54.762 92.564 1.00 31.73 119 TYR F CA 1
ATOM 11261 C C . TYR F 2 119 ? 92.296 54.080 92.597 1.00 39.84 119 TYR F C 1
ATOM 11262 O O . TYR F 2 119 ? 93.205 54.551 93.281 1.00 35.18 119 TYR F O 1
ATOM 11271 N N . GLN F 2 120 ? 92.444 52.976 91.861 1.00 35.76 120 GLN F N 1
ATOM 11272 C CA . GLN F 2 120 ? 93.723 52.273 91.818 1.00 37.87 120 GLN F CA 1
ATOM 11273 C C . GLN F 2 120 ? 94.793 53.132 91.159 1.00 32.95 120 GLN F C 1
ATOM 11274 O O . GLN F 2 120 ? 95.939 53.130 91.601 1.00 32.58 120 GLN F O 1
ATOM 11280 N N . LYS F 2 121 ? 94.422 53.868 90.110 1.00 35.77 121 LYS F N 1
ATOM 11281 C CA . LYS F 2 121 ? 95.374 54.709 89.388 1.00 37.73 121 LYS F CA 1
ATOM 11282 C C . LYS F 2 121 ? 95.900 55.828 90.274 1.00 41.69 121 LYS F C 1
ATOM 11283 O O . LYS F 2 121 ? 97.078 56.200 90.201 1.00 42.73 121 LYS F O 1
ATOM 11289 N N . VAL F 2 122 ? 95.018 56.374 91.101 1.00 38.79 122 VAL F N 1
ATOM 11290 C CA . VAL F 2 122 ? 95.420 57.424 92.016 1.00 35.87 122 VAL F CA 1
ATOM 11291 C C . VAL F 2 122 ? 96.249 56.823 93.153 1.00 34.98 122 VAL F C 1
ATOM 11292 O O . VAL F 2 122 ? 97.286 57.378 93.530 1.00 32.91 122 VAL F O 1
ATOM 11296 N N . LYS F 2 123 ? 95.811 55.671 93.664 1.00 35.60 123 LYS F N 1
ATOM 11297 C CA . LYS F 2 123 ? 96.474 55.034 94.799 1.00 37.67 123 LYS F CA 1
ATOM 11298 C C . LYS F 2 123 ? 97.922 54.764 94.472 1.00 40.52 123 LYS F C 1
ATOM 11299 O O . LYS F 2 123 ? 98.814 55.007 95.297 1.00 38.17 123 LYS F O 1
ATOM 11305 N N . VAL F 2 124 ? 98.163 54.271 93.260 1.00 40.95 124 VAL F N 1
ATOM 11306 C CA . VAL F 2 124 ? 99.515 53.879 92.885 1.00 41.44 124 VAL F CA 1
ATOM 11307 C C . VAL F 2 124 ? 100.430 55.081 92.591 1.00 37.89 124 VAL F C 1
ATOM 11308 O O . VAL F 2 124 ? 101.640 54.997 92.757 1.00 40.88 124 VAL F O 1
ATOM 11312 N N . GLN F 2 125 ? 99.866 56.207 92.180 1.00 40.10 125 GLN F N 1
ATOM 11313 C CA . GLN F 2 125 ? 100.695 57.401 91.992 1.00 43.06 125 GLN F CA 1
ATOM 11314 C C . GLN F 2 125 ? 101.161 57.959 93.330 1.00 39.35 125 GLN F C 1
ATOM 11315 O O . GLN F 2 125 ? 102.313 58.366 93.465 1.00 43.21 125 GLN F O 1
ATOM 11321 N N . LEU F 2 126 ? 100.255 57.977 94.307 1.00 44.09 126 LEU F N 1
ATOM 11322 C CA . LEU F 2 126 ? 100.521 58.590 95.608 1.00 42.39 126 LEU F CA 1
ATOM 11323 C C . LEU F 2 126 ? 101.403 57.708 96.505 1.00 40.46 126 LEU F C 1
ATOM 11324 O O . LEU F 2 126 ? 102.261 58.223 97.208 1.00 40.44 126 LEU F O 1
ATOM 11329 N N . LYS F 2 127 ? 101.209 56.389 96.456 1.00 41.48 127 LYS F N 1
ATOM 11330 C CA . LYS F 2 127 ? 101.911 55.465 97.356 1.00 42.51 127 LYS F CA 1
ATOM 11331 C C . LYS F 2 127 ? 101.828 55.918 98.809 1.00 42.09 127 LYS F C 1
ATOM 11332 O O . LYS F 2 127 ? 100.757 56.295 99.295 1.00 38.92 127 LYS F O 1
ATOM 11338 N N . ASP F 2 128 ? 102.970 55.897 99.496 1.00 35.52 128 ASP F N 1
ATOM 11339 C CA . ASP F 2 128 ? 102.983 56.266 100.909 1.00 44.97 128 ASP F CA 1
ATOM 11340 C C . ASP F 2 128 ? 103.146 57.776 101.133 1.00 39.56 128 ASP F C 1
ATOM 11341 O O . ASP F 2 128 ? 103.417 58.219 102.249 1.00 40.16 128 ASP F O 1
ATOM 11346 N N . ASN F 2 129 ? 102.954 58.564 100.075 1.00 37.78 129 ASN F N 1
ATOM 11347 C CA . ASN F 2 129 ? 102.799 60.017 100.226 1.00 40.79 129 ASN F CA 1
ATOM 11348 C C . ASN F 2 129 ? 101.379 60.381 100.631 1.00 44.68 129 ASN F C 1
ATOM 11349 O O . ASN F 2 129 ? 101.051 61.560 100.788 1.00 42.36 129 ASN F O 1
ATOM 11354 N N . ALA F 2 130 ? 100.523 59.372 100.759 1.00 40.68 130 ALA F N 1
ATOM 11355 C CA . ALA F 2 130 ? 99.159 59.607 101.209 1.00 40.12 130 ALA F CA 1
ATOM 11356 C C . ALA F 2 130 ? 98.735 58.498 102.145 1.00 41.63 130 ALA F C 1
ATOM 11357 O O . ALA F 2 130 ? 99.338 57.429 102.166 1.00 42.40 130 ALA F O 1
ATOM 11359 N N . ILE F 2 131 ? 97.691 58.761 102.918 1.00 39.75 131 ILE F N 1
ATOM 11360 C CA . ILE F 2 131 ? 97.059 57.721 103.701 1.00 42.93 131 ILE F CA 1
ATOM 11361 C C . ILE F 2 131 ? 95.695 57.415 103.077 1.00 42.51 131 ILE F C 1
ATOM 11362 O O . ILE F 2 131 ? 94.880 58.327 102.895 1.00 38.98 131 ILE F O 1
ATOM 11367 N N . ASP F 2 132 ? 95.460 56.150 102.725 1.00 35.33 132 ASP F N 1
ATOM 11368 C CA . ASP F 2 132 ? 94.171 55.728 102.156 1.00 33.96 132 ASP F CA 1
ATOM 11369 C C . ASP F 2 132 ? 93.150 55.724 103.286 1.00 39.05 132 ASP F C 1
ATOM 11370 O O . ASP F 2 132 ? 93.253 54.919 104.211 1.00 41.53 132 ASP F O 1
ATOM 11375 N N . MET F 2 133 ? 92.162 56.610 103.224 1.00 36.52 133 MET F N 1
ATOM 11376 C CA . MET F 2 133 ? 91.233 56.751 104.337 1.00 40.95 133 MET F CA 1
ATOM 11377 C C . MET F 2 133 ? 90.179 55.646 104.378 1.00 43.96 133 MET F C 1
ATOM 11378 O O . MET F 2 133 ? 89.422 55.547 105.341 1.00 50.55 133 MET F O 1
ATOM 11383 N N . GLY F 2 134 ? 90.135 54.815 103.341 1.00 40.45 134 GLY F N 1
ATOM 11384 C CA . GLY F 2 134 ? 89.190 53.710 103.304 1.00 40.25 134 GLY F CA 1
ATOM 11385 C C . GLY F 2 134 ? 87.769 54.054 102.871 1.00 47.12 134 GLY F C 1
ATOM 11386 O O . GLY F 2 134 ? 86.900 53.180 102.849 1.00 47.27 134 GLY F O 1
ATOM 11387 N N . ASN F 2 135 ? 87.524 55.315 102.526 1.00 42.28 135 ASN F N 1
ATOM 11388 C CA . ASN F 2 135 ? 86.193 55.738 102.092 1.00 35.10 135 ASN F CA 1
ATOM 11389 C C . ASN F 2 135 ? 86.205 56.255 100.650 1.00 40.66 135 ASN F C 1
ATOM 11390 O O . ASN F 2 135 ? 85.292 56.979 100.235 1.00 39.94 135 ASN F O 1
ATOM 11395 N N . GLY F 2 136 ? 87.250 55.911 99.897 1.00 35.17 136 GLY F N 1
ATOM 11396 C CA . GLY F 2 136 ? 87.390 56.395 98.534 1.00 34.74 136 GLY F CA 1
ATOM 11397 C C . GLY F 2 136 ? 88.237 57.655 98.462 1.00 38.28 136 GLY F C 1
ATOM 11398 O O . GLY F 2 136 ? 88.465 58.194 97.369 1.00 42.10 136 GLY F O 1
ATOM 11399 N N . CYS F 2 137 ? 88.713 58.116 99.621 1.00 32.30 137 CYS F N 1
ATOM 11400 C CA . CYS F 2 137 ? 89.518 59.339 99.703 1.00 37.16 137 CYS F CA 1
ATOM 11401 C C . CYS F 2 137 ? 90.955 59.103 100.202 1.00 41.77 137 CYS F C 1
ATOM 11402 O O . CYS F 2 137 ? 91.225 58.174 100.974 1.00 43.22 137 CYS F O 1
ATOM 11405 N N . PHE F 2 138 ? 91.870 59.962 99.762 1.00 31.81 138 PHE F N 1
ATOM 11406 C CA . PHE F 2 138 ? 93.241 59.926 100.238 1.00 33.99 138 PHE F CA 1
ATOM 11407 C C . PHE F 2 138 ? 93.595 61.189 101.013 1.00 44.70 138 PHE F C 1
ATOM 11408 O O . PHE F 2 138 ? 93.313 62.317 100.576 1.00 42.92 138 PHE F O 1
ATOM 11416 N N . LYS F 2 139 ? 94.196 60.993 102.180 1.00 39.65 139 LYS F N 1
ATOM 11417 C CA . LYS F 2 139 ? 94.690 62.110 102.969 1.00 40.24 139 LYS F CA 1
ATOM 11418 C C . LYS F 2 139 ? 96.138 62.330 102.534 1.00 42.37 139 LYS F C 1
ATOM 11419 O O . LYS F 2 139 ? 97.016 61.507 102.832 1.00 37.70 139 LYS F O 1
ATOM 11425 N N . ILE F 2 140 ? 96.395 63.408 101.801 1.00 39.11 140 ILE F N 1
ATOM 11426 C CA . ILE F 2 140 ? 97.726 63.610 101.238 1.00 37.85 140 ILE F CA 1
ATOM 11427 C C . ILE F 2 140 ? 98.665 64.219 102.297 1.00 41.94 140 ILE F C 1
ATOM 11428 O O . ILE F 2 140 ? 98.319 65.194 102.965 1.00 42.35 140 ILE F O 1
ATOM 11433 N N . LEU F 2 141 ? 99.857 63.648 102.433 1.00 44.79 141 LEU F N 1
ATOM 11434 C CA . LEU F 2 141 ? 100.761 64.011 103.519 1.00 47.27 141 LEU F CA 1
ATOM 11435 C C . LEU F 2 141 ? 101.677 65.196 103.201 1.00 55.95 141 LEU F C 1
ATOM 11436 O O . LEU F 2 141 ? 102.663 65.424 103.901 1.00 61.65 141 LEU F O 1
ATOM 11441 N N . HIS F 2 142 ? 101.361 65.938 102.144 1.00 51.58 142 HIS F N 1
ATOM 11442 C CA . HIS F 2 142 ? 102.140 67.126 101.785 1.00 49.19 142 HIS F CA 1
ATOM 11443 C C . HIS F 2 142 ? 101.195 68.180 101.226 1.00 47.81 142 HIS F C 1
ATOM 11444 O O . HIS F 2 142 ? 100.079 67.851 100.812 1.00 44.08 142 HIS F O 1
ATOM 11451 N N . LYS F 2 143 ? 101.615 69.442 101.222 1.00 45.24 143 LYS F N 1
ATOM 11452 C CA . L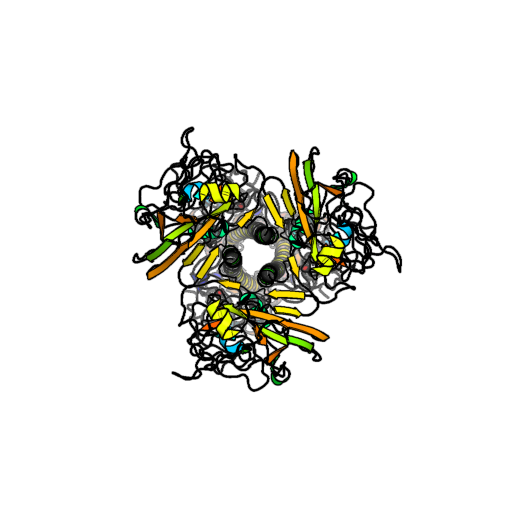YS F 2 143 ? 100.786 70.480 100.609 1.00 53.80 143 LYS F CA 1
ATOM 11453 C C . LYS F 2 143 ? 100.615 70.159 99.132 1.00 45.79 143 LYS F C 1
ATOM 11454 O O . LYS F 2 143 ? 101.607 69.980 98.412 1.00 46.43 143 LYS F O 1
ATOM 11460 N N . CYS F 2 144 ? 99.366 70.063 98.685 1.00 39.53 144 CYS F N 1
ATOM 11461 C CA . CYS F 2 144 ? 99.104 69.652 97.310 1.00 41.68 144 CYS F CA 1
ATOM 11462 C C . CYS F 2 144 ? 98.244 70.695 96.644 1.00 38.13 144 CYS F C 1
ATOM 11463 O O . CYS F 2 144 ? 97.011 70.635 96.715 1.00 43.40 144 CYS F O 1
ATOM 11466 N N . ASN F 2 145 ? 98.882 71.669 96.001 1.00 38.91 145 ASN F N 1
ATOM 11467 C CA . ASN F 2 145 ? 98.114 72.758 95.396 1.00 39.30 145 ASN F CA 1
ATOM 11468 C C . ASN F 2 145 ? 97.404 72.362 94.101 1.00 45.49 145 ASN F C 1
ATOM 11469 O O . ASN F 2 145 ? 97.399 71.186 93.717 1.00 42.27 145 ASN F O 1
ATOM 11474 N N . ASN F 2 146 ? 96.806 73.350 93.440 1.00 47.06 146 ASN F N 1
ATOM 11475 C CA . ASN F 2 146 ? 96.011 73.113 92.233 1.00 44.27 146 ASN F CA 1
ATOM 11476 C C . ASN F 2 146 ? 96.782 72.429 91.093 1.00 46.35 146 ASN F C 1
ATOM 11477 O O . ASN F 2 146 ? 96.219 71.608 90.360 1.00 43.88 146 ASN F O 1
ATOM 11482 N N . THR F 2 147 ? 98.064 72.762 90.957 1.00 47.85 147 THR F N 1
ATOM 11483 C CA . THR F 2 147 ? 98.922 72.151 89.940 1.00 49.34 147 THR F CA 1
ATOM 11484 C C . THR F 2 147 ? 99.200 70.684 90.283 1.00 52.27 147 THR F C 1
ATOM 11485 O O . THR F 2 147 ? 99.180 69.811 89.412 1.00 55.74 147 THR F O 1
ATOM 11489 N N . CYS F 2 148 ? 99.458 70.435 91.565 1.00 45.46 148 CYS F N 1
ATOM 11490 C CA . CYS F 2 148 ? 99.656 69.099 92.100 1.00 43.14 148 CYS F CA 1
ATOM 11491 C C . CYS F 2 148 ? 98.381 68.238 91.922 1.00 47.01 148 CYS F C 1
ATOM 11492 O O . CYS F 2 148 ? 98.456 67.090 91.476 1.00 50.20 148 CYS F O 1
ATOM 11495 N N . MET F 2 149 ? 97.220 68.796 92.258 1.00 46.32 149 MET F N 1
ATOM 11496 C CA . MET F 2 149 ? 95.952 68.096 92.047 1.00 43.46 149 MET F CA 1
ATOM 11497 C C . MET F 2 149 ? 95.741 67.760 90.567 1.00 50.17 149 MET F C 1
ATOM 11498 O O . MET F 2 149 ? 95.399 66.617 90.235 1.00 47.28 149 MET F O 1
ATOM 11503 N N . ASP F 2 150 ? 95.939 68.749 89.688 1.00 45.17 150 ASP F N 1
ATOM 11504 C CA . ASP F 2 150 ? 95.838 68.525 88.245 1.00 47.72 150 ASP F CA 1
ATOM 11505 C C . ASP F 2 150 ? 96.754 67.388 87.771 1.00 46.87 150 ASP F C 1
ATOM 11506 O O . ASP F 2 150 ? 96.369 66.586 86.911 1.00 51.48 150 ASP F O 1
ATOM 11511 N N . ASP F 2 151 ? 97.952 67.309 88.350 1.00 42.05 151 ASP F N 1
ATOM 11512 C CA . ASP F 2 151 ? 98.930 66.287 87.953 1.00 47.33 151 ASP F CA 1
ATOM 11513 C C . ASP F 2 151 ? 98.512 64.882 88.374 1.00 48.34 151 ASP F C 1
ATOM 11514 O O . ASP F 2 151 ? 98.800 63.906 87.677 1.00 46.83 151 ASP F O 1
ATOM 11519 N N . ILE F 2 152 ? 97.860 64.782 89.530 1.00 37.39 152 ILE F N 1
ATOM 11520 C CA . ILE F 2 152 ? 97.324 63.505 89.983 1.00 40.58 152 ILE F CA 1
ATOM 11521 C C . ILE F 2 152 ? 96.226 63.058 89.025 1.00 46.13 152 ILE F C 1
ATOM 11522 O O . ILE F 2 152 ? 96.198 61.906 88.596 1.00 43.31 152 ILE F O 1
ATOM 11527 N N . LYS F 2 153 ? 95.340 63.990 88.680 1.00 44.04 153 LYS F N 1
ATOM 11528 C CA . LYS F 2 153 ? 94.231 63.721 87.771 1.00 56.08 153 LYS F CA 1
ATOM 11529 C C . LYS F 2 153 ? 94.689 63.367 86.355 1.00 62.92 153 LYS F C 1
ATOM 11530 O O . LYS F 2 153 ? 94.068 62.531 85.690 1.00 64.63 153 LYS F O 1
ATOM 11536 N N . ASN F 2 154 ? 95.760 64.011 85.893 1.00 56.95 154 ASN F N 1
ATOM 11537 C CA . ASN F 2 154 ? 96.275 63.756 84.552 1.00 59.57 154 ASN F CA 1
ATOM 11538 C C . ASN F 2 154 ? 97.241 62.573 84.527 1.00 56.27 154 ASN F C 1
ATOM 11539 O O . ASN F 2 154 ? 97.788 62.233 83.474 1.00 61.05 154 ASN F O 1
ATOM 11544 N N . GLY F 2 155 ? 97.456 61.952 85.686 1.00 52.14 155 GLY F N 1
ATOM 11545 C CA . GLY F 2 155 ? 98.381 60.828 85.791 1.00 49.22 155 GLY F CA 1
ATOM 11546 C C . GLY F 2 155 ? 99.870 61.178 85.744 1.00 56.22 155 GLY F C 1
ATOM 11547 O O . GLY F 2 155 ? 100.707 60.304 85.499 1.00 57.51 155 GLY F O 1
ATOM 11548 N N . THR F 2 156 ? 100.215 62.440 85.991 1.00 55.45 156 THR F N 1
ATOM 11549 C CA . THR F 2 156 ? 101.613 62.878 85.891 1.00 57.87 156 THR F CA 1
ATOM 11550 C C . THR F 2 156 ? 102.251 63.268 87.230 1.00 54.14 156 THR F C 1
ATOM 11551 O O . THR F 2 156 ? 103.275 63.948 87.253 1.00 53.39 156 THR F O 1
ATOM 11555 N N . TYR F 2 157 ? 101.652 62.829 88.335 1.00 51.95 157 TYR F N 1
ATOM 11556 C CA . TYR F 2 157 ? 102.157 63.134 89.674 1.00 47.10 157 TYR F CA 1
ATOM 11557 C C . TYR F 2 157 ? 103.493 62.444 89.935 1.00 50.05 157 TYR F C 1
ATOM 11558 O O . TYR F 2 157 ? 103.667 61.258 89.631 1.00 52.79 157 TYR F O 1
ATOM 11567 N N . ASN F 2 158 ? 104.430 63.186 90.515 1.00 46.86 158 ASN F N 1
ATOM 11568 C CA . ASN F 2 158 ? 105.769 62.662 90.776 1.00 47.45 158 ASN F CA 1
ATOM 11569 C C . ASN F 2 158 ? 105.968 62.343 92.256 1.00 41.03 158 ASN F C 1
ATOM 11570 O O . ASN F 2 158 ? 106.140 63.250 93.075 1.00 46.28 158 ASN F O 1
ATOM 11575 N N . TYR F 2 159 ? 105.946 61.052 92.577 1.00 35.85 159 TYR F N 1
ATOM 11576 C CA . TYR F 2 159 ? 106.170 60.560 93.935 1.00 37.09 159 TYR F CA 1
ATOM 11577 C C . TYR F 2 159 ? 107.413 61.166 94.606 1.00 42.91 159 TYR F C 1
ATOM 11578 O O . TYR F 2 159 ? 107.326 61.709 95.714 1.00 42.29 159 TYR F O 1
ATOM 11587 N N . TYR F 2 160 ? 108.557 61.100 93.931 1.00 40.98 160 TYR F N 1
ATOM 11588 C CA . TYR F 2 160 ? 109.828 61.487 94.557 1.00 42.77 160 TYR F CA 1
ATOM 11589 C C . TYR F 2 160 ? 109.936 62.988 94.843 1.00 48.35 160 TYR F C 1
ATOM 11590 O O . TYR F 2 160 ? 110.651 63.397 95.755 1.00 46.71 160 TYR F O 1
ATOM 11599 N N . GLU F 2 161 ? 109.224 63.803 94.072 1.00 45.12 161 GLU F N 1
ATOM 11600 C CA . GLU F 2 161 ? 109.222 65.241 94.315 1.00 52.19 161 GLU F CA 1
ATOM 11601 C C . GLU F 2 161 ? 108.728 65.572 95.725 1.00 50.60 161 GLU F C 1
ATOM 11602 O O . GLU F 2 161 ? 109.261 66.461 96.382 1.00 56.05 161 GLU F O 1
ATOM 11608 N N . TYR F 2 162 ? 107.727 64.836 96.195 1.00 50.03 162 TYR F N 1
ATOM 11609 C CA . TYR F 2 162 ? 107.065 65.169 97.450 1.00 46.22 162 TYR F CA 1
ATOM 11610 C C . TYR F 2 162 ? 107.405 64.181 98.556 1.00 46.58 162 TYR F C 1
ATOM 11611 O O . TYR F 2 162 ? 106.800 64.221 99.633 1.00 47.33 162 TYR F O 1
ATOM 11620 N N . ARG F 2 163 ? 108.366 63.295 98.290 1.00 40.29 163 ARG F N 1
ATOM 11621 C CA . ARG F 2 163 ? 108.666 62.188 99.209 1.00 41.43 163 ARG F CA 1
ATOM 11622 C C . ARG F 2 163 ? 109.158 62.655 100.585 1.00 47.25 163 ARG F C 1
ATOM 11623 O O . ARG F 2 163 ? 108.725 62.137 101.618 1.00 43.61 163 ARG F O 1
ATOM 11631 N N . LYS F 2 164 ? 110.049 63.644 100.590 1.00 47.59 164 LYS F N 1
ATOM 11632 C CA . LYS F 2 164 ? 110.662 64.132 101.821 1.00 41.65 164 LYS F CA 1
ATOM 11633 C C . LYS F 2 164 ? 109.640 64.784 102.745 1.00 42.15 164 LYS F C 1
ATOM 11634 O O . LYS F 2 164 ? 109.537 64.441 103.931 1.00 41.21 164 LYS F O 1
ATOM 11640 N N . GLU F 2 165 ? 108.885 65.731 102.198 1.00 43.56 165 GLU F N 1
ATOM 11641 C CA . GLU F 2 165 ? 107.855 66.402 102.974 1.00 42.60 165 GLU F CA 1
ATOM 11642 C C . GLU F 2 165 ? 106.844 65.382 103.511 1.00 42.16 165 GLU F C 1
ATOM 11643 O O . GLU F 2 165 ? 106.437 65.456 104.672 1.00 45.59 165 GLU F O 1
ATOM 11649 N N . SER F 2 166 ? 106.462 64.416 102.682 1.00 43.56 166 SER F N 1
ATOM 11650 C CA . SER F 2 166 ? 105.463 63.422 103.093 1.00 43.98 166 SER F CA 1
ATOM 11651 C C . SER F 2 166 ? 105.989 62.530 104.221 1.00 43.96 166 SER F C 1
ATOM 11652 O O . SER F 2 166 ? 105.261 62.214 105.164 1.00 38.77 166 SER F O 1
ATOM 11655 N N . HIS F 2 167 ? 107.257 62.140 104.113 1.00 44.19 167 HIS F N 1
ATOM 11656 C CA . HIS F 2 167 ? 107.898 61.317 105.128 1.00 42.46 167 HIS F CA 1
ATOM 11657 C C . HIS F 2 167 ? 107.928 62.001 106.494 1.00 49.44 167 HIS F C 1
ATOM 11658 O O . HIS F 2 167 ? 107.693 61.354 107.515 1.00 48.75 167 HIS F O 1
ATOM 11665 N N . LEU F 2 168 ? 108.218 63.303 106.517 1.00 44.72 168 LEU F N 1
ATOM 11666 C CA . LEU F 2 168 ? 108.269 64.030 107.784 1.00 47.59 168 LEU F CA 1
ATOM 11667 C C . LEU F 2 168 ? 106.883 64.090 108.420 1.00 49.82 168 LEU F C 1
ATOM 11668 O O . LEU F 2 168 ? 106.728 63.926 109.636 1.00 49.27 168 LEU F O 1
ATOM 11673 N N . GLU F 2 169 ? 105.871 64.305 107.590 1.00 46.09 169 GLU F N 1
ATOM 11674 C CA . GLU F 2 169 ? 104.490 64.298 108.065 1.00 47.59 169 GLU F CA 1
ATOM 11675 C C . GLU F 2 169 ? 104.109 62.924 108.624 1.00 42.66 169 GLU F C 1
ATOM 11676 O O . GLU F 2 169 ? 103.400 62.822 109.627 1.00 46.17 169 GLU F O 1
ATOM 11682 N N . LYS F 2 170 ? 104.596 61.865 107.986 1.00 43.00 170 LYS F N 1
ATOM 11683 C CA . LYS F 2 170 ? 104.320 60.506 108.456 1.00 43.38 170 LYS F CA 1
ATOM 11684 C C . LYS F 2 170 ? 104.946 60.239 109.840 1.00 51.57 170 LYS F C 1
ATOM 11685 O O . LYS F 2 170 ? 104.388 59.486 110.651 1.00 47.57 170 LYS F O 1
ATOM 11691 N N . GLN F 2 171 ? 106.088 60.868 110.112 1.00 48.92 171 GLN F N 1
ATOM 11692 C CA . GLN F 2 171 ? 106.766 60.725 111.404 1.00 54.21 171 GLN F CA 1
ATOM 11693 C C . GLN F 2 171 ? 105.932 61.107 112.631 1.00 55.11 171 GLN F C 1
ATOM 11694 O O . GLN F 2 171 ? 105.955 60.399 113.641 1.00 58.59 171 GLN F O 1
ATOM 11700 N N . LYS F 2 172 ? 105.213 62.224 112.565 1.00 56.70 172 LYS F N 1
ATOM 11701 C CA . LYS F 2 172 ? 104.462 62.676 113.735 1.00 61.04 172 LYS F CA 1
ATOM 11702 C C . LYS F 2 172 ? 103.173 61.903 113.918 1.00 60.32 172 LYS F C 1
ATOM 11703 O O . LYS F 2 172 ? 102.610 61.874 115.013 1.00 60.07 172 LYS F O 1
ATOM 11709 N N . ILE F 2 173 ? 102.702 61.283 112.842 1.00 61.62 173 ILE F N 1
ATOM 11710 C CA . ILE F 2 173 ? 101.578 60.367 112.947 1.00 57.41 173 ILE F CA 1
ATOM 11711 C C . ILE F 2 173 ? 102.074 59.129 113.665 1.00 54.41 173 ILE F C 1
ATOM 11712 O O . ILE F 2 173 ? 101.424 58.621 114.580 1.00 59.68 173 ILE F O 1
ATOM 11717 N N . ASP F 2 174 ? 103.254 58.670 113.255 1.00 54.68 174 ASP F N 1
ATOM 11718 C CA . ASP F 2 174 ? 103.880 57.481 113.828 1.00 56.02 174 ASP F CA 1
ATOM 11719 C C . ASP F 2 174 ? 104.166 57.671 115.320 1.00 63.02 174 ASP F C 1
ATOM 11720 O O . ASP F 2 174 ? 104.388 56.704 116.050 1.00 63.76 174 ASP F O 1
ATOM 11725 N N . SER F 2 175 ? 104.162 58.929 115.756 1.00 65.71 175 SER F N 1
ATOM 11726 C CA . SER F 2 175 ? 104.034 59.258 117.170 1.00 73.38 175 SER F CA 1
ATOM 11727 C C . SER F 2 175 ? 102.592 59.681 117.443 1.00 79.01 175 SER F C 1
ATOM 11728 O O . SER F 2 175 ? 102.128 59.668 118.581 1.00 85.52 175 SER F O 1
#

Secondary structure (DSSP, 8-state):
-EEEEEEB------EE--SS-SSEEBS-EEE-EE------EEEETTBPPEE-TTB-HHHHHHT-TTSPPP-S-EEESSEEE-SS-SB---S---BTTHHHHHHHHSSEEEEEEEE---GGG--SSB-S--EEEEESSSSSEE--TT-EE-B--TT--EEEEEE--SSS-EEEEEEEEEBSSHHHHHHHHSSS---EEEEETTEEEEE---B-----BTTBSSEEEEEEEEE-TT-EEEEEESSSEEE--EEEEEEE-S----EEE-SSPEEEEEESEEETTEE-----SEE-S-S--EES-PEE---S--EEE-S-B--B--/---GGG-BBTT--S-SEEEEEEETTEEEEEE-HHHHHHHHHHHHHHHHHHHHT---PPB-------TT-HHHHHHHHHHHHHHHHHHHHHHHHHHHHHHHHHHHHHHHHHHHHHHHHHHHHGGGEEE-SSSEEEESS---HHHHHHHHHT---GGGSHHHHHHHHHHHT-/-EEEEEEB--S---EE--SS-SSEEBS-EEE-EE------EEEETTBPPEE-TTB-HHHHHHT-TTSPP--S-EEES-EEE-SS-SB---S-S-BTTHHHHHHHHSSEEEEEEEE---GGG--SSB-S--EEEEEEETTEEE--SS-EEEB--TTPPEEEEEE--SSS-EEEEEEEEEBSSHHHHHHHHSSS---EEEEETTEEEEE---B-----BTTBSSEEEEEEEEE-TT-EEEEEESSSEEE--EEEEEEE-S----EEE-SSPEEEEEESEEETTEE-----SEE-S-S--EES-PEE---S--EEE-S-B--B--/---GGG-BBTT--S-SEEEEEEETTEEEEEE-HHHHHHHHHHHHHHHHHHHHT---PPB-------TT-HHHHHHHHHHHHHHHHHHHHHHHHHHHHHHHHHHHHHHHHHHHHHHHHHHHHGGGEEE-SSSEEEESS---HHHHHHHHHT---TTTSHHHHHHHHHHH--/-EEEEEEB--S---EE--SS-SSEEBS-EEE-EE------EEEETTBPPEE-TTB-HHHHHHT-TTSPP--S-EEESSEEE-SS-SB--SS---BTTHHHHHHHHSSEEEEEEEE---GGG--SSB-S--BTTS-SSTT--B--SS-EE-B--TT--EEEEEE--SSS-EEEEEEEEEBSSHHHHHHHHSSS---EEEEETTEEEEE---B-----BTTBSSEEEEEEEEE-TT-EEEEEESSSEEE--EEEEEEE-S----EEE-SSPEEEEEESEEETTEE-----SEE-S-S--EES-PEE---S--EEE-S-B--B--/---TTT-BBTT--S-SEEEEEEETTEEEEEE-HHHHHHHHHHHHHHHHHHHHT--PPPB-------TT-HHHHHHHHHHHHHHHHHHHHHHHHHHHHHHHHHHHHHHHHHHHHHHHHHHHHGGGEEE-SSSEEEESS---HHHHHHHHTT---GGGGHHHHHHHHHHHH-

Foldseek 3Di:
DDDDDDDDFDPDCDFDQDPVGGGFDFRDWFFLAFEDFDQAFEAAPNFAAAEFQQEDPVCQQQAQQATDDDDDKGWGQAYEYAPHRPHYDQFDAAEPPPVVVQQFHGGFPIKFKDFFDDPVPDPQKDKQDWDQSRAHPDGDIHDGPQWMAIWQLLQPKDKDKGWQQDQFKKKFKKKFKAAADPVRVCVTHVYPFKWKWKDAANDIDTGGHHHHFADQDSNDRIGIYMYMDMHHHRIMMMMIISHRIIDRRMIMTTHGDPFGFGYQHENDDHDHDYAQKDHNRHGRRDPRQEYQHDCHIGGDDHHHDPDPTDMGHDGGRNDDDD/DDDDDDDDFDDDCDFQCDPVGGGFDFRDWFFLAQEDFDQAAEAAPPFAAAEFPQEDPVCQQQAQLQTDDDPAKDWGAAYEYAQHGPHYDQFAAAEPPPVVVLQFHGGFPIKGKDFFDDPVPDPQKDKQDWDCSRANDHPHTHDGPQWMAIFQLLQPKDKDKGWQADQFKKKFKKKFKAAADPVRVCVTHNYPFKKKWKDAAPDIDIGGHHHHFADDDSNDRIGIYMYMDIRHHGIMMMMIISHRIIHRRMIMGTGGDPFRFGYQHEPDDHDHDYAQKAHNRGGRRDPRQEYQHDCHIGGDDHHHDPDPTDMGHDGGRNDDDD/DDDDDDDDFDDDCDFDQDPVGPGFDFRDWFFLAQEDFDQAFEAAPPFAAAEFQQEDPVCQAQALLQTDDDDDKGWGQFYEYAPHRPHYDQFDAAEPPPVVVLQFHGGFDIKFKDFFDDPVVDPQKDKQDWAQSRANDPPGIHDGPQKMAIWQLLQPKDKDKGWAQDQFKKKFKKKFKAAADPVVNCVTHVDPFKKKWKDAQHDIDIGGHHHHFADADSRDRIGIYMYMDIHHHGIMMMMIISHRIIHRRMIMGTDGDPFRFGYQHENDDHDHDYAQKDHNRHGPRDPRQEYQHDCDMGGNDHHHDPDPTGMGRDGGRNDDDD/DFDPLVHDDPQADPFLEWDWDQAPVGIGTDYLVVLRVVLVVVVVVVVCCVVVVPDDDDDDDPQDDDPVPVVSSVVSVVVVVVVVVVCVVVVVVVVVVVVVVSVVVSVVSNVVLLVLLCVLQPLQWDDPPRSDTHGQAHQDPVNVVCSSVSNHDRVVCVVSSVVSVVVVVD/DFDPLVHDDPQQDPFLEWDWDDAPVGIGTDHLVVLRVVLVVVVVVVVCCVPVVPDDDDDDPPQDDDPVPVVSSVVSVVVVVVVVVVCVVVVVVVVVVVVVVSVVVSVVSNVVLLVLLCVLQPLQWDDPPRSDTHGQAHQDPVNVVCSSVSNHDNVVCVVSSVVSVVVVVD/DFDPQVHDDPQQDPFLEWDWDQAPVGIGTDHLVVLRVVLVVVVVVVVCCVVVVPDDDDDDPPQDDDPVPVVSSVVSVVVVVVVVVVCVVVVVVVVVVVVVVSVVVSVVSRVVLLVLLCVLCPLQWDDPVRSDTHGQARQDPVNVVCSSVSNHHNVVCVVSSVVSVVVVVD

Radius of gyration: 41.67 Å; Cα contacts (8 Å, |Δi|>4): 3496; chains: 6; bounding box: 118×91×107 Å

Sequence (1476 aa):
DQICIGYHSNNSTQTVNTLLESNVPVTSSHSILEKEHNGLLCKLKGKAPLDLIDCSLPAWLMGNPKCDELLTASEWAYIKEDPEPENGICFPGDFDSLEDLILLVSNTDHFRKEKIIDMTRFSDVTTNNVDSACPYDTNGASFYRNLNWVQQNKGKQLIFHYQNSENNPLLIIWGVHQTSNAAEQNTYYGSQTGSTTITIGEETNTYPLVISESSILNGHSDRINYFWGVVNPNQNFSIVSTGNFIWPEYGYFFQKTTNISGIIKSSEKISDCDTICQTKIGAINSTLPFQNIHQNAIGDCPKYVKAQELVLATGLRNNPIKDQICIGYHSNNSTQTVNTLLESNVPVTSSHSILEKEHNGLLCKLKGKAPLDLIDCSLPAWLMGNPKCDELLTASEWAYIKEDPEPENGICFPGDFDSLEDLILLVSNTDHFRKEKIIDMTRFSDVTTNNVDSACPYDTNGASFYRNLNWVQQNKGKQLIFHYQNSENNPLLIIWGVHQTSNAAEQNTYYGSQTGSTTITIGEETNTYPLVISESSILNGHSDRINYFWGVVNPNQNFSIVSTGNFIWPEYGYFFQKTTNISGIIKSSEKISDCDTICQTKIGAINSTLPFQNIHQNAIGDCPKYVKAQELVLATGLRNNPIKDQICIGYHSNNSTQTVNTLLESNVPVTSSHSILEKEHNGLLCKLKGKAPLDLIDCSLPAWLMGNPKCDELLTASEWAYIKEDPEPENGICFPGDFDSLEDLILLVSNTDHFRKEKIIDMTRFSDVTTNNVDSACPYDTNGASFYRNLNWVQQNKGKQLIFHYQNSENNPLLIIWGVHQTSNAAEQNTYYGSQTGSTTITIGEETNTYPLVISESSILNGHSDRINYFWGVVNPNQNFSIVSTGNFIWPEYGYFFQKTTNISGIIKSSEKISDCDTICQTKIGAINSTLPFQNIHQNAIGDCPKYVKAQELVLATGLRNNPIKIAGFIEGGWQGLIDGWYGYHHQNSEGSGYAADKEATQKAVDAITTKVNNIIDKMNTQFESTAKEFNKIEMRIKHLSDRVDDGFLDVWSYNAELLVLLENERTLDFHDANVNNLYQKVKVQLKDNAIDMGNGCFKILHKCNNTCMDDIKNGTYNYYEYRKESHLEKQKIDSIAGFIEGGWQGLIDGWYGYHHQNSEGSGYAADKEATQKAVDAITTKVNNIIDKMNTQFESTAKEFNKIEMRIKHLSDRVDDGFLDVWSYNAELLVLLENERTLDFHDANVNNLYQKVKVQLKDNAIDMGNGCFKILHKCNNTCMDDIKNGTYNYYEYRKESHLEKQKIDSIAGFIEGGWQGLIDGWYGYHHQNSEGSGYAADKEATQKAVDAITTKVNNIIDKMNTQFESTAKEFNKIEMRIKHLSDRVDDGFLDVWSYNAELLVLLENERTLDFHDANVNNLYQKVKVQLKDNAIDMGNGCFKILHKCNNTCMDDIKNGTYNYYEYRKESHLEKQKIDS

B-factor: mean 46.57, std 17.44, range [18.14, 142.4]

CATH classification: 2.10.77.10 (+1 more: 3.90.209.20)

Solvent-accessible surface area: 60878 Å² total; per-residue (Å²): 59,39,0,2,0,0,22,32,2,48,129,27,132,85,64,6,69,2,5,18,51,72,104,11,66,0,9,40,30,79,36,0,3,26,64,115,124,70,35,74,2,2,60,10,133,51,37,51,17,22,41,1,71,54,0,15,2,9,0,20,1,0,1,6,21,69,11,102,71,24,148,94,52,34,87,4,5,0,0,0,13,28,68,154,42,141,15,26,52,21,0,10,20,99,24,64,40,45,31,8,0,8,20,46,1,0,18,0,65,47,0,54,38,63,103,11,0,72,5,124,156,23,69,100,27,62,45,99,31,79,15,95,18,0,22,118,127,105,112,46,41,8,13,5,74,4,5,3,1,1,19,53,4,120,30,77,98,7,109,7,106,44,104,0,104,68,132,20,15,0,0,0,6,4,0,22,2,35,0,4,58,55,72,38,0,81,95,50,0,32,26,87,70,3,43,3,23,0,11,18,22,119,76,45,51,56,35,87,50,74,64,28,89,13,36,130,43,111,69,21,23,4,21,0,38,0,47,44,10,31,0,66,53,128,61,58,2,31,0,55,0,29,1,4,2,0,0,0,14,58,1,7,2,0,80,104,37,133,58,51,0,0,27,4,73,11,80,103,125,56,36,143,29,75,3,41,0,0,0,94,67,3,6,1,99,19,106,38,0,1,3,40,14,41,52,49,2,0,1,60,9,7,23,54,0,64,7,145,90,3,36,3,2,22,0,5,67,18,68,52,49,239,56,48,0,2,0,0,21,31,2,41,140,24,129,76,63,5,54,2,4,17,62,71,105,10,64,0,7,38,29,73,39,0,3,29,91,118,131,70,36,75,2,3,70,8,133,50,48,48,14,21,55,2,97,53,2,17,1,6,0,19,1,0,1,6,27,102,5,104,71,30,149,104,50,37,88,3,3,0,0,7,16,29,70,158,38,140,17,24,65,20,0,14,19,96,24,62,39,47,36,8,0,19,22,43,0,0,17,0,74,44,0,54,33,70,101,14,0,73,8,120,162,23,66,110,28,63,45,102,35,74,16,94,9,0,27,137,75,116,150,10,44,23,15,6,69,4,6,4,1,2,19,47,3,129,28,82,96,6,107,7,101,49,111,0,102,49,135,25,15,0,1,0,7,3,0,22,2,37,0,6,59,55,70,40,0,82,96,46,0,34,24,91,70,3,41,2,22,0,12,17,26,130,82,48,47,57,35,84,47,71,61,27,93,10,35,126,44,107,70,20,25,3,21,0,36,0,46,47,8,28,0,65,44,130,58,58,2,30,0,55,1,32,1,4,2,0,1,0,18,57,1,8,7,0,82,94,40,130,58,47,0,0,29,5,68,10,86,99,156,42,26,141,32,77,3,39,0,0,0,94,69,3,7,2,101,15,104,37,0,2,3,40,15,38,53,50,2,0,1,65,8,8,23,57,0,55,5,147,101,3,37,3,2,22,0,5,65,17,69,60,55,242,36,50,0,2,0,0,21,33,2,43,134,30,129,79,63,6,50,2,4,20,58,72,104,11,66,0,8,36,24,76,38,0,4,32,92,104,118,51,33,77,1,2,58,9,132,51,36,49,16,23,45,3,94,62,3,16,2,7,0,18,1,0,1,7,15,111,6,108,65,29,141,100,62,43,86,4,5,0,0,6,15,32,63,147,44,146,15,26,57,14,0,10,21,99,23,63,40,48,33,8,0,6,24,46,0,0,18,0,64,40,0,56,37,65,104,15,1,76,7,114,149,22,62,98,28,60,54,97,30,77,14,88,12,0,35,148,94,126,154,21,53,32,15,5,69,3,7,2,1,2,19,53,2,118,30,75,102,5,91,10,127,49,94,0,91,73,140,28,15,0,1,0,6,3,0,22,2,36,0,5,61,56,72,40,0,86,97,48,0,33,25,89,69,3,45,2,21,0,10,17,22,124,72,47,48,57,33,86,45,71,64,26,99,11,36,131,46,100,68,25,29,4,20,0,35,0,46,47,10,30,0,61,50,112,58,84,2,22,0,53,0,31,1,4,2,0,1,0,17,56,1,8,6,0,80,98,39,129,60,52,0,0,23,5,91,9,87,86,134,48,26,139,33,76,3,40,0,0,0,89,66,2,7,1,100,17,100,34,0,1,2,40,13,37,52,46,3,0,1,58,8,8,24,57,0,69,7,156,91,2,33,3,2,22,0,4,67,17,68,57,41,222,154,13,0,38,103,97,4,1,12,89,31,0,140,72,14,36,0,0,9,28,29,81,11,112,109,30,66,22,98,31,11,17,117,135,21,17,100,160,1,51,77,8,5,69,33,5,13,70,25,0,19,101,65,24,103,24,56,62,49,13,19,7,12,61,23,45,142,122,15,102,24,0,71,19,2,1,64,36,0,15,42,13,22,9,5,0,10,9,6,31,2,27,18,31,10,9,20,2,0,14,27,1,3,74,41,4,80,58,32,6,65,72,1,30,74,100,2,73,28,22,0,53,63,0,12,10,14,78,27,25,1,0,5,55,9,12,7,155,0,84,62,92,2,2,82,47,3,55,115,49,82,19,71,10,106,116,42,7,124,64,0,66,77,67,39,94,127,43,15,101,165,10,0,36,105,98,3,2,9,94,32,0,145,71,14,37,0,0,10,26,32,85,11,93,114,33,65,22,95,33,15,20,123,130,22,18,100,151,2,51,78,9,6,66,35,5,13,70,22,1,20,96,63,22,106,26,55,65,50,12,16,10,10,88,24,44,128,118,16,90,22,0,64,18,2,1,62,36,0,16,43,12,21,12,4,1,9,10,9,31,1,29,18,29,10,9,21,8,0,13,25,1,3,74,44,5,80,60,34,6,66,68,6,26,74,122,2,70,33,27,0,52,59,0,11,8,14,77,26,28,1,0,5,79,9,8,8,136,0,70,63,93,1,2,80,55,2,54,117,50,82,20,73,10,118,121,41,6,109,85,0,50,98,67,31,96,144,31,13,104,160,10,0,36,102,94,2,1,10,84,30,0,147,91,16,36,0,0,8,24,26,84,7,94,109,30,67,23,93,28,10,17,142,123,24,20,100,147,1,53,78,8,5,67,35,5,13,69,24,1,20,95,66,24,114,24,55,64,45,13,18,6,13,59,22,45,144,120,15,92,24,0,64,18,2,1,64,33,0,15,45,13,22,11,5,0,7,10,7,27,0,34,20,31,10,7,18,6,0,13,24,1,4,73,41,4,79,60,34,6,63,80,4,27,77,109,2,80,32,27,0,53,58,0,10,11,13,71,25,27,1,0,5,76,5,8,8,142,1,78,68,92,2,2,85,48,2,50,118,48,83,18,77,11,103,116,43,7,122,78,0,55,99,64,34,99,138,38,17,84

Nearest PDB structures (foldseek):
  8gv7-assembly1_B  TM=1.003E+00  e=6.711E-29  Influenza A virus (A/flat-faced bat/Peru/033/2010(H18N11))
  4mc5-assembly1_C  TM=1.002E+00  e=9.683E-26  Influenza A virus
  3s11-assembly1_D  TM=9.366E-01  e=1.645E-21  Influenza A virus
  3ku3-assembly1_B  TM=9.353E-01  e=2.982E-20  Influenza A virus (A/Japan/305-/1957(H2N2))
  6v47-assembly1_F  TM=9.432E-01  e=1.392E-19  Influenza A virus (A/duck/Memphis/546/1974(H11N9))